Protein AF-0000000070782351 (afdb_homodimer)

InterPro domains:
  IPR004299 Membrane bound O-acyl transferase, MBOAT [PF03062] (179-436)
  IPR014371 Sterol O-acyltransferase, ACAT/DAG/ARE types [PIRSF000439] (13-447)
  IPR014371 Sterol O-acyltransferase, ACAT/DAG/ARE types [PTHR10408] (13-446)

Secondary structure (DSSP, 8-state):
-------STHHHHHHHHHHTT-----------GGG-------B--HHHHHTTSHHHHHHHHHHHHHHHHHHHHHHHHHHHHHSS-----HHHHHHTTTHHHHHHHHHHHHHHHHHHHHHHHHHHHHHHHH-S-HHHHHHHHHHHHHHHIIIIIIIHHHHHHHHS---HHHHHHHHHHHHHHHHHHHHHHHHHHHHHHHHHHTT-------HHHHHHHHHSS-SS--S---B-SS--HHHHHHHHHHHHHHHHHHHHHIIIIIHHHHTTTTSS---HHHHHHHHHHTHHHHHHHHHHHIIIIIIIIHHHHHHHTTB-B--S---GGG-SSHHHHHHHH-HHHHHHHIIIIIHHHHHHTTTT-HHHHHHHHHHHHHHHHHHHHHHHHSS----HHHHHHHHHHHHHHHHHH--S---TTHHHHHHHHHHHHHHHHHHHHHHHHHHHHHS--SS--HHHHHS--HHHHHHGGGT---/-------STHHHHHHHHHHTT-----------GGG-------B--HHHHHTTSHHHHHHHHHHHHHHHHHHHHHHHHHHHHHSS-----HHHHHHTTTHHHHHHHHHHHHHHHHHHHHHHHHHHHHHHHH-S-HHHHHHHHHHHHHHHIIIIIIIHHHHHHHHS---HHHHHHHHHHHHHHHHHHHHHHHHHHHHHHHHHHTT-------HHHHHHHHHSS-SS--S---B-SS--HHHHHHHHHHHHHHHHHHHHHIIIIIHHHHTTTTSS---HHHHHHHHHHTHHHHHHHHHHHIIIIIIIIHHHHHHHTTB-B--S---GGG-SSHHHHHHHH-HHHHHHIIIIIIHHHHHHTTTT-HHHHHHHHHHHHHHHHHHHHHHHHSS----HHHHHHHHHHHHHHHHHHSTT---TTHHHHHHHHHHHHHHHHHHHHHHHHHHHHHS--SS--HHHHHS--HHHHHHGGGT---

Solvent-accessible surface area (backbone atoms only — not comparable to full-atom values): 51309 Å² total; per-residue (Å²): 137,80,85,76,81,79,75,72,66,71,74,61,60,66,61,52,62,72,62,57,65,61,64,73,74,56,82,67,74,84,61,57,83,74,66,65,73,92,79,80,51,75,39,72,39,60,64,66,60,46,46,69,38,63,75,47,33,36,54,55,30,47,56,52,18,52,47,50,50,51,50,50,49,49,42,51,50,27,32,70,74,66,72,39,79,57,87,79,54,58,60,52,51,49,29,44,21,63,41,69,59,32,51,49,54,43,47,54,46,46,53,47,64,64,44,50,62,55,51,48,50,50,52,46,58,53,42,54,73,70,44,91,57,51,64,62,52,49,53,50,49,50,48,52,50,49,51,46,43,47,44,53,56,45,45,42,55,54,50,54,52,72,72,40,91,53,12,43,53,23,30,42,54,40,50,54,47,37,50,51,51,52,48,37,51,50,29,41,51,65,62,51,49,58,58,49,57,49,22,60,74,67,77,43,92,64,76,77,77,59,67,65,48,54,57,48,49,75,63,42,78,53,42,68,65,64,89,73,75,49,59,46,95,67,68,60,62,66,60,33,52,49,22,50,50,48,30,53,47,38,54,50,48,51,39,49,46,39,60,70,65,44,45,67,59,47,69,52,46,79,80,45,56,60,42,73,66,53,50,53,52,45,25,62,65,27,29,61,60,33,51,51,50,51,54,43,50,45,50,25,50,59,44,22,48,40,48,26,43,18,40,77,70,21,45,24,55,38,61,42,41,55,72,33,81,66,27,55,42,59,72,52,24,56,54,18,59,41,26,45,64,38,50,40,44,46,63,64,44,29,31,49,40,28,58,74,53,63,67,75,41,58,67,57,23,50,51,50,44,51,50,53,52,42,50,52,51,46,51,49,49,22,64,28,72,68,44,42,62,84,55,55,50,60,51,48,47,49,42,52,49,46,51,51,44,41,61,69,69,38,77,79,62,86,54,96,56,30,43,28,50,37,45,36,49,49,44,51,47,40,5,46,46,50,35,53,52,45,43,39,57,40,26,53,67,75,48,61,71,83,79,82,44,74,62,59,43,55,40,79,49,34,61,68,54,26,47,60,65,62,68,69,75,126,137,81,84,78,82,81,72,72,68,70,73,61,60,66,63,52,63,74,64,59,66,58,65,75,74,56,83,65,72,85,60,58,82,73,66,65,72,91,79,80,50,76,40,71,39,61,64,66,60,47,48,69,39,64,76,47,33,35,56,55,30,46,55,52,16,51,47,51,51,52,51,50,50,50,44,52,51,27,31,71,72,66,72,38,79,57,85,78,54,58,59,53,50,49,30,44,21,64,40,70,58,34,50,48,53,43,49,53,45,47,51,46,64,64,44,50,61,54,51,47,50,49,51,46,56,53,41,53,74,71,46,91,56,50,62,61,52,50,51,50,49,48,48,52,50,51,51,48,43,46,42,53,57,44,46,43,55,55,48,53,53,70,74,42,92,54,12,44,54,21,30,41,55,41,50,52,48,39,51,50,49,52,46,36,50,50,29,43,52,63,63,51,49,56,58,48,58,50,21,58,76,66,77,43,89,64,77,78,78,60,66,66,49,54,56,48,50,75,65,42,79,53,43,70,65,63,88,72,74,52,58,46,95,68,67,61,62,67,59,34,52,49,23,50,50,48,30,54,48,39,54,52,48,50,40,50,47,39,60,70,63,44,45,68,58,49,71,54,46,80,80,46,57,60,42,72,66,55,50,53,51,45,26,62,65,26,28,62,60,32,51,51,50,53,52,45,49,45,47,26,50,61,44,21,48,41,48,26,44,17,40,75,68,22,45,24,53,37,62,40,40,56,72,33,81,67,26,54,42,60,71,52,24,55,54,17,58,41,26,44,62,38,49,40,44,46,62,64,43,28,30,49,41,28,58,74,53,64,66,74,42,58,68,56,22,51,51,50,44,52,50,53,52,42,51,53,51,49,51,49,47,23,64,28,73,67,42,40,62,85,53,58,50,60,52,50,46,50,43,50,48,45,51,52,44,44,63,67,68,35,76,84,62,86,56,97,56,30,43,28,51,39,45,35,50,50,43,52,47,41,4,46,47,49,36,53,52,45,44,39,56,41,25,54,67,74,48,60,73,84,77,84,44,73,61,60,44,55,40,79,51,34,62,68,53,28,47,59,67,62,66,67,75,125

Radius of gyration: 34.38 Å; Cα contacts (8 Å, |Δi|>4): 996; chains: 2; bounding box: 95×112×76 Å

Organism: Anolis carolinensis (NCBI:txid28377)

Sequence (948 aa):
MEPREMGTNESTSQRTLQGQAKEKHEPREKRPLWMKQKVFIEQRSLLDELLEVEHFRTIYNIFVAVLCIFVLRAVVVDFIDNECIVLDFEVLIFAFGRLHMALLAWLVMFLYTLLVPYKVLQIWARSLETLQLPTAVTVIAAAVLLIGHATVLGFYPVYTVISQPFGPASCFVIILEQLRFLMKIHSFLREIAPPILRARSNDGKMGLPPFSTYLYFLFCPTLIYRENYPRTPHVRWRYVIENFAKFLGCLFYGSLLFKCLSIPIFSNMNKQPLTLRRLVLSVFNATLPALYLVLLMFFCFFHCWLNAFAEMLRFADRGFYKDWWNATSFPTFFRTWNVVVHDWLYYYIYQDLLWVFKAKAQSVALLSTFIISGVVHEYAFTLCFGFFYPFTLPFSIVVVLEGMFYSTFTHGNKRPNSNILFWTYLLLGLALQFCLQSLEWYSQIHCPVQKSTFWMKVTTHFWSCYSSAITTPSMEPREMGTNESTSQRTLQGQAKEKHEPREKRPLWMKQKVFIEQRSLLDELLEVEHFRTIYNIFVAVLCIFVLRAVVVDFIDNECIVLDFEVLIFAFGRLHMALLAWLVMFLYTLLVPYKVLQIWARSLETLQLPTAVTVIAAAVLLIGHATVLGFYPVYTVISQPFGPASCFVIILEQLRFLMKIHSFLREIAPPILRARSNDGKMGLPPFSTYLYFLFCPTLIYRENYPRTPHVRWRYVIENFAKFLGCLFYGSLLFKCLSIPIFSNMNKQPLTLRRLVLSVFNATLPALYLVLLMFFCFFHCWLNAFAEMLRFADRGFYKDWWNATSFPTFFRTWNVVVHDWLYYYIYQDLLWVFKAKAQSVALLSTFIISGVVHEYAFTLCFGFFYPFTLPFSIVVVLEGMFYSTFTHGNKRPNSNILFWTYLLLGLALQFCLQSLEWYSQIHCPVQKSTFWMKVTTHFWSCYSSAITTPS

Nearest PDB structures (foldseek):
  6l47-assembly1_B  TM=9.489E-01  e=5.254E-28  Homo sapiens
  7n6q-assembly1_A  TM=9.450E-01  e=2.404E-27  Homo sapiens
  6l48-assembly1_B  TM=9.449E-01  e=3.515E-27  Homo sapiens
  6p2p-assembly1_B  TM=9.101E-01  e=2.255E-26  Homo sapiens
  6p2p-assembly1_A  TM=9.062E-01  e=1.864E-25  Homo sapiens

Structure (mmCIF, N/CA/C/O backbone):
data_AF-0000000070782351-model_v1
#
loop_
_entity.id
_entity.type
_entity.pdbx_description
1 polymer O-acyltransferase
#
loop_
_atom_site.group_PDB
_atom_site.id
_atom_site.type_symbol
_atom_site.label_atom_id
_atom_site.label_alt_id
_atom_site.label_comp_id
_atom_site.label_asym_id
_atom_site.label_entity_id
_atom_site.label_seq_id
_atom_site.pdbx_PDB_ins_code
_atom_site.Cartn_x
_atom_site.Cartn_y
_atom_site.Cartn_z
_atom_site.occupancy
_atom_site.B_iso_or_equiv
_atom_site.auth_seq_id
_atom_site.auth_comp_id
_atom_site.auth_asym_id
_atom_site.auth_atom_id
_atom_site.pdbx_PDB_model_num
ATOM 1 N N . MET A 1 1 ? 51.781 0.517 25.219 1 22.81 1 MET A N 1
ATOM 2 C CA . MET A 1 1 ? 51.406 -0.179 23.984 1 22.81 1 MET A CA 1
ATOM 3 C C . MET A 1 1 ? 50.125 0.412 23.406 1 22.81 1 MET A C 1
ATOM 5 O O . MET A 1 1 ? 49.094 0.52 24.094 1 22.81 1 MET A O 1
ATOM 9 N N . GLU A 1 2 ? 50.219 1.187 22.281 1 25.16 2 GLU A N 1
ATOM 10 C CA . GLU A 1 2 ? 49.375 2.207 21.672 1 25.16 2 GLU A CA 1
ATOM 11 C C . GLU A 1 2 ? 48.219 1.578 20.922 1 25.16 2 GLU A C 1
ATOM 13 O O . GLU A 1 2 ? 48.375 0.578 20.219 1 25.16 2 GLU A O 1
ATOM 18 N N . PRO A 1 3 ? 46.938 1.71 21.375 1 28.56 3 PRO A N 1
ATOM 19 C CA . PRO A 1 3 ? 45.781 0.964 20.891 1 28.56 3 PRO A CA 1
ATOM 20 C C . PRO A 1 3 ? 45.531 1.182 19.391 1 28.56 3 PRO A C 1
ATOM 22 O O . PRO A 1 3 ? 45.625 2.312 18.906 1 28.56 3 PRO A O 1
ATOM 25 N N . ARG A 1 4 ? 45.812 0.156 18.516 1 27.14 4 ARG A N 1
ATOM 26 C CA . ARG A 1 4 ? 45.781 0.072 17.062 1 27.14 4 ARG A CA 1
ATOM 27 C C . ARG A 1 4 ? 44.406 0.435 16.516 1 27.14 4 ARG A C 1
ATOM 29 O O . ARG A 1 4 ? 43.375 -0.001 17.047 1 27.14 4 ARG A O 1
ATOM 36 N N . GLU A 1 5 ? 44.312 1.497 15.773 1 26.16 5 GLU A N 1
ATOM 37 C CA . GLU A 1 5 ? 43.188 2.234 15.18 1 26.16 5 GLU A CA 1
ATOM 38 C C . GLU A 1 5 ? 42.438 1.371 14.18 1 26.16 5 GLU A C 1
ATOM 40 O O . GLU A 1 5 ? 42.906 1.141 13.062 1 26.16 5 GLU A O 1
ATOM 45 N N . MET A 1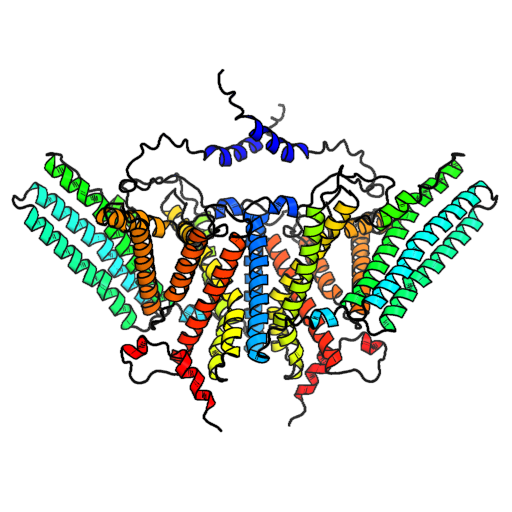 6 ? 41.781 0.253 14.562 1 26.88 6 MET A N 1
ATOM 46 C CA . MET A 1 6 ? 41.156 -0.714 13.656 1 26.88 6 MET A CA 1
ATOM 47 C C . MET A 1 6 ? 40.031 -0.076 12.883 1 26.88 6 MET A C 1
ATOM 49 O O . MET A 1 6 ? 38.844 -0.335 13.172 1 26.88 6 MET A O 1
ATOM 53 N N . GLY A 1 7 ? 39.938 1.26 12.789 1 26.92 7 GLY A N 1
ATOM 54 C CA . GLY A 1 7 ? 38.656 1.845 12.359 1 26.92 7 GLY A CA 1
ATOM 55 C C . GLY A 1 7 ? 38.344 1.583 10.898 1 26.92 7 GLY A C 1
ATOM 56 O O . GLY A 1 7 ? 37.281 1.911 10.414 1 26.92 7 GLY A O 1
ATOM 57 N N . THR A 1 8 ? 39.375 1.292 9.945 1 28.94 8 THR A N 1
ATOM 58 C CA . THR A 1 8 ? 39.25 1.656 8.539 1 28.94 8 THR A CA 1
ATOM 59 C C . THR A 1 8 ? 38.5 0.575 7.766 1 28.94 8 THR A C 1
ATOM 61 O O . THR A 1 8 ? 38.156 0.763 6.594 1 28.94 8 THR A O 1
ATOM 64 N N . ASN A 1 9 ? 38.344 -0.631 8.266 1 27.25 9 ASN A N 1
ATOM 65 C CA . ASN A 1 9 ? 38.188 -1.737 7.332 1 27.25 9 ASN A CA 1
ATOM 66 C C . ASN A 1 9 ? 36.75 -1.809 6.785 1 27.25 9 ASN A C 1
ATOM 68 O O . ASN A 1 9 ? 36.469 -2.568 5.852 1 27.25 9 ASN A O 1
ATOM 72 N N . GLU A 1 10 ? 35.844 -1.275 7.539 1 28.94 10 GLU A N 1
ATOM 73 C CA . GLU A 1 10 ? 34.531 -1.77 7.168 1 28.94 10 GLU A CA 1
ATOM 74 C C . GLU A 1 10 ? 34 -1.087 5.902 1 28.94 10 GLU A C 1
ATOM 76 O O . GLU A 1 10 ? 33.031 -1.538 5.297 1 28.94 10 GLU A O 1
ATOM 81 N N . SER A 1 11 ? 34.594 0.071 5.504 1 32.97 11 SER A N 1
ATOM 82 C CA . SER A 1 11 ? 34.094 0.819 4.359 1 32.97 11 SER A CA 1
ATOM 83 C C . SER A 1 11 ? 34.375 0.088 3.053 1 32.97 11 SER A C 1
ATOM 85 O O . SER A 1 11 ? 33.75 0.37 2.029 1 32.97 11 SER A O 1
ATOM 87 N N . THR A 1 12 ? 35.375 -0.891 3.004 1 30.59 12 THR A N 1
ATOM 88 C CA . THR A 1 12 ? 35.875 -1.566 1.81 1 30.59 12 THR A CA 1
ATOM 89 C C . THR A 1 12 ? 34.844 -2.578 1.297 1 30.59 12 THR A C 1
ATOM 91 O O . THR A 1 12 ? 34.688 -2.77 0.087 1 30.59 12 THR A O 1
ATOM 94 N N . SER A 1 13 ? 34.125 -3.096 2.236 1 30.22 13 SER A N 1
ATOM 95 C CA . SER A 1 13 ? 33.438 -4.297 1.765 1 30.22 13 SER A CA 1
ATOM 96 C C . SER A 1 13 ? 32.219 -3.949 0.916 1 30.22 13 SER A C 1
ATOM 98 O O . SER A 1 13 ? 31.875 -4.684 -0.011 1 30.22 13 SER A O 1
ATOM 100 N N . GLN A 1 14 ? 31.609 -2.816 1.21 1 29.91 14 GLN A N 1
ATOM 101 C CA . GLN A 1 14 ? 30.328 -2.637 0.557 1 29.91 14 GLN A CA 1
ATOM 102 C C . GLN A 1 14 ? 30.5 -2.188 -0.892 1 29.91 14 GLN A C 1
ATOM 104 O O . GLN A 1 14 ? 29.562 -2.273 -1.689 1 29.91 14 GLN A O 1
ATOM 109 N N . ARG A 1 15 ? 31.594 -1.483 -1.309 1 32.47 15 ARG A N 1
ATOM 110 C CA . ARG A 1 15 ? 31.875 -1.088 -2.684 1 32.47 15 ARG A CA 1
ATOM 111 C C . ARG A 1 15 ? 31.984 -2.307 -3.594 1 32.47 15 ARG A C 1
ATOM 113 O O . ARG A 1 15 ? 31.859 -2.189 -4.816 1 32.47 15 ARG A O 1
ATOM 120 N N . THR A 1 16 ? 32.438 -3.447 -3.008 1 30.05 16 THR A N 1
ATOM 121 C CA . THR A 1 16 ? 32.688 -4.637 -3.812 1 30.05 16 THR A CA 1
ATOM 122 C C . THR A 1 16 ? 31.391 -5.168 -4.422 1 30.05 16 THR A C 1
ATOM 124 O O . THR A 1 16 ? 31.391 -5.723 -5.523 1 30.05 16 THR A O 1
ATOM 127 N N . LEU A 1 17 ? 30.266 -4.969 -3.695 1 29.61 17 LEU A N 1
ATOM 128 C CA . LEU A 1 17 ? 29.203 -5.82 -4.207 1 29.61 17 LEU A CA 1
ATOM 129 C C . LEU A 1 17 ? 28.547 -5.191 -5.43 1 29.61 17 LEU A C 1
ATOM 131 O O . LEU A 1 17 ? 28.078 -5.898 -6.328 1 29.61 17 LEU A O 1
ATOM 135 N N . GLN A 1 18 ? 28.359 -3.865 -5.496 1 31.83 18 GLN A N 1
ATOM 136 C CA . GLN A 1 18 ? 27.594 -3.373 -6.629 1 31.83 18 GLN A CA 1
ATOM 137 C C . GLN A 1 18 ? 28.422 -3.352 -7.906 1 31.83 18 GLN A C 1
ATOM 139 O O . GLN A 1 18 ? 27.891 -3.379 -9.008 1 31.83 18 GLN A O 1
ATOM 144 N N . GLY A 1 19 ? 29.75 -3.02 -7.836 1 32.09 19 GLY A N 1
ATOM 145 C CA . GLY A 1 19 ? 30.625 -2.928 -9 1 32.09 19 GLY A CA 1
ATOM 146 C C . GLY A 1 19 ? 30.797 -4.254 -9.719 1 32.09 19 GLY A C 1
ATOM 147 O O . GLY A 1 19 ? 31.266 -4.293 -10.859 1 32.09 19 GLY A O 1
ATOM 148 N N . GLN A 1 20 ? 30.938 -5.258 -8.859 1 30.89 20 GLN A N 1
ATOM 149 C CA . GLN A 1 20 ? 31.406 -6.488 -9.5 1 30.89 20 GLN A CA 1
ATOM 150 C C . GLN A 1 20 ? 30.359 -7.023 -10.477 1 30.89 20 GLN A C 1
ATOM 152 O O . GLN A 1 20 ? 30.594 -8.023 -11.156 1 30.89 20 GLN A O 1
ATOM 157 N N . ALA A 1 21 ? 29.078 -6.648 -10.211 1 30.25 21 ALA A N 1
ATOM 158 C CA . ALA A 1 21 ? 28.406 -7.523 -11.18 1 30.25 21 ALA A CA 1
ATOM 159 C C . ALA A 1 21 ? 28.578 -6.988 -12.602 1 30.25 21 ALA A C 1
ATOM 161 O O . ALA A 1 21 ? 27.578 -6.691 -13.273 1 30.25 21 ALA A O 1
ATOM 162 N N . LYS A 1 22 ? 29.391 -5.965 -12.852 1 32.75 22 LYS A N 1
ATOM 163 C CA . LYS A 1 22 ? 29.578 -5.836 -14.289 1 32.75 22 LYS A CA 1
ATOM 164 C C . LYS A 1 22 ? 30.062 -7.148 -14.898 1 32.75 22 LYS A C 1
ATOM 166 O O . LYS A 1 22 ? 31.234 -7.512 -14.758 1 32.75 22 LYS A O 1
ATOM 171 N N . GLU A 1 23 ? 29.25 -8.102 -14.891 1 30.94 23 GLU A N 1
ATOM 172 C CA . GLU A 1 23 ? 29.656 -9.25 -15.695 1 30.94 23 GLU A CA 1
ATOM 173 C C . GLU A 1 23 ? 30.312 -8.812 -17 1 30.94 23 GLU A C 1
ATOM 175 O O . GLU A 1 23 ? 29.781 -7.945 -17.703 1 30.94 23 GLU A O 1
ATOM 180 N N . LYS A 1 24 ? 31.531 -8.719 -17.078 1 32 24 LYS A N 1
ATOM 181 C CA . LYS A 1 24 ? 32.25 -8.789 -18.328 1 32 24 LYS A CA 1
ATOM 182 C C . LYS A 1 24 ? 31.469 -9.539 -19.391 1 32 24 LYS A C 1
ATOM 184 O O . LYS A 1 24 ? 31.203 -10.734 -19.25 1 32 24 LYS A O 1
ATOM 189 N N . HIS A 1 25 ? 30.484 -8.758 -19.984 1 32.47 25 HIS A N 1
ATOM 190 C CA . HIS A 1 25 ? 29.891 -9.367 -21.172 1 32.47 25 HIS A CA 1
ATOM 191 C C . HIS A 1 25 ? 30.969 -10 -22.062 1 32.47 25 HIS A C 1
ATOM 193 O O . HIS A 1 25 ? 31.812 -9.297 -22.609 1 32.47 25 HIS A O 1
ATOM 199 N N . GLU A 1 26 ? 31.672 -10.922 -21.656 1 35.41 26 GLU A N 1
ATOM 200 C CA . GLU A 1 26 ? 32.406 -11.656 -22.672 1 35.41 26 GLU A CA 1
ATOM 201 C C . GLU A 1 26 ? 31.719 -11.562 -24.031 1 35.41 26 GLU A C 1
ATOM 203 O O . GLU A 1 26 ? 30.484 -11.445 -24.094 1 35.41 26 GLU A O 1
ATOM 208 N N . PRO A 1 27 ? 32.531 -11.141 -25.078 1 38.38 27 PRO A N 1
ATOM 209 C CA . PRO A 1 27 ? 31.922 -11.148 -26.406 1 38.38 27 PRO A CA 1
ATOM 210 C C . PRO A 1 27 ? 30.938 -12.312 -26.594 1 38.38 27 PRO A C 1
ATOM 212 O O . PRO A 1 27 ? 31.328 -13.469 -26.406 1 38.38 27 PRO A O 1
ATOM 215 N N . ARG A 1 28 ? 29.812 -12.156 -26.172 1 41.59 28 ARG A N 1
ATOM 216 C CA . ARG A 1 28 ? 28.812 -13.156 -26.516 1 41.59 28 ARG A CA 1
ATOM 217 C C . ARG A 1 28 ? 28.969 -13.609 -27.969 1 41.59 28 ARG A C 1
ATOM 219 O O . ARG A 1 28 ? 28.891 -12.797 -28.891 1 41.59 28 ARG A O 1
ATOM 226 N N . GLU A 1 29 ? 29.859 -14.398 -28.266 1 40.5 29 GLU A N 1
ATOM 227 C CA . GLU A 1 29 ? 29.719 -15.008 -29.578 1 40.5 29 GLU A CA 1
ATOM 228 C C . GLU A 1 29 ? 28.266 -15.016 -30.031 1 40.5 29 GLU A C 1
ATOM 230 O O . GLU A 1 29 ? 27.391 -15.492 -29.297 1 40.5 29 GLU A O 1
ATOM 235 N N . LYS A 1 30 ? 27.781 -14.219 -30.875 1 52.84 30 LYS A N 1
ATOM 236 C CA . LYS A 1 30 ? 26.484 -14.016 -31.516 1 52.84 30 LYS A CA 1
ATOM 237 C C . LYS A 1 30 ? 25.875 -15.344 -31.953 1 52.84 30 LYS A C 1
ATOM 239 O O . LYS A 1 30 ? 26.078 -15.781 -33.094 1 52.84 30 LYS A O 1
ATOM 244 N N . ARG A 1 31 ? 25.688 -16.328 -31.047 1 56.53 31 ARG A N 1
ATOM 245 C CA . ARG A 1 31 ? 24.922 -17.531 -31.406 1 56.53 31 ARG A CA 1
ATOM 246 C C . ARG A 1 31 ? 23.5 -17.172 -31.797 1 56.53 31 ARG A C 1
ATOM 248 O O . ARG A 1 31 ? 22.938 -16.203 -31.281 1 56.53 31 ARG A O 1
ATOM 255 N N . PRO A 1 32 ? 23.062 -17.812 -32.906 1 62.19 32 PRO A N 1
ATOM 256 C CA . PRO A 1 32 ? 21.672 -17.578 -33.312 1 62.19 32 PRO A CA 1
ATOM 257 C C . PRO A 1 32 ? 20.688 -17.75 -32.156 1 62.19 32 PRO A C 1
ATOM 259 O O . PRO A 1 32 ? 20.953 -18.516 -31.203 1 62.19 32 PRO A O 1
ATOM 262 N N . LEU A 1 33 ? 19.75 -16.844 -32.094 1 59.97 33 LEU A N 1
ATOM 263 C CA . LEU A 1 33 ? 18.75 -16.766 -31.031 1 59.97 33 LEU A CA 1
ATOM 264 C C . LEU A 1 33 ? 18.234 -18.141 -30.656 1 59.97 33 LEU A C 1
ATOM 266 O O . LEU A 1 33 ? 17.953 -18.422 -29.484 1 59.97 33 LEU A O 1
ATOM 270 N N . TRP A 1 34 ? 18.234 -19.078 -31.625 1 58.97 34 TRP A N 1
ATOM 271 C CA . TRP A 1 34 ? 17.641 -20.391 -31.391 1 58.97 34 TRP A CA 1
ATOM 272 C C . TRP A 1 34 ? 18.641 -21.312 -30.703 1 58.97 34 TRP A C 1
ATOM 274 O O . TRP A 1 34 ? 18.281 -22.406 -30.25 1 58.97 34 TRP A O 1
ATOM 284 N N . MET A 1 35 ? 19.875 -20.812 -30.453 1 63.75 35 MET A N 1
ATOM 285 C CA . MET A 1 35 ? 20.875 -21.688 -29.828 1 63.75 35 MET A CA 1
ATOM 286 C C . MET A 1 35 ? 21.281 -21.141 -28.469 1 63.75 35 MET A C 1
ATOM 288 O O . MET A 1 35 ? 22.172 -21.688 -27.812 1 63.75 35 MET A O 1
ATOM 292 N N . LYS A 1 36 ? 20.531 -20.188 -28.016 1 75.56 36 LYS A N 1
ATOM 293 C CA . LYS A 1 36 ? 20.875 -19.625 -26.703 1 75.56 36 LYS A CA 1
ATOM 294 C C . LYS A 1 36 ? 20.438 -20.562 -25.578 1 75.56 36 LYS A C 1
ATOM 296 O O . LYS A 1 36 ? 19.359 -21.156 -25.641 1 75.56 36 LYS A O 1
ATOM 301 N N . GLN A 1 37 ? 21.297 -20.891 -24.672 1 84.5 37 GLN A N 1
ATOM 302 C CA . GLN A 1 37 ? 21.016 -21.734 -23.5 1 84.5 37 GLN A CA 1
ATOM 303 C C . GLN A 1 37 ? 21.094 -20.922 -22.219 1 84.5 37 GLN A C 1
ATOM 305 O O . GLN A 1 37 ? 21.812 -19.938 -22.141 1 84.5 37 GLN A O 1
ATOM 310 N N . LYS A 1 38 ? 20.297 -21.297 -21.281 1 90 38 LYS A N 1
ATOM 311 C CA . LYS A 1 38 ? 20.266 -20.625 -20 1 90 38 LYS A CA 1
ATOM 312 C C . LYS A 1 38 ? 21.562 -20.875 -19.219 1 90 38 LYS A C 1
ATOM 314 O O . LYS A 1 38 ? 22.031 -22.016 -19.125 1 90 38 LYS A O 1
ATOM 319 N N . VAL A 1 39 ? 22.141 -19.812 -18.781 1 91.44 39 VAL A N 1
ATOM 320 C CA . VAL A 1 39 ? 23.328 -19.891 -17.922 1 91.44 39 VAL A CA 1
ATOM 321 C C . VAL A 1 39 ? 22.953 -19.5 -16.5 1 91.44 39 VAL A C 1
ATOM 323 O O . VAL A 1 39 ? 22.406 -18.422 -16.266 1 91.44 39 VAL A O 1
ATOM 326 N N . PHE A 1 40 ? 23.172 -20.438 -15.57 1 95.44 40 PHE A N 1
ATOM 327 C CA . PHE A 1 40 ? 22.859 -20.188 -14.172 1 95.44 40 PHE A CA 1
ATOM 328 C C . PHE A 1 40 ? 24.016 -19.484 -13.477 1 95.44 40 PHE A C 1
ATOM 330 O O . PHE A 1 40 ? 25.172 -19.875 -13.633 1 95.44 40 PHE A O 1
ATOM 337 N N . ILE A 1 41 ? 23.75 -18.438 -12.781 1 94.88 41 ILE A N 1
ATOM 338 C CA . ILE A 1 41 ? 24.75 -17.641 -12.07 1 94.88 41 ILE A CA 1
ATOM 339 C C . ILE A 1 41 ? 24.344 -17.484 -10.609 1 94.88 41 ILE A C 1
ATOM 341 O O . ILE A 1 41 ? 23.156 -17.578 -10.281 1 94.88 41 ILE A O 1
ATOM 345 N N . GLU A 1 42 ? 25.297 -17.312 -9.852 1 95.44 42 GLU A N 1
ATOM 346 C CA . GLU A 1 42 ? 25 -17.047 -8.445 1 95.44 42 GLU A CA 1
ATOM 347 C C . GLU A 1 42 ? 24.438 -15.648 -8.258 1 95.44 42 GLU A C 1
ATOM 349 O O . GLU A 1 42 ? 25.062 -14.656 -8.633 1 95.44 42 GLU A O 1
ATOM 354 N N . GLN A 1 43 ? 23.297 -15.57 -7.789 1 95.69 43 GLN A N 1
ATOM 355 C CA . GLN A 1 43 ? 22.656 -14.289 -7.539 1 95.69 43 GLN A CA 1
ATOM 356 C C . GLN A 1 43 ? 21.625 -14.391 -6.41 1 95.69 43 GLN A C 1
ATOM 358 O O . GLN A 1 43 ? 21.031 -15.445 -6.211 1 95.69 43 GLN A O 1
ATOM 363 N N . ARG A 1 44 ? 21.516 -13.25 -5.703 1 94.88 44 ARG A N 1
ATOM 364 C CA . ARG A 1 44 ? 20.547 -13.172 -4.617 1 94.88 44 ARG A CA 1
ATOM 365 C C . ARG A 1 44 ? 19.172 -12.734 -5.129 1 94.88 44 ARG A C 1
ATOM 367 O O . ARG A 1 44 ? 19.062 -12.18 -6.227 1 94.88 44 ARG A O 1
ATOM 374 N N . SER A 1 45 ? 18.156 -13.125 -4.328 1 95.94 45 SER A N 1
ATOM 375 C CA . SER A 1 45 ? 16.812 -12.68 -4.691 1 95.94 45 SER A CA 1
ATOM 376 C C . SER A 1 45 ? 16.672 -11.172 -4.559 1 95.94 45 SER A C 1
ATOM 378 O O . SER A 1 45 ? 17.203 -10.57 -3.625 1 95.94 45 SER A O 1
ATOM 380 N N . LEU A 1 46 ? 16.031 -10.547 -5.473 1 96.38 46 LEU A N 1
ATOM 381 C CA . LEU A 1 46 ? 15.891 -9.094 -5.547 1 96.38 46 LEU A CA 1
ATOM 382 C C . LEU A 1 46 ? 15.258 -8.539 -4.273 1 96.38 46 LEU A C 1
ATOM 384 O O . LEU A 1 46 ? 15.719 -7.535 -3.73 1 96.38 46 LEU A O 1
ATOM 388 N N . LEU A 1 47 ? 14.242 -9.133 -3.76 1 96.06 47 LEU A N 1
ATOM 389 C CA . LEU A 1 47 ? 13.555 -8.641 -2.574 1 96.06 47 LEU A CA 1
ATOM 390 C C . LEU A 1 47 ? 14.445 -8.734 -1.343 1 96.06 47 LEU A C 1
ATOM 392 O O . LEU A 1 47 ? 14.359 -7.902 -0.438 1 96.06 47 LEU A O 1
ATOM 396 N N . ASP A 1 48 ? 15.25 -9.781 -1.306 1 96.06 48 ASP A N 1
ATOM 397 C CA . ASP A 1 48 ? 16.203 -9.867 -0.196 1 96.06 48 ASP A CA 1
ATOM 398 C C . ASP A 1 48 ? 17.141 -8.672 -0.186 1 96.06 48 ASP A C 1
ATOM 400 O O . ASP A 1 48 ? 17.484 -8.148 0.878 1 96.06 48 ASP A O 1
ATOM 404 N N . GLU A 1 49 ? 17.547 -8.258 -1.357 1 95.56 49 GLU A N 1
ATOM 405 C CA . GLU A 1 49 ? 18.422 -7.09 -1.478 1 95.56 49 GLU A CA 1
ATOM 406 C C . GLU A 1 49 ? 17.672 -5.805 -1.135 1 95.56 49 GLU A C 1
ATOM 408 O O . GLU A 1 49 ? 18.188 -4.953 -0.41 1 95.56 49 GLU A O 1
ATOM 413 N N . LEU A 1 50 ? 16.484 -5.668 -1.573 1 94.19 50 LEU A N 1
ATOM 414 C CA . LEU A 1 50 ? 15.695 -4.465 -1.35 1 94.19 50 LEU A CA 1
ATOM 415 C C . LEU A 1 50 ? 15.297 -4.336 0.117 1 94.19 50 LEU A C 1
ATOM 417 O O . LEU A 1 50 ? 15.25 -3.23 0.658 1 94.19 50 LEU A O 1
ATOM 421 N N . LEU A 1 51 ? 15.055 -5.402 0.776 1 93.38 51 LEU A N 1
ATOM 422 C CA . LEU A 1 51 ? 14.57 -5.383 2.152 1 93.38 51 LEU A CA 1
ATOM 423 C C . LEU A 1 51 ? 15.695 -5.031 3.119 1 93.38 51 LEU A C 1
ATOM 425 O O . LEU A 1 51 ? 15.453 -4.766 4.297 1 93.38 51 LEU A O 1
ATOM 429 N N . GLU A 1 52 ? 16.891 -4.977 2.596 1 92.12 52 GLU A N 1
ATOM 430 C CA . GLU A 1 52 ? 17.984 -4.504 3.42 1 92.12 52 GLU A CA 1
ATOM 431 C C . GLU A 1 52 ? 17.953 -2.984 3.57 1 92.12 52 GLU A C 1
ATOM 433 O O . GLU A 1 52 ? 18.5 -2.439 4.535 1 92.12 52 GLU A O 1
ATOM 438 N N . VAL A 1 53 ? 17.312 -2.387 2.604 1 91.19 53 VAL A N 1
ATOM 439 C CA . VAL A 1 53 ? 17.125 -0.942 2.688 1 91.19 53 VAL A CA 1
ATOM 440 C C . VAL A 1 53 ? 15.969 -0.629 3.643 1 91.19 53 VAL A C 1
ATOM 442 O O . VAL A 1 53 ? 14.875 -1.186 3.51 1 91.19 53 VAL A O 1
ATOM 445 N N . GLU A 1 54 ? 16.141 0.303 4.508 1 90.44 54 GLU A N 1
ATOM 446 C CA . GLU A 1 54 ? 15.188 0.597 5.578 1 90.44 54 GLU A CA 1
ATOM 447 C C . GLU A 1 54 ? 13.844 1.031 5.012 1 90.44 54 GLU A C 1
ATOM 449 O O . GLU A 1 54 ? 12.789 0.611 5.5 1 90.44 54 GLU A O 1
ATOM 454 N N . HIS A 1 55 ? 13.891 1.83 4 1 91.19 55 HIS A N 1
ATOM 455 C CA . HIS A 1 55 ? 12.648 2.332 3.42 1 91.19 55 HIS A CA 1
ATOM 456 C C . HIS A 1 55 ? 11.805 1.194 2.865 1 91.19 55 HIS A C 1
ATOM 458 O O . HIS A 1 55 ? 10.578 1.192 3.023 1 91.19 55 HIS A O 1
ATOM 464 N N . PHE A 1 56 ? 12.438 0.199 2.34 1 91.75 56 PHE A N 1
ATOM 465 C CA . PHE A 1 56 ? 11.703 -0.938 1.791 1 91.75 56 PHE A CA 1
ATOM 466 C C . PHE A 1 56 ? 11.281 -1.895 2.898 1 91.75 56 PHE A C 1
ATOM 468 O O . PHE A 1 56 ? 10.219 -2.516 2.816 1 91.75 56 PHE A O 1
ATOM 475 N N . ARG A 1 57 ? 12.07 -1.983 3.846 1 93.38 57 ARG A N 1
ATOM 476 C CA . ARG A 1 57 ? 11.711 -2.812 4.992 1 93.38 57 ARG A CA 1
ATOM 477 C C . ARG A 1 57 ? 10.438 -2.305 5.656 1 93.38 57 ARG A C 1
ATOM 479 O O . ARG A 1 57 ? 9.633 -3.096 6.152 1 93.38 57 ARG A O 1
ATOM 486 N N . THR A 1 58 ? 10.297 -1.041 5.648 1 94.38 58 THR A N 1
ATOM 487 C CA . THR A 1 58 ? 9.102 -0.447 6.23 1 94.38 58 THR A CA 1
ATOM 488 C C . THR A 1 58 ? 7.852 -0.862 5.453 1 94.38 58 THR A C 1
ATOM 490 O O . THR A 1 58 ? 6.785 -1.061 6.035 1 94.38 58 THR A O 1
ATOM 493 N N . ILE A 1 59 ? 7.996 -1.031 4.152 1 92.88 59 ILE A N 1
ATOM 494 C CA . ILE A 1 59 ? 6.863 -1.494 3.357 1 92.88 59 ILE A CA 1
ATOM 495 C C . ILE A 1 59 ? 6.453 -2.893 3.812 1 92.88 59 ILE A C 1
ATOM 497 O O . ILE A 1 59 ? 5.266 -3.164 4.008 1 92.88 59 ILE A O 1
ATOM 501 N N . TYR A 1 60 ? 7.426 -3.738 3.99 1 94.06 60 TYR A N 1
ATOM 502 C CA . TYR A 1 60 ? 7.172 -5.074 4.523 1 94.06 60 TYR A CA 1
ATOM 503 C C . TYR A 1 60 ? 6.523 -4.996 5.898 1 94.06 60 TYR A C 1
ATOM 505 O O . TYR A 1 60 ? 5.555 -5.707 6.176 1 94.06 60 TYR A O 1
ATOM 513 N N . ASN A 1 61 ? 7.012 -4.125 6.715 1 94.31 61 ASN A N 1
ATOM 514 C CA . ASN A 1 61 ? 6.488 -3.975 8.07 1 94.31 61 ASN A CA 1
ATOM 515 C C . ASN A 1 61 ? 5.043 -3.486 8.062 1 94.31 61 ASN A C 1
ATOM 517 O O . ASN A 1 61 ? 4.246 -3.871 8.914 1 94.31 61 ASN A O 1
ATOM 521 N N . ILE A 1 62 ? 4.742 -2.645 7.156 1 94.5 62 ILE A N 1
ATOM 522 C CA . ILE A 1 62 ? 3.373 -2.148 7.039 1 94.5 62 ILE A CA 1
ATOM 523 C C . ILE A 1 62 ? 2.438 -3.297 6.676 1 94.5 62 ILE A C 1
ATOM 525 O O . ILE A 1 62 ? 1.34 -3.41 7.227 1 94.5 62 ILE A O 1
ATOM 529 N N . PHE A 1 63 ? 2.828 -4.188 5.766 1 93.81 63 PHE A N 1
ATOM 530 C CA . PHE A 1 63 ? 2.018 -5.344 5.402 1 93.81 63 PHE A CA 1
ATOM 531 C C . PHE A 1 63 ? 1.808 -6.262 6.602 1 93.81 63 PHE A C 1
ATOM 533 O O . PHE A 1 63 ? 0.718 -6.805 6.789 1 93.81 63 PHE A O 1
ATOM 540 N N . VAL A 1 64 ? 2.85 -6.414 7.379 1 94.88 64 VAL A N 1
ATOM 541 C CA . VAL A 1 64 ? 2.736 -7.242 8.578 1 94.88 64 VAL A CA 1
ATOM 542 C C . VAL A 1 64 ? 1.805 -6.57 9.586 1 94.88 64 VAL A C 1
ATOM 544 O O . VAL A 1 64 ? 1.011 -7.242 10.25 1 94.88 64 VAL A O 1
ATOM 547 N N . ALA A 1 65 ? 1.9 -5.273 9.688 1 94.06 65 ALA A N 1
ATOM 548 C CA . ALA A 1 65 ? 1.014 -4.535 10.586 1 94.06 65 ALA A CA 1
ATOM 549 C C . ALA A 1 65 ? -0.446 -4.699 10.172 1 94.06 65 ALA A C 1
ATOM 551 O O . ALA A 1 65 ? -1.327 -4.84 11.023 1 94.06 65 ALA A O 1
ATOM 552 N N . VAL A 1 66 ? -0.676 -4.668 8.891 1 93.88 66 VAL A N 1
ATOM 553 C CA . VAL A 1 66 ? -2.033 -4.859 8.391 1 93.88 66 VAL A CA 1
ATOM 554 C C . VAL A 1 66 ? -2.52 -6.266 8.734 1 93.88 66 VAL A C 1
ATOM 556 O O . VAL A 1 66 ? -3.689 -6.457 9.078 1 93.88 66 VAL A O 1
ATOM 559 N N . LEU A 1 67 ? -1.664 -7.223 8.664 1 93.19 67 LEU A N 1
ATOM 560 C CA . LEU A 1 67 ? -1.999 -8.578 9.094 1 93.19 67 LEU A CA 1
ATOM 561 C C . LEU A 1 67 ? -2.418 -8.594 10.555 1 93.19 67 LEU A C 1
ATOM 563 O O . LEU A 1 67 ? -3.416 -9.219 10.914 1 93.19 67 LEU A O 1
ATOM 567 N N . CYS A 1 68 ? -1.692 -7.879 11.328 1 92 68 CYS A N 1
ATOM 568 C CA . CYS A 1 68 ? -2.018 -7.805 12.75 1 92 68 CYS A CA 1
ATOM 569 C C . CYS A 1 68 ? -3.406 -7.215 12.961 1 92 68 CYS A C 1
ATOM 571 O O . CYS A 1 68 ? -4.16 -7.676 13.82 1 92 68 CYS A O 1
ATOM 573 N N . ILE A 1 69 ? -3.705 -6.262 12.195 1 92.38 69 ILE A N 1
ATOM 574 C CA . ILE A 1 69 ? -5.016 -5.625 12.305 1 92.38 69 ILE A CA 1
ATOM 575 C C . ILE A 1 69 ? -6.105 -6.621 11.914 1 92.38 69 ILE A C 1
ATOM 577 O O . ILE A 1 69 ? -7.148 -6.691 12.562 1 92.38 69 ILE A O 1
ATOM 581 N N . PHE A 1 70 ? -5.867 -7.418 10.914 1 90.69 70 PHE A N 1
ATOM 582 C CA . PHE A 1 70 ? -6.844 -8.406 10.484 1 90.69 70 PHE A CA 1
ATOM 583 C C . PHE A 1 70 ? -7.016 -9.492 11.539 1 90.69 70 PHE A C 1
ATOM 585 O O . PHE A 1 70 ? -8.117 -9.992 11.758 1 90.69 70 PHE A O 1
ATOM 592 N N . VAL A 1 71 ? -5.93 -9.859 12.148 1 91.19 71 VAL A N 1
ATOM 593 C CA . VAL A 1 71 ? -5.996 -10.852 13.219 1 91.19 71 VAL A CA 1
ATOM 594 C C . VAL A 1 71 ? -6.789 -10.289 14.391 1 91.19 71 VAL A C 1
ATOM 596 O O . VAL A 1 71 ? -7.656 -10.969 14.945 1 91.19 71 VAL A O 1
ATOM 599 N N . LEU A 1 72 ? -6.508 -9.102 14.719 1 89.44 72 LEU A N 1
ATOM 600 C CA . LEU A 1 72 ? -7.227 -8.453 15.812 1 89.44 72 LEU A CA 1
ATOM 601 C C . LEU A 1 72 ? -8.719 -8.344 15.492 1 89.44 72 LEU A C 1
ATOM 603 O O . LEU A 1 72 ? -9.555 -8.586 16.359 1 89.44 72 LEU A O 1
ATOM 607 N N . ARG A 1 73 ? -8.977 -7.965 14.281 1 89.19 73 ARG A N 1
ATOM 608 C CA . ARG A 1 73 ? -10.367 -7.891 13.836 1 89.19 73 ARG A CA 1
ATOM 609 C C . ARG A 1 73 ? -11.07 -9.234 14.008 1 89.19 73 ARG A C 1
ATOM 611 O O . ARG A 1 73 ? -12.188 -9.297 14.531 1 89.19 73 ARG A O 1
ATOM 618 N N . ALA A 1 74 ? -10.422 -10.273 13.602 1 87.31 74 ALA A N 1
ATOM 619 C CA . ALA A 1 74 ? -11 -11.609 13.68 1 87.31 74 ALA A CA 1
ATOM 620 C C . ALA A 1 74 ? -11.203 -12.039 15.125 1 87.31 74 ALA A C 1
ATOM 622 O O . ALA A 1 74 ? -12.25 -12.602 15.477 1 87.31 74 ALA A O 1
ATOM 623 N N . VAL A 1 75 ? -10.297 -11.719 15.961 1 88.62 75 VAL A N 1
ATOM 624 C CA . VAL A 1 75 ? -10.344 -12.117 17.359 1 88.62 75 VAL A CA 1
ATOM 625 C C . VAL A 1 75 ? -11.453 -11.352 18.078 1 88.62 75 VAL A C 1
ATOM 627 O O . VAL A 1 75 ? -12.25 -11.945 18.812 1 88.62 75 VAL A O 1
ATOM 630 N N . VAL A 1 76 ? -11.562 -10.109 17.812 1 87.94 76 VAL A N 1
ATOM 631 C CA . VAL A 1 76 ? -12.539 -9.266 18.5 1 87.94 76 VAL A CA 1
ATOM 632 C C . VAL A 1 76 ? -13.945 -9.617 18.031 1 87.94 76 VAL A C 1
ATOM 634 O O . VAL A 1 76 ? -14.867 -9.734 18.844 1 87.94 76 VAL A O 1
ATOM 637 N N . VAL A 1 77 ? -14.094 -9.812 16.812 1 85.69 77 VAL A N 1
ATOM 638 C CA . VAL A 1 77 ? -15.406 -10.148 16.266 1 85.69 77 VAL A CA 1
ATOM 639 C C . VAL A 1 77 ? -15.828 -11.523 16.766 1 85.69 77 VAL A C 1
ATOM 641 O O . VAL A 1 77 ? -17 -11.734 17.125 1 85.69 77 VAL A O 1
ATOM 644 N N . ASP A 1 78 ? -14.93 -12.43 16.828 1 84.31 78 ASP A N 1
ATOM 645 C CA . ASP A 1 78 ? -15.227 -13.758 17.359 1 84.31 78 ASP A CA 1
ATOM 646 C C . ASP A 1 78 ? -15.586 -13.695 18.844 1 84.31 78 ASP A C 1
ATOM 648 O O . ASP A 1 78 ? -16.469 -14.422 19.297 1 84.31 78 ASP A O 1
ATOM 652 N N . PHE A 1 79 ? -14.898 -12.891 19.516 1 85.62 79 PHE A N 1
ATOM 653 C CA . PHE A 1 79 ? -15.172 -12.742 20.938 1 85.62 79 PHE A CA 1
ATOM 654 C C . PHE A 1 79 ? -16.562 -12.156 21.172 1 85.62 79 PHE A C 1
ATOM 656 O O . PHE A 1 79 ? -17.266 -12.578 22.078 1 85.62 79 PHE A O 1
ATOM 663 N N . ILE A 1 80 ? -16.953 -11.234 20.359 1 86.06 80 ILE A N 1
ATOM 664 C CA . ILE A 1 80 ? -18.25 -10.594 20.484 1 86.06 80 ILE A CA 1
ATOM 665 C C . ILE A 1 80 ? -19.359 -11.57 20.078 1 86.06 80 ILE A C 1
ATOM 667 O O . ILE A 1 80 ? -20.391 -11.656 20.734 1 86.06 80 ILE A O 1
ATOM 671 N N . ASP A 1 81 ? -19.109 -12.312 19.047 1 84.06 81 ASP A N 1
ATOM 672 C CA . ASP A 1 81 ? -20.125 -13.195 18.516 1 84.06 81 ASP A CA 1
ATOM 673 C C . ASP A 1 81 ? -20.234 -14.477 19.344 1 84.06 81 ASP A C 1
ATOM 675 O O . ASP A 1 81 ? -21.344 -14.969 19.594 1 84.06 81 ASP A O 1
ATOM 679 N N . ASN A 1 82 ? -19.156 -15.148 19.781 1 80.81 82 ASN A N 1
ATOM 680 C CA . ASN A 1 82 ? -19.203 -16.484 20.375 1 80.81 82 ASN A CA 1
ATOM 681 C C . ASN A 1 82 ? -18.672 -16.469 21.812 1 80.81 82 ASN A C 1
ATOM 683 O O . ASN A 1 82 ? -18.688 -17.484 22.5 1 80.81 82 ASN A O 1
ATOM 687 N N . GLU A 1 83 ? -18.266 -15.312 22.297 1 78.44 83 GLU A N 1
ATOM 688 C CA . GLU A 1 83 ? -17.688 -15.188 23.625 1 78.44 83 GLU A CA 1
ATOM 689 C C . GLU A 1 83 ? -16.469 -16.094 23.781 1 78.44 83 GLU A C 1
ATOM 691 O O . GLU A 1 83 ? -16.219 -16.625 24.875 1 78.44 83 GLU A O 1
ATOM 696 N N . CYS A 1 84 ? -16.062 -16.672 22.719 1 70.88 84 CYS A N 1
ATOM 697 C CA . CYS A 1 84 ? -14.82 -17.438 22.719 1 70.88 84 CYS A CA 1
ATOM 698 C C . CYS A 1 84 ? -13.906 -17 21.594 1 70.88 84 CYS A C 1
ATOM 700 O O . CYS A 1 84 ? -14.375 -16.453 20.578 1 70.88 84 CYS A O 1
ATOM 702 N N . ILE A 1 85 ? -12.617 -17 21.953 1 70.12 85 ILE A N 1
ATOM 703 C CA . ILE A 1 85 ? -11.641 -16.656 20.922 1 70.12 85 ILE A CA 1
ATOM 704 C C . ILE A 1 85 ? -11.344 -17.891 20.078 1 70.12 85 ILE A C 1
ATOM 706 O O . ILE A 1 85 ? -10.688 -18.828 20.531 1 70.12 85 ILE A O 1
ATOM 710 N N . VAL A 1 86 ? -12.078 -18.156 19.031 1 66 86 VAL A N 1
ATOM 711 C CA . VAL A 1 86 ? -11.773 -19.234 18.109 1 66 86 VAL A CA 1
ATOM 712 C C . VAL A 1 86 ? -11.258 -18.656 16.781 1 66 86 VAL A C 1
ATOM 714 O O . VAL A 1 86 ? -11.984 -17.953 16.078 1 66 86 VAL A O 1
ATOM 717 N N . LEU A 1 87 ? -9.914 -18.656 16.703 1 67.06 87 LEU A N 1
ATOM 718 C CA . LEU A 1 87 ? -9.445 -18.266 15.375 1 67.06 87 LEU A CA 1
ATOM 719 C C . LEU A 1 87 ? -10.039 -19.188 14.305 1 67.06 87 LEU A C 1
ATOM 721 O O . LEU A 1 87 ? -9.914 -20.406 14.391 1 67.06 87 LEU A O 1
ATOM 725 N N . ASP A 1 88 ? -10.93 -18.688 13.531 1 73.69 88 ASP A N 1
ATOM 726 C CA . ASP A 1 88 ? -11.68 -19.453 12.539 1 73.69 88 ASP A CA 1
ATOM 727 C C . ASP A 1 88 ? -10.812 -19.797 11.328 1 73.69 88 ASP A C 1
ATOM 729 O O . ASP A 1 88 ? -10.461 -18.922 10.539 1 73.69 88 ASP A O 1
ATOM 733 N N . PHE A 1 89 ? -10.328 -21.031 11.32 1 83.5 89 PHE A N 1
ATOM 734 C CA . PHE A 1 89 ? -9.547 -21.547 10.211 1 83.5 89 PHE A CA 1
ATOM 735 C C . PHE A 1 89 ? -10.445 -22.25 9.195 1 83.5 89 PHE A C 1
ATOM 737 O O . PHE A 1 89 ? -9.984 -23.125 8.453 1 83.5 89 PHE A O 1
ATOM 744 N N . GLU A 1 90 ? -11.625 -21.812 9.211 1 86.25 90 GLU A N 1
ATOM 745 C CA . GLU A 1 90 ? -12.602 -22.516 8.375 1 86.25 90 GLU A CA 1
ATOM 746 C C . GLU A 1 90 ? -12.25 -22.375 6.898 1 86.25 90 GLU A C 1
ATOM 748 O O . GLU A 1 90 ? -12.367 -23.344 6.137 1 86.25 90 GLU A O 1
ATOM 753 N N . VAL A 1 91 ? -11.828 -21.266 6.539 1 90.56 91 VAL A N 1
ATOM 754 C CA . VAL A 1 91 ? -11.508 -21.047 5.133 1 90.56 91 VAL A CA 1
ATOM 755 C C . VAL A 1 91 ? -10.312 -21.906 4.73 1 90.56 91 VAL A C 1
ATOM 757 O O . VAL A 1 91 ? -10.297 -22.484 3.646 1 90.56 91 VAL A O 1
ATOM 760 N N . LEU A 1 92 ? -9.359 -22.031 5.582 1 92.56 92 LEU A N 1
ATOM 761 C CA . LEU A 1 92 ? -8.18 -22.844 5.301 1 92.56 92 LEU A CA 1
ATOM 762 C C . LEU A 1 92 ? -8.531 -24.312 5.242 1 92.56 92 LEU A C 1
ATOM 764 O O . LEU A 1 92 ? -8.039 -25.047 4.379 1 92.56 92 LEU A O 1
ATOM 768 N N . ILE A 1 93 ? -9.367 -24.719 6.145 1 92.75 93 ILE A N 1
ATOM 769 C CA . ILE A 1 93 ? -9.789 -26.125 6.188 1 92.75 93 ILE A CA 1
ATOM 770 C C . ILE A 1 93 ? -10.586 -26.453 4.93 1 92.75 93 ILE A C 1
ATOM 772 O O . ILE A 1 93 ? -10.414 -27.531 4.348 1 92.75 93 ILE A O 1
ATOM 776 N N . PHE A 1 94 ? -11.352 -25.547 4.578 1 92.94 94 PHE A N 1
ATOM 777 C CA . PHE A 1 94 ? -12.125 -25.719 3.355 1 92.94 94 PHE A CA 1
ATOM 778 C C . PHE A 1 94 ? -11.211 -25.766 2.137 1 92.94 94 PHE A C 1
ATOM 780 O O . PHE A 1 94 ? -11.328 -26.656 1.296 1 92.94 94 PHE A O 1
ATOM 787 N N . ALA A 1 95 ? -10.32 -24.844 2.029 1 94.44 95 ALA A N 1
ATOM 788 C CA . ALA A 1 95 ? -9.445 -24.734 0.863 1 94.44 95 ALA A CA 1
ATOM 789 C C . ALA A 1 95 ? -8.539 -25.953 0.731 1 94.44 95 ALA A C 1
ATOM 791 O O . ALA A 1 95 ? -8.305 -26.438 -0.376 1 94.44 95 ALA A O 1
ATOM 792 N N . PHE A 1 96 ? -8.07 -26.484 1.858 1 96.25 96 PHE A N 1
ATOM 793 C CA . PHE A 1 96 ? -7.172 -27.641 1.841 1 96.25 96 PHE A CA 1
ATOM 794 C C . PHE A 1 96 ? -7.914 -28.906 2.223 1 96.25 96 PHE A C 1
ATOM 796 O O . PHE A 1 96 ? -7.363 -29.766 2.91 1 96.25 96 PHE A O 1
ATOM 803 N N . GLY A 1 97 ? -9.109 -28.953 1.734 1 95.88 97 GLY A N 1
ATOM 804 C CA . GLY A 1 97 ? -9.898 -30.141 1.979 1 95.88 97 GLY A CA 1
ATOM 805 C C . GLY A 1 97 ? -9.281 -31.391 1.376 1 95.88 97 GLY A C 1
ATOM 806 O O . GLY A 1 97 ? -8.883 -31.391 0.21 1 95.88 97 GLY A O 1
ATOM 807 N N . ARG A 1 98 ? -9.156 -32.469 2.193 1 96.12 98 ARG A N 1
ATOM 808 C CA . ARG A 1 98 ? -8.625 -33.781 1.79 1 96.12 98 ARG A CA 1
ATOM 809 C C . ARG A 1 98 ? -7.191 -33.656 1.286 1 96.12 98 ARG A C 1
ATOM 811 O O . ARG A 1 98 ? -6.844 -34.219 0.247 1 96.12 98 ARG A O 1
ATOM 818 N N . LEU A 1 99 ? -6.445 -32.938 1.986 1 95.44 99 LEU A N 1
ATOM 819 C CA . LEU A 1 99 ? -5.055 -32.688 1.62 1 95.44 99 LEU A CA 1
ATOM 820 C C . LEU A 1 99 ? -4.246 -33.969 1.649 1 95.44 99 LEU A C 1
ATOM 822 O O . LEU A 1 99 ? -3.342 -34.156 0.833 1 95.44 99 LEU A O 1
ATOM 826 N N . HIS A 1 100 ? -4.605 -34.906 2.529 1 96.12 100 HIS A N 1
ATOM 827 C CA . HIS A 1 100 ? -3.869 -36.156 2.623 1 96.12 100 HIS A CA 1
ATOM 828 C C . HIS A 1 100 ? -4.008 -36.969 1.345 1 96.12 100 HIS A C 1
ATOM 830 O O . HIS A 1 100 ? -3.051 -37.594 0.9 1 96.12 100 HIS A O 1
ATOM 836 N N . MET A 1 101 ? -5.16 -36.938 0.745 1 96.88 101 MET A N 1
ATOM 837 C CA . MET A 1 101 ? -5.367 -37.625 -0.521 1 96.88 101 MET A CA 1
ATOM 838 C C . MET A 1 101 ? -4.617 -36.938 -1.652 1 96.88 101 MET A C 1
ATOM 840 O O . MET A 1 101 ? -4.121 -37.594 -2.57 1 96.88 101 MET A O 1
ATOM 844 N N . ALA A 1 102 ? -4.621 -35.625 -1.557 1 97.5 102 ALA A N 1
ATOM 845 C CA . ALA A 1 102 ? -3.875 -34.875 -2.564 1 97.5 102 ALA A CA 1
ATOM 846 C C . ALA A 1 102 ? -2.385 -35.219 -2.5 1 97.5 102 ALA A C 1
ATOM 848 O O . ALA A 1 102 ? -1.727 -35.344 -3.533 1 97.5 102 ALA A O 1
ATOM 849 N N . LEU A 1 103 ? -1.871 -35.375 -1.296 1 97.5 103 LEU A N 1
ATOM 850 C CA . LEU A 1 103 ? -0.46 -35.719 -1.113 1 97.5 103 LEU A CA 1
ATOM 851 C C . LEU A 1 103 ? -0.157 -37.125 -1.591 1 97.5 103 LEU A C 1
ATOM 853 O O . LEU A 1 103 ? 0.933 -37.375 -2.102 1 97.5 103 LEU A O 1
ATOM 857 N N . LEU A 1 104 ? -1.095 -37.938 -1.482 1 97.31 104 LEU A N 1
ATOM 858 C CA . LEU A 1 104 ? -0.928 -39.281 -2.006 1 97.31 104 LEU A CA 1
ATOM 859 C C . LEU A 1 104 ? -0.885 -39.281 -3.529 1 97.31 104 LEU A C 1
ATOM 861 O O . LEU A 1 104 ? -0.076 -40 -4.137 1 97.31 104 LEU A O 1
ATOM 865 N N . ALA A 1 105 ? -1.836 -38.531 -4.062 1 97.56 105 ALA A N 1
ATOM 866 C CA . ALA A 1 105 ? -1.81 -38.375 -5.516 1 97.56 105 ALA A CA 1
ATOM 867 C C . ALA A 1 105 ? -0.483 -37.781 -5.98 1 97.56 105 ALA A C 1
ATOM 869 O O . ALA A 1 105 ? 0.069 -38.219 -7 1 97.56 105 ALA A O 1
ATOM 870 N N . TRP A 1 106 ? -0.02 -36.844 -5.254 1 97.75 106 TRP A N 1
ATOM 871 C CA . TRP A 1 106 ? 1.271 -36.219 -5.559 1 97.75 106 TRP A CA 1
ATOM 872 C C . TRP A 1 106 ? 2.387 -37.25 -5.508 1 97.75 106 TRP A C 1
ATOM 874 O O . TRP A 1 106 ? 3.275 -37.281 -6.363 1 97.75 106 TRP A O 1
ATOM 884 N N . LEU A 1 107 ? 2.342 -38.188 -4.547 1 98.06 107 LEU A N 1
ATOM 885 C CA . LEU A 1 107 ? 3.369 -39.219 -4.379 1 98.06 107 LEU A CA 1
ATOM 886 C C . LEU A 1 107 ? 3.387 -40.156 -5.57 1 98.06 107 LEU A C 1
ATOM 888 O O . LEU A 1 107 ? 4.457 -40.562 -6.027 1 98.06 107 LEU A O 1
ATOM 892 N N . VAL A 1 108 ? 2.262 -40.469 -6.062 1 97.69 108 VAL A N 1
ATOM 893 C CA . VAL A 1 108 ? 2.164 -41.344 -7.223 1 97.69 108 VAL A CA 1
ATOM 894 C C . VAL A 1 108 ? 2.787 -40.656 -8.438 1 97.69 108 VAL A C 1
ATOM 896 O O . VAL A 1 108 ? 3.6 -41.25 -9.148 1 97.69 108 VAL A O 1
ATOM 899 N N . MET A 1 109 ? 2.4 -39.438 -8.625 1 98.31 109 MET A N 1
ATOM 900 C CA . MET A 1 109 ? 2.955 -38.719 -9.75 1 98.31 109 MET A CA 1
ATOM 901 C C . MET A 1 109 ? 4.465 -38.531 -9.602 1 98.31 109 MET A C 1
ATOM 903 O O . MET A 1 109 ? 5.203 -38.625 -10.586 1 98.31 109 MET A O 1
ATOM 907 N N . PHE A 1 110 ? 4.902 -38.312 -8.359 1 98.12 110 PHE A N 1
ATOM 908 C CA . PHE A 1 110 ? 6.32 -38.094 -8.086 1 98.12 110 PHE A CA 1
ATOM 909 C C . PHE A 1 110 ? 7.117 -39.375 -8.336 1 98.12 110 PHE A C 1
ATOM 911 O O . PHE A 1 110 ? 8.195 -39.344 -8.945 1 98.12 110 PHE A O 1
ATOM 918 N N . LEU A 1 111 ? 6.621 -40.5 -7.902 1 97.75 111 LEU A N 1
ATOM 919 C CA . LEU A 1 111 ? 7.316 -41.781 -8.078 1 97.75 111 LEU A CA 1
ATOM 920 C C . LEU A 1 111 ? 7.438 -42.125 -9.562 1 97.75 111 LEU A C 1
ATOM 922 O O . LEU A 1 111 ? 8.477 -42.625 -10 1 97.75 111 LEU A O 1
ATOM 926 N N . TYR A 1 112 ? 6.422 -41.906 -10.273 1 97.5 112 TYR A N 1
ATOM 927 C CA . TYR A 1 112 ? 6.488 -42.094 -11.719 1 97.5 112 TYR A CA 1
ATOM 928 C C . TYR A 1 112 ? 7.562 -41.219 -12.336 1 97.5 112 TYR A C 1
ATOM 930 O O . TYR A 1 112 ? 8.391 -41.688 -13.117 1 97.5 112 TYR A O 1
ATOM 938 N N . THR A 1 113 ? 7.523 -39.875 -11.992 1 97.62 113 THR A N 1
ATOM 939 C CA . THR A 1 113 ? 8.453 -38.906 -12.562 1 97.62 113 THR A CA 1
ATOM 940 C C . THR A 1 113 ? 9.891 -39.25 -12.164 1 97.62 113 THR A C 1
ATOM 942 O O . THR A 1 113 ? 10.82 -39.031 -12.945 1 97.62 113 THR A O 1
ATOM 945 N N . LEU A 1 114 ? 10.062 -39.844 -11.016 1 97.31 114 LEU A N 1
ATOM 946 C CA . LEU A 1 114 ? 11.383 -40.156 -10.477 1 97.31 114 LEU A CA 1
ATOM 947 C C . LEU A 1 114 ? 11.977 -41.375 -11.18 1 97.31 114 LEU A C 1
ATOM 949 O O . LEU A 1 114 ? 13.164 -41.375 -11.508 1 97.31 114 LEU A O 1
ATOM 953 N N . LEU A 1 115 ? 11.164 -42.344 -11.539 1 96.12 115 LEU A N 1
ATOM 954 C CA . LEU A 1 115 ? 11.727 -43.656 -11.891 1 96.12 115 LEU A CA 1
ATOM 955 C C . LEU A 1 115 ? 11.578 -43.906 -13.391 1 96.12 115 LEU A C 1
ATOM 957 O O . LEU A 1 115 ? 12.547 -44.25 -14.062 1 96.12 115 LEU A O 1
ATOM 961 N N . VAL A 1 116 ? 10.508 -43.656 -13.93 1 95.5 116 VAL A N 1
ATOM 962 C CA . VAL A 1 116 ? 10.148 -44.188 -15.234 1 95.5 116 VAL A CA 1
ATOM 963 C C . VAL A 1 116 ? 10.93 -43.469 -16.328 1 95.5 116 VAL A C 1
ATOM 965 O O . VAL A 1 116 ? 11.617 -44.125 -17.141 1 95.5 116 VAL A O 1
ATOM 968 N N . PRO A 1 117 ? 10.898 -42.125 -16.344 1 95.12 117 PRO A N 1
ATOM 969 C CA . PRO A 1 117 ? 11.633 -41.469 -17.422 1 95.12 117 PRO A CA 1
ATOM 970 C C . PRO A 1 117 ? 13.133 -41.781 -17.391 1 95.12 117 PRO A C 1
ATOM 972 O O . PRO A 1 117 ? 13.75 -42 -18.422 1 95.12 117 PRO A O 1
ATOM 975 N N . TYR A 1 118 ? 13.742 -41.781 -16.25 1 94.56 118 TYR A N 1
ATOM 976 C CA . TYR A 1 118 ? 15.164 -42.062 -16.125 1 94.56 118 TYR A CA 1
ATOM 977 C C . TYR A 1 118 ? 15.5 -43.469 -16.547 1 94.56 118 TYR A C 1
ATOM 979 O O . TYR A 1 118 ? 16.469 -43.719 -17.281 1 94.56 118 TYR A O 1
ATOM 987 N N . LYS A 1 119 ? 14.688 -44.469 -16.109 1 93.94 119 LYS A N 1
ATOM 988 C CA . LYS A 1 119 ? 14.945 -45.875 -16.438 1 93.94 119 LYS A CA 1
ATOM 989 C C . LYS A 1 119 ? 14.742 -46.156 -17.922 1 93.94 119 LYS A C 1
ATOM 991 O O . LYS A 1 119 ? 15.492 -46.906 -18.531 1 93.94 119 LYS A O 1
ATOM 996 N N . VAL A 1 120 ? 13.711 -45.562 -18.438 1 93.69 120 VAL A N 1
ATOM 997 C CA . VAL A 1 120 ? 13.461 -45.719 -19.875 1 93.69 120 VAL A CA 1
ATOM 998 C C . VAL A 1 120 ? 14.633 -45.156 -20.672 1 93.69 120 VAL A C 1
ATOM 1000 O O . VAL A 1 120 ? 15.078 -45.75 -21.656 1 93.69 120 VAL A O 1
ATOM 1003 N N . LEU A 1 121 ? 15.133 -43.969 -20.312 1 91.31 121 LEU A N 1
ATOM 1004 C CA . LEU A 1 121 ? 16.266 -43.375 -20.984 1 91.31 121 LEU A CA 1
ATOM 1005 C C . LEU A 1 121 ? 17.516 -44.25 -20.844 1 91.31 121 LEU A C 1
ATOM 1007 O O . LEU A 1 121 ? 18.312 -44.375 -21.781 1 91.31 121 LEU A O 1
ATOM 1011 N N . GLN A 1 122 ? 17.688 -44.844 -19.688 1 89.12 122 GLN A N 1
ATOM 1012 C CA . GLN A 1 122 ? 18.812 -45.75 -19.453 1 89.12 122 GLN A CA 1
ATOM 1013 C C . GLN A 1 122 ? 18.766 -46.969 -20.344 1 89.12 122 GLN A C 1
ATOM 1015 O O . GLN A 1 122 ? 19.766 -47.344 -20.953 1 89.12 122 GLN A O 1
ATOM 1020 N N . ILE A 1 123 ? 17.578 -47.531 -20.422 1 89.38 123 ILE A N 1
ATOM 1021 C CA . ILE A 1 123 ? 17.391 -48.688 -21.25 1 89.38 123 ILE A CA 1
ATOM 1022 C C . ILE A 1 123 ? 17.578 -48.312 -22.719 1 89.38 123 ILE A C 1
ATOM 1024 O O . ILE A 1 123 ? 18.203 -49.062 -23.484 1 89.38 123 ILE A O 1
ATOM 1028 N N . TRP A 1 124 ? 17.031 -47.219 -23.062 1 90.25 124 TRP A N 1
ATOM 1029 C CA . TRP A 1 124 ? 17.156 -46.719 -24.422 1 90.25 124 TRP A CA 1
ATOM 1030 C C . TRP A 1 124 ? 18.609 -46.5 -24.781 1 90.25 124 TRP A C 1
ATOM 1032 O O . TRP A 1 124 ? 19.078 -46.938 -25.844 1 90.25 124 TRP A O 1
ATOM 1042 N N . ALA A 1 125 ? 19.391 -45.844 -23.969 1 86.75 125 ALA A N 1
ATOM 1043 C CA . ALA A 1 125 ? 20.797 -45.562 -24.219 1 86.75 125 ALA A CA 1
ATOM 1044 C C . ALA A 1 125 ? 21.625 -46.844 -24.328 1 86.75 125 ALA A C 1
ATOM 1046 O O . ALA A 1 125 ? 22.5 -46.938 -25.203 1 86.75 125 ALA A O 1
ATOM 1047 N N . ARG A 1 126 ? 21.297 -47.844 -23.5 1 84.12 126 ARG A N 1
ATOM 1048 C CA . ARG A 1 126 ? 22 -49.125 -23.547 1 84.12 126 ARG A CA 1
ATOM 1049 C C . ARG A 1 126 ? 21.672 -49.875 -24.812 1 84.12 126 ARG A C 1
ATOM 1051 O O . ARG A 1 126 ? 22.531 -50.531 -25.406 1 84.12 126 ARG A O 1
ATOM 1058 N N . SER A 1 127 ? 20.422 -49.812 -25.172 1 85.12 127 SER A N 1
ATOM 1059 C CA . SER A 1 127 ? 19.984 -50.531 -26.359 1 85.12 127 SER A CA 1
ATOM 1060 C C . SER A 1 127 ? 20.578 -49.938 -27.625 1 85.12 127 SER A C 1
ATOM 1062 O O . SER A 1 127 ? 20.781 -50.625 -28.625 1 85.12 127 SER A O 1
ATOM 1064 N N . LEU A 1 128 ? 20.797 -48.688 -27.641 1 82.31 128 LEU A N 1
ATOM 1065 C CA . LEU A 1 128 ? 21.406 -48 -28.797 1 82.31 128 LEU A CA 1
ATOM 1066 C C . LEU A 1 128 ? 22.828 -48.5 -29 1 82.31 128 LEU A C 1
ATOM 1068 O O . LEU A 1 128 ? 23.328 -48.5 -30.141 1 82.31 128 LEU A O 1
ATOM 1072 N N . GLU A 1 129 ? 23.453 -48.875 -27.922 1 76.38 129 GLU A N 1
ATOM 1073 C CA . GLU A 1 129 ? 24.828 -49.375 -28.016 1 76.38 129 GLU A CA 1
ATOM 1074 C C . GLU A 1 129 ? 24.859 -50.812 -28.516 1 76.38 129 GLU A C 1
ATOM 1076 O O . GLU A 1 129 ? 25.797 -51.219 -29.203 1 76.38 129 GLU A O 1
ATOM 1081 N N . THR A 1 130 ? 23.844 -51.531 -28.188 1 77.81 130 THR A N 1
ATOM 1082 C CA . THR A 1 130 ? 23.922 -52.969 -28.406 1 77.81 130 THR A CA 1
ATOM 1083 C C . THR A 1 130 ? 23.156 -53.375 -29.672 1 77.81 130 THR A C 1
ATOM 1085 O O . THR A 1 130 ? 23.578 -54.281 -30.391 1 77.81 130 THR A O 1
ATOM 1088 N N . LEU A 1 131 ? 22 -52.719 -29.828 1 73.94 131 LEU A N 1
ATOM 1089 C CA . LEU A 1 131 ? 21.094 -53.25 -30.828 1 73.94 131 LEU A CA 1
ATOM 1090 C C . LEU A 1 131 ? 21.359 -52.594 -32.188 1 73.94 131 LEU A C 1
ATOM 1092 O O . LEU A 1 131 ? 21.797 -51.438 -32.25 1 73.94 131 LEU A O 1
ATOM 1096 N N . GLN A 1 132 ? 21.141 -53.406 -33.281 1 69.75 132 GLN A N 1
ATOM 1097 C CA . GLN A 1 132 ? 21.359 -53 -34.688 1 69.75 132 GLN A CA 1
ATOM 1098 C C . GLN A 1 132 ? 20.203 -52.156 -35.188 1 69.75 132 GLN A C 1
ATOM 1100 O O . GLN A 1 132 ? 20.344 -51.469 -36.219 1 69.75 132 GLN A O 1
ATOM 1105 N N . LEU A 1 133 ? 19.062 -52.156 -34.531 1 75.19 133 LEU A N 1
ATOM 1106 C CA . LEU A 1 133 ? 17.922 -51.375 -35.031 1 75.19 133 LEU A CA 1
ATOM 1107 C C . LEU A 1 133 ? 17.625 -50.219 -34.094 1 75.19 133 LEU A C 1
ATOM 1109 O O . LEU A 1 133 ? 16.625 -50.25 -33.375 1 75.19 133 LEU A O 1
ATOM 1113 N N . PRO A 1 134 ? 18.375 -49.219 -34.25 1 78.5 134 PRO A N 1
ATOM 1114 C CA . PRO A 1 134 ? 18.281 -48.094 -33.312 1 78.5 134 PRO A CA 1
ATOM 1115 C C . PRO A 1 134 ? 16.969 -47.344 -33.469 1 78.5 134 PRO A C 1
ATOM 1117 O O . PRO A 1 134 ? 16.422 -46.844 -32.469 1 78.5 134 PRO A O 1
ATOM 1120 N N . THR A 1 135 ? 16.312 -47.438 -34.531 1 83.25 135 THR A N 1
ATOM 1121 C CA . THR A 1 135 ? 15.094 -46.656 -34.781 1 83.25 135 THR A CA 1
ATOM 1122 C C . THR A 1 135 ? 13.906 -47.344 -34.062 1 83.25 135 THR A C 1
ATOM 1124 O O . THR A 1 135 ? 13.055 -46.656 -33.5 1 83.25 135 THR A O 1
ATOM 1127 N N . ALA A 1 136 ? 13.875 -48.625 -34.156 1 84.62 136 ALA A N 1
ATOM 1128 C CA . ALA A 1 136 ? 12.773 -49.344 -33.531 1 84.62 136 ALA A CA 1
ATOM 1129 C C . ALA A 1 136 ? 12.797 -49.188 -32.031 1 84.62 136 ALA A C 1
ATOM 1131 O O . ALA A 1 136 ? 11.75 -48.969 -31.406 1 84.62 136 ALA A O 1
ATOM 1132 N N . VAL A 1 137 ? 13.914 -49.25 -31.469 1 84.38 137 VAL A N 1
ATOM 1133 C CA . VAL A 1 137 ? 14.062 -49.094 -30.016 1 84.38 137 VAL A CA 1
ATOM 1134 C C . VAL A 1 137 ? 13.688 -47.688 -29.594 1 84.38 137 VAL A C 1
ATOM 1136 O O . VAL A 1 137 ? 13.062 -47.5 -28.547 1 84.38 137 VAL A O 1
ATOM 1139 N N . THR A 1 138 ? 14.047 -46.781 -30.391 1 86.25 138 THR A N 1
ATOM 1140 C CA . THR A 1 138 ? 13.727 -45.375 -30.094 1 86.25 138 THR A CA 1
ATOM 1141 C C . THR A 1 138 ? 12.227 -45.156 -30.156 1 86.25 138 THR A C 1
ATOM 1143 O O . THR A 1 138 ? 11.664 -44.469 -29.297 1 86.25 138 THR A O 1
ATOM 1146 N N . VAL A 1 139 ? 11.586 -45.719 -31.047 1 90.06 139 VAL A N 1
ATOM 1147 C CA . VAL A 1 139 ? 10.141 -45.562 -31.219 1 90.06 139 VAL A CA 1
ATOM 1148 C C . VAL A 1 139 ? 9.414 -46.219 -30.047 1 90.06 139 VAL A C 1
ATOM 1150 O O . VAL A 1 139 ? 8.445 -45.688 -29.516 1 90.06 139 VAL A O 1
ATOM 1153 N N . ILE A 1 140 ? 9.906 -47.344 -29.672 1 89.75 140 ILE A N 1
ATOM 1154 C CA . ILE A 1 140 ? 9.297 -48.062 -28.562 1 89.75 140 ILE A CA 1
ATOM 1155 C C . ILE A 1 140 ? 9.477 -47.281 -27.266 1 89.75 140 ILE A C 1
ATOM 1157 O O . ILE A 1 140 ? 8.539 -47.125 -26.484 1 89.75 140 ILE A O 1
ATOM 1161 N N . ALA A 1 141 ? 10.672 -46.812 -27.016 1 89.12 141 ALA A N 1
ATOM 1162 C CA . ALA A 1 141 ? 10.945 -46 -25.828 1 89.12 141 ALA A CA 1
ATOM 1163 C C . ALA A 1 141 ? 10.07 -44.75 -25.812 1 89.12 141 ALA A C 1
ATOM 1165 O O . ALA A 1 141 ? 9.5 -44.406 -24.766 1 89.12 141 ALA A O 1
ATOM 1166 N N . ALA A 1 142 ? 9.93 -44.188 -26.891 1 90.38 142 ALA A N 1
ATOM 1167 C CA . ALA A 1 142 ? 9.094 -42.969 -27 1 90.38 142 ALA A CA 1
ATOM 1168 C C . ALA A 1 142 ? 7.629 -43.312 -26.734 1 90.38 142 ALA A C 1
ATOM 1170 O O . ALA A 1 142 ? 6.926 -42.531 -26.078 1 90.38 142 ALA A O 1
ATOM 1171 N N . ALA A 1 143 ? 7.238 -44.375 -27.234 1 92.06 143 ALA A N 1
ATOM 1172 C CA . ALA A 1 143 ? 5.855 -44.812 -27.047 1 92.06 143 ALA A CA 1
ATOM 1173 C C . ALA A 1 143 ? 5.566 -45.094 -25.578 1 92.06 143 ALA A C 1
ATOM 1175 O O . ALA A 1 143 ? 4.512 -44.719 -25.062 1 92.06 143 ALA A O 1
ATOM 1176 N N . VAL A 1 144 ? 6.484 -45.75 -24.953 1 90.94 144 VAL A N 1
ATOM 1177 C CA . VAL A 1 144 ? 6.328 -46.062 -23.531 1 90.94 144 VAL A CA 1
ATOM 1178 C C . VAL A 1 144 ? 6.246 -44.75 -22.719 1 90.94 144 VAL A C 1
ATOM 1180 O O . VAL A 1 144 ? 5.398 -44.625 -21.828 1 90.94 144 VAL A O 1
ATOM 1183 N N . LEU A 1 145 ? 7.078 -43.875 -23.031 1 91.62 145 LEU A N 1
ATOM 1184 C CA . LEU A 1 145 ? 7.086 -42.594 -22.312 1 91.62 145 LEU A CA 1
ATOM 1185 C C . LEU A 1 145 ? 5.809 -41.812 -22.594 1 91.62 145 LEU A C 1
ATOM 1187 O O . LEU A 1 145 ? 5.23 -41.219 -21.672 1 91.62 145 LEU A O 1
ATOM 1191 N N . LEU A 1 146 ? 5.402 -41.844 -23.781 1 91.25 146 LEU A N 1
ATOM 1192 C CA . LEU A 1 146 ? 4.195 -41.125 -24.141 1 91.25 146 LEU A CA 1
ATOM 1193 C C . LEU A 1 146 ? 2.973 -41.688 -23.438 1 91.25 146 LEU A C 1
ATOM 1195 O O . LEU A 1 146 ? 2.133 -40.938 -22.922 1 91.25 146 LEU A O 1
ATOM 1199 N N . ILE A 1 147 ? 2.877 -42.969 -23.438 1 91.69 147 ILE A N 1
ATOM 1200 C CA . ILE A 1 147 ? 1.763 -43.656 -22.766 1 91.69 147 ILE A CA 1
ATOM 1201 C C . ILE A 1 147 ? 1.828 -43.406 -21.266 1 91.69 147 ILE A C 1
ATOM 1203 O O . ILE A 1 147 ? 0.811 -43.094 -20.641 1 91.69 147 ILE A O 1
ATOM 1207 N N . GLY A 1 148 ? 2.986 -43.531 -20.703 1 92.12 148 GLY A N 1
ATOM 1208 C CA . GLY A 1 148 ? 3.158 -43.25 -19.297 1 92.12 148 GLY A CA 1
ATOM 1209 C C . GLY A 1 148 ? 2.801 -41.812 -18.906 1 92.12 148 GLY A C 1
ATOM 1210 O O . GLY A 1 148 ? 2.111 -41.594 -17.922 1 92.12 148 GLY A O 1
ATOM 1211 N N . HIS A 1 149 ? 3.254 -40.938 -19.672 1 92.94 149 HIS A N 1
ATOM 1212 C CA . HIS A 1 149 ? 2.93 -39.531 -19.453 1 92.94 149 HIS A CA 1
ATOM 1213 C C . HIS A 1 149 ? 1.428 -39.281 -19.547 1 92.94 149 HIS A C 1
ATOM 1215 O O . HIS A 1 149 ? 0.851 -38.594 -18.719 1 92.94 149 HIS A O 1
ATOM 1221 N N . ALA A 1 150 ? 0.822 -39.844 -20.562 1 92.62 150 ALA A N 1
ATOM 1222 C CA . ALA A 1 150 ? -0.605 -39.625 -20.797 1 92.62 150 ALA A CA 1
ATOM 1223 C C . ALA A 1 150 ? -1.438 -40.219 -19.672 1 92.62 150 ALA A C 1
ATOM 1225 O O . ALA A 1 150 ? -2.443 -39.656 -19.25 1 92.62 150 ALA A O 1
ATOM 1226 N N . THR A 1 151 ? -0.998 -41.281 -19.141 1 94 151 THR A N 1
ATOM 1227 C CA . THR A 1 151 ? -1.791 -42 -18.141 1 94 151 THR A CA 1
ATOM 1228 C C . THR A 1 151 ? -1.526 -41.406 -16.75 1 94 151 THR A C 1
ATOM 1230 O O . THR A 1 151 ? -2.449 -40.969 -16.078 1 94 151 THR A O 1
ATOM 1233 N N . VAL A 1 152 ? -0.277 -41.344 -16.375 1 95.62 152 VAL A N 1
ATOM 1234 C CA . VAL A 1 152 ? 0.057 -41.031 -14.992 1 95.62 152 VAL A CA 1
ATOM 1235 C C . VAL A 1 152 ? 0.066 -39.5 -14.781 1 95.62 152 VAL A C 1
ATOM 1237 O O . VAL A 1 152 ? -0.336 -39.031 -13.719 1 95.62 152 VAL A O 1
ATOM 1240 N N . LEU A 1 153 ? 0.482 -38.781 -15.727 1 96.81 153 LEU A N 1
ATOM 1241 C CA . LEU A 1 153 ? 0.561 -37.312 -15.562 1 96.81 153 LEU A CA 1
ATOM 1242 C C . LEU A 1 153 ? -0.55 -36.625 -16.344 1 96.81 153 LEU A C 1
ATOM 1244 O O . LEU A 1 153 ? -0.789 -35.438 -16.156 1 96.81 153 LEU A O 1
ATOM 1248 N N . GLY A 1 154 ? -1.172 -37.312 -17.156 1 96 154 GLY A N 1
ATOM 1249 C CA . GLY A 1 154 ? -2.275 -36.719 -17.922 1 96 154 GLY A CA 1
ATOM 1250 C C . GLY A 1 154 ? -3.637 -37.094 -17.359 1 96 154 GLY A C 1
ATOM 1251 O O . GLY A 1 154 ? -4.285 -36.25 -16.703 1 96 154 GLY A O 1
ATOM 1252 N N . PHE A 1 155 ? -4.02 -38.344 -17.359 1 96 155 PHE A N 1
ATOM 1253 C CA . PHE A 1 155 ? -5.352 -38.812 -17 1 96 155 PHE A CA 1
ATOM 1254 C C . PHE A 1 155 ? -5.484 -38.938 -15.492 1 96 155 PHE A C 1
ATOM 1256 O O . PHE A 1 155 ? -6.508 -38.562 -14.914 1 96 155 PHE A O 1
ATOM 1263 N N . TYR A 1 156 ? -4.535 -39.469 -14.859 1 96.88 156 TYR A N 1
ATOM 1264 C CA . TYR A 1 156 ? -4.625 -39.781 -13.438 1 96.88 156 TYR A CA 1
ATOM 1265 C C . TYR A 1 156 ? -4.91 -38.531 -12.609 1 96.88 156 TYR A C 1
ATOM 1267 O O . TYR A 1 156 ? -5.852 -38.531 -11.812 1 96.88 156 TYR A O 1
ATOM 1275 N N . PRO A 1 157 ? -4.133 -37.5 -12.711 1 97.12 157 PRO A N 1
ATOM 1276 C CA . PRO A 1 157 ? -4.426 -36.312 -11.906 1 97.12 157 PRO A CA 1
ATOM 1277 C C . PRO A 1 157 ? -5.789 -35.719 -12.219 1 97.12 157 PRO A C 1
ATOM 1279 O O . PRO A 1 157 ? -6.488 -35.25 -11.312 1 97.12 157 PRO A O 1
ATOM 1282 N N . VAL A 1 158 ? -6.191 -35.656 -13.438 1 96.06 158 VAL A N 1
ATOM 1283 C CA . VAL A 1 158 ? -7.488 -35.125 -13.828 1 96.06 158 VAL A CA 1
ATOM 1284 C C . VAL A 1 158 ? -8.609 -35.969 -13.234 1 96.06 158 VAL A C 1
ATOM 1286 O O . VAL A 1 158 ? -9.562 -35.438 -12.672 1 96.06 158 VAL A O 1
ATOM 1289 N N . TYR A 1 159 ? -8.453 -37.219 -13.328 1 95.62 159 TYR A N 1
ATOM 1290 C CA . TYR A 1 159 ? -9.43 -38.156 -12.773 1 95.62 159 TYR A CA 1
ATOM 1291 C C . TYR A 1 159 ? -9.531 -38 -11.258 1 95.62 159 TYR A C 1
ATOM 1293 O O . TYR A 1 159 ? -10.633 -38 -10.703 1 95.62 159 TYR A O 1
ATOM 1301 N N . THR A 1 160 ? -8.414 -37.906 -10.641 1 96.19 160 THR A N 1
ATOM 1302 C CA . THR A 1 160 ? -8.375 -37.781 -9.188 1 96.19 160 THR A CA 1
ATOM 1303 C C . THR A 1 160 ? -9.094 -36.5 -8.742 1 96.19 160 THR A C 1
ATOM 1305 O O . THR A 1 160 ? -9.875 -36.531 -7.789 1 96.19 160 THR A O 1
ATOM 1308 N N . VAL A 1 161 ? -8.891 -35.406 -9.398 1 95.44 161 VAL A N 1
ATOM 1309 C CA . VAL A 1 161 ? -9.453 -34.094 -9.023 1 95.44 161 VAL A CA 1
ATOM 1310 C C . VAL A 1 161 ? -10.961 -34.094 -9.281 1 95.44 161 VAL A C 1
ATOM 1312 O O . VAL A 1 161 ? -11.727 -33.5 -8.523 1 95.44 161 VAL A O 1
ATOM 1315 N N . ILE A 1 162 ? -11.438 -34.812 -10.273 1 91 162 ILE A N 1
ATOM 1316 C CA . ILE A 1 162 ? -12.852 -34.812 -10.633 1 91 162 ILE A CA 1
ATOM 1317 C C . ILE A 1 162 ? -13.594 -35.844 -9.773 1 91 162 ILE A C 1
ATOM 1319 O O . ILE A 1 162 ? -14.766 -35.656 -9.445 1 91 162 ILE A O 1
ATOM 1323 N N . SER A 1 163 ? -12.93 -36.875 -9.328 1 91.56 163 SER A N 1
ATOM 1324 C CA . SER A 1 163 ? -13.578 -37.969 -8.648 1 91.56 163 SER A CA 1
ATOM 1325 C C . SER A 1 163 ? -13.812 -37.688 -7.176 1 91.56 163 SER A C 1
ATOM 1327 O O . SER A 1 163 ? -14.703 -38.25 -6.547 1 91.56 163 SER A O 1
ATOM 1329 N N . GLN A 1 164 ? -13.008 -36.906 -6.633 1 91.31 164 GLN A N 1
ATOM 1330 C CA . GLN A 1 164 ? -13.125 -36.594 -5.211 1 91.31 164 GLN A CA 1
ATOM 1331 C C . GLN A 1 164 ? -13.391 -35.094 -4.984 1 91.31 164 GLN A C 1
ATOM 1333 O O . GLN A 1 164 ? -12.953 -34.281 -5.773 1 91.31 164 GLN A O 1
ATOM 1338 N N . PRO A 1 165 ? -14.133 -34.844 -3.916 1 91 165 PRO A N 1
ATOM 1339 C CA . PRO A 1 165 ? -14.422 -33.438 -3.602 1 91 165 PRO A CA 1
ATOM 1340 C C . PRO A 1 165 ? -13.273 -32.75 -2.865 1 91 165 PRO A C 1
ATOM 1342 O O . PRO A 1 165 ? -13.391 -32.469 -1.673 1 91 165 PRO A O 1
ATOM 1345 N N . PHE A 1 166 ? -12.25 -32.375 -3.52 1 94.81 166 PHE A N 1
ATOM 1346 C CA . PHE A 1 166 ? -11.102 -31.672 -2.961 1 94.81 166 PHE A CA 1
ATOM 1347 C C . PHE A 1 166 ? -11.406 -30.188 -2.758 1 94.81 166 PHE A C 1
ATOM 1349 O O . PHE A 1 166 ? -12.258 -29.625 -3.453 1 94.81 166 PHE A O 1
ATOM 1356 N N . GLY A 1 167 ? -10.812 -29.625 -1.755 1 95.31 167 GLY A N 1
ATOM 1357 C CA . GLY A 1 167 ? -10.797 -28.172 -1.718 1 95.31 167 GLY A CA 1
ATOM 1358 C C . GLY A 1 167 ? -10.008 -27.547 -2.857 1 95.31 167 GLY A C 1
ATOM 1359 O O . GLY A 1 167 ? -9.164 -28.203 -3.463 1 95.31 167 GLY A O 1
ATOM 1360 N N . PRO A 1 168 ? -10.297 -26.375 -3.148 1 94.25 168 PRO A N 1
ATOM 1361 C CA . PRO A 1 168 ? -9.625 -25.719 -4.281 1 94.25 168 PRO A CA 1
ATOM 1362 C C . PRO A 1 168 ? -8.109 -25.734 -4.145 1 94.25 168 PRO A C 1
ATOM 1364 O O . PRO A 1 168 ? -7.398 -25.969 -5.121 1 94.25 168 PRO A O 1
ATOM 1367 N N . ALA A 1 169 ? -7.57 -25.453 -2.986 1 96 169 ALA A N 1
ATOM 1368 C CA . ALA A 1 169 ? -6.121 -25.406 -2.789 1 96 169 ALA A CA 1
ATOM 1369 C C . ALA A 1 169 ? -5.508 -26.797 -2.977 1 96 169 ALA A C 1
ATOM 1371 O O . ALA A 1 169 ? -4.406 -26.922 -3.518 1 96 169 ALA A O 1
ATOM 1372 N N . SER A 1 170 ? -6.164 -27.859 -2.553 1 97.69 170 SER A N 1
ATOM 1373 C CA . SER A 1 170 ? -5.691 -29.234 -2.758 1 97.69 170 SER A CA 1
ATOM 1374 C C . SER A 1 170 ? -5.68 -29.594 -4.238 1 97.69 170 SER A C 1
ATOM 1376 O O . SER A 1 170 ? -4.77 -30.281 -4.707 1 97.69 170 SER A O 1
ATOM 1378 N N . CYS A 1 171 ? -6.684 -29.109 -4.895 1 97.31 171 CYS A N 1
ATOM 1379 C CA . CYS A 1 171 ? -6.707 -29.312 -6.34 1 97.31 171 CYS A CA 1
ATOM 1380 C C . CYS A 1 171 ? -5.52 -28.641 -7.012 1 97.31 171 CYS A C 1
ATOM 1382 O O . CYS A 1 171 ? -4.895 -29.219 -7.906 1 97.31 171 CYS A O 1
ATOM 1384 N N . PHE A 1 172 ? -5.246 -27.469 -6.547 1 96.75 172 PHE A N 1
ATOM 1385 C CA . PHE A 1 172 ? -4.117 -26.75 -7.113 1 96.75 172 PHE A CA 1
ATOM 1386 C C . PHE A 1 172 ? -2.807 -27.469 -6.84 1 96.75 172 PHE A C 1
ATOM 1388 O O . PHE A 1 172 ? -1.897 -27.453 -7.672 1 96.75 172 PHE A O 1
ATOM 1395 N N . VAL A 1 173 ? -2.662 -28.078 -5.738 1 97 173 VAL A N 1
ATOM 1396 C CA . VAL A 1 173 ? -1.455 -28.828 -5.418 1 97 173 VAL A CA 1
ATOM 1397 C C . VAL A 1 173 ? -1.263 -29.953 -6.434 1 97 173 VAL A C 1
ATOM 1399 O O . VAL A 1 173 ? -0.168 -30.125 -6.973 1 97 173 VAL A O 1
ATOM 1402 N N . ILE A 1 174 ? -2.318 -30.609 -6.77 1 97.94 174 ILE A N 1
ATOM 1403 C CA . ILE A 1 174 ? -2.25 -31.766 -7.668 1 97.94 174 ILE A CA 1
ATOM 1404 C C . ILE A 1 174 ? -1.958 -31.281 -9.094 1 97.94 174 ILE A C 1
ATOM 1406 O O . ILE A 1 174 ? -1.012 -31.75 -9.727 1 97.94 174 ILE A O 1
ATOM 1410 N N . ILE A 1 175 ? -2.693 -30.328 -9.484 1 97.88 175 ILE A N 1
ATOM 1411 C CA . ILE A 1 175 ? -2.652 -29.922 -10.891 1 97.88 175 ILE A CA 1
ATOM 1412 C C . ILE A 1 175 ? -1.369 -29.141 -11.164 1 97.88 175 ILE A C 1
ATOM 1414 O O . ILE A 1 175 ? -0.734 -29.328 -12.203 1 97.88 175 ILE A O 1
ATOM 1418 N N . LEU A 1 176 ? -0.979 -28.25 -10.281 1 97.5 176 LEU A N 1
ATOM 1419 C CA . LEU A 1 176 ? 0.25 -27.484 -10.492 1 97.5 176 LEU A CA 1
ATOM 1420 C C . LEU A 1 176 ? 1.467 -28.406 -10.445 1 97.5 176 LEU A C 1
ATOM 1422 O O . LEU A 1 176 ? 2.436 -28.203 -11.18 1 97.5 176 LEU A O 1
ATOM 1426 N N . GLU A 1 177 ? 1.457 -29.406 -9.617 1 97.94 177 GLU A N 1
ATOM 1427 C CA . GLU A 1 177 ? 2.553 -30.359 -9.57 1 97.94 177 GLU A CA 1
ATOM 1428 C C . GLU A 1 177 ? 2.57 -31.234 -10.82 1 97.94 177 GLU A C 1
ATOM 1430 O O . GLU A 1 177 ? 3.639 -31.625 -11.305 1 97.94 177 GLU A O 1
ATOM 1435 N N . GLN A 1 178 ? 1.371 -31.594 -11.289 1 98.19 178 GLN A N 1
ATOM 1436 C CA . GLN A 1 178 ? 1.274 -32.281 -12.578 1 98.19 178 GLN A CA 1
ATOM 1437 C C . GLN A 1 178 ? 2.014 -31.516 -13.664 1 98.19 178 GLN A C 1
ATOM 1439 O O . GLN A 1 178 ? 2.824 -32.094 -14.398 1 98.19 178 GLN A O 1
ATOM 1444 N N . LEU A 1 179 ? 1.703 -30.25 -13.703 1 97.5 179 LEU A N 1
ATOM 1445 C CA . LEU A 1 179 ? 2.291 -29.391 -14.727 1 97.5 179 LEU A CA 1
ATOM 1446 C C . LEU A 1 179 ? 3.793 -29.234 -14.508 1 97.5 179 LEU A C 1
ATOM 1448 O O . LEU A 1 179 ? 4.566 -29.281 -15.469 1 97.5 179 LEU A O 1
ATOM 1452 N N . ARG A 1 180 ? 4.223 -29.047 -13.32 1 97.88 180 ARG A N 1
ATOM 1453 C CA . ARG A 1 180 ? 5.641 -28.938 -13 1 97.88 180 ARG A CA 1
ATOM 1454 C C . ARG A 1 180 ? 6.398 -30.188 -13.43 1 97.88 180 ARG A C 1
ATOM 1456 O O . ARG A 1 180 ? 7.453 -30.078 -14.062 1 97.88 180 ARG A O 1
ATOM 1463 N N . PHE A 1 181 ? 5.875 -31.391 -13.148 1 98.19 181 PHE A N 1
ATOM 1464 C CA . PHE A 1 181 ? 6.527 -32.656 -13.492 1 98.19 181 PHE A CA 1
ATOM 1465 C C . PHE A 1 181 ? 6.621 -32.812 -15.008 1 98.19 181 PHE A C 1
ATOM 1467 O O . PHE A 1 181 ? 7.652 -33.25 -15.523 1 98.19 181 PHE A O 1
ATOM 1474 N N . LEU A 1 182 ? 5.555 -32.469 -15.656 1 97.25 182 LEU A N 1
ATOM 1475 C CA . LEU A 1 182 ? 5.566 -32.531 -17.109 1 97.25 182 LEU A CA 1
ATOM 1476 C C . LEU A 1 182 ? 6.652 -31.625 -17.703 1 97.25 182 LEU A C 1
ATOM 1478 O O . LEU A 1 182 ? 7.383 -32.031 -18.594 1 97.25 182 LEU A O 1
ATOM 1482 N N . MET A 1 183 ? 6.77 -30.438 -17.188 1 97.75 183 MET A N 1
ATOM 1483 C CA . MET A 1 183 ? 7.766 -29.484 -17.672 1 97.75 183 MET A CA 1
ATOM 1484 C C . MET A 1 183 ? 9.18 -29.969 -17.359 1 97.75 183 MET A C 1
ATOM 1486 O O . MET A 1 183 ? 10.07 -29.875 -18.203 1 97.75 183 MET A O 1
ATOM 1490 N N . LYS A 1 184 ? 9.398 -30.5 -16.219 1 97.88 184 LYS A N 1
ATOM 1491 C CA . LYS A 1 184 ? 10.734 -30.953 -15.828 1 97.88 184 LYS A CA 1
ATOM 1492 C C . LYS A 1 184 ? 11.164 -32.188 -16.641 1 97.88 184 LYS A C 1
ATOM 1494 O O . LYS A 1 184 ? 12.312 -32.281 -17.062 1 97.88 184 LYS A O 1
ATOM 1499 N N . ILE A 1 185 ? 10.219 -33.125 -16.844 1 96.94 185 ILE A N 1
ATOM 1500 C CA . ILE A 1 185 ? 10.547 -34.312 -17.641 1 96.94 185 ILE A CA 1
ATOM 1501 C C . ILE A 1 185 ? 10.898 -33.906 -19.062 1 96.94 185 ILE A C 1
ATOM 1503 O O . ILE A 1 185 ? 11.867 -34.406 -19.641 1 96.94 185 ILE A O 1
ATOM 1507 N N . HIS A 1 186 ? 10.078 -33.031 -19.562 1 95.81 186 HIS A N 1
ATOM 1508 C CA . HIS A 1 186 ? 10.352 -32.531 -20.906 1 95.81 186 HIS A CA 1
ATOM 1509 C C . HIS A 1 186 ? 11.742 -31.922 -20.984 1 95.81 186 HIS A C 1
ATOM 1511 O O . HIS A 1 186 ? 12.477 -32.156 -21.938 1 95.81 186 HIS A O 1
ATOM 1517 N N . SER A 1 187 ? 12.07 -31.078 -20.062 1 96.88 187 SER A N 1
ATOM 1518 C CA . SER A 1 187 ? 13.383 -30.438 -20.031 1 96.88 187 SER A CA 1
ATOM 1519 C C . SER A 1 187 ? 14.5 -31.469 -19.938 1 96.88 187 SER A C 1
ATOM 1521 O O . SER A 1 187 ? 15.484 -31.391 -20.672 1 96.88 187 SER A O 1
ATOM 1523 N N . PHE A 1 188 ? 14.328 -32.469 -19.109 1 95.81 188 PHE A N 1
ATOM 1524 C CA . PHE A 1 188 ? 15.328 -33.5 -18.906 1 95.81 188 PHE A CA 1
ATOM 1525 C C . PHE A 1 188 ? 15.562 -34.281 -20.188 1 95.81 188 PHE A C 1
ATOM 1527 O O . PHE A 1 188 ? 16.703 -34.469 -20.625 1 95.81 188 PHE A O 1
ATOM 1534 N N . LEU A 1 189 ? 14.539 -34.75 -20.828 1 93.38 189 LEU A N 1
ATOM 1535 C CA . LEU A 1 189 ? 14.633 -35.531 -22.047 1 93.38 189 LEU A CA 1
ATOM 1536 C C . LEU A 1 189 ? 15.203 -34.719 -23.188 1 93.38 189 LEU A C 1
ATOM 1538 O O . LEU A 1 189 ? 16.016 -35.219 -23.969 1 93.38 189 LEU A O 1
ATOM 1542 N N . ARG A 1 190 ? 14.758 -33.438 -23.219 1 92.12 190 ARG A N 1
ATOM 1543 C CA . ARG A 1 190 ? 15.195 -32.562 -24.281 1 92.12 190 ARG A CA 1
ATOM 1544 C C . ARG A 1 190 ? 16.688 -32.25 -24.172 1 92.12 190 ARG A C 1
ATOM 1546 O O . ARG A 1 190 ? 17.375 -32.094 -25.188 1 92.12 190 ARG A O 1
ATOM 1553 N N . GLU A 1 191 ? 17.219 -32.188 -23 1 92.69 191 GLU A N 1
ATOM 1554 C CA . GLU A 1 191 ? 18.609 -31.797 -22.797 1 92.69 191 GLU A CA 1
ATOM 1555 C C . GLU A 1 191 ? 19.531 -33 -22.891 1 92.69 191 GLU A C 1
ATOM 1557 O O . GLU A 1 191 ? 20.703 -32.875 -23.281 1 92.69 191 GLU A O 1
ATOM 1562 N N . ILE A 1 192 ? 19.078 -34.219 -22.625 1 91.81 192 ILE A N 1
ATOM 1563 C CA . ILE A 1 192 ? 19.969 -35.375 -22.469 1 91.81 192 ILE A CA 1
ATOM 1564 C C . ILE A 1 192 ? 19.891 -36.25 -23.719 1 91.81 192 ILE A C 1
ATOM 1566 O O . ILE A 1 192 ? 20.859 -36.906 -24.094 1 91.81 192 ILE A O 1
ATOM 1570 N N . ALA A 1 193 ? 18.828 -36.312 -24.453 1 88.12 193 ALA A N 1
ATOM 1571 C CA . ALA A 1 193 ? 18.609 -37.25 -25.562 1 88.12 193 ALA A CA 1
ATOM 1572 C C . ALA A 1 193 ? 19.484 -36.906 -26.75 1 88.12 193 ALA A C 1
ATOM 1574 O O . ALA A 1 193 ? 20.156 -37.75 -27.328 1 88.12 193 ALA A O 1
ATOM 1575 N N . PRO A 1 194 ? 19.578 -35.625 -27.109 1 86.44 194 PRO A N 1
ATOM 1576 C CA . PRO A 1 194 ? 20.359 -35.312 -28.297 1 86.44 194 PRO A CA 1
ATOM 1577 C C . PRO A 1 194 ? 21.844 -35.625 -28.125 1 86.44 194 PRO A C 1
ATOM 1579 O O . PRO A 1 194 ? 22.453 -36.219 -29.016 1 86.44 194 PRO A O 1
ATOM 1582 N N . PRO A 1 195 ? 22.453 -35.219 -27.094 1 84.81 195 PRO A N 1
ATOM 1583 C CA . PRO A 1 195 ? 23.859 -35.594 -26.922 1 84.81 195 PRO A CA 1
ATOM 1584 C C . PRO A 1 195 ? 24.094 -37.094 -26.984 1 84.81 195 PRO A C 1
ATOM 1586 O O . PRO A 1 195 ? 25.141 -37.562 -27.453 1 84.81 195 PRO A O 1
ATOM 1589 N N . ILE A 1 196 ? 23.203 -37.906 -26.438 1 83.69 196 ILE A N 1
ATOM 1590 C CA . ILE A 1 196 ? 23.328 -39.344 -26.469 1 83.69 196 ILE A CA 1
ATOM 1591 C C . ILE A 1 196 ? 23.266 -39.844 -27.906 1 83.69 196 ILE A C 1
ATOM 1593 O O . ILE A 1 196 ? 24.047 -40.719 -28.312 1 83.69 196 ILE A O 1
ATOM 1597 N N . LEU A 1 197 ? 22.406 -39.281 -28.719 1 81.81 197 LEU A N 1
ATOM 1598 C CA . LEU A 1 197 ? 22.281 -39.656 -30.125 1 81.81 197 LEU A CA 1
ATOM 1599 C C . LEU A 1 197 ? 23.5 -39.219 -30.922 1 81.81 197 LEU A C 1
ATOM 1601 O O . LEU A 1 197 ? 23.953 -39.969 -31.812 1 81.81 197 LEU A O 1
ATOM 1605 N N . ARG A 1 198 ? 24.078 -38.125 -30.578 1 81.75 198 ARG A N 1
ATOM 1606 C CA . ARG A 1 198 ? 25.266 -37.625 -31.266 1 81.75 198 ARG A CA 1
ATOM 1607 C C . ARG A 1 198 ? 26.484 -38.469 -30.891 1 81.75 198 ARG A C 1
ATOM 1609 O O . ARG A 1 198 ? 27.359 -38.719 -31.734 1 81.75 198 ARG A O 1
ATOM 1616 N N . ALA A 1 199 ? 26.594 -38.781 -29.688 1 78.38 199 ALA A N 1
ATOM 1617 C CA . ALA A 1 199 ? 27.719 -39.594 -29.219 1 78.38 199 ALA A CA 1
ATOM 1618 C C . ALA A 1 199 ? 27.734 -40.969 -29.906 1 78.38 199 ALA A C 1
ATOM 1620 O O . ALA A 1 199 ? 28.812 -41.5 -30.203 1 78.38 199 ALA A O 1
ATOM 1621 N N . ARG A 1 200 ? 26.688 -41.5 -30.141 1 72.62 200 ARG A N 1
ATOM 1622 C CA . ARG A 1 200 ? 26.594 -42.75 -30.859 1 72.62 200 ARG A CA 1
ATOM 1623 C C . ARG A 1 200 ? 27.156 -42.625 -32.281 1 72.62 200 ARG A C 1
ATOM 1625 O O . ARG A 1 200 ? 27.859 -43.5 -32.75 1 72.62 200 ARG A O 1
ATOM 1632 N N . SER A 1 201 ? 26.844 -41.531 -32.812 1 69.88 201 SER A N 1
ATOM 1633 C CA . SER A 1 201 ? 27.297 -41.312 -34.188 1 69.88 201 SER A CA 1
ATOM 1634 C C . SER A 1 201 ? 28.812 -41.156 -34.25 1 69.88 201 SER A C 1
ATOM 1636 O O . SER A 1 201 ? 29.438 -41.5 -35.25 1 69.88 201 SER A O 1
ATOM 1638 N N . ASN A 1 202 ? 29.375 -40.562 -33.156 1 67.5 202 ASN A N 1
ATOM 1639 C CA . ASN A 1 202 ? 30.812 -40.312 -33.188 1 67.5 202 ASN A CA 1
ATOM 1640 C C . ASN A 1 202 ? 31.594 -41.375 -32.438 1 67.5 202 ASN A C 1
ATOM 1642 O O . ASN A 1 202 ? 32.75 -41.156 -32.031 1 67.5 202 ASN A O 1
ATOM 1646 N N . ASP A 1 203 ? 31.062 -42.656 -32.281 1 60.47 203 ASP A N 1
ATOM 1647 C CA . ASP A 1 203 ? 31.672 -43.812 -31.625 1 60.47 203 ASP A CA 1
ATOM 1648 C C . ASP A 1 203 ? 32.156 -43.469 -30.219 1 60.47 203 ASP A C 1
ATOM 1650 O O . ASP A 1 203 ? 33.156 -44 -29.75 1 60.47 203 ASP A O 1
ATOM 1654 N N . GLY A 1 204 ? 31.594 -42.344 -29.609 1 58.16 204 GLY A N 1
ATOM 1655 C CA . GLY A 1 204 ? 32.031 -41.969 -28.281 1 58.16 204 GLY A CA 1
ATOM 1656 C C . GLY A 1 204 ? 31.141 -42.5 -27.172 1 58.16 204 GLY A C 1
ATOM 1657 O O . GLY A 1 204 ? 30.016 -42.938 -27.438 1 58.16 204 GLY A O 1
ATOM 1658 N N . LYS A 1 205 ? 31.641 -43.062 -26.031 1 55.84 205 LYS A N 1
ATOM 1659 C CA . LYS A 1 205 ? 30.922 -43.625 -24.891 1 55.84 205 LYS A CA 1
ATOM 1660 C C . LYS A 1 205 ? 30.156 -42.562 -24.125 1 55.84 205 LYS A C 1
ATOM 1662 O O . LYS A 1 205 ? 30.766 -41.625 -23.578 1 55.84 205 LYS A O 1
ATOM 1667 N N . MET A 1 206 ? 29.016 -41.906 -24.594 1 59.38 206 MET A N 1
ATOM 1668 C CA . MET A 1 206 ? 28.438 -40.812 -23.812 1 59.38 206 MET A CA 1
ATOM 1669 C C . MET A 1 206 ? 27.625 -41.375 -22.641 1 59.38 206 MET A C 1
ATOM 1671 O O . MET A 1 206 ? 26.812 -42.281 -22.828 1 59.38 206 MET A O 1
ATOM 1675 N N . GLY A 1 207 ? 28 -41.281 -21.359 1 67.88 207 GLY A N 1
ATOM 1676 C CA . GLY A 1 207 ? 27.438 -41.781 -20.109 1 67.88 207 GLY A CA 1
ATOM 1677 C C . GLY A 1 207 ? 26.25 -40.969 -19.625 1 67.88 207 GLY A C 1
ATOM 1678 O O . GLY A 1 207 ? 26.156 -39.781 -19.906 1 67.88 207 GLY A O 1
ATOM 1679 N N . LEU A 1 208 ? 25.031 -41.625 -19.484 1 81.62 208 LEU A N 1
ATOM 1680 C CA . LEU A 1 208 ? 23.859 -41.094 -18.781 1 81.62 208 LEU A CA 1
ATOM 1681 C C . LEU A 1 208 ? 24.281 -40.375 -17.5 1 81.62 208 LEU A C 1
ATOM 1683 O O . LEU A 1 208 ? 25.172 -40.844 -16.797 1 81.62 208 LEU A O 1
ATOM 1687 N N . PRO A 1 209 ? 23.703 -39.125 -17.375 1 88.81 209 PRO A N 1
ATOM 1688 C CA . PRO A 1 209 ? 23.969 -38.469 -16.109 1 88.81 209 PRO A CA 1
ATOM 1689 C C . PRO A 1 209 ? 23.578 -39.312 -14.898 1 88.81 209 PRO A C 1
ATOM 1691 O O . PRO A 1 209 ? 22.672 -40.156 -14.992 1 88.81 209 PRO A O 1
ATOM 1694 N N . PRO A 1 210 ? 24.344 -39.188 -13.844 1 92.19 210 PRO A N 1
ATOM 1695 C CA . PRO A 1 210 ? 24 -39.938 -12.633 1 92.19 210 PRO A CA 1
ATOM 1696 C C . PRO A 1 210 ? 22.578 -39.656 -12.133 1 92.19 210 PRO A C 1
ATOM 1698 O O . PRO A 1 210 ? 22.078 -38.531 -12.336 1 92.19 210 PRO A O 1
ATOM 1701 N N . PHE A 1 211 ? 22 -40.625 -11.508 1 94.62 211 PHE A N 1
ATOM 1702 C CA . PHE A 1 211 ? 20.641 -40.5 -10.992 1 94.62 211 PHE A CA 1
ATOM 1703 C C . PHE A 1 211 ? 20.531 -39.406 -9.953 1 94.62 211 PHE A C 1
ATOM 1705 O O . PHE A 1 211 ? 19.5 -38.75 -9.844 1 94.62 211 PHE A O 1
ATOM 1712 N N . SER A 1 212 ? 21.578 -39.094 -9.258 1 94.62 212 SER A N 1
ATOM 1713 C CA . SER A 1 212 ? 21.578 -38.094 -8.219 1 94.62 212 SER A CA 1
ATOM 1714 C C . SER A 1 212 ? 21.344 -36.688 -8.797 1 94.62 212 SER A C 1
ATOM 1716 O O . SER A 1 212 ? 20.703 -35.844 -8.172 1 94.62 212 SER A O 1
ATOM 1718 N N . THR A 1 213 ? 21.859 -36.531 -9.938 1 95 213 THR A N 1
ATOM 1719 C CA . THR A 1 213 ? 21.672 -35.219 -10.578 1 95 213 THR A CA 1
ATOM 1720 C C . THR A 1 213 ? 20.219 -35.031 -11 1 95 213 THR A C 1
ATOM 1722 O O . THR A 1 213 ? 19.672 -33.938 -10.906 1 95 213 THR A O 1
ATOM 1725 N N . TYR A 1 214 ? 19.625 -36.125 -11.484 1 96.44 214 TYR A N 1
ATOM 1726 C CA . TYR A 1 214 ? 18.219 -36.094 -11.867 1 96.44 214 TYR A CA 1
ATOM 1727 C C . TYR A 1 214 ? 17.328 -35.875 -10.648 1 96.44 214 TYR A C 1
ATOM 1729 O O . TYR A 1 214 ? 16.391 -35.062 -10.695 1 96.44 214 TYR A O 1
ATOM 1737 N N . LEU A 1 215 ? 17.641 -36.594 -9.594 1 96.69 215 LEU A N 1
ATOM 1738 C CA . LEU A 1 215 ? 16.891 -36.438 -8.352 1 96.69 215 LEU A CA 1
ATOM 1739 C C . LEU A 1 215 ? 17 -35 -7.836 1 96.69 215 LEU A C 1
ATOM 1741 O O . LEU A 1 215 ? 15.992 -34.406 -7.414 1 96.69 215 LEU A O 1
ATOM 1745 N N . TYR A 1 216 ? 18.188 -34.406 -7.828 1 97.12 216 TYR A N 1
ATOM 1746 C CA . TYR A 1 216 ? 18.391 -33.031 -7.426 1 97.12 216 TYR A CA 1
ATOM 1747 C C . TYR A 1 216 ? 17.547 -32.062 -8.273 1 97.12 216 TYR A C 1
ATOM 1749 O O . TYR A 1 216 ? 16.906 -31.156 -7.746 1 97.12 216 TYR A O 1
ATOM 1757 N N . PHE A 1 217 ? 17.516 -32.312 -9.562 1 97.44 217 PHE A N 1
ATOM 1758 C CA . PHE A 1 217 ? 16.797 -31.469 -10.516 1 97.44 217 PHE A CA 1
ATOM 1759 C C . PHE A 1 217 ? 15.297 -31.469 -10.203 1 97.44 217 PHE A C 1
ATOM 1761 O O . PHE A 1 217 ? 14.625 -30.453 -10.375 1 97.44 217 PHE A O 1
ATOM 1768 N N . LEU A 1 218 ? 14.781 -32.594 -9.773 1 97.69 218 LEU A N 1
ATOM 1769 C CA . LEU A 1 218 ? 13.352 -32.719 -9.523 1 97.69 218 LEU A CA 1
ATOM 1770 C C . LEU A 1 218 ? 12.922 -31.797 -8.375 1 97.69 218 LEU A C 1
ATOM 1772 O O . LEU A 1 218 ? 11.773 -31.359 -8.32 1 97.69 218 LEU A O 1
ATOM 1776 N N . PHE A 1 219 ? 13.82 -31.359 -7.445 1 97 219 PHE A N 1
ATOM 1777 C CA . PHE A 1 219 ? 13.453 -30.547 -6.289 1 97 219 PHE A CA 1
ATOM 1778 C C . PHE A 1 219 ? 13.992 -29.141 -6.43 1 97 219 PHE A C 1
ATOM 1780 O O . PHE A 1 219 ? 13.523 -28.219 -5.75 1 97 219 PHE A O 1
ATOM 1787 N N . CYS A 1 220 ? 15.023 -29 -7.219 1 96.38 220 CYS A N 1
ATOM 1788 C CA . CYS A 1 220 ? 15.633 -27.688 -7.406 1 96.38 220 CYS A CA 1
ATOM 1789 C C . CYS A 1 220 ? 14.648 -26.703 -8.047 1 96.38 220 CYS A C 1
ATOM 1791 O O . CYS A 1 220 ? 13.867 -27.094 -8.922 1 96.38 220 CYS A O 1
ATOM 1793 N N . PRO A 1 221 ? 14.609 -25.453 -7.605 1 96.88 221 PRO A N 1
ATOM 1794 C CA . PRO A 1 221 ? 13.609 -24.5 -8.109 1 96.88 221 PRO A CA 1
ATOM 1795 C C . PRO A 1 221 ? 13.945 -23.969 -9.5 1 96.88 221 PRO A C 1
ATOM 1797 O O . PRO A 1 221 ? 14.117 -22.766 -9.68 1 96.88 221 PRO A O 1
ATOM 1800 N N . THR A 1 222 ? 14.133 -24.703 -10.422 1 97.62 222 THR A N 1
ATOM 1801 C CA . THR A 1 222 ? 14.289 -24.391 -11.836 1 97.62 222 THR A CA 1
ATOM 1802 C C . THR A 1 222 ? 13.578 -25.422 -12.703 1 97.62 222 THR A C 1
ATOM 1804 O O . THR A 1 222 ? 13.289 -26.531 -12.242 1 97.62 222 THR A O 1
ATOM 1807 N N . LEU A 1 223 ? 13.203 -25.094 -13.859 1 98.25 223 LEU A N 1
ATOM 1808 C CA . LEU A 1 223 ? 12.516 -26 -14.773 1 98.25 223 LEU A CA 1
ATOM 1809 C C . LEU A 1 223 ? 13.422 -26.375 -15.938 1 98.25 223 LEU A C 1
ATOM 1811 O O . LEU A 1 223 ? 13.008 -27.094 -16.844 1 98.25 223 LEU A O 1
ATOM 1815 N N . ILE A 1 224 ? 14.664 -25.922 -15.883 1 97.62 224 ILE A N 1
ATOM 1816 C CA . ILE A 1 224 ? 15.633 -26.219 -16.922 1 97.62 224 ILE A CA 1
ATOM 1817 C C . ILE A 1 224 ? 16.703 -27.172 -16.375 1 97.62 224 ILE A C 1
ATOM 1819 O O . ILE A 1 224 ? 17.359 -26.859 -15.391 1 97.62 224 ILE A O 1
ATOM 1823 N N . TYR A 1 225 ? 16.875 -28.25 -17.062 1 96.62 225 TYR A N 1
ATOM 1824 C CA . TYR A 1 225 ? 17.828 -29.266 -16.578 1 96.62 225 TYR A CA 1
ATOM 1825 C C . TYR A 1 225 ? 19.234 -28.922 -17.031 1 96.62 225 TYR A C 1
ATOM 1827 O O . TYR A 1 225 ? 19.453 -28.531 -18.188 1 96.62 225 TYR A O 1
ATOM 1835 N N . ARG A 1 226 ? 20.125 -29 -16.109 1 94.25 226 ARG A N 1
ATOM 1836 C CA . ARG A 1 226 ? 21.562 -28.969 -16.328 1 94.25 226 ARG A CA 1
ATOM 1837 C C . ARG A 1 226 ? 22.266 -30 -15.453 1 94.25 226 ARG A C 1
ATOM 1839 O O . ARG A 1 226 ? 21.734 -30.438 -14.438 1 94.25 226 ARG A O 1
ATOM 1846 N N . GLU A 1 227 ? 23.344 -30.422 -15.875 1 90.5 227 GLU A N 1
ATOM 1847 C CA . GLU A 1 227 ? 24.078 -31.422 -15.102 1 90.5 227 GLU A CA 1
ATOM 1848 C C . GLU A 1 227 ? 24.719 -30.797 -13.867 1 90.5 227 GLU A C 1
ATOM 1850 O O . GLU A 1 227 ? 24.859 -31.453 -12.836 1 90.5 227 GLU A O 1
ATOM 1855 N N . ASN A 1 228 ? 25 -29.578 -14.023 1 91.81 228 ASN A N 1
ATOM 1856 C CA . ASN A 1 228 ? 25.594 -28.875 -12.898 1 91.81 228 ASN A CA 1
ATOM 1857 C C . ASN A 1 228 ? 25 -27.484 -12.727 1 91.81 228 ASN A C 1
ATOM 1859 O O . ASN A 1 228 ? 24.719 -26.797 -13.711 1 91.81 228 ASN A O 1
ATOM 1863 N N . TYR A 1 229 ? 24.719 -27.188 -11.414 1 95.44 229 TYR A N 1
ATOM 1864 C CA . TYR A 1 229 ? 24.219 -25.875 -11.047 1 95.44 229 TYR A CA 1
ATOM 1865 C C . TYR A 1 229 ? 25.141 -25.188 -10.047 1 95.44 229 TYR A C 1
ATOM 1867 O O . TYR A 1 229 ? 25.859 -25.859 -9.289 1 95.44 229 TYR A O 1
ATOM 1875 N N . PRO A 1 230 ? 25.172 -23.859 -10.086 1 96.31 230 PRO A N 1
ATOM 1876 C CA . PRO A 1 230 ? 25.891 -23.188 -9 1 96.31 230 PRO A CA 1
ATOM 1877 C C . PRO A 1 230 ? 25.266 -23.453 -7.633 1 96.31 230 PRO A C 1
ATOM 1879 O O . PRO A 1 230 ? 24.047 -23.359 -7.48 1 96.31 230 PRO A O 1
ATOM 1882 N N . ARG A 1 231 ? 26.094 -23.828 -6.676 1 96.44 231 ARG A N 1
ATOM 1883 C CA . ARG A 1 231 ? 25.609 -24.156 -5.34 1 96.44 231 ARG A CA 1
ATOM 1884 C C . ARG A 1 231 ? 26.266 -23.281 -4.281 1 96.44 231 ARG A C 1
ATOM 1886 O O . ARG A 1 231 ? 27.438 -22.938 -4.387 1 96.44 231 ARG A O 1
ATOM 1893 N N . THR A 1 232 ? 25.5 -22.891 -3.271 1 95.75 232 THR A N 1
ATOM 1894 C CA . THR A 1 232 ? 26.047 -22.156 -2.133 1 95.75 232 THR A CA 1
ATOM 1895 C C . THR A 1 232 ? 26.828 -23.078 -1.211 1 95.75 232 THR A C 1
ATOM 1897 O O . THR A 1 232 ? 26.562 -24.281 -1.153 1 95.75 232 THR A O 1
ATOM 1900 N N . PRO A 1 233 ? 27.828 -22.562 -0.544 1 94.19 233 PRO A N 1
ATOM 1901 C CA . PRO A 1 233 ? 28.734 -23.391 0.257 1 94.19 233 PRO A CA 1
ATOM 1902 C C . PRO A 1 233 ? 28.031 -24.016 1.46 1 94.19 233 PRO A C 1
ATOM 1904 O O . PRO A 1 233 ? 28.359 -25.141 1.854 1 94.19 233 PRO A O 1
ATOM 1907 N N . HIS A 1 234 ? 27.094 -23.297 2.033 1 95.31 234 HIS A N 1
ATOM 1908 C CA . HIS A 1 234 ? 26.422 -23.828 3.205 1 95.31 234 HIS A CA 1
ATOM 1909 C C . HIS A 1 234 ? 24.953 -23.438 3.215 1 95.31 234 HIS A C 1
ATOM 1911 O O . HIS A 1 234 ? 24.547 -22.484 2.537 1 95.31 234 HIS A O 1
ATOM 1917 N N . VAL A 1 235 ? 24.188 -24.25 4.027 1 97.38 235 VAL A N 1
ATOM 1918 C CA . VAL A 1 235 ? 22.75 -23.984 4.176 1 97.38 235 VAL A CA 1
ATOM 1919 C C . VAL A 1 235 ? 22.5 -23.125 5.41 1 97.38 235 VAL A C 1
ATOM 1921 O O . VAL A 1 235 ? 22.938 -23.469 6.512 1 97.38 235 VAL A O 1
ATOM 1924 N N . ARG A 1 236 ? 21.906 -22 5.324 1 96.31 236 ARG A N 1
ATOM 1925 C CA . ARG A 1 236 ? 21.453 -21.172 6.441 1 96.31 236 ARG A CA 1
ATOM 1926 C C . ARG A 1 236 ? 20.062 -21.609 6.91 1 96.31 236 ARG A C 1
ATOM 1928 O O . ARG A 1 236 ? 19.047 -21.125 6.395 1 96.31 236 ARG A O 1
ATOM 1935 N N . TRP A 1 237 ? 19.938 -22.328 7.914 1 97.06 237 TRP A N 1
ATOM 1936 C CA . TRP A 1 237 ? 18.688 -22.953 8.336 1 97.06 237 TRP A CA 1
ATOM 1937 C C . TRP A 1 237 ? 17.734 -21.906 8.922 1 97.06 237 TRP A C 1
ATOM 1939 O O . TRP A 1 237 ? 16.516 -22.047 8.82 1 97.06 237 TRP A O 1
ATOM 1949 N N . ARG A 1 238 ? 18.234 -20.891 9.508 1 96.81 238 ARG A N 1
ATOM 1950 C CA . ARG A 1 238 ? 17.375 -19.812 9.977 1 96.81 238 ARG A CA 1
ATOM 1951 C C . ARG A 1 238 ? 16.609 -19.172 8.82 1 96.81 238 ARG A C 1
ATOM 1953 O O . ARG A 1 238 ? 15.422 -18.859 8.938 1 96.81 238 ARG A O 1
ATOM 1960 N N . TYR A 1 239 ? 17.312 -19 7.766 1 97 239 TYR A N 1
ATOM 1961 C CA . TYR A 1 239 ? 16.703 -18.438 6.566 1 97 239 TYR A CA 1
ATOM 1962 C C . TYR A 1 239 ? 15.609 -19.359 6.027 1 97 239 TYR A C 1
ATOM 1964 O O . TYR A 1 239 ? 14.555 -18.891 5.59 1 97 239 TYR A O 1
ATOM 1972 N N . VAL A 1 240 ? 15.828 -20.656 6.129 1 98.06 240 VAL A N 1
ATOM 1973 C CA . VAL A 1 240 ? 14.867 -21.656 5.656 1 98.06 240 VAL A CA 1
ATOM 1974 C C . VAL A 1 240 ? 13.617 -21.609 6.531 1 98.06 240 VAL A C 1
ATOM 1976 O O . VAL A 1 240 ? 12.492 -21.516 6.023 1 98.06 240 VAL A O 1
ATOM 1979 N N . ILE A 1 241 ? 13.805 -21.594 7.785 1 97.94 241 ILE A N 1
ATOM 1980 C CA . ILE A 1 241 ? 12.695 -21.594 8.727 1 97.94 241 ILE A CA 1
ATOM 1981 C C . ILE A 1 241 ? 11.906 -20.297 8.602 1 97.94 241 ILE A C 1
ATOM 1983 O O . ILE A 1 241 ? 10.68 -20.297 8.641 1 97.94 241 ILE A O 1
ATOM 1987 N N . GLU A 1 242 ? 12.609 -19.219 8.43 1 96.88 242 GLU A N 1
ATOM 1988 C CA . GLU A 1 242 ? 11.953 -17.922 8.281 1 96.88 242 GLU A CA 1
ATOM 1989 C C . GLU A 1 242 ? 11.094 -17.875 7.02 1 96.88 242 GLU A C 1
ATOM 1991 O O . GLU A 1 242 ? 9.969 -17.375 7.047 1 96.88 242 GLU A O 1
ATOM 1996 N N . ASN A 1 243 ? 11.633 -18.375 5.977 1 98 243 ASN A N 1
ATOM 1997 C CA . ASN A 1 243 ? 10.883 -18.375 4.727 1 98 243 ASN A CA 1
ATOM 1998 C C . ASN A 1 243 ? 9.664 -19.297 4.801 1 98 243 ASN A C 1
ATOM 2000 O O . ASN A 1 243 ? 8.602 -18.969 4.273 1 98 243 ASN A O 1
ATOM 2004 N N . PHE A 1 244 ? 9.789 -20.391 5.48 1 97.5 244 PHE A N 1
ATOM 2005 C CA . PHE A 1 244 ? 8.641 -21.281 5.641 1 97.5 244 PHE A CA 1
ATOM 2006 C C . PHE A 1 244 ? 7.613 -20.672 6.582 1 97.5 244 PHE A C 1
ATOM 2008 O O . PHE A 1 244 ? 6.406 -20.828 6.379 1 97.5 244 PHE A O 1
ATOM 2015 N N . ALA A 1 245 ? 8.055 -19.984 7.57 1 96.94 245 ALA A N 1
ATOM 2016 C CA . ALA A 1 245 ? 7.137 -19.297 8.469 1 96.94 245 ALA A CA 1
ATOM 2017 C C . ALA A 1 245 ? 6.371 -18.203 7.73 1 96.94 245 ALA A C 1
ATOM 2019 O O . ALA A 1 245 ? 5.16 -18.047 7.914 1 96.94 245 ALA A O 1
ATOM 2020 N N . LYS A 1 246 ? 7.117 -17.484 6.926 1 97.31 246 LYS A N 1
ATOM 2021 C CA . LYS A 1 246 ? 6.477 -16.453 6.121 1 97.31 246 LYS A CA 1
ATOM 2022 C C . LYS A 1 246 ? 5.473 -17.062 5.145 1 97.31 246 LYS A C 1
ATOM 2024 O O . LYS A 1 246 ? 4.41 -16.484 4.898 1 97.31 246 LYS A O 1
ATOM 2029 N N . PHE A 1 247 ? 5.844 -18.203 4.641 1 97.19 247 PHE A N 1
ATOM 2030 C CA . PHE A 1 247 ? 4.949 -18.922 3.736 1 97.19 247 PHE A CA 1
ATOM 2031 C C . PHE A 1 247 ? 3.648 -19.281 4.438 1 97.19 247 PHE A C 1
ATOM 2033 O O . PHE A 1 247 ? 2.562 -19 3.932 1 97.19 247 PHE A O 1
ATOM 2040 N N . LEU A 1 248 ? 3.701 -19.828 5.543 1 95.38 248 LEU A N 1
ATOM 2041 C CA . LEU A 1 248 ? 2.523 -20.203 6.32 1 95.38 248 LEU A CA 1
ATOM 2042 C C . LEU A 1 248 ? 1.744 -18.969 6.754 1 95.38 248 LEU A C 1
ATOM 2044 O O . LEU A 1 248 ? 0.511 -18.969 6.746 1 95.38 248 LEU A O 1
ATOM 2048 N N . GLY A 1 249 ? 2.473 -17.953 7.113 1 94.56 249 GLY A N 1
ATOM 2049 C CA . GLY A 1 249 ? 1.832 -16.703 7.465 1 94.56 249 GLY A CA 1
ATOM 2050 C C . GLY A 1 249 ? 1.037 -16.094 6.324 1 94.56 249 GLY A C 1
ATOM 2051 O O . GLY A 1 249 ? -0.051 -15.555 6.535 1 94.56 249 GLY A O 1
ATOM 2052 N N . CYS A 1 250 ? 1.569 -16.219 5.148 1 96.31 250 CYS A N 1
ATOM 2053 C CA . CYS A 1 250 ? 0.891 -15.695 3.969 1 96.31 250 CYS A CA 1
ATOM 2054 C C . CYS A 1 250 ? -0.387 -16.469 3.684 1 96.31 250 CYS A C 1
ATOM 2056 O O . CYS A 1 250 ? -1.395 -15.898 3.273 1 96.31 250 CYS A O 1
ATOM 2058 N N . LEU A 1 251 ? -0.335 -17.766 3.912 1 95.06 251 LEU A N 1
ATOM 2059 C CA . LEU A 1 251 ? -1.534 -18.578 3.721 1 95.06 251 LEU A CA 1
ATOM 2060 C C . LEU A 1 251 ? -2.625 -18.172 4.707 1 95.06 251 LEU A C 1
ATOM 2062 O O . LEU A 1 251 ? -3.791 -18.031 4.328 1 95.06 251 LEU A O 1
ATOM 2066 N N . PHE A 1 252 ? -2.205 -17.969 5.844 1 94.19 252 PHE A N 1
ATOM 2067 C CA . PHE A 1 252 ? -3.141 -17.516 6.863 1 94.19 252 PHE A CA 1
ATOM 2068 C C . PHE A 1 252 ? -3.684 -16.125 6.523 1 94.19 252 PHE A C 1
ATOM 2070 O O . PHE A 1 252 ? -4.883 -15.883 6.656 1 94.19 252 PHE A O 1
ATOM 2077 N N . TYR A 1 253 ? -2.752 -15.281 6.141 1 94.56 253 TYR A N 1
ATOM 2078 C CA . TYR A 1 253 ? -3.102 -13.93 5.723 1 94.56 253 TYR A CA 1
ATOM 2079 C C . TYR A 1 253 ? -4.133 -13.953 4.602 1 94.56 253 TYR A C 1
ATOM 2081 O O . TYR A 1 253 ? -5.129 -13.227 4.648 1 94.56 253 TYR A O 1
ATOM 2089 N N . GLY A 1 254 ? -3.896 -14.836 3.635 1 94.38 254 GLY A N 1
ATOM 2090 C CA . GLY A 1 254 ? -4.832 -14.969 2.531 1 94.38 254 GLY A CA 1
ATOM 2091 C C . GLY A 1 254 ? -6.211 -15.422 2.973 1 94.38 254 GLY A C 1
ATOM 2092 O O . GLY A 1 254 ? -7.223 -14.922 2.48 1 94.38 254 GLY A O 1
ATOM 2093 N N . SER A 1 255 ? -6.293 -16.297 3.91 1 93.75 255 SER A N 1
ATOM 2094 C CA . SER A 1 255 ? -7.566 -16.797 4.418 1 93.75 255 SER A CA 1
ATOM 2095 C C . SER A 1 255 ? -8.344 -15.695 5.129 1 93.75 255 SER A C 1
ATOM 2097 O O . SER A 1 255 ? -9.57 -15.609 4.996 1 93.75 255 SER A O 1
ATOM 2099 N N . LEU A 1 256 ? -7.648 -14.875 5.844 1 91.69 256 LEU A N 1
ATOM 2100 C CA . LEU A 1 256 ? -8.289 -13.758 6.539 1 91.69 256 LEU A CA 1
ATOM 2101 C C . LEU A 1 256 ? -8.828 -12.734 5.547 1 91.69 256 LEU A C 1
ATOM 2103 O O . LEU A 1 256 ? -9.906 -12.18 5.742 1 91.69 256 LEU A O 1
ATOM 2107 N N . LEU A 1 257 ? -8.055 -12.516 4.539 1 91.12 257 LEU A N 1
ATOM 2108 C CA . LEU A 1 257 ? -8.469 -11.555 3.521 1 91.12 257 LEU A CA 1
ATOM 2109 C C . LEU A 1 257 ? -9.742 -12.023 2.824 1 91.12 257 LEU A C 1
ATOM 2111 O O . LEU A 1 257 ? -10.664 -11.234 2.607 1 91.12 257 LEU A O 1
ATOM 2115 N N . PHE A 1 258 ? -9.812 -13.289 2.553 1 91.25 258 PHE A N 1
ATOM 2116 C CA . PHE A 1 258 ? -11.008 -13.836 1.927 1 91.25 258 PHE A CA 1
ATOM 2117 C C . PHE A 1 258 ? -12.211 -13.711 2.857 1 91.25 258 PHE A C 1
ATOM 2119 O O . PHE A 1 258 ? -13.297 -13.312 2.428 1 91.25 258 PHE A O 1
ATOM 2126 N N . LYS A 1 259 ? -12 -13.977 4.031 1 88.38 259 LYS A N 1
ATOM 2127 C CA . LYS A 1 259 ? -13.078 -13.984 5.016 1 88.38 259 LYS A CA 1
ATOM 2128 C C . LYS A 1 259 ? -13.609 -12.57 5.258 1 88.38 259 LYS A C 1
ATOM 2130 O O . LYS A 1 259 ? -14.82 -12.367 5.375 1 88.38 259 LYS A O 1
ATOM 2135 N N . CYS A 1 260 ? -12.688 -11.617 5.242 1 85.38 260 CYS A N 1
ATOM 2136 C CA . CYS A 1 260 ? -13.062 -10.273 5.66 1 85.38 260 CYS A CA 1
ATOM 2137 C C . CYS A 1 260 ? -13.484 -9.43 4.461 1 85.38 260 CYS A C 1
ATOM 2139 O O . CYS A 1 260 ? -14.352 -8.555 4.586 1 85.38 260 CYS A O 1
ATOM 2141 N N . LEU A 1 261 ? -12.875 -9.711 3.307 1 83.88 261 LEU A N 1
ATOM 2142 C CA . LEU A 1 261 ? -13.078 -8.758 2.223 1 83.88 261 LEU A CA 1
ATOM 2143 C C . LEU A 1 261 ? -13.852 -9.398 1.071 1 83.88 261 LEU A C 1
ATOM 2145 O O . LEU A 1 261 ? -14.547 -8.703 0.326 1 83.88 261 LEU A O 1
ATOM 2149 N N . SER A 1 262 ? -13.82 -10.648 0.87 1 85.88 262 SER A N 1
ATOM 2150 C CA . SER A 1 262 ? -14.391 -11.273 -0.318 1 85.88 262 SER A CA 1
ATOM 2151 C C . SER A 1 262 ? -15.719 -11.961 0.003 1 85.88 262 SER A C 1
ATOM 2153 O O . SER A 1 262 ? -16.734 -11.672 -0.624 1 85.88 262 SER A O 1
ATOM 2155 N N . ILE A 1 263 ? -15.797 -12.75 1.028 1 86.25 263 ILE A N 1
ATOM 2156 C CA . ILE A 1 263 ? -16.938 -13.609 1.321 1 86.25 263 ILE A CA 1
ATOM 2157 C C . ILE A 1 263 ? -18.156 -12.75 1.646 1 86.25 263 ILE A C 1
ATOM 2159 O O . ILE A 1 263 ? -19.25 -12.977 1.109 1 86.25 263 ILE A O 1
ATOM 2163 N N . PRO A 1 264 ? -17.969 -11.703 2.395 1 82.56 264 PRO A N 1
ATOM 2164 C CA . PRO A 1 264 ? -19.156 -10.922 2.725 1 82.56 264 PRO A CA 1
ATOM 2165 C C . PRO A 1 264 ? -19.766 -10.234 1.507 1 82.56 264 PRO A C 1
ATOM 2167 O O . PRO A 1 264 ? -20.984 -10.031 1.452 1 82.56 264 PRO A O 1
ATOM 2170 N N . ILE A 1 265 ? -19.016 -9.969 0.549 1 81.75 265 ILE A N 1
ATOM 2171 C CA . ILE A 1 265 ? -19.484 -9.242 -0.625 1 81.75 265 ILE A CA 1
ATOM 2172 C C . ILE A 1 265 ? -20.125 -10.219 -1.612 1 81.75 265 ILE A C 1
ATOM 2174 O O . ILE A 1 265 ? -21.25 -10.008 -2.061 1 81.75 265 ILE A O 1
ATOM 2178 N N . PHE A 1 266 ? -19.547 -11.297 -1.873 1 87.38 266 PHE A N 1
ATOM 2179 C CA . PHE A 1 266 ? -19.969 -12.133 -2.994 1 87.38 266 PHE A CA 1
ATOM 2180 C C . PHE A 1 266 ? -20.922 -13.234 -2.531 1 87.38 266 PHE A C 1
ATOM 2182 O O . PHE A 1 266 ? -21.672 -13.781 -3.334 1 87.38 266 PHE A O 1
ATOM 2189 N N . SER A 1 267 ? -20.891 -13.547 -1.215 1 86.19 267 SER A N 1
ATOM 2190 C CA . SER A 1 267 ? -21.812 -14.555 -0.717 1 86.19 267 SER A CA 1
ATOM 2191 C C . SER A 1 267 ? -23.25 -14.031 -0.677 1 86.19 267 SER A C 1
ATOM 2193 O O . SER A 1 267 ? -24.203 -14.805 -0.707 1 86.19 267 SER A O 1
ATOM 2195 N N . ASN A 1 268 ? -23.391 -12.734 -0.67 1 82.56 268 ASN A N 1
ATOM 2196 C CA . ASN A 1 268 ? -24.719 -12.148 -0.546 1 82.56 268 ASN A CA 1
ATOM 2197 C C . ASN A 1 268 ? -25.203 -11.578 -1.876 1 82.56 268 ASN A C 1
ATOM 2199 O O . ASN A 1 268 ? -26.141 -10.773 -1.906 1 82.56 268 ASN A O 1
ATOM 2203 N N . MET A 1 269 ? -24.688 -12 -2.947 1 81.06 269 MET A N 1
ATOM 2204 C CA . MET A 1 269 ? -25.031 -11.453 -4.258 1 81.06 269 MET A CA 1
ATOM 2205 C C . MET A 1 269 ? -26.375 -11.984 -4.734 1 81.06 269 MET A C 1
ATOM 2207 O O . MET A 1 269 ? -27 -11.391 -5.617 1 81.06 269 MET A O 1
ATOM 2211 N N . ASN A 1 270 ? -26.828 -13.047 -4.148 1 79.56 270 ASN A N 1
ATOM 2212 C CA . ASN A 1 270 ? -28.109 -13.633 -4.539 1 79.56 270 ASN A CA 1
ATOM 2213 C C . ASN A 1 270 ? -29.281 -12.914 -3.869 1 79.56 270 ASN A C 1
ATOM 2215 O O . ASN A 1 270 ? -30.438 -13.109 -4.258 1 79.56 270 ASN A O 1
ATOM 2219 N N . LYS A 1 271 ? -29 -12.07 -2.924 1 81 271 LYS A N 1
ATOM 2220 C CA . LYS A 1 271 ? -30.078 -11.43 -2.16 1 81 271 LYS A CA 1
ATOM 2221 C C . LYS A 1 271 ? -30.766 -10.336 -2.98 1 81 271 LYS A C 1
ATOM 2223 O O . LYS A 1 271 ? -31.938 -10.047 -2.771 1 81 271 LYS A O 1
ATOM 2228 N N . GLN A 1 272 ? -30.016 -9.734 -3.92 1 80.75 272 GLN A N 1
ATOM 2229 C CA . GLN A 1 272 ? -30.562 -8.727 -4.82 1 80.75 272 GLN A CA 1
ATOM 2230 C C . GLN A 1 272 ? -30.188 -9.023 -6.27 1 80.75 272 GLN A C 1
ATOM 2232 O O . GLN A 1 272 ? -29.156 -9.641 -6.535 1 80.75 272 GLN A O 1
ATOM 2237 N N . PRO A 1 273 ? -31.109 -8.633 -7.105 1 83 273 PRO A N 1
ATOM 2238 C CA . PRO A 1 273 ? -30.797 -8.875 -8.516 1 83 273 PRO A CA 1
ATOM 2239 C C . PRO A 1 273 ? -29.516 -8.164 -8.953 1 83 273 PRO A C 1
ATOM 2241 O O . PRO A 1 273 ? -29.234 -7.059 -8.5 1 83 273 PRO A O 1
ATOM 2244 N N . LEU A 1 274 ? -28.844 -8.875 -9.781 1 84.38 274 LEU A N 1
ATOM 2245 C CA . LEU A 1 274 ? -27.594 -8.328 -10.297 1 84.38 274 LEU A CA 1
ATOM 2246 C C . LEU A 1 274 ? -27.859 -7.34 -11.43 1 84.38 274 LEU A C 1
ATOM 2248 O O . LEU A 1 274 ? -28.344 -7.723 -12.492 1 84.38 274 LEU A O 1
ATOM 2252 N N . THR A 1 275 ? -27.656 -6.082 -11.141 1 86 275 THR A N 1
ATOM 2253 C CA . THR A 1 275 ? -27.734 -5.016 -12.133 1 86 275 THR A CA 1
ATOM 2254 C C . THR A 1 275 ? -26.344 -4.633 -12.633 1 86 275 THR A C 1
ATOM 2256 O O . THR A 1 275 ? -25.344 -5.031 -12.039 1 86 275 THR A O 1
ATOM 2259 N N . LEU A 1 276 ? -26.328 -4.023 -13.781 1 84.06 276 LEU A N 1
ATOM 2260 C CA . LEU A 1 276 ? -25.047 -3.553 -14.312 1 84.06 276 LEU A CA 1
ATOM 2261 C C . LEU A 1 276 ? -24.344 -2.641 -13.312 1 84.06 276 LEU A C 1
ATOM 2263 O O . LEU A 1 276 ? -23.125 -2.691 -13.172 1 84.06 276 LEU A O 1
ATOM 2267 N N . ARG A 1 277 ? -25.109 -1.884 -12.641 1 86.88 277 ARG A N 1
ATOM 2268 C CA . ARG A 1 277 ? -24.562 -0.978 -11.633 1 86.88 277 ARG A CA 1
ATOM 2269 C C . ARG A 1 277 ? -23.891 -1.754 -10.508 1 86.88 277 ARG A C 1
ATOM 2271 O O . ARG A 1 277 ? -22.766 -1.444 -10.125 1 86.88 277 ARG A O 1
ATOM 2278 N N . ARG A 1 278 ? -24.547 -2.748 -10.117 1 86.69 278 ARG A N 1
ATOM 2279 C CA . ARG A 1 278 ? -24.016 -3.551 -9.023 1 86.69 278 ARG A CA 1
ATOM 2280 C C . ARG A 1 278 ? -22.766 -4.324 -9.453 1 86.69 278 ARG A C 1
ATOM 2282 O O . ARG A 1 278 ? -21.844 -4.504 -8.664 1 86.69 278 ARG A O 1
ATOM 2289 N N . LEU A 1 279 ? -22.828 -4.766 -10.664 1 86.69 279 LEU A N 1
ATOM 2290 C CA . LEU A 1 279 ? -21.672 -5.484 -11.195 1 86.69 279 LEU A CA 1
ATOM 2291 C C . LEU A 1 279 ? -20.453 -4.578 -11.258 1 86.69 279 LEU A C 1
ATOM 2293 O O . LEU A 1 279 ? -19.375 -4.961 -10.805 1 86.69 279 LEU A O 1
ATOM 2297 N N . VAL A 1 280 ? -20.688 -3.398 -11.758 1 86.75 280 VAL A N 1
ATOM 2298 C CA . VAL A 1 280 ? -19.594 -2.443 -11.906 1 86.75 280 VAL A CA 1
ATOM 2299 C C . VAL A 1 280 ? -19.047 -2.053 -10.531 1 86.75 280 VAL A C 1
ATOM 2301 O O . VAL A 1 280 ? -17.844 -1.992 -10.328 1 86.75 280 VAL A O 1
ATOM 2304 N N . LEU A 1 281 ? -19.891 -1.844 -9.602 1 87.12 281 LEU A N 1
ATOM 2305 C CA . LEU A 1 281 ? -19.484 -1.492 -8.25 1 87.12 281 LEU A CA 1
ATOM 2306 C C . LEU A 1 281 ? -18.719 -2.641 -7.598 1 87.12 281 LEU A C 1
ATOM 2308 O O . LEU A 1 281 ? -17.734 -2.416 -6.883 1 87.12 281 LEU A O 1
ATOM 2312 N N . SER A 1 282 ? -19.109 -3.779 -7.918 1 88.25 282 SER A N 1
ATOM 2313 C CA . SER A 1 282 ? -18.438 -4.949 -7.363 1 88.25 282 SER A CA 1
ATOM 2314 C C . SER A 1 282 ? -17.031 -5.102 -7.93 1 88.25 282 SER A C 1
ATOM 2316 O O . SER A 1 282 ? -16.109 -5.48 -7.215 1 88.25 282 SER A O 1
ATOM 2318 N N . VAL A 1 283 ? -16.922 -4.832 -9.156 1 87.94 283 VAL A N 1
ATOM 2319 C CA . VAL A 1 283 ? -15.617 -4.918 -9.797 1 87.94 283 VAL A CA 1
ATOM 2320 C C . VAL A 1 283 ? -14.664 -3.904 -9.172 1 87.94 283 VAL A C 1
ATOM 2322 O O . VAL A 1 283 ? -13.531 -4.242 -8.812 1 87.94 283 VAL A O 1
ATOM 2325 N N . PHE A 1 284 ? -15.109 -2.74 -8.984 1 88.25 284 PHE A N 1
ATOM 2326 C CA . PHE A 1 284 ? -14.242 -1.698 -8.445 1 88.25 284 PHE A CA 1
ATOM 2327 C C . PHE A 1 284 ? -13.938 -1.962 -6.973 1 88.25 284 PHE A C 1
ATOM 2329 O O . PHE A 1 284 ? -12.828 -1.695 -6.508 1 88.25 284 PHE A O 1
ATOM 2336 N N . ASN A 1 285 ? -14.875 -2.529 -6.281 1 85.69 285 ASN A N 1
ATOM 2337 C CA . ASN A 1 285 ? -14.648 -2.861 -4.879 1 85.69 285 ASN A CA 1
ATOM 2338 C C . ASN A 1 285 ? -13.672 -4.023 -4.727 1 85.69 285 ASN A C 1
ATOM 2340 O O . ASN A 1 285 ? -13.062 -4.199 -3.668 1 85.69 285 ASN A O 1
ATOM 2344 N N . ALA A 1 286 ? -13.539 -4.738 -5.785 1 88.75 286 ALA A N 1
ATOM 2345 C CA . ALA A 1 286 ? -12.672 -5.91 -5.75 1 88.75 286 ALA A CA 1
ATOM 2346 C C . ALA A 1 286 ? -11.227 -5.539 -6.086 1 88.75 286 ALA A C 1
ATOM 2348 O O . ALA A 1 286 ? -10.328 -6.375 -5.992 1 88.75 286 ALA A O 1
ATOM 2349 N N . THR A 1 287 ? -10.961 -4.312 -6.402 1 88.56 287 THR A N 1
ATOM 2350 C CA . THR A 1 287 ? -9.648 -3.887 -6.871 1 88.56 287 THR A CA 1
ATOM 2351 C C . THR A 1 287 ? -8.602 -4.082 -5.777 1 88.56 287 THR A C 1
ATOM 2353 O O . THR A 1 287 ? -7.566 -4.719 -6.008 1 88.56 287 THR A O 1
ATOM 2356 N N . LEU A 1 288 ? -8.859 -3.641 -4.555 1 86 288 LEU A N 1
ATOM 2357 C CA . LEU A 1 288 ? -7.863 -3.684 -3.488 1 86 288 LEU A CA 1
ATOM 2358 C C . LEU A 1 288 ? -7.672 -5.109 -2.979 1 86 288 LEU A C 1
ATOM 2360 O O . LEU A 1 288 ? -6.543 -5.578 -2.84 1 86 288 LEU A O 1
ATOM 2364 N N . PRO A 1 289 ? -8.719 -5.801 -2.779 1 89.06 289 PRO A N 1
ATOM 2365 C CA . PRO A 1 289 ? -8.531 -7.195 -2.371 1 89.06 289 PRO A CA 1
ATOM 2366 C C . PRO A 1 289 ? -7.781 -8.016 -3.412 1 89.06 289 PRO A C 1
ATOM 2368 O O . PRO A 1 289 ? -6.941 -8.852 -3.059 1 89.06 289 PRO A O 1
ATOM 2371 N N . ALA A 1 290 ? -8.133 -7.762 -4.652 1 91.5 290 ALA A N 1
ATOM 2372 C CA . ALA A 1 290 ? -7.469 -8.5 -5.719 1 91.5 290 ALA A CA 1
ATOM 2373 C C . ALA A 1 290 ? -5.973 -8.195 -5.75 1 91.5 290 ALA A C 1
ATOM 2375 O O . ALA A 1 290 ? -5.148 -9.109 -5.867 1 91.5 290 ALA A O 1
ATOM 2376 N N . LEU A 1 291 ? -5.652 -6.926 -5.652 1 91.81 291 LEU A N 1
ATOM 2377 C CA . LEU A 1 291 ? -4.246 -6.535 -5.621 1 91.81 291 LEU A CA 1
ATOM 2378 C C . LEU A 1 291 ? -3.535 -7.16 -4.426 1 91.81 291 LEU A C 1
ATOM 2380 O O . LEU A 1 291 ? -2.422 -7.676 -4.559 1 91.81 291 LEU A O 1
ATOM 2384 N N . TYR A 1 292 ? -4.137 -7.117 -3.305 1 92.19 292 TYR A N 1
ATOM 2385 C CA . TYR A 1 292 ? -3.557 -7.66 -2.08 1 92.19 292 TYR A CA 1
ATOM 2386 C C . TYR A 1 292 ? -3.295 -9.156 -2.217 1 92.19 292 TYR A C 1
ATOM 2388 O O . TYR A 1 292 ? -2.219 -9.641 -1.856 1 92.19 292 TYR A O 1
ATOM 2396 N N . LEU A 1 293 ? -4.199 -9.82 -2.77 1 93 293 LEU A N 1
ATOM 2397 C CA . LEU A 1 293 ? -4.082 -11.273 -2.896 1 93 293 LEU A CA 1
ATOM 2398 C C . LEU A 1 293 ? -2.98 -11.648 -3.879 1 93 293 LEU A C 1
ATOM 2400 O O . LEU A 1 293 ? -2.217 -12.586 -3.637 1 93 293 LEU A O 1
ATOM 2404 N N . VAL A 1 294 ? -2.91 -10.922 -4.938 1 93.75 294 VAL A N 1
ATOM 2405 C CA . VAL A 1 294 ? -1.894 -11.227 -5.938 1 93.75 294 VAL A CA 1
ATOM 2406 C C . VAL A 1 294 ? -0.506 -10.93 -5.371 1 93.75 294 VAL A C 1
ATOM 2408 O O . VAL A 1 294 ? 0.442 -11.68 -5.613 1 93.75 294 VAL A O 1
ATOM 2411 N N . LEU A 1 295 ? -0.36 -9.836 -4.633 1 95.19 295 LEU A N 1
ATOM 2412 C CA . LEU A 1 295 ? 0.918 -9.516 -4.008 1 95.19 295 LEU A CA 1
ATOM 2413 C C . LEU A 1 295 ? 1.299 -10.578 -2.979 1 95.19 295 LEU A C 1
ATOM 2415 O O . LEU A 1 295 ? 2.465 -10.961 -2.885 1 95.19 295 LEU A O 1
ATOM 2419 N N . LEU A 1 296 ? 0.352 -11.023 -2.305 1 95.88 296 LEU A N 1
ATOM 2420 C CA . LEU A 1 296 ? 0.592 -12.055 -1.304 1 95.88 296 LEU A CA 1
ATOM 2421 C C . LEU A 1 296 ? 0.999 -13.367 -1.965 1 95.88 296 LEU A C 1
ATOM 2423 O O . LEU A 1 296 ? 1.925 -14.039 -1.503 1 95.88 296 LEU A O 1
ATOM 2427 N N . MET A 1 297 ? 0.308 -13.703 -3.014 1 95.31 297 MET A N 1
ATOM 2428 C CA . MET A 1 297 ? 0.63 -14.93 -3.746 1 95.31 297 MET A CA 1
ATOM 2429 C C . MET A 1 297 ? 2.041 -14.859 -4.324 1 95.31 297 MET A C 1
ATOM 2431 O O . MET A 1 297 ? 2.783 -15.844 -4.273 1 95.31 297 MET A O 1
ATOM 2435 N N . PHE A 1 298 ? 2.385 -13.703 -4.855 1 96.88 298 PHE A N 1
ATOM 2436 C CA . PHE A 1 298 ? 3.725 -13.492 -5.387 1 96.88 298 PHE A CA 1
ATOM 2437 C C . PHE A 1 298 ? 4.777 -13.688 -4.301 1 96.88 298 PHE A C 1
ATOM 2439 O O . PHE A 1 298 ? 5.742 -14.422 -4.492 1 96.88 298 PHE A O 1
ATOM 2446 N N . PHE A 1 299 ? 4.59 -12.961 -3.191 1 97.69 299 PHE A N 1
ATOM 2447 C CA . PHE A 1 299 ? 5.551 -13.008 -2.098 1 97.69 299 PHE A CA 1
ATOM 2448 C C . PHE A 1 299 ? 5.637 -14.414 -1.516 1 97.69 299 PHE A C 1
ATOM 2450 O O . PHE A 1 299 ? 6.73 -14.898 -1.219 1 97.69 299 PHE A O 1
ATOM 2457 N N . CYS A 1 300 ? 4.582 -15.055 -1.438 1 97.12 300 CYS A N 1
ATOM 2458 C CA . CYS A 1 300 ? 4.465 -16.375 -0.826 1 97.12 300 CYS A CA 1
ATOM 2459 C C . CYS A 1 300 ? 5.133 -17.438 -1.691 1 97.12 300 CYS A C 1
ATOM 2461 O O . CYS A 1 300 ? 6.012 -18.156 -1.226 1 97.12 300 CYS A O 1
ATOM 2463 N N . PHE A 1 301 ? 4.855 -17.469 -2.943 1 96.69 301 PHE A N 1
ATOM 2464 C CA . PHE A 1 301 ? 5.281 -18.578 -3.789 1 96.69 301 PHE A CA 1
ATOM 2465 C C . PHE A 1 301 ? 6.605 -18.266 -4.469 1 96.69 301 PHE A C 1
ATOM 2467 O O . PHE A 1 301 ? 7.535 -19.078 -4.441 1 96.69 301 PHE A O 1
ATOM 2474 N N . PHE A 1 302 ? 6.734 -17.062 -5.016 1 97.31 302 PHE A N 1
ATOM 2475 C CA . PHE A 1 302 ? 7.906 -16.781 -5.84 1 97.31 302 PHE A CA 1
ATOM 2476 C C . PHE A 1 302 ? 9.062 -16.281 -4.98 1 97.31 302 PHE A C 1
ATOM 2478 O O . PHE A 1 302 ? 10.227 -16.422 -5.367 1 97.31 302 PHE A O 1
ATOM 2485 N N . HIS A 1 303 ? 8.719 -15.742 -3.857 1 97.62 303 HIS A N 1
ATOM 2486 C CA . HIS A 1 303 ? 9.812 -15.289 -3.008 1 97.62 303 HIS A CA 1
ATOM 2487 C C . HIS A 1 303 ? 10.102 -16.297 -1.897 1 97.62 303 HIS A C 1
ATOM 2489 O O . HIS A 1 303 ? 11.18 -16.891 -1.855 1 97.62 303 HIS A O 1
ATOM 2495 N N . CYS A 1 304 ? 9.156 -16.594 -1.056 1 98.19 304 CYS A N 1
ATOM 2496 C CA . CYS A 1 304 ? 9.406 -17.391 0.144 1 98.19 304 CYS A CA 1
ATOM 2497 C C . CYS A 1 304 ? 9.594 -18.859 -0.202 1 98.19 304 CYS A C 1
ATOM 2499 O O . CYS A 1 304 ? 10.586 -19.484 0.186 1 98.19 304 CYS A O 1
ATOM 2501 N N . TRP A 1 305 ? 8.688 -19.453 -0.928 1 97.75 305 TRP A N 1
ATOM 2502 C CA . TRP A 1 305 ? 8.703 -20.875 -1.239 1 97.75 305 TRP A CA 1
ATOM 2503 C C . TRP A 1 305 ? 9.938 -21.25 -2.053 1 97.75 305 TRP A C 1
ATOM 2505 O O . TRP A 1 305 ? 10.68 -22.172 -1.686 1 97.75 305 TRP A O 1
ATOM 2515 N N . LEU A 1 306 ? 10.219 -20.547 -3.121 1 98.19 306 LEU A N 1
ATOM 2516 C CA . LEU A 1 306 ? 11.344 -20.859 -3.994 1 98.19 306 LEU A CA 1
ATOM 2517 C C . LEU A 1 306 ? 12.672 -20.625 -3.283 1 98.19 306 LEU A C 1
ATOM 2519 O O . LEU A 1 306 ? 13.617 -21.391 -3.443 1 98.19 306 LEU A O 1
ATOM 2523 N N . ASN A 1 307 ? 12.711 -19.562 -2.475 1 98.25 307 ASN A N 1
ATOM 2524 C CA . ASN A 1 307 ? 13.945 -19.281 -1.756 1 98.25 307 ASN A CA 1
ATOM 2525 C C . ASN A 1 307 ? 14.203 -20.328 -0.671 1 98.25 307 ASN A C 1
ATOM 2527 O O . ASN A 1 307 ? 15.359 -20.688 -0.406 1 98.25 307 ASN A O 1
ATOM 2531 N N . ALA A 1 308 ? 13.203 -20.797 -0.031 1 98.12 308 ALA A N 1
ATOM 2532 C CA . ALA A 1 308 ? 13.367 -21.844 0.984 1 98.12 308 ALA A CA 1
ATOM 2533 C C . ALA A 1 308 ? 13.93 -23.109 0.374 1 98.12 308 ALA A C 1
ATOM 2535 O O . ALA A 1 308 ? 14.883 -23.703 0.905 1 98.12 308 ALA A O 1
ATOM 2536 N N . PHE A 1 309 ? 13.398 -23.547 -0.731 1 98 309 PHE A N 1
ATOM 2537 C CA . PHE A 1 309 ? 13.875 -24.75 -1.396 1 98 309 PHE A CA 1
ATOM 2538 C C . PHE A 1 309 ? 15.273 -24.547 -1.968 1 98 309 PHE A C 1
ATOM 2540 O O . PHE A 1 309 ? 16.109 -25.438 -1.914 1 98 309 PHE A O 1
ATOM 2547 N N . ALA A 1 310 ? 15.477 -23.359 -2.537 1 98.31 310 ALA A N 1
ATOM 2548 C CA . ALA A 1 310 ? 16.812 -23.062 -3.062 1 98.31 310 ALA A CA 1
ATOM 2549 C C . ALA A 1 310 ? 17.859 -23.141 -1.965 1 98.31 310 ALA A C 1
ATOM 2551 O O . ALA A 1 310 ? 18.953 -23.672 -2.184 1 98.31 310 ALA A O 1
ATOM 2552 N N . GLU A 1 311 ? 17.5 -22.656 -0.812 1 98 311 GLU A N 1
ATOM 2553 C CA . GLU A 1 311 ? 18.453 -22.672 0.301 1 98 311 GLU A CA 1
ATOM 2554 C C . GLU A 1 311 ? 18.688 -24.094 0.788 1 98 311 GLU A C 1
ATOM 2556 O O . GLU A 1 311 ? 19.844 -24.5 1.009 1 98 311 GLU A O 1
ATOM 2561 N N . MET A 1 312 ? 17.672 -24.875 0.907 1 97.75 312 MET A N 1
ATOM 2562 C CA . MET A 1 312 ? 17.781 -26.266 1.372 1 97.75 312 MET A CA 1
ATOM 2563 C C . MET A 1 312 ? 18.625 -27.094 0.406 1 97.75 312 MET A C 1
ATOM 2565 O O . MET A 1 312 ? 19.375 -27.969 0.827 1 97.75 312 MET A O 1
ATOM 2569 N N . LEU A 1 313 ? 18.547 -26.797 -0.9 1 97.62 313 LEU A N 1
ATOM 2570 C CA . LEU A 1 313 ? 19.25 -27.562 -1.932 1 97.62 313 LEU A CA 1
ATOM 2571 C C . LEU A 1 313 ? 20.562 -26.891 -2.322 1 97.62 313 LEU A C 1
ATOM 2573 O O . LEU A 1 313 ? 21.266 -27.359 -3.219 1 97.62 313 LEU A O 1
ATOM 2577 N N . ARG A 1 314 ? 20.844 -25.797 -1.71 1 97.81 314 ARG A N 1
ATOM 2578 C CA . ARG A 1 314 ? 22.062 -25.016 -1.951 1 97.81 314 ARG A CA 1
ATOM 2579 C C . ARG A 1 314 ? 22.125 -24.531 -3.395 1 97.81 314 ARG A C 1
ATOM 2581 O O . ARG A 1 314 ? 23.188 -24.484 -3.996 1 97.81 314 ARG A O 1
ATOM 2588 N N . PHE A 1 315 ? 20.969 -24.297 -3.955 1 97.88 315 PHE A N 1
ATOM 2589 C CA . PHE A 1 315 ? 20.875 -23.719 -5.289 1 97.88 315 PHE A CA 1
ATOM 2590 C C . PHE A 1 315 ? 21.188 -22.234 -5.25 1 97.88 315 PHE A C 1
ATOM 2592 O O . PHE A 1 315 ? 20.469 -21.453 -4.609 1 97.88 315 PHE A O 1
ATOM 2599 N N . ALA A 1 316 ? 22.125 -21.719 -5.953 1 97.44 316 ALA A N 1
ATOM 2600 C CA . ALA A 1 316 ? 22.672 -20.375 -5.754 1 97.44 316 ALA A CA 1
ATOM 2601 C C . ALA A 1 316 ? 21.984 -19.359 -6.664 1 97.44 316 ALA A C 1
ATOM 2603 O O . ALA A 1 316 ? 22.047 -18.156 -6.414 1 97.44 316 ALA A O 1
ATOM 2604 N N . ASP A 1 317 ? 21.391 -19.766 -7.738 1 97.12 317 ASP A N 1
ATOM 2605 C CA . ASP A 1 317 ? 20.703 -18.828 -8.641 1 97.12 317 ASP A CA 1
ATOM 2606 C C . ASP A 1 317 ? 19.297 -18.531 -8.148 1 97.12 317 ASP A C 1
ATOM 2608 O O . ASP A 1 317 ? 18.344 -19.234 -8.5 1 97.12 317 ASP A O 1
ATOM 2612 N N . ARG A 1 318 ? 19.109 -17.422 -7.469 1 97.12 318 ARG A N 1
ATOM 2613 C CA . ARG A 1 318 ? 17.828 -17.094 -6.867 1 97.12 318 ARG A CA 1
ATOM 2614 C C . ARG A 1 318 ? 17.109 -16 -7.668 1 97.12 318 ARG A C 1
ATOM 2616 O O . ARG A 1 318 ? 16.344 -15.211 -7.105 1 97.12 318 ARG A O 1
ATOM 2623 N N . GLY A 1 319 ? 17.422 -15.914 -8.898 1 96.69 319 GLY A N 1
ATOM 2624 C CA . GLY A 1 319 ? 16.734 -14.992 -9.781 1 96.69 319 GLY A CA 1
ATOM 2625 C C . GLY A 1 319 ? 15.391 -15.5 -10.258 1 96.69 319 GLY A C 1
ATOM 2626 O O . GLY A 1 319 ? 15.148 -15.625 -11.461 1 96.69 319 GLY A O 1
ATOM 2627 N N . PHE A 1 320 ? 14.453 -15.734 -9.344 1 97.81 320 PHE A N 1
ATOM 2628 C CA . PHE A 1 320 ? 13.164 -16.344 -9.641 1 97.81 320 PHE A CA 1
ATOM 2629 C C . PHE A 1 320 ? 12.211 -15.312 -10.234 1 97.81 320 PHE A C 1
ATOM 2631 O O . PHE A 1 320 ? 11.227 -15.672 -10.883 1 97.81 320 PHE A O 1
ATOM 2638 N N . TYR A 1 321 ? 12.398 -14.078 -9.891 1 97.75 321 TYR A N 1
ATOM 2639 C CA . TYR A 1 321 ? 11.656 -12.93 -10.398 1 97.75 321 TYR A CA 1
ATOM 2640 C C . TYR A 1 321 ? 12.555 -11.711 -10.523 1 97.75 321 TYR A C 1
ATOM 2642 O O . TYR A 1 321 ? 13.695 -11.719 -10.055 1 97.75 321 TYR A O 1
ATOM 2650 N N . LYS A 1 322 ? 12.141 -10.805 -11.242 1 97 322 LYS A N 1
ATOM 2651 C CA . LYS A 1 322 ? 12.828 -9.531 -11.367 1 97 322 LYS A CA 1
ATOM 2652 C C . LYS A 1 322 ? 11.922 -8.367 -10.961 1 97 322 LYS A C 1
ATOM 2654 O O . LYS A 1 322 ? 11 -8.555 -10.164 1 97 322 LYS A O 1
ATOM 2659 N N . ASP A 1 323 ? 12.242 -7.145 -11.289 1 95.81 323 ASP A N 1
ATOM 2660 C CA . ASP A 1 323 ? 11.5 -5.973 -10.836 1 95.81 323 ASP A CA 1
ATOM 2661 C C . ASP A 1 323 ? 10.234 -5.77 -11.656 1 95.81 323 ASP A C 1
ATOM 2663 O O . ASP A 1 323 ? 10.062 -4.73 -12.297 1 95.81 323 ASP A O 1
ATOM 2667 N N . TRP A 1 324 ? 9.289 -6.691 -11.547 1 95.81 324 TRP A N 1
ATOM 2668 C CA . TRP A 1 324 ? 8.07 -6.672 -12.352 1 95.81 324 TRP A CA 1
ATOM 2669 C C . TRP A 1 324 ? 7.215 -5.457 -12.008 1 95.81 324 TRP A C 1
ATOM 2671 O O . TRP A 1 324 ? 6.434 -4.988 -12.836 1 95.81 324 TRP A O 1
ATOM 2681 N N . TRP A 1 325 ? 7.336 -4.891 -10.812 1 95.19 325 TRP A N 1
ATOM 2682 C CA . TRP A 1 325 ? 6.539 -3.734 -10.414 1 95.19 325 TRP A CA 1
ATOM 2683 C C . TRP A 1 325 ? 6.977 -2.482 -11.164 1 95.19 325 TRP A C 1
ATOM 2685 O O . TRP A 1 325 ? 6.254 -1.484 -11.195 1 95.19 325 TRP A O 1
ATOM 2695 N N . ASN A 1 326 ? 8.18 -2.494 -11.805 1 94.44 326 ASN A N 1
ATOM 2696 C CA . ASN A 1 326 ? 8.664 -1.372 -12.609 1 94.44 326 ASN A CA 1
ATOM 2697 C C . ASN A 1 326 ? 8.359 -1.568 -14.086 1 94.44 326 ASN A C 1
ATOM 2699 O O . ASN A 1 326 ? 8.82 -0.797 -14.93 1 94.44 326 ASN A O 1
ATOM 2703 N N . ALA A 1 327 ? 7.578 -2.59 -14.398 1 91.94 327 ALA A N 1
ATOM 2704 C CA . ALA A 1 327 ? 7.293 -2.896 -15.797 1 91.94 327 ALA A CA 1
ATOM 2705 C C . ALA A 1 327 ? 6.512 -1.766 -16.469 1 91.94 327 ALA A C 1
ATOM 2707 O O . ALA A 1 327 ? 5.699 -1.103 -15.812 1 91.94 327 ALA A O 1
ATOM 2708 N N . THR A 1 328 ? 6.773 -1.5 -17.75 1 87.69 328 THR A N 1
ATOM 2709 C CA . THR A 1 328 ? 6.086 -0.455 -18.516 1 87.69 328 THR A CA 1
ATOM 2710 C C . THR A 1 328 ? 5.16 -1.063 -19.562 1 87.69 328 THR A C 1
ATOM 2712 O O . THR A 1 328 ? 4.438 -0.342 -20.25 1 87.69 328 THR A O 1
ATOM 2715 N N . SER A 1 329 ? 5.234 -2.391 -19.688 1 83.5 329 SER A N 1
ATOM 2716 C CA . SER A 1 329 ? 4.387 -3.133 -20.625 1 83.5 329 SER A CA 1
ATOM 2717 C C . SER A 1 329 ? 4.086 -4.531 -20.094 1 83.5 329 SER A C 1
ATOM 2719 O O . SER A 1 329 ? 4.781 -5.031 -19.203 1 83.5 329 SER A O 1
ATOM 2721 N N . PHE A 1 330 ? 3.098 -5.152 -20.656 1 82.81 330 PHE A N 1
ATOM 2722 C CA . PHE A 1 330 ? 2.67 -6.453 -20.172 1 82.81 330 PHE A CA 1
ATOM 2723 C C . PHE A 1 330 ? 3.66 -7.539 -20.578 1 82.81 330 PHE A C 1
ATOM 2725 O O . PHE A 1 330 ? 3.947 -8.445 -19.797 1 82.81 330 PHE A O 1
ATOM 2732 N N . PRO A 1 331 ? 4.234 -7.492 -21.766 1 80 331 PRO A N 1
ATOM 2733 C CA . PRO A 1 331 ? 5.258 -8.5 -22.062 1 80 331 PRO A CA 1
ATOM 2734 C C . PRO A 1 331 ? 6.426 -8.453 -21.078 1 80 331 PRO A C 1
ATOM 2736 O O . PRO A 1 331 ? 6.941 -9.508 -20.688 1 80 331 PRO A O 1
ATOM 2739 N N . THR A 1 332 ? 6.77 -7.219 -20.703 1 85.69 332 THR A N 1
ATOM 2740 C CA . THR A 1 332 ? 7.832 -7.09 -19.719 1 85.69 332 THR A CA 1
ATOM 2741 C C . THR A 1 332 ? 7.391 -7.664 -18.375 1 85.69 332 THR A C 1
ATOM 2743 O O . THR A 1 332 ? 8.188 -8.289 -17.672 1 85.69 332 THR A O 1
ATOM 2746 N N . PHE A 1 333 ? 6.219 -7.465 -18.125 1 89.88 333 PHE A N 1
ATOM 2747 C CA . PHE A 1 333 ? 5.672 -7.996 -16.891 1 89.88 333 PHE A CA 1
ATOM 2748 C C . PHE A 1 333 ? 5.738 -9.523 -16.875 1 89.88 333 PHE A C 1
ATOM 2750 O O . PHE A 1 333 ? 6.203 -10.117 -15.906 1 89.88 333 PHE A O 1
ATOM 2757 N N . PHE A 1 334 ? 5.367 -10.148 -17.891 1 84.56 334 PHE A N 1
ATOM 2758 C CA . PHE A 1 334 ? 5.32 -11.602 -17.969 1 84.56 334 PHE A CA 1
ATOM 2759 C C . PHE A 1 334 ? 6.727 -12.195 -17.953 1 84.56 334 PHE A C 1
ATOM 2761 O O . PHE A 1 334 ? 6.938 -13.297 -17.453 1 84.56 334 PHE A O 1
ATOM 2768 N N . ARG A 1 335 ? 7.648 -11.406 -18.406 1 88.62 335 ARG A N 1
ATOM 2769 C CA . ARG A 1 335 ? 9.039 -11.859 -18.438 1 88.62 335 ARG A CA 1
ATOM 2770 C C . ARG A 1 335 ? 9.68 -11.734 -17.062 1 88.62 335 ARG A C 1
ATOM 2772 O O . ARG A 1 335 ? 10.641 -12.445 -16.75 1 88.62 335 ARG A O 1
ATOM 2779 N N . THR A 1 336 ? 9.109 -10.875 -16.281 1 94.75 336 THR A N 1
ATOM 2780 C CA . THR A 1 336 ? 9.836 -10.562 -15.047 1 94.75 336 THR A CA 1
ATOM 2781 C C . THR A 1 336 ? 9.078 -11.078 -13.828 1 94.75 336 THR A C 1
ATOM 2783 O O . THR A 1 336 ? 9.664 -11.242 -12.75 1 94.75 336 THR A O 1
ATOM 2786 N N . TRP A 1 337 ? 7.809 -11.375 -13.938 1 94.12 337 TRP A N 1
ATOM 2787 C CA . TRP A 1 337 ? 6.973 -11.781 -12.812 1 94.12 337 TRP A CA 1
ATOM 2788 C C . TRP A 1 337 ? 7.324 -13.195 -12.359 1 94.12 337 TRP A C 1
ATOM 2790 O O . TRP A 1 337 ? 7.473 -13.453 -11.164 1 94.12 337 TRP A O 1
ATOM 2800 N N . ASN A 1 338 ? 7.465 -14.086 -13.25 1 94.69 338 ASN A N 1
ATOM 2801 C CA . ASN A 1 338 ? 7.82 -15.484 -13.055 1 94.69 338 ASN A CA 1
ATOM 2802 C C . ASN A 1 338 ? 8.891 -15.938 -14.047 1 94.69 338 ASN A C 1
ATOM 2804 O O . ASN A 1 338 ? 8.578 -16.5 -15.094 1 94.69 338 ASN A O 1
ATOM 2808 N N . VAL A 1 339 ? 10.156 -15.766 -13.602 1 96.94 339 VAL A N 1
ATOM 2809 C CA . VAL A 1 339 ? 11.281 -16.016 -14.5 1 96.94 339 VAL A CA 1
ATOM 2810 C C . VAL A 1 339 ? 11.461 -17.516 -14.703 1 96.94 339 VAL A C 1
ATOM 2812 O O . VAL A 1 339 ? 11.867 -17.953 -15.781 1 96.94 339 VAL A O 1
ATOM 2815 N N . VAL A 1 340 ? 11.086 -18.312 -13.773 1 97.19 340 VAL A N 1
ATOM 2816 C CA . VAL A 1 340 ? 11.273 -19.766 -13.82 1 97.19 340 VAL A CA 1
ATOM 2817 C C . VAL A 1 340 ? 10.453 -20.359 -14.969 1 97.19 340 VAL A C 1
ATOM 2819 O O . VAL A 1 340 ? 10.992 -21.047 -15.828 1 97.19 340 VAL A O 1
ATOM 2822 N N . VAL A 1 341 ? 9.164 -20.062 -15.008 1 96.38 341 VAL A N 1
ATOM 2823 C CA . VAL A 1 341 ? 8.281 -20.578 -16.047 1 96.38 341 VAL A CA 1
ATOM 2824 C C . VAL A 1 341 ? 8.586 -19.891 -17.375 1 96.38 341 VAL A C 1
ATOM 2826 O O . VAL A 1 341 ? 8.539 -20.516 -18.438 1 96.38 341 VAL A O 1
ATOM 2829 N N . HIS A 1 342 ? 8.906 -18.609 -17.266 1 94.12 342 HIS A N 1
ATOM 2830 C CA . HIS A 1 342 ? 9.242 -17.875 -18.469 1 94.12 342 HIS A CA 1
ATOM 2831 C C . HIS A 1 342 ? 10.438 -18.5 -19.188 1 94.12 342 HIS A C 1
ATOM 2833 O O . HIS A 1 342 ? 10.438 -18.641 -20.406 1 94.12 342 HIS A O 1
ATOM 2839 N N . ASP A 1 343 ? 11.477 -18.859 -18.469 1 95.94 343 ASP A N 1
ATOM 2840 C CA . ASP A 1 343 ? 12.664 -19.484 -19.047 1 95.94 343 ASP A CA 1
ATOM 2841 C C . ASP A 1 343 ? 12.312 -20.781 -19.75 1 95.94 343 ASP A C 1
ATOM 2843 O O . ASP A 1 343 ? 12.789 -21.047 -20.859 1 95.94 343 ASP A O 1
ATOM 2847 N N . TRP A 1 344 ? 11.539 -21.562 -19.141 1 97.19 344 TRP A N 1
ATOM 2848 C CA . TRP A 1 344 ? 11.148 -22.828 -19.75 1 97.19 344 TRP A CA 1
ATOM 2849 C C . TRP A 1 344 ? 10.398 -22.594 -21.062 1 97.19 344 TRP A C 1
ATOM 2851 O O . TRP A 1 344 ? 10.688 -23.25 -22.062 1 97.19 344 TRP A O 1
ATOM 2861 N N . LEU A 1 345 ? 9.422 -21.656 -21.031 1 94.94 345 LEU A N 1
ATOM 2862 C CA . LEU A 1 345 ? 8.648 -21.344 -22.234 1 94.94 345 LEU A CA 1
ATOM 2863 C C . LEU A 1 345 ? 9.547 -20.75 -23.312 1 94.94 345 LEU A C 1
ATOM 2865 O O . LEU A 1 345 ? 9.359 -21.031 -24.5 1 94.94 345 LEU A O 1
ATOM 2869 N N . TYR A 1 346 ? 10.492 -19.953 -22.875 1 93.19 346 TYR A N 1
ATOM 2870 C CA . TYR A 1 346 ? 11.391 -19.297 -23.812 1 93.19 346 TYR A CA 1
ATOM 2871 C C . TYR A 1 346 ? 12.281 -20.312 -24.516 1 93.19 346 TYR A C 1
ATOM 2873 O O . TYR A 1 346 ? 12.375 -20.328 -25.75 1 93.19 346 TYR A O 1
ATOM 2881 N N . TYR A 1 347 ? 12.875 -21.266 -23.859 1 93.88 347 TYR A N 1
ATOM 2882 C CA . TYR A 1 347 ? 13.906 -22.141 -24.391 1 93.88 347 TYR A CA 1
ATOM 2883 C C . TYR A 1 347 ? 13.281 -23.359 -25.062 1 93.88 347 TYR A C 1
ATOM 2885 O O . TYR A 1 347 ? 13.836 -23.906 -26 1 93.88 347 TYR A O 1
ATOM 2893 N N . TYR A 1 348 ? 12.07 -23.75 -24.609 1 94.81 348 TYR A N 1
ATOM 2894 C CA . TYR A 1 348 ? 11.57 -25.031 -25.109 1 94.81 348 TYR A CA 1
ATOM 2895 C C . TYR A 1 348 ? 10.328 -24.844 -25.969 1 94.81 348 TYR A C 1
ATOM 2897 O O . TYR A 1 348 ? 9.93 -25.75 -26.703 1 94.81 348 TYR A O 1
ATOM 2905 N N . ILE A 1 349 ? 9.656 -23.75 -25.828 1 94 349 ILE A N 1
ATOM 2906 C CA . ILE A 1 349 ? 8.477 -23.516 -26.656 1 94 349 ILE A CA 1
ATOM 2907 C C . ILE A 1 349 ? 8.758 -22.438 -27.688 1 94 349 ILE A C 1
ATOM 2909 O O . ILE A 1 349 ? 8.719 -22.688 -28.891 1 94 349 ILE A O 1
ATOM 2913 N N . TYR A 1 350 ? 9.188 -21.266 -27.234 1 90.88 350 TYR A N 1
ATOM 2914 C CA . TYR A 1 350 ? 9.414 -20.125 -28.125 1 90.88 350 TYR A CA 1
ATOM 2915 C C . TYR A 1 350 ? 10.516 -20.453 -29.141 1 90.88 350 TYR A C 1
ATOM 2917 O O . TYR A 1 350 ? 10.336 -20.25 -30.344 1 90.88 350 TYR A O 1
ATOM 2925 N N . GLN A 1 351 ? 11.656 -20.984 -28.719 1 90.56 351 GLN A N 1
ATOM 2926 C CA . GLN A 1 351 ? 12.773 -21.297 -29.609 1 90.56 351 GLN A CA 1
ATOM 2927 C C . GLN A 1 351 ? 12.414 -22.391 -30.594 1 90.56 351 GLN A C 1
ATOM 2929 O O . GLN A 1 351 ? 12.805 -22.328 -31.766 1 90.56 351 GLN A O 1
ATOM 2934 N N . ASP A 1 352 ? 11.672 -23.344 -30.156 1 90.94 352 ASP A N 1
ATOM 2935 C CA . ASP A 1 352 ? 11.242 -24.406 -31.047 1 90.94 352 ASP A CA 1
ATOM 2936 C C . ASP A 1 352 ? 10.281 -23.875 -32.125 1 90.94 352 ASP A C 1
ATOM 2938 O O . ASP A 1 352 ? 10.367 -24.266 -33.281 1 90.94 352 ASP A O 1
ATOM 2942 N N . LEU A 1 353 ? 9.414 -23.031 -31.609 1 89.81 353 LEU A N 1
ATOM 2943 C CA . LEU A 1 353 ? 8.477 -22.438 -32.562 1 89.81 353 LEU A CA 1
ATOM 2944 C C . LEU A 1 353 ? 9.195 -21.516 -33.531 1 89.81 353 LEU A C 1
ATOM 2946 O O . LEU A 1 353 ? 8.82 -21.422 -34.719 1 89.81 353 LEU A O 1
ATOM 2950 N N . LEU A 1 354 ? 10.219 -20.828 -33.062 1 87.31 354 LEU A N 1
ATOM 2951 C CA . LEU A 1 354 ? 11.023 -19.984 -33.938 1 87.31 354 LEU A CA 1
ATOM 2952 C C . LEU A 1 354 ? 11.75 -20.828 -34.969 1 87.31 354 LEU A C 1
ATOM 2954 O O . LEU A 1 354 ? 11.898 -20.406 -36.125 1 87.31 354 LEU A O 1
ATOM 2958 N N . TRP A 1 355 ? 12.148 -21.922 -34.531 1 85.44 355 TRP A N 1
ATOM 2959 C CA . TRP A 1 355 ? 12.828 -22.828 -35.438 1 85.44 355 TRP A CA 1
ATOM 2960 C C . TRP A 1 355 ? 11.867 -23.359 -36.5 1 85.44 355 TRP A C 1
ATOM 2962 O O . TRP A 1 355 ? 12.219 -23.438 -37.688 1 85.44 355 TRP A O 1
ATOM 2972 N N . VAL A 1 356 ? 10.703 -23.703 -36.125 1 85.31 356 VAL A N 1
ATOM 2973 C CA . VAL A 1 356 ? 9.711 -24.281 -37.031 1 85.31 356 VAL A CA 1
ATOM 2974 C C . VAL A 1 356 ? 9.266 -23.234 -38.031 1 85.31 356 VAL A C 1
ATOM 2976 O O . VAL A 1 356 ? 9.086 -23.531 -39.219 1 85.31 356 VAL A O 1
ATOM 2979 N N . PHE A 1 357 ? 9.172 -21.984 -37.562 1 83.44 357 PHE A N 1
ATOM 2980 C CA . PHE A 1 357 ? 8.656 -20.938 -38.438 1 83.44 357 PHE A CA 1
ATOM 2981 C C . PHE A 1 357 ? 9.805 -20.219 -39.125 1 83.44 357 PHE A C 1
ATOM 2983 O O . PHE A 1 357 ? 9.594 -19.188 -39.781 1 83.44 357 PHE A O 1
ATOM 2990 N N . LYS A 1 358 ? 10.945 -20.75 -39.25 1 73.88 358 LYS A N 1
ATOM 2991 C CA . LYS A 1 358 ? 12.141 -20.281 -39.938 1 73.88 358 LYS A CA 1
ATOM 2992 C C . LYS A 1 358 ? 12.461 -18.844 -39.594 1 73.88 358 LYS A C 1
ATOM 2994 O O . LYS A 1 358 ? 12.727 -18.016 -40.469 1 73.88 358 LYS A O 1
ATOM 2999 N N . ALA A 1 359 ? 12.492 -18.438 -38.312 1 65.06 359 ALA A N 1
ATOM 3000 C CA . ALA A 1 359 ? 12.992 -17.219 -37.688 1 65.06 359 ALA A CA 1
ATOM 3001 C C . ALA A 1 359 ? 12.258 -15.992 -38.219 1 65.06 359 ALA A C 1
ATOM 3003 O O . ALA A 1 359 ? 12.477 -14.875 -37.75 1 65.06 359 ALA A O 1
ATOM 3004 N N . LYS A 1 360 ? 11.414 -16.094 -39.344 1 64.81 360 LYS A N 1
ATOM 3005 C CA . LYS A 1 360 ? 10.812 -14.906 -39.938 1 64.81 360 LYS A CA 1
ATOM 3006 C C . LYS A 1 360 ? 9.57 -14.461 -39.156 1 64.81 360 LYS A C 1
ATOM 3008 O O . LYS A 1 360 ? 9.188 -13.289 -39.219 1 64.81 360 LYS A O 1
ATOM 3013 N N . ALA A 1 361 ? 9.141 -15.406 -38.375 1 79.56 361 ALA A N 1
ATOM 3014 C CA . ALA A 1 361 ? 7.867 -15.039 -37.75 1 79.56 361 ALA A CA 1
ATOM 3015 C C . ALA A 1 361 ? 7.988 -14.945 -36.25 1 79.56 361 ALA A C 1
ATOM 3017 O O . ALA A 1 361 ? 7.332 -15.695 -35.5 1 79.56 361 ALA A O 1
ATOM 3018 N N . GLN A 1 362 ? 8.75 -13.961 -35.75 1 80.56 362 GLN A N 1
ATOM 3019 C CA . GLN A 1 362 ? 8.977 -13.773 -34.312 1 80.56 362 GLN A CA 1
ATOM 3020 C C . GLN A 1 362 ? 7.676 -13.453 -33.594 1 80.56 362 GLN A C 1
ATOM 3022 O O . GLN A 1 362 ? 7.43 -13.961 -32.469 1 80.56 362 GLN A O 1
ATOM 3027 N N . SER A 1 363 ? 6.875 -12.656 -34.219 1 76.69 363 SER A N 1
ATOM 3028 C CA . SER A 1 363 ? 5.613 -12.258 -33.594 1 76.69 363 SER A CA 1
ATOM 3029 C C . SER A 1 363 ? 4.676 -13.453 -33.438 1 76.69 363 SER A C 1
ATOM 3031 O O . SER A 1 363 ? 3.963 -13.562 -32.438 1 76.69 363 SER A O 1
ATOM 3033 N N . VAL A 1 364 ? 4.723 -14.242 -34.438 1 81.94 364 VAL A N 1
ATOM 3034 C CA . VAL A 1 364 ? 3.85 -15.406 -34.406 1 81.94 364 VAL A CA 1
ATOM 3035 C C . VAL A 1 364 ? 4.324 -16.375 -33.312 1 81.94 364 VAL A C 1
ATOM 3037 O O . VAL A 1 364 ? 3.51 -16.953 -32.594 1 81.94 364 VAL A O 1
ATOM 3040 N N . ALA A 1 365 ? 5.602 -16.547 -33.156 1 85.19 365 ALA A N 1
ATOM 3041 C CA . ALA A 1 365 ? 6.152 -17.422 -32.125 1 85.19 365 ALA A CA 1
ATOM 3042 C C . ALA A 1 365 ? 5.824 -16.891 -30.734 1 85.19 365 ALA A C 1
ATOM 3044 O O . ALA A 1 365 ? 5.469 -17.672 -29.844 1 85.19 365 ALA A O 1
ATOM 3045 N N . LEU A 1 366 ? 5.969 -15.617 -30.672 1 80.94 366 LEU A N 1
ATOM 3046 C CA . LEU A 1 366 ? 5.676 -14.992 -29.391 1 80.94 366 LEU A CA 1
ATOM 3047 C C . LEU A 1 366 ? 4.203 -15.156 -29.031 1 80.94 366 LEU A C 1
ATOM 3049 O O . LEU A 1 366 ? 3.877 -15.555 -27.906 1 80.94 366 LEU A O 1
ATOM 3053 N N . LEU A 1 367 ? 3.361 -14.859 -29.938 1 79 367 LEU A N 1
ATOM 3054 C CA . LEU A 1 367 ? 1.924 -14.953 -29.719 1 79 367 LEU A CA 1
ATOM 3055 C C . LEU A 1 367 ? 1.516 -16.391 -29.406 1 79 367 LEU A C 1
ATOM 3057 O O . LEU A 1 367 ? 0.698 -16.641 -28.516 1 79 367 LEU A O 1
ATOM 3061 N N . SER A 1 368 ? 2.105 -17.297 -30.125 1 84.25 368 SER A N 1
ATOM 3062 C CA . SER A 1 368 ? 1.792 -18.703 -29.906 1 84.25 368 SER A CA 1
ATOM 3063 C C . SER A 1 368 ? 2.223 -19.156 -28.516 1 84.25 368 SER A C 1
ATOM 3065 O O . SER A 1 368 ? 1.509 -19.906 -27.844 1 84.25 368 SER A O 1
ATOM 3067 N N . THR A 1 369 ? 3.352 -18.688 -28.094 1 87.12 369 THR A N 1
ATOM 3068 C CA . THR A 1 369 ? 3.83 -19.016 -26.75 1 87.12 369 THR A CA 1
ATOM 3069 C C . THR A 1 369 ? 2.885 -18.469 -25.688 1 87.12 369 THR A C 1
ATOM 3071 O O . THR A 1 369 ? 2.57 -19.172 -24.719 1 87.12 369 THR A O 1
ATOM 3074 N N . PHE A 1 370 ? 2.361 -17.328 -25.922 1 81.88 370 PHE A N 1
ATOM 3075 C CA . PHE A 1 370 ? 1.429 -16.719 -25 1 81.88 370 PHE A CA 1
ATOM 3076 C C . PHE A 1 370 ? 0.108 -17.469 -24.969 1 81.88 370 PHE A C 1
ATOM 3078 O O . PHE A 1 370 ? -0.493 -17.641 -23.906 1 81.88 370 PHE A O 1
ATOM 3085 N N . ILE A 1 371 ? -0.297 -17.891 -26.062 1 83 371 ILE A N 1
ATOM 3086 C CA . ILE A 1 371 ? -1.552 -18.625 -26.156 1 83 371 ILE A CA 1
ATOM 3087 C C . ILE A 1 371 ? -1.412 -19.969 -25.438 1 83 371 ILE A C 1
ATOM 3089 O O . ILE A 1 371 ? -2.305 -20.375 -24.703 1 83 371 ILE A O 1
ATOM 3093 N N . ILE A 1 372 ? -0.309 -20.625 -25.656 1 87.44 372 ILE A N 1
ATOM 3094 C CA . ILE A 1 372 ? -0.069 -21.906 -25 1 87.44 372 ILE A CA 1
ATOM 3095 C C . ILE A 1 372 ? -0.049 -21.719 -23.484 1 87.44 372 ILE A C 1
ATOM 3097 O O . ILE A 1 372 ? -0.676 -22.484 -22.75 1 87.44 372 ILE A O 1
ATOM 3101 N N . SER A 1 373 ? 0.641 -20.734 -23.031 1 87.62 373 SER A N 1
ATOM 3102 C CA . SER A 1 373 ? 0.681 -20.422 -21.609 1 87.62 373 SER A CA 1
ATOM 3103 C C . SER A 1 373 ? -0.712 -20.109 -21.078 1 87.62 373 SER A C 1
ATOM 3105 O O . SER A 1 373 ? -1.074 -20.562 -19.984 1 87.62 373 SER A O 1
ATOM 3107 N N . GLY A 1 374 ? -1.536 -19.344 -21.781 1 84.25 374 GLY A N 1
ATOM 3108 C CA . GLY A 1 374 ? -2.896 -19.016 -21.391 1 84.25 374 GLY A CA 1
ATOM 3109 C C . GLY A 1 374 ? -3.791 -20.234 -21.266 1 84.25 374 GLY A C 1
ATOM 3110 O O . GLY A 1 374 ? -4.598 -20.328 -20.344 1 84.25 374 GLY A O 1
ATOM 3111 N N . VAL A 1 375 ? -3.619 -21.109 -22.188 1 86.88 375 VAL A N 1
ATOM 3112 C CA . VAL A 1 375 ? -4.422 -22.328 -22.203 1 86.88 375 VAL A CA 1
ATOM 3113 C C . VAL A 1 375 ? -4.09 -23.188 -20.969 1 86.88 375 VAL A C 1
ATOM 3115 O O . VAL A 1 375 ? -4.984 -23.766 -20.359 1 86.88 375 VAL A O 1
ATOM 3118 N N . VAL A 1 376 ? -2.861 -23.25 -20.641 1 90.56 376 VAL A N 1
ATOM 3119 C CA . VAL A 1 376 ? -2.447 -24.047 -19.484 1 90.56 376 VAL A CA 1
ATOM 3120 C C . VAL A 1 376 ? -3 -23.422 -18.219 1 90.56 376 VAL A C 1
ATOM 3122 O O . VAL A 1 376 ? -3.418 -24.125 -17.297 1 90.56 376 VAL A O 1
ATOM 3125 N N . HIS A 1 377 ? -2.994 -22.125 -18.172 1 88.62 377 HIS A N 1
ATOM 3126 C CA . HIS A 1 377 ? -3.574 -21.453 -17.016 1 88.62 377 HIS A CA 1
ATOM 3127 C C . HIS A 1 377 ? -5.07 -21.734 -16.906 1 88.62 377 HIS A C 1
ATOM 3129 O O . HIS A 1 377 ? -5.582 -22 -15.812 1 88.62 377 HIS A O 1
ATOM 3135 N N . GLU A 1 378 ? -5.738 -21.688 -18.031 1 86.25 378 GLU A N 1
ATOM 3136 C CA . GLU A 1 378 ? -7.168 -21.984 -18.031 1 86.25 378 GLU A CA 1
ATOM 3137 C C . GLU A 1 378 ? -7.43 -23.438 -17.625 1 86.25 378 GLU A C 1
ATOM 3139 O O . GLU A 1 378 ? -8.422 -23.719 -16.953 1 86.25 378 GLU A O 1
ATOM 3144 N N . TYR A 1 379 ? -6.598 -24.25 -18.078 1 90 379 TYR A N 1
ATOM 3145 C CA . TYR A 1 379 ? -6.676 -25.656 -17.703 1 90 379 TYR A CA 1
ATOM 3146 C C . TYR A 1 379 ? -6.578 -25.812 -16.188 1 90 379 TYR A C 1
ATOM 3148 O O . TYR A 1 379 ? -7.402 -26.5 -15.57 1 90 379 TYR A O 1
ATOM 3156 N N . ALA A 1 380 ? -5.656 -25.156 -15.625 1 92.19 380 ALA A N 1
ATOM 3157 C CA . ALA A 1 380 ? -5.449 -25.266 -14.188 1 92.19 380 ALA A CA 1
ATOM 3158 C C . ALA A 1 380 ? -6.625 -24.656 -13.422 1 92.19 380 ALA A C 1
ATOM 3160 O O . ALA A 1 380 ? -7.148 -25.266 -12.492 1 92.19 380 ALA A O 1
ATOM 3161 N N . PHE A 1 381 ? -7.102 -23.516 -13.82 1 89.38 381 PHE A N 1
ATOM 3162 C CA . PHE A 1 381 ? -8.188 -22.828 -13.125 1 89.38 381 PHE A CA 1
ATOM 3163 C C . PHE A 1 381 ? -9.484 -23.625 -13.25 1 89.38 381 PHE A C 1
ATOM 3165 O O . PHE A 1 381 ? -10.227 -23.766 -12.273 1 89.38 381 PHE A O 1
ATOM 3172 N N . THR A 1 382 ? -9.719 -24.125 -14.406 1 87.81 382 THR A N 1
ATOM 3173 C CA . THR A 1 382 ? -10.953 -24.859 -14.648 1 87.81 382 THR A CA 1
ATOM 3174 C C . THR A 1 382 ? -11.016 -26.125 -13.789 1 87.81 382 THR A C 1
ATOM 3176 O O . THR A 1 382 ? -12.047 -26.406 -13.18 1 87.81 382 THR A O 1
ATOM 3179 N N . LEU A 1 383 ? -9.977 -26.797 -13.703 1 90.81 383 LEU A N 1
ATOM 3180 C CA . LEU A 1 383 ? -9.961 -28.047 -12.945 1 90.81 383 LEU A CA 1
ATOM 3181 C C . LEU A 1 383 ? -9.984 -27.781 -11.445 1 90.81 383 LEU A C 1
ATOM 3183 O O . LEU A 1 383 ? -10.602 -28.531 -10.688 1 90.81 383 LEU A O 1
ATOM 3187 N N . CYS A 1 384 ? -9.367 -26.719 -11 1 92.19 384 CYS A N 1
ATOM 3188 C CA . CYS A 1 384 ? -9.227 -26.469 -9.57 1 92.19 384 CYS A CA 1
ATOM 3189 C C . CYS A 1 384 ? -10.477 -25.797 -9.008 1 92.19 384 CYS A C 1
ATOM 3191 O O . CYS A 1 384 ? -10.836 -26.031 -7.852 1 92.19 384 CYS A O 1
ATOM 3193 N N . PHE A 1 385 ? -11.125 -25 -9.789 1 88.06 385 PHE A N 1
ATOM 3194 C CA . PHE A 1 385 ? -12.344 -24.344 -9.312 1 88.06 385 PHE A CA 1
ATOM 3195 C C . PHE A 1 385 ? -13.578 -25.125 -9.734 1 88.06 385 PHE A C 1
ATOM 3197 O O . PHE A 1 385 ? -14.648 -24.984 -9.133 1 88.06 385 PHE A O 1
ATOM 3204 N N . GLY A 1 386 ? -13.453 -25.938 -10.781 1 82.88 386 GLY A N 1
ATOM 3205 C CA . GLY A 1 386 ? -14.539 -26.812 -11.18 1 82.88 386 GLY A CA 1
ATOM 3206 C C . GLY A 1 386 ? -15.438 -26.203 -12.234 1 82.88 386 GLY A C 1
ATOM 3207 O O . GLY A 1 386 ? -16.5 -26.75 -12.555 1 82.88 386 GLY A O 1
ATOM 3208 N N . PHE A 1 387 ? -15.102 -25 -12.703 1 81.5 387 PHE A N 1
ATOM 3209 C CA . PHE A 1 387 ? -15.883 -24.359 -13.758 1 81.5 387 PHE A CA 1
ATOM 3210 C C . PHE A 1 387 ? -14.969 -23.641 -14.742 1 81.5 387 PHE A C 1
ATOM 3212 O O . PHE A 1 387 ? -13.875 -23.203 -14.375 1 81.5 387 PHE A O 1
ATOM 3219 N N . PHE A 1 388 ? -15.461 -23.641 -16 1 78.12 388 PHE A N 1
ATOM 3220 C CA . PHE A 1 388 ? -14.688 -22.984 -17.047 1 78.12 388 PHE A CA 1
ATOM 3221 C C . PHE A 1 388 ? -15.078 -21.5 -17.141 1 78.12 388 PHE A C 1
ATOM 3223 O O . PHE A 1 388 ? -16.266 -21.172 -17.219 1 78.12 388 PHE A O 1
ATOM 3230 N N . TYR A 1 389 ? -14.234 -20.672 -16.797 1 71.06 389 TYR A N 1
ATOM 3231 C CA . TYR A 1 389 ? -14.414 -19.25 -17.047 1 71.06 389 TYR A CA 1
ATOM 3232 C C . TYR A 1 389 ? -13.242 -18.672 -17.828 1 71.06 389 TYR A C 1
ATOM 3234 O O . TYR A 1 389 ? -12.117 -18.609 -17.312 1 71.06 389 TYR A O 1
ATOM 3242 N N . PRO A 1 390 ? -13.594 -18.5 -19.109 1 65.44 390 PRO A N 1
ATOM 3243 C CA . PRO A 1 390 ? -12.438 -18.047 -19.891 1 65.44 390 PRO A CA 1
ATOM 3244 C C . PRO A 1 390 ? -11.828 -16.766 -19.359 1 65.44 390 PRO A C 1
ATOM 3246 O O . PRO A 1 390 ? -12.242 -15.664 -19.734 1 65.44 390 PRO A O 1
ATOM 3249 N N . PHE A 1 391 ? -11.133 -16.828 -18.203 1 58.75 391 PHE A N 1
ATOM 3250 C CA . PHE A 1 391 ? -10.523 -15.766 -17.406 1 58.75 391 PHE A CA 1
ATOM 3251 C C . PHE A 1 391 ? -9.43 -15.055 -18.188 1 58.75 391 PHE A C 1
ATOM 3253 O O . PHE A 1 391 ? -9.273 -13.836 -18.094 1 58.75 391 PHE A O 1
ATOM 3260 N N . THR A 1 392 ? -8.555 -15.906 -18.672 1 57.38 392 THR A N 1
ATOM 3261 C CA . THR A 1 392 ? -7.309 -15.492 -19.312 1 57.38 392 THR A CA 1
ATOM 3262 C C . THR A 1 392 ? -7.582 -14.703 -20.594 1 57.38 392 THR A C 1
ATOM 3264 O O . THR A 1 392 ? -6.707 -13.984 -21.078 1 57.38 392 THR A O 1
ATOM 3267 N N . LEU A 1 393 ? -8.867 -14.797 -20.938 1 55.09 393 LEU A N 1
ATOM 3268 C CA . LEU A 1 393 ? -9.172 -14.133 -22.203 1 55.09 393 LEU A CA 1
ATOM 3269 C C . LEU A 1 393 ? -9.172 -12.617 -22.031 1 55.09 393 LEU A C 1
ATOM 3271 O O . LEU A 1 393 ? -8.523 -11.906 -22.812 1 55.09 393 LEU A O 1
ATOM 3275 N N . PRO A 1 394 ? -9.844 -12.164 -20.984 1 55.16 394 PRO A N 1
ATOM 3276 C CA . PRO A 1 394 ? -9.773 -10.703 -20.891 1 55.16 394 PRO A CA 1
ATOM 3277 C C . PRO A 1 394 ? -8.352 -10.195 -20.672 1 55.16 394 PRO A C 1
ATOM 3279 O O . PRO A 1 394 ? -7.98 -9.148 -21.219 1 55.16 394 PRO A O 1
ATOM 3282 N N . PHE A 1 395 ? -7.586 -10.961 -19.906 1 57.19 395 PHE A N 1
ATOM 3283 C CA . PHE A 1 395 ? -6.203 -10.547 -19.688 1 57.19 395 PHE A CA 1
ATOM 3284 C C . PHE A 1 395 ? -5.402 -10.625 -20.984 1 57.19 395 PHE A C 1
ATOM 3286 O O . PHE A 1 395 ? -4.605 -9.727 -21.281 1 57.19 395 PHE A O 1
ATOM 3293 N N . SER A 1 396 ? -5.637 -11.711 -21.75 1 55.44 396 SER A N 1
ATOM 3294 C CA . SER A 1 396 ? -4.93 -11.859 -23.016 1 55.44 396 SER A CA 1
ATOM 3295 C C . SER A 1 396 ? -5.324 -10.766 -24 1 55.44 396 SER A C 1
ATOM 3297 O O . SER A 1 396 ? -4.484 -10.273 -24.766 1 55.44 396 SER A O 1
ATOM 3299 N N . ILE A 1 397 ? -6.566 -10.359 -23.844 1 54.66 397 ILE A N 1
ATOM 3300 C CA . ILE A 1 397 ? -7.043 -9.297 -24.719 1 54.66 397 ILE A CA 1
ATOM 3301 C C . ILE A 1 397 ? -6.383 -7.973 -24.344 1 54.66 397 ILE A C 1
ATOM 3303 O O . ILE A 1 397 ? -5.93 -7.227 -25.219 1 54.66 397 ILE A O 1
ATOM 3307 N N . VAL A 1 398 ? -6.293 -7.793 -23.078 1 57.91 398 VAL A N 1
ATOM 3308 C CA . VAL A 1 398 ? -5.703 -6.527 -22.656 1 57.91 398 VAL A CA 1
ATOM 3309 C C . VAL A 1 398 ? -4.227 -6.492 -23.031 1 57.91 398 VAL A C 1
ATOM 3311 O O . VAL A 1 398 ? -3.713 -5.457 -23.469 1 57.91 398 VAL A O 1
ATOM 3314 N N . VAL A 1 399 ? -3.539 -7.621 -22.891 1 58.47 399 VAL A N 1
ATOM 3315 C CA . VAL A 1 399 ? -2.125 -7.719 -23.234 1 58.47 399 VAL A CA 1
ATOM 3316 C C . VAL A 1 399 ? -1.944 -7.477 -24.734 1 58.47 399 VAL A C 1
ATOM 3318 O O . VAL A 1 399 ? -1.048 -6.734 -25.141 1 58.47 399 VAL A O 1
ATOM 3321 N N . VAL A 1 400 ? -2.854 -8.172 -25.453 1 55.22 400 VAL A N 1
ATOM 3322 C CA . VAL A 1 400 ? -2.762 -8.023 -26.906 1 55.22 400 VAL A CA 1
ATOM 3323 C C . VAL A 1 400 ? -3.051 -6.582 -27.297 1 55.22 400 VAL A C 1
ATOM 3325 O O . VAL A 1 400 ? -2.35 -6.008 -28.141 1 55.22 400 VAL A O 1
ATOM 3328 N N . LEU A 1 401 ? -4.004 -6.035 -26.641 1 56.03 401 LEU A N 1
ATOM 3329 C CA . LEU A 1 401 ? -4.379 -4.664 -26.969 1 56.03 401 LEU A CA 1
ATOM 3330 C C . LEU A 1 401 ? -3.268 -3.693 -26.578 1 56.03 401 LEU A C 1
ATOM 3332 O O . LEU A 1 401 ? -2.949 -2.771 -27.344 1 56.03 401 LEU A O 1
ATOM 3336 N N . GLU A 1 402 ? -2.73 -3.865 -25.469 1 58.34 402 GLU A N 1
ATOM 3337 C CA . GLU A 1 402 ? -1.64 -2.998 -25.031 1 58.34 402 GLU A CA 1
ATOM 3338 C C . GLU A 1 402 ? -0.416 -3.156 -25.922 1 58.34 402 GLU A C 1
ATOM 3340 O O . GLU A 1 402 ? 0.253 -2.174 -26.25 1 58.34 402 GLU A O 1
ATOM 3345 N N . GLY A 1 403 ? -0.073 -4.434 -26.125 1 55.62 403 GLY A N 1
ATOM 3346 C CA . GLY A 1 403 ? 1.031 -4.672 -27.031 1 55.62 403 GLY A CA 1
ATOM 3347 C C . GLY A 1 403 ? 0.849 -3.994 -28.375 1 55.62 403 GLY A C 1
ATOM 3348 O O . GLY A 1 403 ? 1.786 -3.395 -28.906 1 55.62 403 GLY A O 1
ATOM 3349 N N . MET A 1 404 ? -0.344 -4.16 -28.844 1 51.66 404 MET A N 1
ATOM 3350 C CA . MET A 1 404 ? -0.646 -3.518 -30.125 1 51.66 404 MET A CA 1
ATOM 3351 C C . MET A 1 404 ? -0.56 -2 -30 1 51.66 404 MET A C 1
ATOM 3353 O O . MET A 1 404 ? -0.05 -1.33 -30.906 1 51.66 404 MET A O 1
ATOM 3357 N N . PHE A 1 405 ? -1.064 -1.527 -28.953 1 53.16 405 PHE A N 1
ATOM 3358 C CA . PHE A 1 405 ? -1.053 -0.083 -28.75 1 53.16 405 PHE A CA 1
ATOM 3359 C C . PHE A 1 405 ? 0.368 0.422 -28.547 1 53.16 405 PHE A C 1
ATOM 3361 O O . PHE A 1 405 ? 0.754 1.459 -29.078 1 53.16 405 PHE A O 1
ATOM 3368 N N . TYR A 1 406 ? 1.049 -0.173 -27.656 1 52.84 406 TYR A N 1
ATOM 3369 C CA . TYR A 1 406 ? 2.424 0.245 -27.406 1 52.84 406 TYR A CA 1
ATOM 3370 C C . TYR A 1 406 ? 3.262 0.162 -28.672 1 52.84 406 TYR A C 1
ATOM 3372 O O . TYR A 1 406 ? 4.102 1.027 -28.922 1 52.84 406 TYR A O 1
ATOM 3380 N N . SER A 1 407 ? 3.219 -0.977 -29.344 1 51.47 407 SER A N 1
ATOM 3381 C CA . SER A 1 407 ? 3.98 -1.108 -30.578 1 51.47 407 SER A CA 1
ATOM 3382 C C . SER A 1 407 ? 3.596 -0.027 -31.578 1 51.47 407 SER A C 1
ATOM 3384 O O . SER A 1 407 ? 4.453 0.498 -32.312 1 51.47 407 SER A O 1
ATOM 3386 N N . THR A 1 408 ? 2.326 0.157 -31.703 1 46.88 408 THR A N 1
ATOM 3387 C CA . THR A 1 408 ? 1.884 1.107 -32.719 1 46.88 408 THR A CA 1
ATOM 3388 C C . THR A 1 408 ? 2.15 2.541 -32.25 1 46.88 408 THR A C 1
ATOM 3390 O O . THR A 1 408 ? 2.51 3.396 -33.062 1 46.88 408 THR A O 1
ATOM 3393 N N . PHE A 1 409 ? 1.808 2.82 -31.062 1 46.59 409 PHE A N 1
ATOM 3394 C CA . PHE A 1 409 ? 1.857 4.234 -30.719 1 46.59 409 PHE A CA 1
ATOM 3395 C C . PHE A 1 409 ? 3.172 4.574 -30.016 1 46.59 409 PHE A C 1
ATOM 3397 O O . PHE A 1 409 ? 3.533 5.75 -29.906 1 46.59 409 PHE A O 1
ATOM 3404 N N . THR A 1 410 ? 3.781 3.676 -29.375 1 50.66 410 THR A N 1
ATOM 3405 C CA . THR A 1 410 ? 4.965 4.148 -28.672 1 50.66 410 THR A CA 1
ATOM 3406 C C . THR A 1 410 ? 6.238 3.73 -29.406 1 50.66 410 THR A C 1
ATOM 3408 O O . THR A 1 410 ? 6.57 2.545 -29.453 1 50.66 410 THR A O 1
ATOM 3411 N N . HIS A 1 411 ? 6.465 4.105 -30.547 1 43.72 411 HIS A N 1
ATOM 3412 C CA . HIS A 1 411 ? 7.723 4.051 -31.281 1 43.72 411 HIS A CA 1
ATOM 3413 C C . HIS A 1 411 ? 8.914 4.062 -30.328 1 43.72 411 HIS A C 1
ATOM 3415 O O . HIS A 1 411 ? 9.758 4.965 -30.391 1 43.72 411 HIS A O 1
ATOM 3421 N N . GLY A 1 412 ? 9.07 3.092 -29.438 1 48.41 412 GLY A N 1
ATOM 3422 C CA . GLY A 1 412 ? 10.344 2.883 -28.766 1 48.41 412 GLY A CA 1
ATOM 3423 C C . GLY A 1 412 ? 10.516 3.746 -27.531 1 48.41 412 GLY A C 1
ATOM 3424 O O . GLY A 1 412 ? 11.469 3.566 -26.781 1 48.41 412 GLY A O 1
ATOM 3425 N N . ASN A 1 413 ? 10.094 5.023 -27.453 1 49.19 413 ASN A N 1
ATOM 3426 C CA . ASN A 1 413 ? 10.508 5.941 -26.406 1 49.19 413 ASN A CA 1
ATOM 3427 C C . ASN A 1 413 ? 9.719 5.711 -25.109 1 49.19 413 ASN A C 1
ATOM 3429 O O . ASN A 1 413 ? 8.492 5.645 -25.141 1 49.19 413 ASN A O 1
ATOM 3433 N N . LYS A 1 414 ? 10.414 5.082 -24.125 1 55.56 414 LYS A N 1
ATOM 3434 C CA . LYS A 1 414 ? 9.906 4.961 -22.75 1 55.56 414 LYS A CA 1
ATOM 3435 C C . LYS A 1 414 ? 9.18 6.234 -22.312 1 55.56 414 LYS A C 1
ATOM 3437 O O . LYS A 1 414 ? 9.805 7.293 -22.203 1 55.56 414 LYS A O 1
ATOM 3442 N N . ARG A 1 415 ? 7.855 6.355 -22.484 1 59.62 415 ARG A N 1
ATOM 3443 C CA . ARG A 1 415 ? 7.105 7.516 -22 1 59.62 415 ARG A CA 1
ATOM 3444 C C . ARG A 1 415 ? 7.027 7.523 -20.484 1 59.62 415 ARG A C 1
ATOM 3446 O O . ARG A 1 415 ? 6.98 6.469 -19.844 1 59.62 415 ARG A O 1
ATOM 3453 N N . PRO A 1 416 ? 7.203 8.68 -19.797 1 62.69 416 PRO A N 1
ATOM 3454 C CA . PRO A 1 416 ? 7.262 8.812 -18.344 1 62.69 416 PRO A CA 1
ATOM 3455 C C . PRO A 1 416 ? 6.02 8.25 -17.656 1 62.69 416 PRO A C 1
ATOM 3457 O O . PRO A 1 416 ? 6.09 7.828 -16.5 1 62.69 416 PRO A O 1
ATOM 3460 N N . ASN A 1 417 ? 4.922 7.887 -18.5 1 83.44 417 ASN A N 1
ATOM 3461 C CA . ASN A 1 417 ? 3.699 7.484 -17.812 1 83.44 417 ASN A CA 1
ATOM 3462 C C . ASN A 1 417 ? 3.285 6.066 -18.188 1 83.44 417 ASN A C 1
ATOM 3464 O O . ASN A 1 417 ? 2.148 5.656 -17.938 1 83.44 417 ASN A O 1
ATOM 3468 N N . SER A 1 418 ? 4.246 5.379 -18.609 1 86.81 418 SER A N 1
ATOM 3469 C CA . SER A 1 418 ? 3.914 4.031 -19.062 1 86.81 418 SER A CA 1
ATOM 3470 C C . SER A 1 418 ? 3.73 3.084 -17.875 1 86.81 418 SER A C 1
ATOM 3472 O O . SER A 1 418 ? 2.916 2.16 -17.938 1 86.81 418 SER A O 1
ATOM 3474 N N . ASN A 1 419 ? 4.48 3.332 -16.906 1 92.38 419 ASN A N 1
ATOM 3475 C CA . ASN A 1 419 ? 4.324 2.5 -15.719 1 92.38 419 ASN A CA 1
ATOM 3476 C C . ASN A 1 419 ? 2.975 2.736 -15.039 1 92.38 419 ASN A C 1
ATOM 3478 O O . ASN A 1 419 ? 2.379 1.808 -14.492 1 92.38 419 ASN A O 1
ATOM 3482 N N . ILE A 1 420 ? 2.459 3.955 -15.117 1 93.25 420 ILE A N 1
ATOM 3483 C CA . ILE A 1 420 ? 1.148 4.273 -14.562 1 93.25 420 ILE A CA 1
ATOM 3484 C C . ILE A 1 420 ? 0.062 3.541 -15.344 1 93.25 420 ILE A C 1
ATOM 3486 O O . ILE A 1 420 ? -0.853 2.961 -14.758 1 93.25 420 ILE A O 1
ATOM 3490 N N . LEU A 1 421 ? 0.194 3.594 -16.578 1 88.44 421 LEU A N 1
ATOM 3491 C CA . LEU A 1 421 ? -0.781 2.922 -17.438 1 88.44 421 LEU A CA 1
ATOM 3492 C C . LEU A 1 421 ? -0.753 1.414 -17.2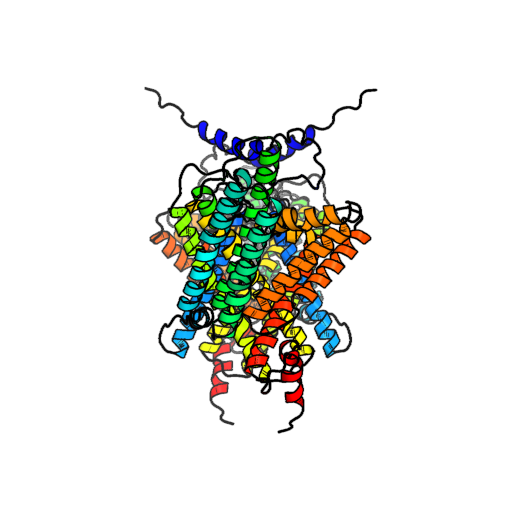03 1 88.44 421 LEU A C 1
ATOM 3494 O O . LEU A 1 421 ? -1.805 0.772 -17.156 1 88.44 421 LEU A O 1
ATOM 3498 N N . PHE A 1 422 ? 0.408 0.854 -17.172 1 89.5 422 PHE A N 1
ATOM 3499 C CA . PHE A 1 422 ? 0.555 -0.568 -16.891 1 89.5 422 PHE A CA 1
ATOM 3500 C C . PHE A 1 422 ? -0.18 -0.943 -15.609 1 89.5 422 PHE A C 1
ATOM 3502 O O . PHE A 1 422 ? -0.963 -1.896 -15.594 1 89.5 422 PHE A O 1
ATOM 3509 N N . TRP A 1 423 ? 0.056 -0.18 -14.523 1 92 423 TRP A N 1
ATOM 3510 C CA . TRP A 1 423 ? -0.555 -0.494 -13.234 1 92 423 TRP A CA 1
ATOM 3511 C C . TRP A 1 423 ? -2.064 -0.281 -13.281 1 92 423 TRP A C 1
ATOM 3513 O O . TRP A 1 423 ? -2.822 -1.016 -12.641 1 92 423 TRP A O 1
ATOM 3523 N N . THR A 1 424 ? -2.551 0.712 -14.023 1 91.25 424 THR A N 1
ATOM 3524 C CA . THR A 1 424 ? -3.986 0.932 -14.156 1 91.25 424 THR A CA 1
ATOM 3525 C C . THR A 1 424 ? -4.656 -0.262 -14.828 1 91.25 424 THR A C 1
ATOM 3527 O O . THR A 1 424 ? -5.676 -0.762 -14.352 1 91.25 424 THR A O 1
ATOM 3530 N N . TYR A 1 425 ? -3.984 -0.751 -15.812 1 86.38 425 TYR A N 1
ATOM 3531 C CA . TYR A 1 425 ? -4.535 -1.897 -16.531 1 86.38 425 TYR A CA 1
ATOM 3532 C C . TYR A 1 425 ? -4.434 -3.164 -15.688 1 86.38 425 TYR A C 1
ATOM 3534 O O . TYR A 1 425 ? -5.336 -4.004 -15.703 1 86.38 425 TYR A O 1
ATOM 3542 N N . LEU A 1 426 ? -3.355 -3.324 -15.062 1 89 426 LEU A N 1
ATOM 3543 C CA . LEU A 1 426 ? -3.174 -4.5 -14.211 1 89 426 LEU A CA 1
ATOM 3544 C C . LEU A 1 426 ? -4.223 -4.539 -13.109 1 89 426 LEU A C 1
ATOM 3546 O O . LEU A 1 426 ? -4.828 -5.586 -12.859 1 89 426 LEU A O 1
ATOM 3550 N N . LEU A 1 427 ? -4.461 -3.367 -12.484 1 90.94 427 LEU A N 1
ATOM 3551 C CA . LEU A 1 427 ? -5.438 -3.295 -11.398 1 90.94 427 LEU A CA 1
ATOM 3552 C C . LEU A 1 427 ? -6.844 -3.59 -11.914 1 90.94 427 LEU A C 1
ATOM 3554 O O . LEU A 1 427 ? -7.59 -4.344 -11.289 1 90.94 427 LEU A O 1
ATOM 3558 N N . LEU A 1 428 ? -7.145 -3.066 -13.039 1 87.5 428 LEU A N 1
ATOM 3559 C CA . LEU A 1 428 ? -8.461 -3.299 -13.625 1 87.5 428 LEU A CA 1
ATOM 3560 C C . LEU A 1 428 ? -8.625 -4.762 -14.023 1 87.5 428 LEU A C 1
ATOM 3562 O O . LEU A 1 428 ? -9.68 -5.359 -13.781 1 87.5 428 LEU A O 1
ATOM 3566 N N . GLY A 1 429 ? -7.602 -5.328 -14.594 1 85.12 429 GLY A N 1
ATOM 3567 C CA . GLY A 1 429 ? -7.648 -6.723 -14.992 1 85.12 429 GLY A CA 1
ATOM 3568 C C . GLY A 1 429 ? -7.781 -7.676 -13.82 1 85.12 429 GLY A C 1
ATOM 3569 O O . GLY A 1 429 ? -8.555 -8.633 -13.875 1 85.12 429 GLY A O 1
ATOM 3570 N N . LEU A 1 430 ? -7.039 -7.398 -12.789 1 88.06 430 LEU A N 1
ATOM 3571 C CA . LEU A 1 430 ? -7.09 -8.242 -11.602 1 88.06 430 LEU A CA 1
ATOM 3572 C C . LEU A 1 430 ? -8.453 -8.141 -10.922 1 88.06 430 LEU A C 1
ATOM 3574 O O . LEU A 1 430 ? -8.992 -9.148 -10.453 1 88.06 430 LEU A O 1
ATOM 3578 N N . ALA A 1 431 ? -8.969 -6.953 -10.906 1 88.94 431 ALA A N 1
ATOM 3579 C CA . ALA A 1 431 ? -10.273 -6.742 -10.289 1 88.94 431 ALA A CA 1
ATOM 3580 C C . ALA A 1 431 ? -11.367 -7.477 -11.062 1 88.94 431 ALA A C 1
ATOM 3582 O O . ALA A 1 431 ? -12.234 -8.109 -10.461 1 88.94 431 ALA A O 1
ATOM 3583 N N . LEU A 1 432 ? -11.305 -7.371 -12.344 1 86.31 432 LEU A N 1
ATOM 3584 C CA . LEU A 1 432 ? -12.297 -8.031 -13.188 1 86.31 432 LEU A CA 1
ATOM 3585 C C . LEU A 1 432 ? -12.219 -9.547 -13.031 1 86.31 432 LEU A C 1
ATOM 3587 O O . LEU A 1 432 ? -13.242 -10.211 -12.875 1 86.31 432 LEU A O 1
ATOM 3591 N N . GLN A 1 433 ? -11.016 -10.023 -13.023 1 85.38 433 GLN A N 1
ATOM 3592 C CA . GLN A 1 433 ? -10.836 -11.461 -12.883 1 85.38 433 GLN A CA 1
ATOM 3593 C C . GLN A 1 433 ? -11.328 -11.945 -11.516 1 85.38 433 GLN A C 1
ATOM 3595 O O . GLN A 1 433 ? -12.047 -12.945 -11.43 1 85.38 433 GLN A O 1
ATOM 3600 N N . PHE A 1 434 ? -10.961 -11.266 -10.531 1 88.12 434 PHE A N 1
ATOM 3601 C CA . PHE A 1 434 ? -11.328 -11.656 -9.18 1 88.12 434 PHE A CA 1
ATOM 3602 C C . PHE A 1 434 ? -12.836 -11.586 -8.984 1 88.12 434 PHE A C 1
ATOM 3604 O O . PHE A 1 434 ? -13.438 -12.484 -8.391 1 88.12 434 PHE A O 1
ATOM 3611 N N . CYS A 1 435 ? -13.461 -10.57 -9.461 1 88.5 435 CYS A N 1
ATOM 3612 C CA . CYS A 1 435 ? -14.898 -10.367 -9.305 1 88.5 435 CYS A CA 1
ATOM 3613 C C . CYS A 1 435 ? -15.68 -11.422 -10.086 1 88.5 435 CYS A C 1
ATOM 3615 O O . CYS A 1 435 ? -16.562 -12.078 -9.531 1 88.5 435 CYS A O 1
ATOM 3617 N N . LEU A 1 436 ? -15.305 -11.625 -11.305 1 85 436 LEU A N 1
ATOM 3618 C CA . LEU A 1 436 ? -16.047 -12.555 -12.148 1 85 436 LEU A CA 1
ATOM 3619 C C . LEU A 1 436 ? -15.859 -13.992 -11.672 1 85 436 LEU A C 1
ATOM 3621 O O . LEU A 1 436 ? -16.797 -14.789 -11.688 1 85 436 LEU A O 1
ATOM 3625 N N . GLN A 1 437 ? -14.688 -14.312 -11.266 1 86.38 437 GLN A N 1
ATOM 3626 C CA . GLN A 1 437 ? -14.453 -15.656 -10.734 1 86.38 437 GLN A CA 1
ATOM 3627 C C . GLN A 1 437 ? -15.234 -15.883 -9.445 1 86.38 437 GLN A C 1
ATOM 3629 O O . GLN A 1 437 ? -15.781 -16.969 -9.227 1 86.38 437 GLN A O 1
ATOM 3634 N N . SER A 1 438 ? -15.305 -14.898 -8.617 1 89.19 438 SER A N 1
ATOM 3635 C CA . SER A 1 438 ? -16.047 -15.016 -7.367 1 89.19 438 SER A CA 1
ATOM 3636 C C . SER A 1 438 ? -17.547 -15.094 -7.621 1 89.19 438 SER A C 1
ATOM 3638 O O . SER A 1 438 ? -18.25 -15.859 -6.957 1 89.19 438 SER A O 1
ATOM 3640 N N . LEU A 1 439 ? -17.984 -14.32 -8.578 1 88.25 439 LEU A N 1
ATOM 3641 C CA . LEU A 1 439 ? -19.391 -14.359 -8.93 1 88.25 439 LEU A CA 1
ATOM 3642 C C . LEU A 1 439 ? -19.781 -15.727 -9.469 1 88.25 439 LEU A C 1
ATOM 3644 O O . LEU A 1 439 ? -20.828 -16.266 -9.117 1 88.25 439 LEU A O 1
ATOM 3648 N N . GLU A 1 440 ? -18.938 -16.266 -10.273 1 86.81 440 GLU A N 1
ATOM 3649 C CA . GLU A 1 440 ? -19.203 -17.578 -10.844 1 86.81 440 GLU A CA 1
ATOM 3650 C C . GLU A 1 440 ? -19.141 -18.672 -9.773 1 86.81 440 GLU A C 1
ATOM 3652 O O . GLU A 1 440 ? -19.953 -19.594 -9.773 1 86.81 440 GLU A O 1
ATOM 3657 N N . TRP A 1 441 ? -18.219 -18.578 -8.891 1 88 441 TRP A N 1
ATOM 3658 C CA . TRP A 1 441 ? -18.078 -19.547 -7.797 1 88 441 TRP A CA 1
ATOM 3659 C C . TRP A 1 441 ? -19.359 -19.594 -6.965 1 88 441 TRP A C 1
ATOM 3661 O O . TRP A 1 441 ? -19.891 -20.672 -6.695 1 88 441 TRP A O 1
ATOM 3671 N N . TYR A 1 442 ? -19.938 -18.5 -6.664 1 89.25 442 TYR A N 1
ATOM 3672 C CA . TYR A 1 442 ? -21.109 -18.484 -5.797 1 89.25 442 TYR A CA 1
ATOM 3673 C C . TYR A 1 442 ? -22.375 -18.766 -6.586 1 89.25 442 TYR A C 1
ATOM 3675 O O . TYR A 1 442 ? -23.375 -19.219 -6.02 1 89.25 442 TYR A O 1
ATOM 3683 N N . SER A 1 443 ? -22.297 -18.484 -7.875 1 87.19 443 SER A N 1
ATOM 3684 C CA . SER A 1 443 ? -23.453 -18.844 -8.695 1 87.19 443 SER A CA 1
ATOM 3685 C C . SER A 1 443 ? -23.641 -20.359 -8.75 1 87.19 443 SER A C 1
ATOM 3687 O O . SER A 1 443 ? -24.766 -20.859 -8.828 1 87.19 443 SER A O 1
ATOM 3689 N N . GLN A 1 444 ? -22.484 -21.062 -8.664 1 83.81 444 GLN A N 1
ATOM 3690 C CA . GLN A 1 444 ? -22.547 -22.516 -8.656 1 83.81 444 GLN A CA 1
ATOM 3691 C C . GLN A 1 444 ? -23.156 -23.031 -7.348 1 83.81 444 GLN A C 1
ATOM 3693 O O . GLN A 1 444 ? -23.75 -24.109 -7.316 1 83.81 444 GLN A O 1
ATOM 3698 N N . ILE A 1 445 ? -23.094 -22.266 -6.328 1 84.38 445 ILE A N 1
ATOM 3699 C CA . ILE A 1 445 ? -23.594 -22.641 -5.02 1 84.38 445 ILE A CA 1
ATOM 3700 C C . ILE A 1 445 ? -25.062 -22.219 -4.895 1 84.38 445 ILE A C 1
ATOM 3702 O O . ILE A 1 445 ? -25.906 -23 -4.422 1 84.38 445 ILE A O 1
ATOM 3706 N N . HIS A 1 446 ? -25.344 -21.094 -5.387 1 85.88 446 HIS A N 1
ATOM 3707 C CA . HIS A 1 446 ? -26.672 -20.531 -5.227 1 85.88 446 HIS A CA 1
ATOM 3708 C C . HIS A 1 446 ? -27.656 -21.125 -6.234 1 85.88 446 HIS A C 1
ATOM 3710 O O . HIS A 1 446 ? -28.828 -21.328 -5.926 1 85.88 446 HIS A O 1
ATOM 3716 N N . CYS A 1 447 ? -27.156 -21.297 -7.469 1 83.81 447 CYS A N 1
ATOM 3717 C CA . CYS A 1 447 ? -27.984 -21.844 -8.531 1 83.81 447 CYS A CA 1
ATOM 3718 C C . CYS A 1 447 ? -27.359 -23.109 -9.117 1 83.81 447 CYS A C 1
ATOM 3720 O O . CYS A 1 447 ? -26.844 -23.094 -10.234 1 83.81 447 CYS A O 1
ATOM 3722 N N . PRO A 1 448 ? -27.516 -24.203 -8.312 1 78.81 448 PRO A N 1
ATOM 3723 C CA . PRO A 1 448 ? -26.891 -25.438 -8.812 1 78.81 448 PRO A CA 1
ATOM 3724 C C . PRO A 1 448 ? -27.531 -25.953 -10.094 1 78.81 448 PRO A C 1
ATOM 3726 O O . PRO A 1 448 ? -28.766 -25.875 -10.25 1 78.81 448 PRO A O 1
ATOM 3729 N N . VAL A 1 449 ? -26.75 -26.047 -11.133 1 69.31 449 VAL A N 1
ATOM 3730 C CA . VAL A 1 449 ? -27.25 -26.516 -12.422 1 69.31 449 VAL A CA 1
ATOM 3731 C C . VAL A 1 449 ? -27.562 -28.016 -12.336 1 69.31 449 VAL A C 1
ATOM 3733 O O . VAL A 1 449 ? -26.766 -28.797 -11.828 1 69.31 449 VAL A O 1
ATOM 3736 N N . GLN A 1 450 ? -28.875 -28.359 -12.25 1 61.97 450 GLN A N 1
ATOM 3737 C CA . GLN A 1 450 ? -29.375 -29.734 -12.117 1 61.97 450 GLN A CA 1
ATOM 3738 C C . GLN A 1 450 ? -28.688 -30.656 -13.109 1 61.97 450 GLN A C 1
ATOM 3740 O O . GLN A 1 450 ? -28.297 -31.781 -12.75 1 61.97 450 GLN A O 1
ATOM 3745 N N . LYS A 1 451 ? -28.875 -30.453 -14.547 1 59.22 451 LYS A N 1
ATOM 3746 C CA . LYS A 1 451 ? -28.359 -31.422 -15.508 1 59.22 451 LYS A CA 1
ATOM 3747 C C . LYS A 1 451 ? -27.016 -30.953 -16.078 1 59.22 451 LYS A C 1
ATOM 3749 O O . LYS A 1 451 ? -26.906 -29.875 -16.641 1 59.22 451 LYS A O 1
ATOM 3754 N N . SER A 1 452 ? -25.906 -31.422 -15.523 1 58.88 452 SER A N 1
ATOM 3755 C CA . SER A 1 452 ? -24.516 -31.047 -15.797 1 58.88 452 SER A CA 1
ATOM 3756 C C . SER A 1 452 ? -24.141 -31.344 -17.25 1 58.88 452 SER A C 1
ATOM 3758 O O . SER A 1 452 ? -23.875 -32.5 -17.609 1 58.88 452 SER A O 1
ATOM 3760 N N . THR A 1 453 ? -24.828 -30.703 -18.266 1 59.97 453 THR A N 1
ATOM 3761 C CA . THR A 1 453 ? -24.297 -30.859 -19.609 1 59.97 453 THR A CA 1
ATOM 3762 C C . THR A 1 453 ? -22.969 -30.109 -19.75 1 59.97 453 THR A C 1
ATOM 3764 O O . THR A 1 453 ? -22.688 -29.188 -18.984 1 59.97 453 THR A O 1
ATOM 3767 N N . PHE A 1 454 ? -22.094 -30.625 -20.578 1 62.62 454 PHE A N 1
ATOM 3768 C CA . PHE A 1 454 ? -20.766 -30.078 -20.875 1 62.62 454 PHE A CA 1
ATOM 3769 C C . PHE A 1 454 ? -20.844 -28.562 -21.109 1 62.62 454 PHE A C 1
ATOM 3771 O O . PHE A 1 454 ? -20.031 -27.812 -20.562 1 62.62 454 PHE A O 1
ATOM 3778 N N . TRP A 1 455 ? -21.891 -28.156 -21.766 1 63.69 455 TRP A N 1
ATOM 3779 C CA . TRP A 1 455 ? -22 -26.766 -22.172 1 63.69 455 TRP A CA 1
ATOM 3780 C C . TRP A 1 455 ? -22.312 -25.875 -20.953 1 63.69 455 TRP A C 1
ATOM 3782 O O . TRP A 1 455 ? -21.891 -24.719 -20.906 1 63.69 455 TRP A O 1
ATOM 3792 N N . MET A 1 456 ? -22.922 -26.516 -20.141 1 63.06 456 MET A N 1
ATOM 3793 C CA . MET A 1 456 ? -23.281 -25.719 -18.969 1 63.06 456 MET A CA 1
ATOM 3794 C C . MET A 1 456 ? -22.062 -25.484 -18.078 1 63.06 456 MET A C 1
ATOM 3796 O O . MET A 1 456 ? -22 -24.484 -17.359 1 63.06 456 MET A O 1
ATOM 3800 N N . LYS A 1 457 ? -21.172 -26.375 -18.234 1 62.62 457 LYS A N 1
ATOM 3801 C CA . LYS A 1 457 ? -19.953 -26.234 -17.438 1 62.62 457 LYS A CA 1
ATOM 3802 C C . LYS A 1 457 ? -19.016 -25.203 -18.062 1 62.62 457 LYS A C 1
ATOM 3804 O O . LYS A 1 457 ? -18.203 -24.578 -17.375 1 62.62 457 LYS A O 1
ATOM 3809 N N . VAL A 1 458 ? -19.328 -25.031 -19.359 1 67.25 458 VAL A N 1
ATOM 3810 C CA . VAL A 1 458 ? -18.406 -24.141 -20.078 1 67.25 458 VAL A CA 1
ATOM 3811 C C . VAL A 1 458 ? -19.016 -22.75 -20.188 1 67.25 458 VAL A C 1
ATOM 3813 O O . VAL A 1 458 ? -18.297 -21.766 -20.391 1 67.25 458 VAL A O 1
ATOM 3816 N N . THR A 1 459 ? -20.328 -22.688 -19.922 1 68.94 459 THR A N 1
ATOM 3817 C CA . THR A 1 459 ? -20.969 -21.391 -20.047 1 68.94 459 THR A CA 1
ATOM 3818 C C . THR A 1 459 ? -21.062 -20.688 -18.688 1 68.94 459 THR A C 1
ATOM 3820 O O . THR A 1 459 ? -21.25 -21.344 -17.656 1 68.94 459 THR A O 1
ATOM 3823 N N . THR A 1 460 ? -20.75 -19.453 -18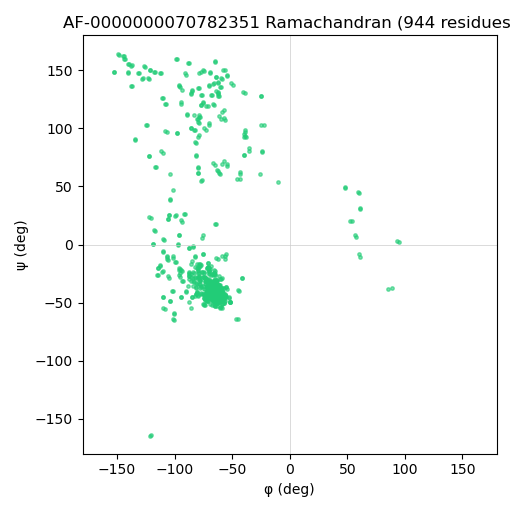.734 1 73.94 460 THR A N 1
ATOM 3824 C CA . THR A 1 460 ? -20.828 -18.641 -17.516 1 73.94 460 THR A CA 1
ATOM 3825 C C . THR A 1 460 ? -22.266 -18.594 -17 1 73.94 460 THR A C 1
ATOM 3827 O O . THR A 1 460 ? -23.219 -18.438 -17.781 1 73.94 460 THR A O 1
ATOM 3830 N N . HIS A 1 461 ? -22.484 -18.922 -15.719 1 77.88 461 HIS A N 1
ATOM 3831 C CA . HIS A 1 461 ? -23.797 -19.109 -15.094 1 77.88 461 HIS A CA 1
ATOM 3832 C C . HIS A 1 461 ? -24.188 -17.875 -14.273 1 77.88 461 HIS A C 1
ATOM 3834 O O . HIS A 1 461 ? -25.359 -17.703 -13.945 1 77.88 461 HIS A O 1
ATOM 3840 N N . PHE A 1 462 ? -23.312 -17 -14.078 1 80.06 462 PHE A N 1
ATOM 3841 C CA . PHE A 1 462 ? -23.609 -16.031 -13.031 1 80.06 462 PHE A CA 1
ATOM 3842 C C . PHE A 1 462 ? -24.672 -15.047 -13.5 1 80.06 462 PHE A C 1
ATOM 3844 O O . PHE A 1 462 ? -25.5 -14.602 -12.703 1 80.06 462 PHE A O 1
ATOM 3851 N N . TRP A 1 463 ? -24.625 -14.805 -14.852 1 75.75 463 TRP A N 1
ATOM 3852 C CA . TRP A 1 463 ? -25.609 -13.836 -15.344 1 75.75 463 TRP A CA 1
ATOM 3853 C C . TRP A 1 463 ? -27.016 -14.414 -15.305 1 75.75 463 TRP A C 1
ATOM 3855 O O . TRP A 1 463 ? -27.953 -13.742 -14.867 1 75.75 463 TRP A O 1
ATOM 3865 N N . SER A 1 464 ? -27.156 -15.633 -15.703 1 76.25 464 SER A N 1
ATOM 3866 C CA . SER A 1 464 ? -28.469 -16.281 -15.688 1 76.25 464 SER A CA 1
ATOM 3867 C C . SER A 1 464 ? -28.938 -16.516 -14.258 1 76.25 464 SER A C 1
ATOM 3869 O O . SER A 1 464 ? -30.125 -16.422 -13.969 1 76.25 464 SER A O 1
ATOM 3871 N N . CYS A 1 465 ? -28.031 -16.781 -13.438 1 81.12 465 CYS A N 1
ATOM 3872 C CA . CYS A 1 465 ? -28.359 -17.062 -12.047 1 81.12 465 CYS A CA 1
ATOM 3873 C C . CYS A 1 465 ? -28.859 -15.805 -11.336 1 81.12 465 CYS A C 1
ATOM 3875 O O . CYS A 1 465 ? -29.859 -15.852 -10.617 1 81.12 465 CYS A O 1
ATOM 3877 N N . TYR A 1 466 ? -28.328 -14.711 -11.594 1 79.12 466 TYR A N 1
ATOM 3878 C CA . TYR A 1 466 ? -28.625 -13.539 -10.773 1 79.12 466 TYR A CA 1
ATOM 3879 C C . TYR A 1 466 ? -29.516 -12.562 -11.516 1 79.12 466 TYR A C 1
ATOM 3881 O O . TYR A 1 466 ? -30.031 -11.609 -10.914 1 79.12 466 TYR A O 1
ATOM 3889 N N . SER A 1 467 ? -29.781 -12.703 -12.789 1 72.62 467 SER A N 1
ATOM 3890 C CA . SER A 1 467 ? -30.719 -11.852 -13.508 1 72.62 467 SER A CA 1
ATOM 3891 C C . SER A 1 467 ? -32.156 -12.234 -13.211 1 72.62 467 SER A C 1
ATOM 3893 O O . SER A 1 467 ? -33.031 -11.383 -13.219 1 72.62 467 SER A O 1
ATOM 3895 N N . SER A 1 468 ? -32.625 -13.609 -13.133 1 61.03 468 SER A N 1
ATOM 3896 C CA . SER A 1 468 ? -34 -14.055 -12.93 1 61.03 468 SER A CA 1
ATOM 3897 C C . SER A 1 468 ? -34.531 -13.648 -11.555 1 61.03 468 SER A C 1
ATOM 3899 O O . SER A 1 468 ? -35.719 -13.742 -11.273 1 61.03 468 SER A O 1
ATOM 3901 N N . ALA A 1 469 ? -33.875 -13.453 -10.562 1 50.12 469 ALA A N 1
ATOM 3902 C CA . ALA A 1 469 ? -34.438 -12.953 -9.312 1 50.12 469 ALA A CA 1
ATOM 3903 C C . ALA A 1 469 ? -35.156 -11.617 -9.531 1 50.12 469 ALA A C 1
ATOM 3905 O O . ALA A 1 469 ? -35.719 -11.055 -8.602 1 50.12 469 ALA A O 1
ATOM 3906 N N . ILE A 1 470 ? -35.062 -10.906 -10.594 1 42.03 470 ILE A N 1
ATOM 3907 C CA . ILE A 1 470 ? -35.781 -9.711 -10.969 1 42.03 470 ILE A CA 1
ATOM 3908 C C . ILE A 1 470 ? -37.281 -10.047 -11.07 1 42.03 470 ILE A C 1
ATOM 3910 O O . ILE A 1 470 ? -38.125 -9.203 -10.781 1 42.03 470 ILE A O 1
ATOM 3914 N N . THR A 1 471 ? -37.781 -11.094 -11.68 1 38.28 471 THR A N 1
ATOM 3915 C CA . THR A 1 471 ? -39.188 -11.133 -12.094 1 38.28 471 THR A CA 1
ATOM 3916 C C . THR A 1 471 ? -40.062 -11.617 -10.953 1 38.28 471 THR A C 1
ATOM 3918 O O . THR A 1 471 ? -41.281 -11.719 -11.109 1 38.28 471 THR A O 1
ATOM 3921 N N . THR A 1 472 ? -39.75 -12.469 -10 1 33.5 472 THR A N 1
ATOM 3922 C CA . THR A 1 472 ? -40.938 -12.883 -9.289 1 33.5 472 THR A CA 1
ATOM 3923 C C . THR A 1 472 ? -41.375 -11.82 -8.273 1 33.5 472 THR A C 1
ATOM 3925 O O . THR A 1 472 ? -40.594 -11.469 -7.379 1 33.5 472 THR A O 1
ATOM 3928 N N . PRO A 1 473 ? -42.25 -10.93 -8.664 1 34.62 473 PRO A N 1
ATOM 3929 C CA . PRO A 1 473 ? -43.031 -10.156 -7.684 1 34.62 473 PRO A CA 1
ATOM 3930 C C . PRO A 1 473 ? -43.469 -10.992 -6.48 1 34.62 473 PRO A C 1
ATOM 3932 O O . PRO A 1 473 ? -43.938 -12.117 -6.641 1 34.62 473 PRO A O 1
ATOM 3935 N N . SER A 1 474 ? -42.75 -10.922 -5.344 1 25.86 474 SER A N 1
ATOM 3936 C CA . SER A 1 474 ? -43.719 -11.305 -4.324 1 25.86 474 SER A CA 1
ATOM 3937 C C . SER A 1 474 ? -44.938 -10.391 -4.359 1 25.86 474 SER A C 1
ATOM 3939 O O . SER A 1 474 ? -44.812 -9.172 -4.527 1 25.86 474 SER A O 1
ATOM 3941 N N . MET B 1 1 ? 39.719 14.844 -37.688 1 22.39 1 MET B N 1
ATOM 3942 C CA . MET B 1 1 ? 39.406 15.414 -36.375 1 22.39 1 MET B CA 1
ATOM 3943 C C . MET B 1 1 ? 38.688 14.406 -35.5 1 22.39 1 MET B C 1
ATOM 3945 O O . MET B 1 1 ? 37.656 13.867 -35.906 1 22.39 1 MET B O 1
ATOM 3949 N N . GLU B 1 2 ? 39.312 13.797 -34.438 1 24.59 2 GLU B N 1
ATOM 3950 C CA . GLU B 1 2 ? 39.125 12.547 -33.719 1 24.59 2 GLU B CA 1
ATOM 3951 C C . GLU B 1 2 ? 38.031 12.688 -32.656 1 24.59 2 GLU B C 1
ATOM 3953 O O . GLU B 1 2 ? 37.969 13.695 -31.953 1 24.59 2 GLU B O 1
ATOM 3958 N N . PRO B 1 3 ? 36.875 12.062 -32.781 1 27.64 3 PRO B N 1
ATOM 3959 C CA . PRO B 1 3 ? 35.688 12.344 -31.953 1 27.64 3 PRO B CA 1
ATOM 3960 C C . PRO B 1 3 ? 35.938 12.07 -30.469 1 27.64 3 PRO B C 1
ATOM 3962 O O . PRO B 1 3 ? 36.562 11.062 -30.125 1 27.64 3 PRO B O 1
ATOM 3965 N N . ARG B 1 4 ? 36 13.133 -29.578 1 27.12 4 ARG B N 1
ATOM 3966 C CA . ARG B 1 4 ? 36.312 13.219 -28.156 1 27.12 4 ARG B CA 1
ATOM 3967 C C . ARG B 1 4 ? 35.375 12.375 -27.328 1 27.12 4 ARG B C 1
ATOM 3969 O O . ARG B 1 4 ? 34.156 12.398 -27.562 1 27.12 4 ARG B O 1
ATOM 3976 N N . GLU B 1 5 ? 35.844 11.359 -26.688 1 25.91 5 GLU B N 1
ATOM 3977 C CA . GLU B 1 5 ? 35.25 10.281 -25.891 1 25.91 5 GLU B CA 1
ATOM 3978 C C . GLU B 1 5 ? 34.531 10.812 -24.656 1 25.91 5 GLU B C 1
ATOM 3980 O O . GLU B 1 5 ? 35.188 11.219 -23.688 1 25.91 5 GLU B O 1
ATOM 3985 N N . MET B 1 6 ? 33.438 11.625 -24.75 1 26.86 6 MET B N 1
ATOM 3986 C CA . MET B 1 6 ? 32.812 12.32 -23.641 1 26.86 6 MET B CA 1
ATOM 3987 C C . MET B 1 6 ? 32.219 11.336 -22.641 1 26.86 6 MET B C 1
ATOM 3989 O O . MET B 1 6 ? 31 11.164 -22.594 1 26.86 6 MET B O 1
ATOM 3993 N N . GLY B 1 7 ? 32.594 10.086 -22.656 1 26.83 7 GLY B N 1
ATOM 3994 C CA . GLY B 1 7 ? 31.781 9.102 -21.969 1 26.83 7 GLY B CA 1
ATOM 3995 C C . GLY B 1 7 ? 31.828 9.234 -20.453 1 26.83 7 GLY B C 1
ATOM 3996 O O . GLY B 1 7 ? 31.094 8.539 -19.734 1 26.83 7 GLY B O 1
ATOM 3997 N N . THR B 1 8 ? 32.906 9.836 -19.797 1 29.19 8 THR B N 1
ATOM 3998 C CA . THR B 1 8 ? 33.281 9.484 -18.438 1 29.19 8 THR B CA 1
ATOM 3999 C C . THR B 1 8 ? 32.469 10.266 -17.422 1 29.19 8 THR B C 1
ATOM 4001 O O . THR B 1 8 ? 32.594 10.031 -16.219 1 29.19 8 THR B O 1
ATOM 4004 N N . ASN B 1 9 ? 31.766 11.312 -17.781 1 27.72 9 ASN B N 1
ATOM 4005 C CA . ASN B 1 9 ? 31.484 12.328 -16.766 1 27.72 9 ASN B CA 1
ATOM 4006 C C . ASN B 1 9 ? 30.344 11.898 -15.852 1 27.72 9 ASN B C 1
ATOM 4008 O O . ASN B 1 9 ? 30.109 12.508 -14.805 1 27.72 9 ASN B O 1
ATOM 4012 N N . GLU B 1 10 ? 29.516 11.039 -16.359 1 29.27 10 GLU B N 1
ATOM 4013 C CA . GLU B 1 10 ? 28.266 11.055 -15.617 1 29.27 10 GLU B CA 1
ATOM 4014 C C . GLU B 1 10 ? 28.391 10.273 -14.305 1 29.27 10 GLU B C 1
ATOM 4016 O O . GLU B 1 10 ? 27.578 10.445 -13.398 1 29.27 10 GLU B O 1
ATOM 4021 N N . SER B 1 11 ? 29.391 9.383 -14.164 1 33.44 11 SER B N 1
ATOM 4022 C CA . SER B 1 11 ? 29.5 8.539 -12.977 1 33.44 11 SER B CA 1
ATOM 4023 C C . SER B 1 11 ? 29.906 9.367 -11.758 1 33.44 11 SER B C 1
ATOM 4025 O O . SER B 1 11 ? 29.719 8.93 -10.617 1 33.44 11 SER B O 1
ATOM 4027 N N . THR B 1 12 ? 30.5 10.594 -11.922 1 31.06 12 THR B N 1
ATOM 4028 C CA . THR B 1 12 ? 31.078 11.445 -10.883 1 31.06 12 THR B CA 1
ATOM 4029 C C . THR B 1 12 ? 29.969 12.086 -10.039 1 31.06 12 THR B C 1
ATOM 4031 O O . THR B 1 12 ? 30.141 12.289 -8.836 1 31.06 12 THR B O 1
ATOM 4034 N N . SER B 1 13 ? 28.875 12.289 -10.695 1 30.73 13 SER B N 1
ATOM 4035 C CA . SER B 1 13 ? 28 13.211 -9.984 1 30.73 13 SER B CA 1
ATOM 4036 C C . SER B 1 13 ? 27.25 12.508 -8.852 1 30.73 13 SER B C 1
ATOM 4038 O O . SER B 1 13 ? 26.953 13.117 -7.828 1 30.73 13 SER B O 1
ATOM 4040 N N . GLN B 1 14 ? 27.031 11.227 -9.016 1 30.42 14 GLN B N 1
ATOM 4041 C CA . GLN B 1 14 ? 26.109 10.648 -8.031 1 30.42 14 GLN B CA 1
ATOM 4042 C C . GLN B 1 14 ? 26.828 10.367 -6.711 1 30.42 14 GLN B C 1
ATOM 4044 O O . GLN B 1 14 ? 26.203 10.25 -5.664 1 30.42 14 GLN B O 1
ATOM 4049 N N . ARG B 1 15 ? 28.141 10.062 -6.652 1 32.78 15 ARG B N 1
ATOM 4050 C CA . ARG B 1 15 ? 28.938 9.859 -5.438 1 32.78 15 ARG B CA 1
ATOM 4051 C C . ARG B 1 15 ? 28.906 11.109 -4.562 1 32.78 15 ARG B C 1
ATOM 4053 O O . ARG B 1 15 ? 29.188 11.031 -3.361 1 32.78 15 ARG B O 1
ATOM 4060 N N . THR B 1 16 ? 28.75 12.273 -5.215 1 30.38 16 THR B N 1
ATOM 4061 C CA . THR B 1 16 ? 28.828 13.531 -4.473 1 30.38 16 THR B CA 1
ATOM 4062 C C . THR B 1 16 ? 27.656 13.641 -3.49 1 30.38 16 THR B C 1
ATOM 4064 O O . THR B 1 16 ? 27.812 14.227 -2.414 1 30.38 16 THR B O 1
ATOM 4067 N N . LEU B 1 17 ? 26.516 13.047 -3.859 1 29.97 17 LEU B N 1
ATOM 4068 C CA . LEU B 1 17 ? 25.438 13.531 -3.021 1 29.97 17 LEU B CA 1
ATOM 4069 C C . LEU B 1 17 ? 25.406 12.805 -1.681 1 29.97 17 LEU B C 1
ATOM 4071 O O . LEU B 1 17 ? 25.031 13.391 -0.661 1 29.97 17 LEU B O 1
ATOM 4075 N N . GLN B 1 18 ? 25.703 11.492 -1.611 1 32.28 18 GLN B N 1
ATOM 4076 C CA . GLN B 1 18 ? 25.5 10.852 -0.316 1 32.28 18 GLN B CA 1
ATOM 4077 C C . GLN B 1 18 ? 26.641 11.18 0.646 1 32.28 18 GLN B C 1
ATOM 4079 O O . GLN B 1 18 ? 26.453 11.148 1.864 1 32.28 18 GLN B O 1
ATOM 4084 N N . GLY B 1 19 ? 27.922 11.266 0.181 1 32.19 19 GLY B N 1
ATOM 4085 C CA . GLY B 1 19 ? 29.062 11.5 1.039 1 32.19 19 GLY B CA 1
ATOM 4086 C C . GLY B 1 19 ? 29.031 12.859 1.71 1 32.19 19 GLY B C 1
ATOM 4087 O O . GLY B 1 19 ? 29.781 13.102 2.668 1 32.19 19 GLY B O 1
ATOM 4088 N N . GLN B 1 20 ? 28.625 13.852 0.882 1 31.33 20 GLN B N 1
ATOM 4089 C CA . GLN B 1 20 ? 28.859 15.203 1.391 1 31.33 20 GLN B CA 1
ATOM 4090 C C . GLN B 1 20 ? 28.016 15.484 2.627 1 31.33 20 GLN B C 1
ATOM 4092 O O . GLN B 1 20 ? 28.141 16.547 3.242 1 31.33 20 GLN B O 1
ATOM 4097 N N . ALA B 1 21 ? 26.875 14.734 2.734 1 29.78 21 ALA B N 1
ATOM 4098 C CA . ALA B 1 21 ? 26.281 15.414 3.881 1 29.78 21 ALA B CA 1
ATOM 4099 C C . ALA B 1 21 ? 26.969 15.016 5.18 1 29.78 21 ALA B C 1
ATOM 4101 O O . ALA B 1 21 ? 26.344 14.438 6.074 1 29.78 21 ALA B O 1
ATOM 4102 N N . LYS B 1 22 ? 28.047 14.242 5.137 1 32.56 22 LYS B N 1
ATOM 4103 C CA . LYS B 1 22 ? 28.641 14.227 6.473 1 32.56 22 LYS B CA 1
ATOM 4104 C C . LYS B 1 22 ? 28.922 15.641 6.961 1 32.56 22 LYS B C 1
ATOM 4106 O O . LYS B 1 22 ? 29.875 16.281 6.504 1 32.56 22 LYS B O 1
ATOM 4111 N N . GLU B 1 23 ? 27.938 16.359 7.227 1 31.2 23 GLU B N 1
ATOM 4112 C CA . GLU B 1 23 ? 28.234 17.609 7.918 1 31.2 23 GLU B CA 1
ATOM 4113 C C . GLU B 1 23 ? 29.328 17.422 8.961 1 31.2 23 GLU B C 1
ATOM 4115 O O . GLU B 1 23 ? 29.281 16.484 9.766 1 31.2 23 GLU B O 1
ATOM 4120 N N . LYS B 1 24 ? 30.516 17.641 8.672 1 31.55 24 LYS B N 1
ATOM 4121 C CA . LYS B 1 24 ? 31.516 17.953 9.688 1 31.55 24 LYS B CA 1
ATOM 4122 C C . LYS B 1 24 ? 30.875 18.547 10.938 1 31.55 24 LYS B C 1
ATOM 4124 O O . LYS B 1 24 ? 30.297 19.625 10.891 1 31.55 24 LYS B O 1
ATOM 4129 N N . HIS B 1 25 ? 30.328 17.562 11.758 1 32.62 25 HIS B N 1
ATOM 4130 C CA . HIS B 1 25 ? 29.953 18.078 13.07 1 32.62 25 HIS B CA 1
ATOM 4131 C C . HIS B 1 25 ? 31.016 19.016 13.641 1 32.62 25 HIS B C 1
ATOM 4133 O O . HIS B 1 25 ? 32.125 18.578 13.922 1 32.62 25 HIS B O 1
ATOM 4139 N N . GLU B 1 26 ? 31.328 20.062 13.055 1 35 26 GLU B N 1
ATOM 4140 C CA . GLU B 1 26 ? 32.094 21.016 13.852 1 35 26 GLU B CA 1
ATOM 4141 C C . GLU B 1 26 ? 31.828 20.812 15.344 1 35 26 GLU B C 1
ATOM 4143 O O . GLU B 1 26 ? 30.734 20.391 15.734 1 35 26 GLU B O 1
ATOM 4148 N N . PRO B 1 27 ? 32.969 20.672 16.125 1 38.44 27 PRO B N 1
ATOM 4149 C CA . PRO B 1 27 ? 32.75 20.594 17.578 1 38.44 27 PRO B CA 1
ATOM 4150 C C . PRO B 1 27 ? 31.594 21.469 18.031 1 38.44 27 PRO B C 1
ATOM 4152 O O . PRO B 1 27 ? 31.594 22.688 17.781 1 38.44 27 PRO B O 1
ATOM 4155 N N . ARG B 1 28 ? 30.469 21.031 17.891 1 41.69 28 ARG B N 1
ATOM 4156 C CA . ARG B 1 28 ? 29.359 21.75 18.5 1 41.69 28 ARG B CA 1
ATOM 4157 C C . ARG B 1 28 ? 29.734 22.281 19.875 1 41.69 28 ARG B C 1
ATOM 4159 O O . ARG B 1 28 ? 30.125 21.516 20.75 1 41.69 28 ARG B O 1
ATOM 4166 N N . GLU B 1 29 ? 30.438 23.297 19.953 1 40.72 29 GLU B N 1
ATOM 4167 C CA . GLU B 1 29 ? 30.453 23.906 21.281 1 40.72 29 GLU B CA 1
ATOM 4168 C C . GLU B 1 29 ? 29.219 23.516 22.094 1 40.72 29 GLU B C 1
ATOM 4170 O O . GLU B 1 29 ? 28.094 23.688 21.625 1 40.72 29 GLU B O 1
ATOM 4175 N N . LYS B 1 30 ? 29.234 22.656 23.016 1 52.88 30 LYS B N 1
ATOM 4176 C CA . LYS B 1 30 ? 28.234 22.125 23.938 1 52.88 30 LYS B CA 1
ATOM 4177 C C . LYS B 1 30 ? 27.406 23.234 24.562 1 52.88 30 LYS B C 1
ATOM 4179 O O . LYS B 1 30 ? 27.75 23.75 25.625 1 52.88 30 LYS B O 1
ATOM 4184 N N . ARG B 1 31 ? 26.75 24.094 23.781 1 56.66 31 ARG B N 1
ATOM 4185 C CA . ARG B 1 31 ? 25.781 25.031 24.359 1 56.66 31 ARG B CA 1
ATOM 4186 C C . ARG B 1 31 ? 24.656 24.297 25.078 1 56.66 31 ARG B C 1
ATOM 4188 O O . ARG B 1 31 ? 24.281 23.188 24.672 1 56.66 31 ARG B O 1
ATOM 4195 N N . PRO B 1 32 ? 24.344 24.844 26.281 1 62.56 32 PRO B N 1
ATOM 4196 C CA . PRO B 1 32 ? 23.234 24.219 27 1 62.56 32 PRO B CA 1
ATOM 4197 C C . PRO B 1 32 ? 21.984 24.078 26.125 1 62.56 32 PRO B C 1
ATOM 4199 O O . PRO B 1 32 ? 21.766 24.859 25.203 1 62.56 32 PRO B O 1
ATOM 4202 N N . LEU B 1 33 ? 21.359 22.953 26.266 1 60.34 33 LEU B N 1
ATOM 4203 C CA . LEU B 1 33 ? 20.188 22.547 25.484 1 60.34 33 LEU B CA 1
ATOM 4204 C C . LEU B 1 33 ? 19.219 23.719 25.312 1 60.34 33 LEU B C 1
ATOM 4206 O O . LEU B 1 33 ? 18.609 23.859 24.25 1 60.34 33 LEU B O 1
ATOM 4210 N N . TRP B 1 34 ? 19.219 24.641 26.281 1 59.56 34 TRP B N 1
ATOM 4211 C CA . TRP B 1 34 ? 18.25 25.734 26.266 1 59.56 34 TRP B CA 1
ATOM 4212 C C . TRP B 1 34 ? 18.734 26.875 25.391 1 59.56 34 TRP B C 1
ATOM 4214 O O . TRP B 1 34 ? 17.984 27.812 25.078 1 59.56 34 TRP B O 1
ATOM 4224 N N . MET B 1 35 ? 19.953 26.734 24.812 1 64.25 35 MET B N 1
ATOM 4225 C CA . MET B 1 35 ? 20.469 27.828 24 1 64.25 35 MET B CA 1
ATOM 4226 C C . MET B 1 35 ? 20.672 27.375 22.562 1 64.25 35 MET B C 1
ATOM 4228 O O . MET B 1 35 ? 21.156 28.141 21.734 1 64.25 35 MET B O 1
ATOM 4232 N N . LYS B 1 36 ? 20.125 26.234 22.266 1 75.75 36 LYS B N 1
ATOM 4233 C CA . LYS B 1 36 ? 20.281 25.75 20.891 1 75.75 36 LYS B CA 1
ATOM 4234 C C . LYS B 1 36 ? 19.344 26.484 19.938 1 75.75 36 LYS B C 1
ATOM 4236 O O . LYS B 1 36 ? 18.188 26.734 20.297 1 75.75 36 LYS B O 1
ATOM 4241 N N . GLN B 1 37 ? 19.812 27.016 18.859 1 84.56 37 GLN B N 1
ATOM 4242 C CA . GLN B 1 37 ? 19.031 27.703 17.844 1 84.56 37 GLN B CA 1
ATOM 4243 C C . GLN B 1 37 ? 19.016 26.906 16.531 1 84.56 37 GLN B C 1
ATOM 4245 O O . GLN B 1 37 ? 19.953 26.156 16.25 1 84.56 37 GLN B O 1
ATOM 4250 N N . LYS B 1 38 ? 17.953 27.016 15.852 1 90 38 LYS B N 1
ATOM 4251 C CA . LYS B 1 38 ? 17.797 26.328 14.57 1 90 38 LYS B CA 1
ATOM 4252 C C . LYS B 1 38 ? 18.734 26.906 13.523 1 90 38 LYS B C 1
ATOM 4254 O O . LYS B 1 38 ? 18.828 28.125 13.367 1 90 38 LYS B O 1
ATOM 4259 N N . VAL B 1 39 ? 19.453 26.031 12.898 1 91.38 39 VAL B N 1
ATOM 4260 C CA . VAL B 1 39 ? 20.328 26.406 11.781 1 91.38 39 VAL B CA 1
ATOM 4261 C C . VAL B 1 39 ? 19.734 25.875 10.477 1 91.38 39 VAL B C 1
ATOM 4263 O O . VAL B 1 39 ? 19.469 24.688 10.352 1 91.38 39 VAL B O 1
ATOM 4266 N N . PHE B 1 40 ? 19.453 26.812 9.562 1 95.44 40 PHE B N 1
ATOM 4267 C CA . PHE B 1 40 ? 18.891 26.438 8.273 1 95.44 40 PHE B CA 1
ATOM 4268 C C . PHE B 1 40 ? 19.984 26.062 7.285 1 95.44 40 PHE B C 1
ATOM 4270 O O . PHE B 1 40 ? 20.984 26.766 7.168 1 95.44 40 PHE B O 1
ATOM 4277 N N . ILE B 1 41 ? 19.875 24.953 6.645 1 94.88 41 ILE B N 1
ATOM 4278 C CA . ILE B 1 41 ? 20.844 24.453 5.68 1 94.88 41 ILE B CA 1
ATOM 4279 C C . ILE B 1 41 ? 20.156 24.141 4.355 1 94.88 41 ILE B C 1
ATOM 4281 O O . ILE B 1 41 ? 18.953 23.875 4.332 1 94.88 41 ILE B O 1
ATOM 4285 N N . GLU B 1 42 ? 20.906 24.234 3.377 1 95.38 42 GLU B N 1
ATOM 4286 C CA . GLU B 1 42 ? 20.359 23.844 2.08 1 95.38 42 GLU B CA 1
ATOM 4287 C C . GLU B 1 42 ? 20.172 22.328 1.987 1 95.38 42 GLU B C 1
ATOM 4289 O O . GLU B 1 42 ? 21.141 21.578 2.162 1 95.38 42 GLU B O 1
ATOM 4294 N N . GLN B 1 43 ? 19.031 21.922 1.812 1 95.62 43 GLN B N 1
ATOM 4295 C CA . GLN B 1 43 ? 18.734 20.5 1.685 1 95.62 43 GLN B CA 1
ATOM 4296 C C . GLN B 1 43 ? 17.484 20.266 0.846 1 95.62 43 GLN B C 1
ATOM 4298 O O . GLN B 1 43 ? 16.562 21.094 0.841 1 95.62 43 GLN B O 1
ATOM 4303 N N . ARG B 1 44 ? 17.516 19.125 0.151 1 94.88 44 ARG B N 1
ATOM 4304 C CA . ARG B 1 44 ? 16.359 18.734 -0.668 1 94.88 44 ARG B CA 1
ATOM 4305 C C . ARG B 1 44 ? 15.352 17.938 0.15 1 94.88 44 ARG B C 1
ATOM 4307 O O . ARG B 1 44 ? 15.672 17.422 1.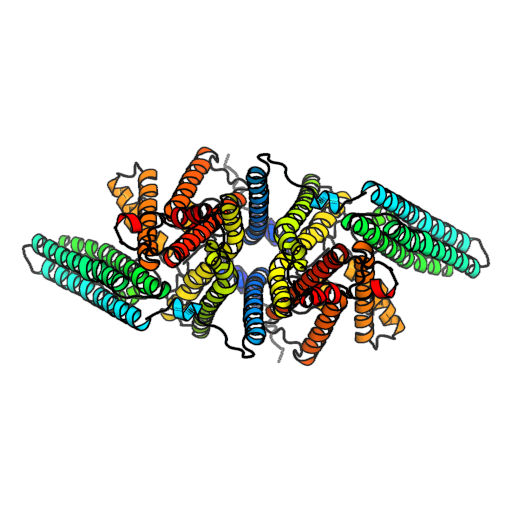221 1 94.88 44 ARG B O 1
ATOM 4314 N N . SER B 1 45 ? 14.086 18 -0.353 1 95.94 45 SER B N 1
ATOM 4315 C CA . SER B 1 45 ? 13.055 17.203 0.315 1 95.94 45 SER B CA 1
ATOM 4316 C C . SER B 1 45 ? 13.32 15.711 0.167 1 95.94 45 SER B C 1
ATOM 4318 O O . SER B 1 45 ? 13.758 15.25 -0.892 1 95.94 45 SER B O 1
ATOM 4320 N N . LEU B 1 46 ? 13.125 14.961 1.184 1 96.38 46 LEU B N 1
ATOM 4321 C CA . LEU B 1 46 ? 13.43 13.539 1.233 1 96.38 46 LEU B CA 1
ATOM 4322 C C . LEU B 1 46 ? 12.688 12.781 0.135 1 96.38 46 LEU B C 1
ATOM 4324 O O . LEU B 1 46 ? 13.266 11.93 -0.538 1 96.38 46 LEU B O 1
ATOM 4328 N N . LEU B 1 47 ? 11.453 13.039 -0.099 1 96.06 47 LEU B N 1
ATOM 4329 C CA . LEU B 1 47 ? 10.664 12.328 -1.098 1 96.06 47 LEU B CA 1
ATOM 4330 C C . LEU B 1 47 ? 11.164 12.633 -2.506 1 96.06 47 LEU B C 1
ATOM 4332 O O . LEU B 1 47 ? 11.094 11.781 -3.393 1 96.06 47 LEU B O 1
ATOM 4336 N N . ASP B 1 48 ? 11.609 13.875 -2.697 1 96.12 48 ASP B N 1
ATOM 4337 C CA . ASP B 1 48 ? 12.188 14.188 -4 1 96.12 48 ASP B CA 1
ATOM 4338 C C . ASP B 1 48 ? 13.398 13.305 -4.289 1 96.12 48 ASP B C 1
ATOM 4340 O O . ASP B 1 48 ? 13.594 12.859 -5.422 1 96.12 48 ASP B O 1
ATOM 4344 N N . GLU B 1 49 ? 14.172 13.055 -3.27 1 95.56 49 GLU B N 1
ATOM 4345 C CA . GLU B 1 49 ? 15.336 12.188 -3.412 1 95.56 49 GLU B CA 1
ATOM 4346 C C . GLU B 1 49 ? 14.914 10.734 -3.605 1 95.56 49 GLU B C 1
ATOM 4348 O O . GLU B 1 49 ? 15.461 10.039 -4.465 1 95.56 49 GLU B O 1
ATOM 4353 N N . LEU B 1 50 ? 13.969 10.273 -2.9 1 94.25 50 LEU B N 1
ATOM 4354 C CA . LEU B 1 50 ? 13.523 8.891 -2.969 1 94.25 50 LEU B CA 1
ATOM 4355 C C . LEU B 1 50 ? 12.828 8.602 -4.301 1 94.25 50 LEU B C 1
ATOM 4357 O O . LEU B 1 50 ? 12.961 7.512 -4.852 1 94.25 50 LEU B O 1
ATOM 4361 N N . LEU B 1 51 ? 12.141 9.539 -4.832 1 93.31 51 LEU B N 1
ATOM 4362 C CA . LEU B 1 51 ? 11.367 9.336 -6.051 1 93.31 51 LEU B CA 1
ATOM 4363 C C . LEU B 1 51 ? 12.273 9.281 -7.273 1 93.31 51 LEU B C 1
ATOM 4365 O O . LEU B 1 51 ? 11.836 8.922 -8.367 1 93.31 51 LEU B O 1
ATOM 4369 N N . GLU B 1 52 ? 13.516 9.586 -7.059 1 92.19 52 GLU B N 1
ATOM 4370 C CA . GLU B 1 52 ? 14.477 9.414 -8.141 1 92.19 52 GLU B CA 1
ATOM 4371 C C . GLU B 1 52 ? 14.836 7.945 -8.336 1 92.19 52 GLU B C 1
ATOM 4373 O O . GLU B 1 52 ? 15.258 7.543 -9.422 1 92.19 52 GLU B O 1
ATOM 4378 N N . VAL B 1 53 ? 14.648 7.223 -7.27 1 91.19 53 VAL B N 1
ATOM 4379 C CA . VAL B 1 53 ? 14.859 5.781 -7.355 1 91.19 53 VAL B CA 1
ATOM 4380 C C . VAL B 1 53 ? 13.648 5.121 -8 1 91.19 53 VAL B C 1
ATOM 4382 O O . VAL B 1 53 ? 12.508 5.348 -7.582 1 91.19 53 VAL B O 1
ATOM 4385 N N . GLU B 1 54 ? 13.852 4.23 -8.922 1 90.56 54 GLU B N 1
ATOM 4386 C CA . GLU B 1 54 ? 12.789 3.643 -9.727 1 90.56 54 GLU B CA 1
ATOM 4387 C C . GLU B 1 54 ? 11.805 2.863 -8.859 1 90.56 54 GLU B C 1
ATOM 4389 O O . GLU B 1 54 ? 10.594 2.947 -9.055 1 90.56 54 GLU B O 1
ATOM 4394 N N . HIS B 1 55 ? 12.328 2.146 -7.93 1 91.38 55 HIS B N 1
ATOM 4395 C CA . HIS B 1 55 ? 11.469 1.332 -7.078 1 91.38 55 HIS B CA 1
ATOM 4396 C C . HIS B 1 55 ? 10.492 2.199 -6.289 1 91.38 55 HIS B C 1
ATOM 4398 O O . HIS B 1 55 ? 9.32 1.848 -6.137 1 91.38 55 HIS B O 1
ATOM 4404 N N . PHE B 1 56 ? 10.922 3.355 -5.898 1 91.88 56 PHE B N 1
ATOM 4405 C CA . PHE B 1 56 ? 10.062 4.254 -5.141 1 91.88 56 PHE B CA 1
ATOM 4406 C C . PHE B 1 56 ? 9.125 5.02 -6.07 1 91.88 56 PHE B C 1
ATOM 4408 O O . PHE B 1 56 ? 7.988 5.32 -5.707 1 91.88 56 PHE B O 1
ATOM 4415 N N . ARG B 1 57 ? 9.602 5.289 -7.184 1 93.44 57 ARG B N 1
ATOM 4416 C CA . ARG B 1 57 ? 8.758 5.945 -8.172 1 93.44 57 ARG B CA 1
ATOM 4417 C C . ARG B 1 57 ? 7.551 5.074 -8.523 1 93.44 57 ARG B C 1
ATOM 4419 O O . ARG B 1 57 ? 6.461 5.59 -8.773 1 93.44 57 ARG B O 1
ATOM 4426 N N . THR B 1 58 ? 7.777 3.82 -8.523 1 94.5 58 THR B N 1
ATOM 4427 C CA . THR B 1 58 ? 6.691 2.893 -8.82 1 94.5 58 THR B CA 1
ATOM 4428 C C . THR B 1 58 ? 5.609 2.965 -7.746 1 94.5 58 THR B C 1
ATOM 4430 O O . THR B 1 58 ? 4.418 2.832 -8.047 1 94.5 58 THR B O 1
ATOM 4433 N N . ILE B 1 59 ? 6.008 3.223 -6.512 1 93 59 ILE B N 1
ATOM 4434 C CA . ILE B 1 59 ? 5.02 3.373 -5.449 1 93 59 ILE B CA 1
ATOM 4435 C C . ILE B 1 59 ? 4.133 4.582 -5.738 1 93 59 ILE B C 1
ATOM 4437 O O . ILE B 1 59 ? 2.906 4.5 -5.625 1 93 59 ILE B O 1
ATOM 4441 N N . TYR B 1 60 ? 4.758 5.664 -6.113 1 94.12 60 TYR B N 1
ATOM 4442 C CA . TYR B 1 60 ? 4.016 6.852 -6.52 1 94.12 60 TYR B CA 1
ATOM 4443 C C . TYR B 1 60 ? 3.1 6.547 -7.695 1 94.12 60 TYR B C 1
ATOM 4445 O O . TYR B 1 60 ? 1.934 6.949 -7.703 1 94.12 60 TYR B O 1
ATOM 4453 N N . ASN B 1 61 ? 3.602 5.809 -8.648 1 94.44 61 ASN B N 1
ATOM 4454 C CA . ASN B 1 61 ? 2.824 5.473 -9.836 1 94.44 61 ASN B CA 1
ATOM 4455 C C . ASN B 1 61 ? 1.625 4.594 -9.492 1 94.44 61 ASN B C 1
ATOM 4457 O O . ASN B 1 61 ? 0.568 4.707 -10.109 1 94.44 61 ASN B O 1
ATOM 4461 N N . ILE B 1 62 ? 1.8 3.738 -8.57 1 94.62 62 ILE B N 1
ATOM 4462 C CA . ILE B 1 62 ? 0.7 2.881 -8.141 1 94.62 62 ILE B CA 1
ATOM 4463 C C . ILE B 1 62 ? -0.405 3.732 -7.516 1 94.62 62 ILE B C 1
ATOM 4465 O O . ILE B 1 62 ? -1.589 3.51 -7.777 1 94.62 62 ILE B O 1
ATOM 4469 N N . PHE B 1 63 ? -0.071 4.73 -6.699 1 93.94 63 PHE B N 1
ATOM 4470 C CA . PHE B 1 63 ? -1.06 5.621 -6.105 1 93.94 63 PHE B CA 1
ATOM 4471 C C . PHE B 1 63 ? -1.805 6.398 -7.184 1 93.94 63 PHE B C 1
ATOM 4473 O O . PHE B 1 63 ? -3.016 6.605 -7.082 1 93.94 63 PHE B O 1
ATOM 4480 N N . VAL B 1 64 ? -1.069 6.812 -8.188 1 94.88 64 VAL B N 1
ATOM 4481 C CA . VAL B 1 64 ? -1.699 7.531 -9.289 1 94.88 64 VAL B CA 1
ATOM 4482 C C . VAL B 1 64 ? -2.619 6.586 -10.062 1 94.88 64 VAL B C 1
ATOM 4484 O O . VAL B 1 64 ? -3.707 6.984 -10.484 1 94.88 64 VAL B O 1
ATOM 4487 N N . ALA B 1 65 ? -2.195 5.367 -10.234 1 94.12 65 ALA B N 1
ATOM 4488 C CA . ALA B 1 65 ? -3.027 4.379 -10.914 1 94.12 65 ALA B CA 1
ATOM 4489 C C . ALA B 1 65 ? -4.328 4.137 -10.148 1 94.12 65 ALA B C 1
ATOM 4491 O O . ALA B 1 65 ? -5.395 3.998 -10.75 1 94.12 65 ALA B O 1
ATOM 4492 N N . VAL B 1 66 ? -4.219 4.082 -8.852 1 93.94 66 VAL B N 1
ATOM 4493 C CA . VAL B 1 66 ? -5.406 3.9 -8.023 1 93.94 66 VAL B CA 1
ATOM 4494 C C . VAL B 1 66 ? -6.34 5.098 -8.188 1 93.94 66 VAL B C 1
ATOM 4496 O O . VAL B 1 66 ? -7.562 4.941 -8.227 1 93.94 66 VAL B O 1
ATOM 4499 N N . LEU B 1 67 ? -5.797 6.266 -8.289 1 93.19 67 LEU B N 1
ATOM 4500 C CA . LEU B 1 67 ? -6.594 7.453 -8.578 1 93.19 67 LEU B CA 1
ATOM 4501 C C . LEU B 1 67 ? -7.344 7.301 -9.891 1 93.19 67 LEU B C 1
ATOM 4503 O O . LEU B 1 67 ? -8.539 7.613 -9.969 1 93.19 67 LEU B O 1
ATOM 4507 N N . CYS B 1 68 ? -6.664 6.793 -10.844 1 92.06 68 CYS B N 1
ATOM 4508 C CA . CYS B 1 68 ? -7.293 6.574 -12.141 1 92.06 68 CYS B CA 1
ATOM 4509 C C . CYS B 1 68 ? -8.469 5.609 -12.031 1 92.06 68 CYS B C 1
ATOM 4511 O O . CYS B 1 68 ? -9.5 5.812 -12.656 1 92.06 68 CYS B O 1
ATOM 4513 N N . ILE B 1 69 ? -8.289 4.645 -11.25 1 92.5 69 ILE B N 1
ATOM 4514 C CA . ILE B 1 69 ? -9.344 3.662 -11.055 1 92.5 69 ILE B CA 1
ATOM 4515 C C . ILE B 1 69 ? -10.547 4.324 -10.375 1 92.5 69 ILE B C 1
ATOM 4517 O O . ILE B 1 69 ? -11.695 4.074 -10.75 1 92.5 69 ILE B O 1
ATOM 4521 N N . PHE B 1 70 ? -10.305 5.188 -9.438 1 90.75 70 PHE B N 1
ATOM 4522 C CA . PHE B 1 70 ? -11.383 5.875 -8.75 1 90.75 70 PHE B CA 1
ATOM 4523 C C . PHE B 1 70 ? -12.109 6.832 -9.688 1 90.75 70 PHE B C 1
ATOM 4525 O O . PHE B 1 70 ? -13.328 6.992 -9.609 1 90.75 70 PHE B O 1
ATOM 4532 N N . VAL B 1 71 ? -11.359 7.477 -10.531 1 91.31 71 VAL B N 1
ATOM 4533 C CA . VAL B 1 71 ? -11.961 8.367 -11.516 1 91.31 71 VAL B CA 1
ATOM 4534 C C . VAL B 1 71 ? -12.828 7.566 -12.484 1 91.31 71 VAL B C 1
ATOM 4536 O O . VAL B 1 71 ? -13.961 7.953 -12.773 1 91.31 71 VAL B O 1
ATOM 4539 N N . LEU B 1 72 ? -12.312 6.488 -12.906 1 89.56 72 LEU B N 1
ATOM 4540 C CA . LEU B 1 72 ? -13.062 5.625 -13.805 1 89.56 72 LEU B CA 1
ATOM 4541 C C . LEU B 1 72 ? -14.336 5.113 -13.133 1 89.56 72 LEU B C 1
ATOM 4543 O O . LEU B 1 72 ? -15.398 5.07 -13.758 1 89.56 72 LEU B O 1
ATOM 4547 N N . ARG B 1 73 ? -14.172 4.719 -11.914 1 89.25 73 ARG B N 1
ATOM 4548 C CA . ARG B 1 73 ? -15.336 4.27 -11.148 1 89.25 73 ARG B CA 1
ATOM 4549 C C . ARG B 1 73 ? -16.406 5.352 -11.094 1 89.25 73 ARG B C 1
ATOM 4551 O O . ARG B 1 73 ? -17.578 5.078 -11.32 1 89.25 73 ARG B O 1
ATOM 4558 N N . ALA B 1 74 ? -15.992 6.547 -10.82 1 87.38 74 ALA B N 1
ATOM 4559 C CA . ALA B 1 74 ? -16.938 7.66 -10.703 1 87.38 74 ALA B CA 1
ATOM 4560 C C . ALA B 1 74 ? -17.609 7.961 -12.039 1 87.38 74 ALA B C 1
ATOM 4562 O O . ALA B 1 74 ? -18.812 8.195 -12.094 1 87.38 74 ALA B O 1
ATOM 4563 N N . VAL B 1 75 ? -16.875 7.879 -13.078 1 88.69 75 VAL B N 1
ATOM 4564 C CA . VAL B 1 75 ? -17.375 8.203 -14.406 1 88.69 75 VAL B CA 1
ATOM 4565 C C . VAL B 1 75 ? -18.375 7.133 -14.852 1 88.69 75 VAL B C 1
ATOM 4567 O O . VAL B 1 75 ? -19.453 7.445 -15.352 1 88.69 75 VAL B O 1
ATOM 4570 N N . VAL B 1 76 ? -18.047 5.918 -14.625 1 88 76 VAL B N 1
ATOM 4571 C CA . VAL B 1 76 ? -18.891 4.812 -15.078 1 88 76 VAL B CA 1
ATOM 4572 C C . VAL B 1 76 ? -20.172 4.766 -14.266 1 88 76 VAL B C 1
ATOM 4574 O O . VAL B 1 76 ? -21.266 4.586 -14.82 1 88 76 VAL B O 1
ATOM 4577 N N . VAL B 1 77 ? -20.062 4.945 -13.039 1 85.75 77 VAL B N 1
ATOM 4578 C CA . VAL B 1 77 ? -21.234 4.918 -12.188 1 85.75 77 VAL B CA 1
ATOM 4579 C C . VAL B 1 77 ? -22.141 6.102 -12.516 1 85.75 77 VAL B C 1
ATOM 4581 O O . VAL B 1 77 ? -23.375 5.961 -12.562 1 85.75 77 VAL B O 1
ATOM 4584 N N . ASP B 1 78 ? -21.594 7.219 -12.766 1 84.38 78 ASP B N 1
ATOM 4585 C CA . ASP B 1 78 ? -22.375 8.391 -13.148 1 84.38 78 ASP B CA 1
ATOM 4586 C C . ASP B 1 78 ? -23.047 8.18 -14.5 1 84.38 78 ASP B C 1
ATOM 4588 O O . ASP B 1 78 ? -24.188 8.617 -14.711 1 84.38 78 ASP B O 1
ATOM 4592 N N . PHE B 1 79 ? -22.344 7.57 -15.344 1 85.75 79 PHE B N 1
ATOM 4593 C CA . PHE B 1 79 ? -22.906 7.301 -16.672 1 85.75 79 PHE B CA 1
ATOM 4594 C C . PHE B 1 79 ? -24.094 6.336 -16.562 1 85.75 79 PHE B C 1
ATOM 4596 O O . PHE B 1 79 ? -25.094 6.504 -17.266 1 85.75 79 PHE B O 1
ATOM 4603 N N . ILE B 1 80 ? -23.984 5.379 -15.719 1 86.06 80 ILE B N 1
ATOM 4604 C CA . ILE B 1 80 ? -25.047 4.391 -15.547 1 86.06 80 ILE B CA 1
ATOM 4605 C C . ILE B 1 80 ? -26.234 5.031 -14.844 1 86.06 80 ILE B C 1
ATOM 4607 O O . ILE B 1 80 ? -27.391 4.801 -15.227 1 86.06 80 ILE B O 1
ATOM 4611 N N . ASP B 1 81 ? -25.969 5.848 -13.883 1 83.94 81 ASP B N 1
ATOM 4612 C CA . ASP B 1 81 ? -27.031 6.43 -13.078 1 83.94 81 ASP B CA 1
ATOM 4613 C C . ASP B 1 81 ? -27.703 7.598 -13.805 1 83.94 81 ASP B C 1
ATOM 4615 O O . ASP B 1 81 ? -28.922 7.75 -13.75 1 83.94 81 ASP B O 1
ATOM 4619 N N . ASN B 1 82 ? -27 8.523 -14.453 1 80.62 82 ASN B N 1
ATOM 4620 C CA . ASN B 1 82 ? -27.562 9.766 -14.977 1 80.62 82 ASN B CA 1
ATOM 4621 C C . ASN B 1 82 ? -27.422 9.859 -16.484 1 80.62 82 ASN B C 1
ATOM 4623 O O . ASN B 1 82 ? -27.891 10.82 -17.109 1 80.62 82 ASN B O 1
ATOM 4627 N N . GLU B 1 83 ? -26.844 8.852 -17.094 1 77.69 83 GLU B N 1
ATOM 4628 C CA . GLU B 1 83 ? -26.609 8.852 -18.531 1 77.69 83 GLU B CA 1
ATOM 4629 C C . GLU B 1 83 ? -25.766 10.055 -18.953 1 77.69 83 GLU B C 1
ATOM 4631 O O . GLU B 1 83 ? -25.969 10.602 -20.047 1 77.69 83 GLU B O 1
ATOM 4636 N N . CYS B 1 84 ? -25.297 10.773 -18 1 70.44 84 CYS B N 1
ATOM 4637 C CA . CYS B 1 84 ? -24.359 11.852 -18.281 1 70.44 84 CYS B CA 1
ATOM 4638 C C . CYS B 1 84 ? -23.109 11.727 -17.422 1 70.44 84 CYS B C 1
ATOM 4640 O O . CYS B 1 84 ? -23.141 11.109 -16.359 1 70.44 84 CYS B O 1
ATOM 4642 N N . ILE B 1 85 ? -22.016 12.086 -18.094 1 69.19 85 ILE B N 1
ATOM 4643 C CA . ILE B 1 85 ? -20.75 12.078 -17.359 1 69.19 85 ILE B CA 1
ATOM 4644 C C . ILE B 1 85 ? -20.625 13.359 -16.547 1 69.19 85 ILE B C 1
ATOM 4646 O O . ILE B 1 85 ? -20.406 14.438 -17.109 1 69.19 85 ILE B O 1
ATOM 4650 N N . VAL B 1 86 ? -21.125 13.438 -15.344 1 65.75 86 VAL B N 1
ATOM 4651 C CA . VAL B 1 86 ? -20.922 14.586 -14.477 1 65.75 86 VAL B CA 1
ATOM 4652 C C . VAL B 1 86 ? -19.938 14.227 -13.359 1 65.75 86 VAL B C 1
ATOM 4654 O O . VAL B 1 86 ? -20.234 13.359 -12.531 1 65.75 86 VAL B O 1
ATOM 4657 N N . LEU B 1 87 ? -18.672 14.602 -13.625 1 66.75 87 LEU B N 1
ATOM 4658 C CA . LEU B 1 87 ? -17.797 14.414 -12.469 1 66.75 87 LEU B CA 1
ATOM 4659 C C . LEU B 1 87 ? -18.328 15.164 -11.25 1 66.75 87 LEU B C 1
ATOM 4661 O O . LEU B 1 87 ? -18.562 16.375 -11.312 1 66.75 87 LEU B O 1
ATOM 4665 N N . ASP B 1 88 ? -18.844 14.484 -10.32 1 72.94 88 ASP B N 1
ATOM 4666 C CA . ASP B 1 88 ? -19.516 15.031 -9.148 1 72.94 88 ASP B CA 1
ATOM 4667 C C . ASP B 1 88 ? -18.516 15.641 -8.172 1 72.94 88 ASP B C 1
ATOM 4669 O O . ASP B 1 88 ? -17.75 14.922 -7.52 1 72.94 88 ASP B O 1
ATOM 4673 N N . PHE B 1 89 ? -18.391 16.969 -8.25 1 83.38 89 PHE B N 1
ATOM 4674 C CA . PHE B 1 89 ? -17.547 17.719 -7.34 1 83.38 89 PHE B CA 1
ATOM 4675 C C . PHE B 1 89 ? -18.328 18.172 -6.113 1 83.38 89 PHE B C 1
ATOM 4677 O O . PHE B 1 89 ? -17.953 19.172 -5.477 1 83.38 89 PHE B O 1
ATOM 4684 N N . GLU B 1 90 ? -19.297 17.438 -5.855 1 86.19 90 GLU B N 1
ATOM 4685 C CA . GLU B 1 90 ? -20.188 17.859 -4.785 1 86.19 90 GLU B CA 1
ATOM 4686 C C . GLU B 1 90 ? -19.469 17.875 -3.439 1 86.19 90 GLU B C 1
ATOM 4688 O O . GLU B 1 90 ? -19.656 18.797 -2.639 1 86.19 90 GLU B O 1
ATOM 4693 N N . VAL B 1 91 ? -18.672 16.953 -3.232 1 90.5 91 VAL B N 1
ATOM 4694 C CA . VAL B 1 91 ? -17.969 16.875 -1.957 1 90.5 91 VAL B CA 1
ATOM 4695 C C . VAL B 1 91 ? -17 18.031 -1.828 1 90.5 91 VAL B C 1
ATOM 4697 O O . VAL B 1 91 ? -16.875 18.641 -0.759 1 90.5 91 VAL B O 1
ATOM 4700 N N . LEU B 1 92 ? -16.359 18.406 -2.885 1 92.5 92 LEU B N 1
ATOM 4701 C CA . LEU B 1 92 ? -15.43 19.516 -2.871 1 92.5 92 LEU B CA 1
ATOM 4702 C C . LEU B 1 92 ? -16.156 20.844 -2.676 1 92.5 92 LEU B C 1
ATOM 4704 O O . LEU B 1 92 ? -15.695 21.719 -1.936 1 92.5 92 LEU B O 1
ATOM 4708 N N . ILE B 1 93 ? -17.266 20.969 -3.314 1 92.62 93 ILE B N 1
ATOM 4709 C CA . ILE B 1 93 ? -18.062 22.172 -3.201 1 92.62 93 ILE B CA 1
ATOM 4710 C C . ILE B 1 93 ? -18.594 22.328 -1.775 1 92.62 93 ILE B C 1
ATOM 4712 O O . ILE B 1 93 ? -18.594 23.422 -1.214 1 92.62 93 ILE B O 1
ATOM 4716 N N . PHE B 1 94 ? -18.969 21.234 -1.282 1 92.81 94 PHE B N 1
ATOM 4717 C CA . PHE B 1 94 ? -19.438 21.234 0.099 1 92.81 94 PHE B CA 1
ATOM 4718 C C . PHE B 1 94 ? -18.297 21.578 1.056 1 92.81 94 PHE B C 1
ATOM 4720 O O . PHE B 1 94 ? -18.453 22.438 1.93 1 92.81 94 PHE B O 1
ATOM 4727 N N . ALA B 1 95 ? -17.172 20.953 0.895 1 94.31 95 ALA B N 1
ATOM 4728 C CA . ALA B 1 95 ? -16.047 21.141 1.804 1 94.31 95 ALA B CA 1
ATOM 4729 C C . ALA B 1 95 ? -15.523 22.562 1.755 1 94.31 95 ALA B C 1
ATOM 4731 O O . ALA B 1 95 ? -15.172 23.141 2.787 1 94.31 95 ALA B O 1
ATOM 4732 N N . PHE B 1 96 ? -15.516 23.172 0.567 1 96.25 96 PHE B N 1
ATOM 4733 C CA . PHE B 1 96 ? -15 24.531 0.407 1 96.25 96 PHE B CA 1
ATOM 4734 C C . PHE B 1 96 ? -16.141 25.531 0.265 1 96.25 96 PHE B C 1
ATOM 4736 O O . PHE B 1 96 ? -16.047 26.484 -0.508 1 96.25 96 PHE B O 1
ATOM 4743 N N . GLY B 1 97 ? -17.141 25.25 1.043 1 95.81 97 GLY B N 1
ATOM 4744 C CA . GLY B 1 97 ? -18.266 26.172 1.044 1 95.81 97 GLY B CA 1
ATOM 4745 C C . GLY B 1 97 ? -17.906 27.562 1.525 1 95.81 97 GLY B C 1
ATOM 4746 O O . GLY B 1 97 ? -17.25 27.719 2.557 1 95.81 97 GLY B O 1
ATOM 4747 N N . ARG B 1 98 ? -18.297 28.594 0.734 1 96.06 98 ARG B N 1
ATOM 4748 C CA . ARG B 1 98 ? -18.062 30.016 1.047 1 96.06 98 ARG B CA 1
ATOM 4749 C C . ARG B 1 98 ? -16.578 30.312 1.182 1 96.06 98 ARG B C 1
ATOM 4751 O O . ARG B 1 98 ? -16.156 30.984 2.125 1 96.06 98 ARG B O 1
ATOM 4758 N N . LEU B 1 99 ? -15.859 29.812 0.297 1 95.38 99 LEU B N 1
ATOM 4759 C CA . LEU B 1 99 ? -14.406 29.984 0.306 1 95.38 99 LEU B CA 1
ATOM 4760 C C . LEU B 1 99 ? -14.031 31.453 0.126 1 95.38 99 LEU B C 1
ATOM 4762 O O . LEU B 1 99 ? -13.047 31.922 0.704 1 95.38 99 LEU B O 1
ATOM 4766 N N . HIS B 1 100 ? -14.836 32.188 -0.605 1 96.12 100 HIS B N 1
ATOM 4767 C CA . HIS B 1 100 ? -14.531 33.594 -0.829 1 96.12 100 HIS B CA 1
ATOM 4768 C C . HIS B 1 100 ? -14.578 34.406 0.476 1 96.12 100 HIS B C 1
ATOM 4770 O O . HIS B 1 100 ? -13.758 35.281 0.696 1 96.12 100 HIS B O 1
ATOM 4776 N N . MET B 1 101 ? -15.484 34.031 1.335 1 96.88 101 MET B N 1
ATOM 4777 C CA . MET B 1 101 ? -15.57 34.688 2.639 1 96.88 101 MET B CA 1
ATOM 4778 C C . MET B 1 101 ? -14.398 34.281 3.525 1 96.88 101 MET B C 1
ATOM 4780 O O . MET B 1 101 ? -13.898 35.094 4.32 1 96.88 101 MET B O 1
ATOM 4784 N N . ALA B 1 102 ? -14.055 33.031 3.393 1 97.44 102 ALA B N 1
ATOM 4785 C CA . ALA B 1 102 ? -12.906 32.562 4.16 1 97.44 102 ALA B CA 1
ATOM 4786 C C . ALA B 1 102 ? -11.625 33.312 3.742 1 97.44 102 ALA B C 1
ATOM 4788 O O . ALA B 1 102 ? -10.797 33.656 4.586 1 97.44 102 ALA B O 1
ATOM 4789 N N . LEU B 1 103 ? -11.5 33.594 2.457 1 97.44 103 LEU B N 1
ATOM 4790 C CA . LEU B 1 103 ? -10.328 34.281 1.943 1 97.44 103 LEU B CA 1
ATOM 4791 C C . LEU B 1 103 ? -10.328 35.75 2.387 1 97.44 103 LEU B C 1
ATOM 4793 O O . LEU B 1 103 ? -9.266 36.312 2.623 1 97.44 103 LEU B O 1
ATOM 4797 N N . LEU B 1 104 ? -11.461 36.25 2.541 1 97.31 104 LEU B N 1
ATOM 4798 C CA . LEU B 1 104 ? -11.562 37.625 3.059 1 97.31 104 LEU B CA 1
ATOM 4799 C C . LEU B 1 104 ? -11.141 37.656 4.523 1 97.31 104 LEU B C 1
ATOM 4801 O O . LEU B 1 104 ? -10.438 38.594 4.941 1 97.31 104 LEU B O 1
ATOM 4805 N N . ALA B 1 105 ? -11.68 36.688 5.25 1 97.56 105 ALA B N 1
ATOM 4806 C CA . ALA B 1 105 ? -11.258 36.625 6.645 1 97.56 105 ALA B CA 1
ATOM 4807 C C . ALA B 1 105 ? -9.742 36.438 6.75 1 97.56 105 ALA B C 1
ATOM 4809 O O . ALA B 1 105 ? -9.102 37.031 7.617 1 97.56 105 ALA B O 1
ATOM 4810 N N . TRP B 1 106 ? -9.219 35.625 5.891 1 97.69 106 TRP B N 1
ATOM 4811 C CA . TRP B 1 106 ? -7.773 35.406 5.84 1 97.69 106 TRP B CA 1
ATOM 4812 C C . TRP B 1 106 ? -7.043 36.719 5.562 1 97.69 106 TRP B C 1
ATOM 4814 O O . TRP B 1 106 ? -6.012 37 6.176 1 97.69 106 TRP B O 1
ATOM 4824 N N . LEU B 1 107 ? -7.578 37.562 4.68 1 98.06 107 LEU B N 1
ATOM 4825 C CA . LEU B 1 107 ? -6.957 38.812 4.305 1 98.06 107 LEU B CA 1
ATOM 4826 C C . LEU B 1 107 ? -6.918 39.781 5.488 1 98.06 107 LEU B C 1
ATOM 4828 O O . LEU B 1 107 ? -5.93 40.5 5.684 1 98.06 107 LEU B O 1
ATOM 4832 N N . VAL B 1 108 ? -7.93 39.75 6.254 1 97.69 108 VAL B N 1
ATOM 4833 C CA . VAL B 1 108 ? -7.984 40.625 7.438 1 97.69 108 VAL B CA 1
ATOM 4834 C C . VAL B 1 108 ? -6.918 40.188 8.438 1 97.69 108 VAL B C 1
ATOM 4836 O O . VAL B 1 108 ? -6.16 41 8.953 1 97.69 108 VAL B O 1
ATOM 4839 N N . MET B 1 109 ? -6.879 38.938 8.664 1 98.31 109 MET B N 1
ATOM 4840 C CA . MET B 1 109 ? -5.879 38.406 9.594 1 98.31 109 MET B CA 1
ATOM 4841 C C . MET B 1 109 ? -4.469 38.656 9.07 1 98.31 109 MET B C 1
ATOM 4843 O O . MET B 1 109 ? -3.57 39 9.844 1 98.31 109 MET B O 1
ATOM 4847 N N . PHE B 1 110 ? -4.301 38.531 7.758 1 98.12 110 PHE B N 1
ATOM 4848 C CA . PHE B 1 110 ? -2.99 38.719 7.145 1 98.12 110 PHE B CA 1
ATOM 4849 C C . PHE B 1 110 ? -2.549 40.156 7.242 1 98.12 110 PHE B C 1
ATOM 4851 O O . PHE B 1 110 ? -1.394 40.469 7.562 1 98.12 110 PHE B O 1
ATOM 4858 N N . LEU B 1 111 ? -3.441 41.125 6.973 1 97.75 111 LEU B N 1
ATOM 4859 C CA . LEU B 1 111 ? -3.107 42.531 7.023 1 97.75 111 LEU B CA 1
ATOM 4860 C C . LEU B 1 111 ? -2.73 42.969 8.438 1 97.75 111 LEU B C 1
ATOM 4862 O O . LEU B 1 111 ? -1.793 43.719 8.633 1 97.75 111 LEU B O 1
ATOM 4866 N N . TYR B 1 112 ? -3.447 42.469 9.375 1 97.5 112 TYR B N 1
ATOM 4867 C CA . TYR B 1 112 ? -3.084 42.719 10.766 1 97.5 112 TYR B CA 1
ATOM 4868 C C . TYR B 1 112 ? -1.686 42.219 11.062 1 97.5 112 TYR B C 1
ATOM 4870 O O . TYR B 1 112 ? -0.862 42.906 11.641 1 97.5 112 TYR B O 1
ATOM 4878 N N . THR B 1 113 ? -1.421 40.906 10.688 1 97.62 113 THR B N 1
ATOM 4879 C CA . THR B 1 113 ? -0.145 40.25 10.977 1 97.62 113 THR B CA 1
ATOM 4880 C C . THR B 1 113 ? 0.997 40.969 10.258 1 97.62 113 THR B C 1
ATOM 4882 O O . THR B 1 113 ? 2.109 41.062 10.781 1 97.62 113 THR B O 1
ATOM 4885 N N . LEU B 1 114 ? 0.706 41.531 9.117 1 97.25 114 LEU B N 1
ATOM 4886 C CA . LEU B 1 114 ? 1.71 42.188 8.289 1 97.25 114 LEU B CA 1
ATOM 4887 C C . LEU B 1 114 ? 2.092 43.562 8.875 1 97.25 114 LEU B C 1
ATOM 4889 O O . LEU B 1 114 ? 3.271 43.906 8.898 1 97.25 114 LEU B O 1
ATOM 4893 N N . LEU B 1 115 ? 1.145 44.281 9.461 1 96.06 115 LEU B N 1
ATOM 4894 C CA . LEU B 1 115 ? 1.382 45.688 9.719 1 96.06 115 LEU B CA 1
ATOM 4895 C C . LEU B 1 115 ? 1.537 45.938 11.211 1 96.06 115 LEU B C 1
ATOM 4897 O O . LEU B 1 115 ? 2.504 46.594 11.633 1 96.06 115 LEU B O 1
ATOM 4901 N N . VAL B 1 116 ? 0.745 45.406 11.992 1 95.44 116 VAL B N 1
ATOM 4902 C CA . VAL B 1 116 ? 0.577 45.875 13.367 1 95.44 116 VAL B CA 1
ATOM 4903 C C . VAL B 1 116 ? 1.777 45.438 14.203 1 95.44 116 VAL B C 1
ATOM 4905 O O . VAL B 1 116 ? 2.426 46.281 14.844 1 95.44 116 VAL B O 1
ATOM 4908 N N . PRO B 1 117 ? 2.133 44.156 14.172 1 95.06 117 PRO B N 1
ATOM 4909 C CA . PRO B 1 117 ? 3.268 43.781 15.016 1 95.06 117 PRO B CA 1
ATOM 4910 C C . PRO B 1 117 ? 4.562 44.469 14.625 1 95.06 117 PRO B C 1
ATOM 4912 O O . PRO B 1 117 ? 5.324 44.906 15.492 1 95.06 117 PRO B O 1
ATOM 4915 N N . TYR B 1 118 ? 4.84 44.625 13.375 1 94.5 118 TYR B N 1
ATOM 4916 C CA . TYR B 1 118 ? 6.055 45.281 12.906 1 94.5 118 TYR B CA 1
ATOM 4917 C C . TYR B 1 118 ? 6.07 46.75 13.289 1 94.5 118 TYR B C 1
ATOM 4919 O O . TYR B 1 118 ? 7.082 47.281 13.773 1 94.5 118 TYR B O 1
ATOM 4927 N N . LYS B 1 119 ? 4.93 47.469 13.109 1 93.88 119 LYS B N 1
ATOM 4928 C CA . LYS B 1 119 ? 4.848 48.906 13.414 1 93.88 119 LYS B CA 1
ATOM 4929 C C . LYS B 1 119 ? 4.953 49.156 14.914 1 93.88 119 LYS B C 1
ATOM 4931 O O . LYS B 1 119 ? 5.586 50.125 15.344 1 93.88 119 LYS B O 1
ATOM 4936 N N . VAL B 1 120 ? 4.297 48.312 15.648 1 93.62 120 VAL B N 1
ATOM 4937 C CA . VAL B 1 120 ? 4.367 48.438 17.094 1 93.62 120 VAL B CA 1
ATOM 4938 C C . VAL B 1 120 ? 5.812 48.25 17.562 1 93.62 120 VAL B C 1
ATOM 4940 O O . VAL B 1 120 ? 6.293 49 18.438 1 93.62 120 VAL B O 1
ATOM 4943 N N . LEU B 1 121 ? 6.516 47.25 17.047 1 91.19 121 LEU B N 1
ATOM 4944 C CA . LEU B 1 121 ? 7.91 47.031 17.406 1 91.19 121 LEU B CA 1
ATOM 4945 C C . LEU B 1 121 ? 8.789 48.219 16.984 1 91.19 121 LEU B C 1
ATOM 4947 O O . LEU B 1 121 ? 9.719 48.562 17.703 1 91.19 121 LEU B O 1
ATOM 4951 N N . GLN B 1 122 ? 8.477 48.781 15.859 1 89 122 GLN B N 1
ATOM 4952 C CA . GLN B 1 122 ? 9.227 49.969 15.383 1 89 122 GLN B CA 1
ATOM 4953 C C . GLN B 1 122 ? 9.047 51.156 16.312 1 89 122 GLN B C 1
ATOM 4955 O O . GLN B 1 122 ? 10.023 51.812 16.656 1 89 122 GLN B O 1
ATOM 4960 N N . ILE B 1 123 ? 7.816 51.344 16.703 1 89.25 123 ILE B N 1
ATOM 4961 C CA . ILE B 1 123 ? 7.52 52.469 17.594 1 89.25 123 ILE B CA 1
ATOM 4962 C C . ILE B 1 123 ? 8.156 52.188 18.969 1 89.25 123 ILE B C 1
ATOM 4964 O O . ILE B 1 123 ? 8.719 53.094 19.578 1 89.25 123 ILE B O 1
ATOM 4968 N N . TRP B 1 124 ? 8.047 51 19.375 1 90.12 124 TRP B N 1
ATOM 4969 C CA . TRP B 1 124 ? 8.633 50.594 20.656 1 90.12 124 TRP B CA 1
ATOM 4970 C C . TRP B 1 124 ? 10.148 50.812 20.641 1 90.12 124 TRP B C 1
ATOM 4972 O O . TRP B 1 124 ? 10.711 51.375 21.562 1 90.12 124 TRP B O 1
ATOM 4982 N N . ALA B 1 125 ? 10.836 50.375 19.625 1 86.56 125 ALA B N 1
ATOM 4983 C CA . ALA B 1 125 ? 12.289 50.5 19.5 1 86.56 125 ALA B CA 1
ATOM 4984 C C . ALA B 1 125 ? 12.719 51.969 19.469 1 86.56 125 ALA B C 1
ATOM 4986 O O . ALA B 1 125 ? 13.711 52.344 20.094 1 86.56 125 ALA B O 1
ATOM 4987 N N . ARG B 1 126 ? 11.938 52.812 18.781 1 84.06 126 ARG B N 1
ATOM 4988 C CA . ARG B 1 126 ? 12.234 54.219 18.688 1 84.06 126 ARG B CA 1
ATOM 4989 C C . ARG B 1 126 ? 12.023 54.906 20.031 1 84.06 126 ARG B C 1
ATOM 4991 O O . ARG B 1 126 ? 12.789 55.812 20.406 1 84.06 126 ARG B O 1
ATOM 4998 N N . SER B 1 127 ? 10.992 54.5 20.688 1 85 127 SER B N 1
ATOM 4999 C CA . SER B 1 127 ? 10.672 55.125 21.984 1 85 127 SER B CA 1
ATOM 5000 C C . SER B 1 127 ? 11.711 54.75 23.031 1 85 127 SER B C 1
ATOM 5002 O O . SER B 1 127 ? 11.945 55.5 23.969 1 85 127 SER B O 1
ATOM 5004 N N . LEU B 1 128 ? 12.266 53.625 22.953 1 82.19 128 LEU B N 1
ATOM 5005 C CA . LEU B 1 128 ? 13.297 53.188 23.891 1 82.19 128 LEU B CA 1
ATOM 5006 C C . LEU B 1 128 ? 14.539 54.062 23.75 1 82.19 128 LEU B C 1
ATOM 5008 O O . LEU B 1 128 ? 15.273 54.25 24.734 1 82.19 128 LEU B O 1
ATOM 5012 N N . GLU B 1 129 ? 14.75 54.562 22.562 1 76.19 129 GLU B N 1
ATOM 5013 C CA . GLU B 1 129 ? 15.906 55.438 22.328 1 76.19 129 GLU B CA 1
ATOM 5014 C C . GLU B 1 129 ? 15.656 56.844 22.859 1 76.19 129 GLU B C 1
ATOM 5016 O O . GLU B 1 129 ? 16.578 57.531 23.297 1 76.19 129 GLU B O 1
ATOM 5021 N N . THR B 1 130 ? 14.414 57.219 22.828 1 77.44 130 THR B N 1
ATOM 5022 C CA . THR B 1 130 ? 14.141 58.625 23.078 1 77.44 130 THR B CA 1
ATOM 5023 C C . THR B 1 130 ? 13.625 58.844 24.484 1 77.44 130 THR B C 1
ATOM 5025 O O . THR B 1 130 ? 13.93 59.875 25.125 1 77.44 130 THR B O 1
ATOM 5028 N N . LEU B 1 131 ? 12.773 57.906 24.891 1 73.38 131 LEU B N 1
ATOM 5029 C CA . LEU B 1 131 ? 12.031 58.188 26.109 1 73.38 131 LEU B CA 1
ATOM 5030 C C . LEU B 1 131 ? 12.781 57.688 27.344 1 73.38 131 LEU B C 1
ATOM 5032 O O . LEU B 1 131 ? 13.531 56.719 27.266 1 73.38 131 LEU B O 1
ATOM 5036 N N . GLN B 1 132 ? 12.617 58.469 28.484 1 69.19 132 GLN B N 1
ATOM 5037 C CA . GLN B 1 132 ? 13.273 58.188 29.766 1 69.19 132 GLN B CA 1
ATOM 5038 C C . GLN B 1 132 ? 12.555 57.062 30.516 1 69.19 132 GLN B C 1
ATOM 5040 O O . GLN B 1 132 ? 13.125 56.469 31.438 1 69.19 132 GLN B O 1
ATOM 5045 N N . LEU B 1 133 ? 11.328 56.75 30.156 1 74.06 133 LEU B N 1
ATOM 5046 C CA . LEU B 1 133 ? 10.609 55.719 30.891 1 74.06 133 LEU B CA 1
ATOM 5047 C C . LEU B 1 133 ? 10.43 54.469 30.031 1 74.06 133 LEU B C 1
ATOM 5049 O O . LEU B 1 133 ? 9.32 54.188 29.562 1 74.06 133 LEU B O 1
ATOM 5053 N N . PRO B 1 134 ? 11.461 53.719 29.938 1 78.5 134 PRO B N 1
ATOM 5054 C CA . PRO B 1 134 ? 11.461 52.594 29.031 1 78.5 134 PRO B CA 1
ATOM 5055 C C . PRO B 1 134 ? 10.5 51.469 29.469 1 78.5 134 PRO B C 1
ATOM 5057 O O . PRO B 1 134 ? 9.883 50.844 28.625 1 78.5 134 PRO B O 1
ATOM 5060 N N . THR B 1 135 ? 10.109 51.438 30.672 1 83.25 135 THR B N 1
ATOM 5061 C CA . THR B 1 135 ? 9.25 50.375 31.172 1 83.25 135 THR B CA 1
ATOM 5062 C C . THR B 1 135 ? 7.793 50.656 30.797 1 83.25 135 THR B C 1
ATOM 5064 O O . THR B 1 135 ? 7.066 49.719 30.422 1 83.25 135 THR B O 1
ATOM 5067 N N . ALA B 1 136 ? 7.41 51.875 30.953 1 84.44 136 ALA B N 1
ATOM 5068 C CA . ALA B 1 136 ? 6.027 52.25 30.641 1 84.44 136 ALA B CA 1
ATOM 5069 C C . ALA B 1 136 ? 5.734 52.031 29.156 1 84.44 136 ALA B C 1
ATOM 5071 O O . ALA B 1 136 ? 4.668 51.531 28.797 1 84.44 136 ALA B O 1
ATOM 5072 N N . VAL B 1 137 ? 6.617 52.375 28.328 1 84.25 137 VAL B N 1
ATOM 5073 C CA . VAL B 1 137 ? 6.441 52.219 26.891 1 84.25 137 VAL B CA 1
ATOM 5074 C C . VAL B 1 137 ? 6.391 50.75 26.516 1 84.25 137 VAL B C 1
ATOM 5076 O O . VAL B 1 137 ? 5.613 50.344 25.656 1 84.25 137 VAL B O 1
ATOM 5079 N N . THR B 1 138 ? 7.191 50 27.188 1 86.19 138 THR B N 1
ATOM 5080 C CA . THR B 1 138 ? 7.219 48.562 26.938 1 86.19 138 THR B CA 1
ATOM 5081 C C . THR B 1 138 ? 5.902 47.906 27.344 1 86.19 138 THR B C 1
ATOM 5083 O O . THR B 1 138 ? 5.371 47.062 26.625 1 86.19 138 THR B O 1
ATOM 5086 N N . VAL B 1 139 ? 5.359 48.312 28.391 1 89.94 139 VAL B N 1
ATOM 5087 C CA . VAL B 1 139 ? 4.105 47.75 28.891 1 89.94 139 VAL B CA 1
ATOM 5088 C C . VAL B 1 139 ? 2.959 48.156 27.953 1 89.94 139 VAL B C 1
ATOM 5090 O O . VAL B 1 139 ? 2.08 47.344 27.672 1 89.94 139 VAL B O 1
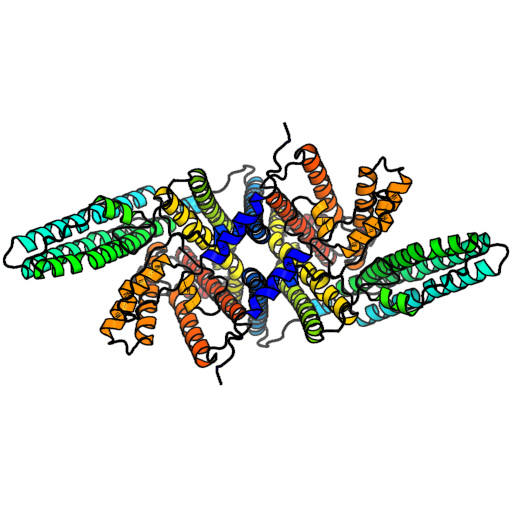ATOM 5093 N N . ILE B 1 140 ? 3 49.344 27.516 1 89.62 140 ILE B N 1
ATOM 5094 C CA . ILE B 1 140 ? 1.955 49.844 26.625 1 89.62 140 ILE B CA 1
ATOM 5095 C C . ILE B 1 140 ? 2.037 49.062 25.297 1 89.62 140 ILE B C 1
ATOM 5097 O O . ILE B 1 140 ? 1.016 48.625 24.766 1 89.62 140 ILE B O 1
ATOM 5101 N N . ALA B 1 141 ? 3.217 48.969 24.734 1 89 141 ALA B N 1
ATOM 5102 C CA . ALA B 1 141 ? 3.41 48.219 23.484 1 89 141 ALA B CA 1
ATOM 5103 C C . ALA B 1 141 ? 2.939 46.781 23.641 1 89 141 ALA B C 1
ATOM 5105 O O . ALA B 1 141 ? 2.264 46.25 22.75 1 89 141 ALA B O 1
ATOM 5106 N N . ALA B 1 142 ? 3.244 46.219 24.703 1 90.38 142 ALA B N 1
ATOM 5107 C CA . ALA B 1 142 ? 2.836 44.844 24.984 1 90.38 142 ALA B CA 1
ATOM 5108 C C . ALA B 1 142 ? 1.317 44.719 25.094 1 90.38 142 ALA B C 1
ATOM 5110 O O . ALA B 1 142 ? 0.72 43.781 24.594 1 90.38 142 ALA B O 1
ATOM 5111 N N . ALA B 1 143 ? 0.771 45.656 25.719 1 92.12 143 ALA B N 1
ATOM 5112 C CA . ALA B 1 143 ? -0.68 45.688 25.891 1 92.12 143 ALA B CA 1
ATOM 5113 C C . ALA B 1 143 ? -1.39 45.812 24.547 1 92.12 143 ALA B C 1
ATOM 5115 O O . ALA B 1 143 ? -2.391 45.156 24.281 1 92.12 143 ALA B O 1
ATOM 5116 N N . VAL B 1 144 ? -0.865 46.656 23.719 1 90.88 144 VAL B N 1
ATOM 5117 C CA . VAL B 1 144 ? -1.445 46.875 22.391 1 90.88 144 VAL B CA 1
ATOM 5118 C C . VAL B 1 144 ? -1.353 45.594 21.578 1 90.88 144 VAL B C 1
ATOM 5120 O O . VAL B 1 144 ? -2.316 45.188 20.922 1 90.88 144 VAL B O 1
ATOM 5123 N N . LEU B 1 145 ? -0.266 44.969 21.641 1 91.5 145 LEU B N 1
ATOM 5124 C CA . LEU B 1 145 ? -0.072 43.719 20.906 1 91.5 145 LEU B CA 1
ATOM 5125 C C . LEU B 1 145 ? -0.967 42.625 21.469 1 91.5 145 LEU B C 1
ATOM 5127 O O . LEU B 1 145 ? -1.559 41.844 20.703 1 91.5 145 LEU B O 1
ATOM 5131 N N . LEU B 1 146 ? -1.062 42.594 22.719 1 91.19 146 LEU B N 1
ATOM 5132 C CA . LEU B 1 146 ? -1.888 41.562 23.344 1 91.19 146 LEU B CA 1
ATOM 5133 C C . LEU B 1 146 ? -3.357 41.75 22.984 1 91.19 146 LEU B C 1
ATOM 5135 O O . LEU B 1 146 ? -4.051 40.781 22.672 1 91.19 146 LEU B O 1
ATOM 5139 N N . ILE B 1 147 ? -3.801 42.938 23.031 1 91.75 147 ILE B N 1
ATOM 5140 C CA . ILE B 1 147 ? -5.184 43.25 22.688 1 91.75 147 ILE B CA 1
ATOM 5141 C C . ILE B 1 147 ? -5.422 42.969 21.203 1 91.75 147 ILE B C 1
ATOM 5143 O O . ILE B 1 147 ? -6.438 42.406 20.828 1 91.75 147 ILE B O 1
ATOM 5147 N N . GLY B 1 148 ? -4.512 43.406 20.391 1 92.12 148 GLY B N 1
ATOM 5148 C CA . GLY B 1 148 ? -4.621 43.125 18.969 1 92.12 148 GLY B CA 1
ATOM 5149 C C . GLY B 1 148 ? -4.648 41.656 18.641 1 92.12 148 GLY B C 1
ATOM 5150 O O . GLY B 1 148 ? -5.469 41.219 17.828 1 92.12 148 GLY B O 1
ATOM 5151 N N . HIS B 1 149 ? -3.795 40.938 19.25 1 92.88 149 HIS B N 1
ATOM 5152 C CA . HIS B 1 149 ? -3.758 39.5 19.062 1 92.88 149 HIS B CA 1
ATOM 5153 C C . HIS B 1 149 ? -5.062 38.844 19.516 1 92.88 149 HIS B C 1
ATOM 5155 O O . HIS B 1 149 ? -5.609 38 18.812 1 92.88 149 HIS B O 1
ATOM 5161 N N . ALA B 1 150 ? -5.527 39.25 20.641 1 92.56 150 ALA B N 1
ATOM 5162 C CA . ALA B 1 150 ? -6.738 38.656 21.203 1 92.56 150 ALA B CA 1
ATOM 5163 C C . ALA B 1 150 ? -7.957 38.969 20.344 1 92.56 150 ALA B C 1
ATOM 5165 O O . ALA B 1 150 ? -8.828 38.125 20.156 1 92.56 150 ALA B O 1
ATOM 5166 N N . THR B 1 151 ? -7.977 40.094 19.766 1 93.88 151 THR B N 1
ATOM 5167 C CA . THR B 1 151 ? -9.156 40.5 19.016 1 93.88 151 THR B CA 1
ATOM 5168 C C . THR B 1 151 ? -9.094 40 17.578 1 93.88 151 THR B C 1
ATOM 5170 O O . THR B 1 151 ? -9.984 39.25 17.141 1 93.88 151 THR B O 1
ATOM 5173 N N . VAL B 1 152 ? -7.988 40.219 16.906 1 95.62 152 VAL B N 1
ATOM 5174 C CA . VAL B 1 152 ? -7.938 40 15.469 1 95.62 152 VAL B CA 1
ATOM 5175 C C . VAL B 1 152 ? -7.551 38.531 15.211 1 95.62 152 VAL B C 1
ATOM 5177 O O . VAL B 1 152 ? -8.039 37.906 14.258 1 95.62 152 VAL B O 1
ATOM 5180 N N . LEU B 1 153 ? -6.723 37.969 15.992 1 96.81 153 LEU B N 1
ATOM 5181 C CA . LEU B 1 153 ? -6.285 36.594 15.766 1 96.81 153 LEU B CA 1
ATOM 5182 C C . LEU B 1 153 ? -6.93 35.656 16.766 1 96.81 153 LEU B C 1
ATOM 5184 O O . LEU B 1 153 ? -6.855 34.438 16.609 1 96.81 153 LEU B O 1
ATOM 5188 N N . GLY B 1 154 ? -7.492 36.156 17.734 1 95.94 154 GLY B N 1
ATOM 5189 C CA . GLY B 1 154 ? -8.172 35.312 18.719 1 95.94 154 GLY B CA 1
ATOM 5190 C C . GLY B 1 154 ? -9.672 35.281 18.516 1 95.94 154 GLY B C 1
ATOM 5191 O O . GLY B 1 154 ? -10.203 34.281 18.016 1 95.94 154 GLY B O 1
ATOM 5192 N N . PHE B 1 155 ? -10.391 36.375 18.672 1 96 155 PHE B N 1
ATOM 5193 C CA . PHE B 1 155 ? -11.852 36.438 18.656 1 96 155 PHE B CA 1
ATOM 5194 C C . PHE B 1 155 ? -12.375 36.469 17.234 1 96 155 PHE B C 1
ATOM 5196 O O . PHE B 1 155 ? -13.367 35.781 16.906 1 96 155 PHE B O 1
ATOM 5203 N N . TYR B 1 156 ? -11.789 37.188 16.406 1 96.88 156 TYR B N 1
ATOM 5204 C CA . TYR B 1 156 ? -12.305 37.438 15.062 1 96.88 156 TYR B CA 1
ATOM 5205 C C . TYR B 1 156 ? -12.422 36.125 14.281 1 96.88 156 TYR B C 1
ATOM 5207 O O . TYR B 1 156 ? -13.484 35.812 13.742 1 96.88 156 TYR B O 1
ATOM 5215 N N . PRO B 1 157 ? -11.383 35.344 14.156 1 97.12 157 PRO B N 1
ATOM 5216 C CA . PRO B 1 157 ? -11.516 34.094 13.398 1 97.12 157 PRO B CA 1
ATOM 5217 C C . PRO B 1 157 ? -12.531 33.156 14.016 1 97.12 157 PRO B C 1
ATOM 5219 O O . PRO B 1 157 ? -13.273 32.469 13.289 1 97.12 157 PRO B O 1
ATOM 5222 N N . VAL B 1 158 ? -12.594 33.031 15.289 1 96 158 VAL B N 1
ATOM 5223 C CA . VAL B 1 158 ? -13.547 32.156 15.969 1 96 158 VAL B CA 1
ATOM 5224 C C . VAL B 1 158 ? -14.969 32.656 15.695 1 96 158 VAL B C 1
ATOM 5226 O O . VAL B 1 158 ? -15.844 31.844 15.359 1 96 158 VAL B O 1
ATOM 5229 N N . TYR B 1 159 ? -15.156 33.906 15.797 1 95.62 159 TYR B N 1
ATOM 5230 C CA . TYR B 1 159 ? -16.469 34.469 15.531 1 95.62 159 TYR B CA 1
ATOM 5231 C C . TYR B 1 159 ? -16.891 34.25 14.086 1 95.62 159 TYR B C 1
ATOM 5233 O O . TYR B 1 159 ? -18.047 33.938 13.812 1 95.62 159 TYR B O 1
ATOM 5241 N N . THR B 1 160 ? -15.977 34.469 13.203 1 96.12 160 THR B N 1
ATOM 5242 C CA . THR B 1 160 ? -16.266 34.281 11.781 1 96.12 160 THR B CA 1
ATOM 5243 C C . THR B 1 160 ? -16.672 32.844 11.477 1 96.12 160 THR B C 1
ATOM 5245 O O . THR B 1 160 ? -17.641 32.625 10.742 1 96.12 160 THR B O 1
ATOM 5248 N N . VAL B 1 161 ? -16.016 31.891 12.031 1 95.38 161 VAL B N 1
ATOM 5249 C CA . VAL B 1 161 ? -16.266 30.469 11.75 1 95.38 161 VAL B CA 1
ATOM 5250 C C . VAL B 1 161 ? -17.609 30.047 12.367 1 95.38 161 VAL B C 1
ATOM 5252 O O . VAL B 1 161 ? -18.328 29.234 11.797 1 95.38 161 VAL B O 1
ATOM 5255 N N . ILE B 1 162 ? -18 30.625 13.477 1 90.88 162 ILE B N 1
ATOM 5256 C CA . ILE B 1 162 ? -19.219 30.25 14.172 1 90.88 162 ILE B CA 1
ATOM 5257 C C . ILE B 1 162 ? -20.406 30.984 13.562 1 90.88 162 ILE B C 1
ATOM 5259 O O . ILE B 1 162 ? -21.516 30.453 13.516 1 90.88 162 ILE B O 1
ATOM 5263 N N . SER B 1 163 ? -20.203 32.156 13.008 1 91.44 163 SER B N 1
ATOM 5264 C CA . SER B 1 163 ? -21.281 33 12.547 1 91.44 163 SER B CA 1
ATOM 5265 C C . SER B 1 163 ? -21.766 32.594 11.164 1 91.44 163 SER B C 1
ATOM 5267 O O . SER B 1 163 ? -22.922 32.875 10.797 1 91.44 163 SER B O 1
ATOM 5269 N N . GLN B 1 164 ? -20.938 32.062 10.398 1 91.25 164 GLN B N 1
ATOM 5270 C CA . GLN B 1 164 ? -21.312 31.688 9.039 1 91.25 164 GLN B CA 1
ATOM 5271 C C . GLN B 1 164 ? -21.203 30.172 8.828 1 91.25 164 GLN B C 1
ATOM 5273 O O . GLN B 1 164 ? -20.359 29.516 9.461 1 91.25 164 GLN B O 1
ATOM 5278 N N . PRO B 1 165 ? -22.062 29.672 7.969 1 90.94 165 PRO B N 1
ATOM 5279 C CA . PRO B 1 165 ? -22.016 28.234 7.684 1 90.94 165 PRO B CA 1
ATOM 5280 C C . PRO B 1 165 ? -20.938 27.859 6.664 1 90.94 165 PRO B C 1
ATOM 5282 O O . PRO B 1 165 ? -21.25 27.516 5.523 1 90.94 165 PRO B O 1
ATOM 5285 N N . PHE B 1 166 ? -19.719 27.828 7.039 1 94.75 166 PHE B N 1
ATOM 5286 C CA . PHE B 1 166 ? -18.594 27.453 6.191 1 94.75 166 PHE B CA 1
ATOM 5287 C C . PHE B 1 166 ? -18.516 25.953 6.016 1 94.75 166 PHE B C 1
ATOM 5289 O O . PHE B 1 166 ? -18.984 25.188 6.879 1 94.75 166 PHE B O 1
ATOM 5296 N N . GLY B 1 167 ? -18.047 25.547 4.875 1 95.19 167 GLY B N 1
ATOM 5297 C CA . GLY B 1 167 ? -17.641 24.156 4.781 1 95.19 167 GLY B CA 1
ATOM 5298 C C . GLY B 1 167 ? -16.453 23.812 5.668 1 95.19 167 GLY B C 1
ATOM 5299 O O . GLY B 1 167 ? -15.703 24.719 6.078 1 95.19 167 GLY B O 1
ATOM 5300 N N . PRO B 1 168 ? -16.312 22.609 5.977 1 94.19 168 PRO B N 1
ATOM 5301 C CA . PRO B 1 168 ? -15.234 22.219 6.883 1 94.19 168 PRO B CA 1
ATOM 5302 C C . PRO B 1 168 ? -13.859 22.656 6.375 1 94.19 168 PRO B C 1
ATOM 5304 O O . PRO B 1 168 ? -13.023 23.109 7.16 1 94.19 168 PRO B O 1
ATOM 5307 N N . ALA B 1 169 ? -13.562 22.5 5.117 1 95.94 169 ALA B N 1
ATOM 5308 C CA . ALA B 1 169 ? -12.258 22.859 4.57 1 95.94 169 ALA B CA 1
ATOM 5309 C C . ALA B 1 169 ? -12.031 24.375 4.652 1 95.94 169 ALA B C 1
ATOM 5311 O O . ALA B 1 169 ? -10.914 24.828 4.906 1 95.94 169 ALA B O 1
ATOM 5312 N N . SER B 1 170 ? -13.055 25.188 4.438 1 97.62 170 SER B N 1
ATOM 5313 C CA . SER B 1 170 ? -12.953 26.641 4.574 1 97.62 170 SER B CA 1
ATOM 5314 C C . SER B 1 170 ? -12.68 27.047 6.02 1 97.62 170 SER B C 1
ATOM 5316 O O . SER B 1 170 ? -11.914 27.969 6.273 1 97.62 170 SER B O 1
ATOM 5318 N N . CYS B 1 171 ? -13.305 26.312 6.883 1 97.25 171 CYS B N 1
ATOM 5319 C CA . CYS B 1 171 ? -13.031 26.562 8.297 1 97.25 171 CYS B CA 1
ATOM 5320 C C . CYS B 1 171 ? -11.578 26.266 8.625 1 97.25 171 CYS B C 1
ATOM 5322 O O . CYS B 1 171 ? -10.945 27.031 9.367 1 97.25 171 CYS B O 1
ATOM 5324 N N . PHE B 1 172 ? -11.109 25.219 8.07 1 96.75 172 PHE B N 1
ATOM 5325 C CA . PHE B 1 172 ? -9.719 24.859 8.312 1 96.75 172 PHE B CA 1
ATOM 5326 C C . PHE B 1 172 ? -8.773 25.906 7.754 1 96.75 172 PHE B C 1
ATOM 5328 O O . PHE B 1 172 ? -7.723 26.188 8.336 1 96.75 172 PHE B O 1
ATOM 5335 N N . VAL B 1 173 ? -9.078 26.5 6.672 1 97 173 VAL B N 1
ATOM 5336 C CA . VAL B 1 173 ? -8.25 27.547 6.094 1 97 173 VAL B CA 1
ATOM 5337 C C . VAL B 1 173 ? -8.141 28.719 7.074 1 97 173 VAL B C 1
ATOM 5339 O O . VAL B 1 173 ? -7.043 29.219 7.336 1 97 173 VAL B O 1
ATOM 5342 N N . ILE B 1 174 ? -9.227 29.062 7.688 1 97.88 174 ILE B N 1
ATOM 5343 C CA . ILE B 1 174 ? -9.258 30.219 8.586 1 97.88 174 ILE B CA 1
ATOM 5344 C C . ILE B 1 174 ? -8.508 29.875 9.875 1 97.88 174 ILE B C 1
ATOM 5346 O O . ILE B 1 174 ? -7.602 30.625 10.273 1 97.88 174 ILE B O 1
ATOM 5350 N N . ILE B 1 175 ? -8.82 28.766 10.398 1 97.81 175 ILE B N 1
ATOM 5351 C CA . ILE B 1 175 ? -8.32 28.438 11.734 1 97.81 175 ILE B CA 1
ATOM 5352 C C . ILE B 1 175 ? -6.84 28.062 11.648 1 97.81 175 ILE B C 1
ATOM 5354 O O . ILE B 1 175 ? -6.047 28.453 12.508 1 97.81 175 ILE B O 1
ATOM 5358 N N . LEU B 1 176 ? -6.441 27.297 10.664 1 97.5 176 LEU B N 1
ATOM 5359 C CA . LEU B 1 176 ? -5.039 26.922 10.539 1 97.5 176 LEU B CA 1
ATOM 5360 C C . LEU B 1 176 ? -4.18 28.141 10.227 1 97.5 176 LEU B C 1
ATOM 5362 O O . LEU B 1 176 ? -3.043 28.25 10.695 1 97.5 176 LEU B O 1
ATOM 5366 N N . GLU B 1 177 ? -4.68 29.078 9.469 1 97.94 177 GLU B N 1
ATOM 5367 C CA . GLU B 1 177 ? -3.943 30.312 9.195 1 97.94 177 GLU B CA 1
ATOM 5368 C C . GLU B 1 177 ? -3.867 31.188 10.438 1 97.94 177 GLU B C 1
ATOM 5370 O O . GLU B 1 177 ? -2.867 31.875 10.648 1 97.94 177 GLU B O 1
ATOM 5375 N N . GLN B 1 178 ? -4.969 31.203 11.195 1 98.19 178 GLN B N 1
ATOM 5376 C CA . GLN B 1 178 ? -4.934 31.875 12.492 1 98.19 178 GLN B CA 1
ATOM 5377 C C . GLN B 1 178 ? -3.76 31.375 13.336 1 98.19 178 GLN B C 1
ATOM 5379 O O . GLN B 1 178 ? -2.992 32.188 13.867 1 98.19 178 GLN B O 1
ATOM 5384 N N . LEU B 1 179 ? -3.678 30.078 13.391 1 97.44 179 LEU B N 1
ATOM 5385 C CA . LEU B 1 179 ? -2.639 29.469 14.203 1 97.44 179 LEU B CA 1
ATOM 5386 C C . LEU B 1 179 ? -1.257 29.734 13.617 1 97.44 179 LEU B C 1
ATOM 5388 O O . LEU B 1 179 ? -0.31 30.016 14.359 1 97.44 179 LEU B O 1
ATOM 5392 N N . ARG B 1 180 ? -1.099 29.625 12.352 1 97.88 180 ARG B N 1
ATOM 5393 C CA . ARG B 1 180 ? 0.168 29.906 11.688 1 97.88 180 ARG B CA 1
ATOM 5394 C C . ARG B 1 180 ? 0.626 31.344 11.969 1 97.88 180 ARG B C 1
ATOM 5396 O O . ARG B 1 180 ? 1.787 31.562 12.32 1 97.88 180 ARG B O 1
ATOM 5403 N N . PHE B 1 181 ? -0.274 32.344 11.875 1 98.19 181 PHE B N 1
ATOM 5404 C CA . PHE B 1 181 ? 0.058 33.75 12.102 1 98.19 181 PHE B CA 1
ATOM 5405 C C . PHE B 1 181 ? 0.473 33.969 13.555 1 98.19 181 PHE B C 1
ATOM 5407 O O . PHE B 1 181 ? 1.434 34.688 13.82 1 98.19 181 PHE B O 1
ATOM 5414 N N . LEU B 1 182 ? -0.25 33.344 14.43 1 97.19 182 LEU B N 1
ATOM 5415 C CA . LEU B 1 182 ? 0.096 33.469 15.844 1 97.19 182 LEU B CA 1
ATOM 5416 C C . LEU B 1 182 ? 1.499 32.938 16.109 1 97.19 182 LEU B C 1
ATOM 5418 O O . LEU B 1 182 ? 2.285 33.562 16.812 1 97.19 182 LEU B O 1
ATOM 5422 N N . MET B 1 183 ? 1.824 31.828 15.531 1 97.75 183 MET B N 1
ATOM 5423 C CA . MET B 1 183 ? 3.135 31.203 15.727 1 97.75 183 MET B CA 1
ATOM 5424 C C . MET B 1 183 ? 4.23 32.062 15.094 1 97.75 183 MET B C 1
ATOM 5426 O O . MET B 1 183 ? 5.297 32.25 15.688 1 97.75 183 MET B O 1
ATOM 5430 N N . LYS B 1 184 ? 4.004 32.594 13.961 1 97.88 184 LYS B N 1
ATOM 5431 C CA . LYS B 1 184 ? 5.016 33.406 13.273 1 97.88 184 LYS B CA 1
ATOM 5432 C C . LYS B 1 184 ? 5.266 34.719 14 1 97.88 184 LYS B C 1
ATOM 5434 O O . LYS B 1 184 ? 6.414 35.156 14.125 1 97.88 184 LYS B O 1
ATOM 5439 N N . ILE B 1 185 ? 4.172 35.375 14.477 1 96.94 185 ILE B N 1
ATOM 5440 C CA . ILE B 1 185 ? 4.34 36.625 15.211 1 96.94 185 ILE B CA 1
ATOM 5441 C C . ILE B 1 185 ? 5.137 36.375 16.484 1 96.94 185 ILE B C 1
ATOM 5443 O O . ILE B 1 185 ? 6.035 37.125 16.828 1 96.94 185 ILE B O 1
ATOM 5447 N N . HIS B 1 186 ? 4.738 35.312 17.125 1 95.81 186 HIS B N 1
ATOM 5448 C CA . HIS B 1 186 ? 5.461 34.938 18.344 1 95.81 186 HIS B CA 1
ATOM 5449 C C . HIS B 1 186 ? 6.949 34.75 18.062 1 95.81 186 HIS B C 1
ATOM 5451 O O . HIS B 1 186 ? 7.793 35.25 18.828 1 95.81 186 HIS B O 1
ATOM 5457 N N . SER B 1 187 ? 7.266 34.031 17.062 1 96.88 187 SER B N 1
ATOM 5458 C CA . SER B 1 187 ? 8.648 33.781 16.672 1 96.88 187 SER B CA 1
ATOM 5459 C C . SER B 1 187 ? 9.375 35.094 16.344 1 96.88 187 SER B C 1
ATOM 5461 O O . SER B 1 187 ? 10.492 35.312 16.812 1 96.88 187 SER B O 1
ATOM 5463 N N . PHE B 1 188 ? 8.727 35.969 15.641 1 95.81 188 PHE B N 1
ATOM 5464 C CA . PHE B 1 188 ? 9.312 37.25 15.234 1 95.81 188 PHE B CA 1
ATOM 5465 C C . PHE B 1 188 ? 9.617 38.094 16.453 1 95.81 188 PHE B C 1
ATOM 5467 O O . PHE B 1 188 ? 10.727 38.594 16.594 1 95.81 188 PHE B O 1
ATOM 5474 N N . LEU B 1 189 ? 8.703 38.25 17.328 1 93.38 189 LEU B N 1
ATOM 5475 C CA . LEU B 1 189 ? 8.859 39.094 18.516 1 93.38 189 LEU B CA 1
ATOM 5476 C C . LEU B 1 189 ? 9.906 38.5 19.453 1 93.38 189 LEU B C 1
ATOM 5478 O O . LEU B 1 189 ? 10.711 39.219 20.031 1 93.38 189 LEU B O 1
ATOM 5482 N N . ARG B 1 190 ? 9.859 37.156 19.531 1 92.12 190 ARG B N 1
ATOM 5483 C CA . ARG B 1 190 ? 10.781 36.469 20.438 1 92.12 190 ARG B CA 1
ATOM 5484 C C . ARG B 1 190 ? 12.219 36.594 19.938 1 92.12 190 ARG B C 1
ATOM 5486 O O . ARG B 1 190 ? 13.156 36.688 20.75 1 92.12 190 ARG B O 1
ATOM 5493 N N . GLU B 1 191 ? 12.453 36.625 18.688 1 92.69 191 GLU B N 1
ATOM 5494 C CA . GLU B 1 191 ? 13.797 36.656 18.125 1 92.69 191 GLU B CA 1
ATOM 5495 C C . GLU B 1 191 ? 14.336 38.062 18.031 1 92.69 191 GLU B C 1
ATOM 5497 O O . GLU B 1 191 ? 15.547 38.312 18.125 1 92.69 191 GLU B O 1
ATOM 5502 N N . ILE B 1 192 ? 13.492 39.094 17.938 1 91.75 192 ILE B N 1
ATOM 5503 C CA . ILE B 1 192 ? 13.969 40.438 17.609 1 91.75 192 ILE B CA 1
ATOM 5504 C C . ILE B 1 192 ? 13.945 41.312 18.875 1 91.75 192 ILE B C 1
ATOM 5506 O O . ILE B 1 192 ? 14.766 42.219 19.016 1 91.75 192 ILE B O 1
ATOM 5510 N N . ALA B 1 193 ? 13.117 41.094 19.859 1 88.12 193 ALA B N 1
ATOM 5511 C CA . ALA B 1 193 ? 12.93 41.969 21.016 1 88.12 193 ALA B CA 1
ATOM 5512 C C . ALA B 1 193 ? 14.141 41.906 21.938 1 88.12 193 ALA B C 1
ATOM 5514 O O . ALA B 1 193 ? 14.656 42.969 22.375 1 88.12 193 ALA B O 1
ATOM 5515 N N . PRO B 1 194 ? 14.68 40.75 22.203 1 86.44 194 PRO B N 1
ATOM 5516 C CA . PRO B 1 194 ? 15.789 40.719 23.156 1 86.44 194 PRO B CA 1
ATOM 5517 C C . PRO B 1 194 ? 17.031 41.406 22.641 1 86.44 194 PRO B C 1
ATOM 5519 O O . PRO B 1 194 ? 17.656 42.188 23.375 1 86.44 194 PRO B O 1
ATOM 5522 N N . PRO B 1 195 ? 17.438 41.188 21.484 1 84.81 195 PRO B N 1
ATOM 5523 C CA . PRO B 1 195 ? 18.609 41.906 20.984 1 84.81 195 PRO B CA 1
ATOM 5524 C C . PRO B 1 195 ? 18.406 43.438 21.047 1 84.81 195 PRO B C 1
ATOM 5526 O O . PRO B 1 195 ? 19.375 44.188 21.266 1 84.81 195 PRO B O 1
ATOM 5529 N N . ILE B 1 196 ? 17.219 43.938 20.781 1 83.75 196 ILE B N 1
ATOM 5530 C CA . ILE B 1 196 ? 16.938 45.375 20.828 1 83.75 196 ILE B CA 1
ATOM 5531 C C . ILE B 1 196 ? 17.094 45.875 22.266 1 83.75 196 ILE B C 1
ATOM 5533 O O . ILE B 1 196 ? 17.656 46.938 22.5 1 83.75 196 ILE B O 1
ATOM 5537 N N . LEU B 1 197 ? 16.656 45.125 23.234 1 81.81 197 LEU B N 1
ATOM 5538 C CA . LEU B 1 197 ? 16.766 45.469 24.641 1 81.81 197 LEU B CA 1
ATOM 5539 C C . LEU B 1 197 ? 18.219 45.438 25.094 1 81.81 197 LEU B C 1
ATOM 5541 O O . LEU B 1 197 ? 18.656 46.281 25.875 1 81.81 197 LEU B O 1
ATOM 5545 N N . ARG B 1 198 ? 18.984 44.531 24.578 1 81.75 198 ARG B N 1
ATOM 5546 C CA . ARG B 1 198 ? 20.391 44.406 24.938 1 81.75 198 ARG B CA 1
ATOM 5547 C C . ARG B 1 198 ? 21.203 45.562 24.312 1 81.75 198 ARG B C 1
ATOM 5549 O O . ARG B 1 198 ? 22.141 46.062 24.922 1 81.75 198 ARG B O 1
ATOM 5556 N N . ALA B 1 199 ? 20.922 45.844 23.141 1 78.44 199 ALA B N 1
ATOM 5557 C CA . ALA B 1 199 ? 21.609 46.938 22.438 1 78.44 199 ALA B CA 1
ATOM 5558 C C . ALA B 1 199 ? 21.406 48.25 23.156 1 78.44 199 ALA B C 1
ATOM 5560 O O . ALA B 1 199 ? 22.328 49.094 23.203 1 78.44 199 ALA B O 1
ATOM 5561 N N . ARG B 1 200 ? 20.344 48.5 23.656 1 72.5 200 ARG B N 1
ATOM 5562 C CA . ARG B 1 200 ? 20.078 49.688 24.438 1 72.5 200 ARG B CA 1
ATOM 5563 C C . ARG B 1 200 ? 20.969 49.781 25.656 1 72.5 200 ARG B C 1
ATOM 5565 O O . ARG B 1 200 ? 21.484 50.844 26 1 72.5 200 ARG B O 1
ATOM 5572 N N . SER B 1 201 ? 21.109 48.656 26.219 1 69.88 201 SER B N 1
ATOM 5573 C CA . SER B 1 201 ? 21.922 48.656 27.438 1 69.88 201 SER B CA 1
ATOM 5574 C C . SER B 1 201 ? 23.391 48.906 27.125 1 69.88 201 SER B C 1
ATOM 5576 O O . SER B 1 201 ? 24.125 49.438 27.969 1 69.88 201 SER B O 1
ATOM 5578 N N . ASN B 1 202 ? 23.828 48.469 25.906 1 67.56 202 ASN B N 1
ATOM 5579 C CA . ASN B 1 202 ? 25.234 48.625 25.578 1 67.56 202 ASN B CA 1
ATOM 5580 C C . ASN B 1 202 ? 25.453 49.844 24.703 1 67.56 202 ASN B C 1
ATOM 5582 O O . ASN B 1 202 ? 26.484 49.969 24.031 1 67.56 202 ASN B O 1
ATOM 5586 N N . ASP B 1 203 ? 24.562 50.906 24.703 1 60.16 203 ASP B N 1
ATOM 5587 C CA . ASP B 1 203 ? 24.641 52.156 23.984 1 60.16 203 ASP B CA 1
ATOM 5588 C C . ASP B 1 203 ? 24.844 51.906 22.484 1 60.16 203 ASP B C 1
ATOM 5590 O O . ASP B 1 203 ? 25.516 52.688 21.812 1 60.16 203 ASP B O 1
ATOM 5594 N N . GLY B 1 204 ? 24.516 50.688 21.984 1 57.97 204 GLY B N 1
ATOM 5595 C CA . GLY B 1 204 ? 24.703 50.375 20.578 1 57.97 204 GLY B CA 1
ATOM 5596 C C . GLY B 1 204 ? 23.469 50.625 19.734 1 57.97 204 GLY B C 1
ATOM 5597 O O . GLY B 1 204 ? 22.359 50.688 20.281 1 57.97 204 GLY B O 1
ATOM 5598 N N . LYS B 1 205 ? 23.484 51.281 18.547 1 55.75 205 LYS B N 1
ATOM 5599 C CA . LYS B 1 205 ? 22.391 51.594 17.625 1 55.75 205 LYS B CA 1
ATOM 5600 C C . LYS B 1 205 ? 21.797 50.312 17.031 1 55.75 205 LYS B C 1
ATOM 5602 O O . LYS B 1 205 ? 22.484 49.594 16.297 1 55.75 205 LYS B O 1
ATOM 5607 N N . MET B 1 206 ? 21.062 49.344 17.719 1 59.34 206 MET B N 1
ATOM 5608 C CA . MET B 1 206 ? 20.641 48.125 17.031 1 59.34 206 MET B CA 1
ATOM 5609 C C . MET B 1 206 ? 19.438 48.375 16.156 1 59.34 206 MET B C 1
ATOM 5611 O O . MET B 1 206 ? 18.469 49 16.578 1 59.34 206 MET B O 1
ATOM 5615 N N . GLY B 1 207 ? 19.453 48.375 14.805 1 67.5 207 GLY B N 1
ATOM 5616 C CA . GLY B 1 207 ? 18.469 48.656 13.773 1 67.5 207 GLY B CA 1
ATOM 5617 C C . GLY B 1 207 ? 17.484 47.531 13.555 1 67.5 207 GLY B C 1
ATOM 5618 O O . GLY B 1 207 ? 17.812 46.344 13.773 1 67.5 207 GLY B O 1
ATOM 5619 N N . LEU B 1 208 ? 16.141 47.781 13.75 1 81.31 208 LEU B N 1
ATOM 5620 C CA . LEU B 1 208 ? 15.039 46.938 13.336 1 81.31 208 LEU B CA 1
ATOM 5621 C C . LEU B 1 208 ? 15.312 46.312 11.969 1 81.31 208 LEU B C 1
ATOM 5623 O O . LEU B 1 208 ? 15.844 47 11.078 1 81.31 208 LEU B O 1
ATOM 5627 N N . PRO B 1 209 ? 15.109 44.938 11.93 1 88.75 209 PRO B N 1
ATOM 5628 C CA . PRO B 1 209 ? 15.234 44.344 10.594 1 88.75 209 PRO B CA 1
ATOM 5629 C C . PRO B 1 209 ? 14.344 45 9.555 1 88.75 209 PRO B C 1
ATOM 5631 O O . PRO B 1 209 ? 13.281 45.562 9.898 1 88.75 209 PRO B O 1
ATOM 5634 N N . PRO B 1 210 ? 14.812 45.062 8.336 1 92.06 210 PRO B N 1
ATOM 5635 C CA . PRO B 1 210 ? 13.984 45.656 7.277 1 92.06 210 PRO B CA 1
ATOM 5636 C C . PRO B 1 210 ? 12.641 44.938 7.121 1 92.06 210 PRO B C 1
ATOM 5638 O O . PRO B 1 210 ? 12.531 43.75 7.402 1 92.06 210 PRO B O 1
ATOM 5641 N N . PHE B 1 211 ? 11.664 45.688 6.711 1 94.5 211 PHE B N 1
ATOM 5642 C CA . PHE B 1 211 ? 10.305 45.188 6.539 1 94.5 211 PHE B CA 1
ATOM 5643 C C . PHE B 1 211 ? 10.273 44.062 5.52 1 94.5 211 PHE B C 1
ATOM 5645 O O . PHE B 1 211 ? 9.461 43.125 5.633 1 94.5 211 PHE B O 1
ATOM 5652 N N . SER B 1 212 ? 11.156 44.062 4.574 1 94.56 212 SER B N 1
ATOM 5653 C CA . SER B 1 212 ? 11.195 43.062 3.521 1 94.56 212 SER B CA 1
ATOM 5654 C C . SER B 1 212 ? 11.508 41.656 4.086 1 94.56 212 SER B C 1
ATOM 5656 O O . SER B 1 212 ? 10.992 40.656 3.604 1 94.56 212 SER B O 1
ATOM 5658 N N . THR B 1 213 ? 12.328 41.688 5.062 1 95 213 THR B N 1
ATOM 5659 C CA . THR B 1 213 ? 12.672 40.406 5.676 1 95 213 THR B CA 1
ATOM 5660 C C . THR B 1 213 ? 11.484 39.812 6.438 1 95 213 THR B C 1
ATOM 5662 O O . THR B 1 213 ? 11.266 38.625 6.434 1 95 213 THR B O 1
ATOM 5665 N N . TYR B 1 214 ? 10.734 40.719 7.086 1 96.38 214 TYR B N 1
ATOM 5666 C CA . TYR B 1 214 ? 9.539 40.281 7.801 1 96.38 214 TYR B CA 1
ATOM 5667 C C . TYR B 1 214 ? 8.469 39.781 6.832 1 96.38 214 TYR B C 1
ATOM 5669 O O . TYR B 1 214 ? 7.84 38.75 7.07 1 96.38 214 TYR B O 1
ATOM 5677 N N . LEU B 1 215 ? 8.305 40.531 5.754 1 96.62 215 LEU B N 1
ATOM 5678 C CA . LEU B 1 215 ? 7.352 40.125 4.727 1 96.62 215 LEU B CA 1
ATOM 5679 C C . LEU B 1 215 ? 7.719 38.75 4.148 1 96.62 215 LEU B C 1
ATOM 5681 O O . LEU B 1 215 ? 6.848 37.906 3.959 1 96.62 215 LEU B O 1
ATOM 5685 N N . TYR B 1 216 ? 8.984 38.531 3.826 1 97.12 216 TYR B N 1
ATOM 5686 C CA . TYR B 1 216 ? 9.469 37.25 3.332 1 97.12 216 TYR B CA 1
ATOM 5687 C C . TYR B 1 216 ? 9.156 36.125 4.32 1 97.12 216 TYR B C 1
ATOM 5689 O O . TYR B 1 216 ? 8.695 35.062 3.932 1 97.12 216 TYR B O 1
ATOM 5697 N N . PHE B 1 217 ? 9.375 36.375 5.59 1 97.44 217 PHE B N 1
ATOM 5698 C CA . PHE B 1 217 ? 9.18 35.406 6.656 1 97.44 217 PHE B CA 1
ATOM 5699 C C . PHE B 1 217 ? 7.719 34.969 6.723 1 97.44 217 PHE B C 1
ATOM 5701 O O . PHE B 1 217 ? 7.426 33.812 7.008 1 97.44 217 PHE B O 1
ATOM 5708 N N . LEU B 1 218 ? 6.824 35.906 6.473 1 97.69 218 LEU B N 1
ATOM 5709 C CA . LEU B 1 218 ? 5.402 35.594 6.594 1 97.69 218 LEU B CA 1
ATOM 5710 C C . LEU B 1 218 ? 4.977 34.562 5.551 1 97.69 218 LEU B C 1
ATOM 5712 O O . LEU B 1 218 ? 4.016 33.812 5.762 1 97.69 218 LEU B O 1
ATOM 5716 N N . PHE B 1 219 ? 5.703 34.375 4.41 1 96.94 219 PHE B N 1
ATOM 5717 C CA . PHE B 1 219 ? 5.305 33.438 3.354 1 96.94 219 PHE B CA 1
ATOM 5718 C C . PHE B 1 219 ? 6.238 32.25 3.301 1 96.94 219 PHE B C 1
ATOM 5720 O O . PHE B 1 219 ? 5.898 31.203 2.727 1 96.94 219 PHE B O 1
ATOM 5727 N N . CYS B 1 220 ? 7.43 32.438 3.803 1 96.31 220 CYS B N 1
ATOM 5728 C CA . CYS B 1 220 ? 8.406 31.344 3.783 1 96.31 220 CYS B CA 1
ATOM 5729 C C . CYS B 1 220 ? 7.93 30.156 4.609 1 96.31 220 CYS B C 1
ATOM 5731 O O . CYS B 1 220 ? 7.309 30.344 5.66 1 96.31 220 CYS B O 1
ATOM 5733 N N . PRO B 1 221 ? 8.141 28.922 4.145 1 96.88 221 PRO B N 1
ATOM 5734 C CA . PRO B 1 221 ? 7.605 27.75 4.836 1 96.88 221 PRO B CA 1
ATOM 5735 C C . PRO B 1 221 ? 8.406 27.375 6.086 1 96.88 221 PRO B C 1
ATOM 5737 O O . PRO B 1 221 ? 8.953 26.281 6.172 1 96.88 221 PRO B O 1
ATOM 5740 N N . THR B 1 222 ? 8.602 28.172 6.957 1 97.62 222 THR B N 1
ATOM 5741 C CA . THR B 1 222 ? 9.18 27.969 8.281 1 97.62 222 THR B CA 1
ATOM 5742 C C . THR B 1 222 ? 8.445 28.781 9.328 1 97.62 222 THR B C 1
ATOM 5744 O O . THR B 1 222 ? 7.738 29.734 8.992 1 97.62 222 THR B O 1
ATOM 5747 N N . LEU B 1 223 ? 8.477 28.391 10.523 1 98.25 223 LEU B N 1
ATOM 5748 C CA . LEU B 1 223 ? 7.816 29.094 11.617 1 98.25 223 LEU B CA 1
ATOM 5749 C C . LEU B 1 223 ? 8.836 29.766 12.539 1 98.25 223 LEU B C 1
ATOM 5751 O O . LEU B 1 223 ? 8.469 30.359 13.547 1 98.25 223 LEU B O 1
ATOM 5755 N N . ILE B 1 224 ? 10.094 29.672 12.156 1 97.62 224 ILE B N 1
ATOM 5756 C CA . ILE B 1 224 ? 11.164 30.266 12.945 1 97.62 224 ILE B CA 1
ATOM 5757 C C . ILE B 1 224 ? 11.75 31.453 12.188 1 97.62 224 ILE B C 1
ATOM 5759 O O . ILE B 1 224 ? 12.211 31.312 11.055 1 97.62 224 ILE B O 1
ATOM 5763 N N . TYR B 1 225 ? 11.781 32.562 12.844 1 96.62 225 TYR B N 1
ATOM 5764 C CA . TYR B 1 225 ? 12.258 33.781 12.188 1 96.62 225 TYR B CA 1
ATOM 5765 C C . TYR B 1 225 ? 13.773 33.875 12.273 1 96.62 225 TYR B C 1
ATOM 5767 O O . TYR B 1 225 ? 14.367 33.625 13.32 1 96.62 225 TYR B O 1
ATOM 5775 N N . ARG B 1 226 ? 14.344 34.156 11.164 1 94.25 226 ARG B N 1
ATOM 5776 C CA . ARG B 1 226 ? 15.742 34.562 11.023 1 94.25 226 ARG B CA 1
ATOM 5777 C C . ARG B 1 226 ? 15.891 35.719 10.047 1 94.25 226 ARG B C 1
ATOM 5779 O O . ARG B 1 226 ? 15.016 35.938 9.203 1 94.25 226 ARG B O 1
ATOM 5786 N N . GLU B 1 227 ? 16.875 36.438 10.203 1 90.44 227 GLU B N 1
ATOM 5787 C CA . GLU B 1 227 ? 17.094 37.562 9.305 1 90.44 227 GLU B CA 1
ATOM 5788 C C . GLU B 1 227 ? 17.547 37.094 7.93 1 90.44 227 GLU B C 1
ATOM 5790 O O . GLU B 1 227 ? 17.25 37.75 6.918 1 90.44 227 GLU B O 1
ATOM 5795 N N . ASN B 1 228 ? 18.188 36.031 7.965 1 91.81 228 ASN B N 1
ATOM 5796 C CA . ASN B 1 228 ? 18.672 35.5 6.699 1 91.81 228 ASN B CA 1
ATOM 5797 C C . ASN B 1 228 ? 18.453 33.969 6.625 1 91.81 228 ASN B C 1
ATOM 5799 O O . ASN B 1 228 ? 18.641 33.281 7.617 1 91.81 228 ASN B O 1
ATOM 5803 N N . TYR B 1 229 ? 17.969 33.562 5.406 1 95.44 229 TYR B N 1
ATOM 5804 C CA . TYR B 1 229 ? 17.766 32.156 5.117 1 95.44 229 TYR B CA 1
ATOM 5805 C C . TYR B 1 229 ? 18.578 31.734 3.896 1 95.44 229 TYR B C 1
ATOM 5807 O O . TYR B 1 229 ? 18.875 32.562 3.021 1 95.44 229 TYR B O 1
ATOM 5815 N N . PRO B 1 230 ? 18.984 30.469 3.883 1 96.31 230 PRO B N 1
ATOM 5816 C CA . PRO B 1 230 ? 19.578 30 2.627 1 96.31 230 PRO B CA 1
ATOM 5817 C C . PRO B 1 230 ? 18.578 30.016 1.466 1 96.31 230 PRO B C 1
ATOM 5819 O O . PRO B 1 230 ? 17.438 29.594 1.618 1 96.31 230 PRO B O 1
ATOM 5822 N N . ARG B 1 231 ? 19.031 30.578 0.347 1 96.5 231 ARG B N 1
ATOM 5823 C CA . ARG B 1 231 ? 18.141 30.703 -0.811 1 96.5 231 ARG B CA 1
ATOM 5824 C C . ARG B 1 231 ? 18.734 30.016 -2.031 1 96.5 231 ARG B C 1
ATOM 5826 O O . ARG B 1 231 ? 19.953 30.031 -2.232 1 96.5 231 ARG B O 1
ATOM 5833 N N . THR B 1 232 ? 17.891 29.391 -2.838 1 95.75 232 THR B N 1
ATOM 5834 C CA . THR B 1 232 ? 18.312 28.797 -4.102 1 95.75 232 THR B CA 1
ATOM 5835 C C . THR B 1 232 ? 18.562 29.875 -5.152 1 95.75 232 THR B C 1
ATOM 5837 O O . THR B 1 232 ? 17.969 30.953 -5.098 1 95.75 232 THR B O 1
ATOM 5840 N N . PRO B 1 233 ? 19.469 29.641 -6.07 1 94.25 233 PRO B N 1
ATOM 5841 C CA . PRO B 1 233 ? 19.875 30.672 -7.035 1 94.25 233 PRO B CA 1
ATOM 5842 C C . PRO B 1 233 ? 18.75 31.031 -8.008 1 94.25 233 PRO B C 1
ATOM 5844 O O . PRO B 1 233 ? 18.641 32.188 -8.43 1 94.25 233 PRO B O 1
ATOM 5847 N N . HIS B 1 234 ? 17.953 30.047 -8.359 1 95.38 234 HIS B N 1
ATOM 5848 C CA . HIS B 1 234 ? 16.875 30.328 -9.312 1 95.38 234 HIS B CA 1
ATOM 5849 C C . HIS B 1 234 ? 15.617 29.531 -8.969 1 95.38 234 HIS B C 1
ATOM 5851 O O . HIS B 1 234 ? 15.68 28.531 -8.258 1 95.38 234 HIS B O 1
ATOM 5857 N N . VAL B 1 235 ? 14.484 30.062 -9.531 1 97.44 235 VAL B N 1
ATOM 5858 C CA . VAL B 1 235 ? 13.195 29.422 -9.336 1 97.44 235 VAL B CA 1
ATOM 5859 C C . VAL B 1 235 ? 12.898 28.484 -10.5 1 97.44 235 VAL B C 1
ATOM 5861 O O . VAL B 1 235 ? 12.945 28.891 -11.664 1 97.44 235 VAL B O 1
ATOM 5864 N N . ARG B 1 236 ? 12.688 27.219 -10.312 1 96.38 236 ARG B N 1
ATOM 5865 C CA . ARG B 1 236 ? 12.227 26.266 -11.32 1 96.38 236 ARG B CA 1
ATOM 5866 C C . ARG B 1 236 ? 10.703 26.266 -11.414 1 96.38 236 ARG B C 1
ATOM 5868 O O . ARG B 1 236 ? 10.031 25.547 -10.68 1 96.38 236 ARG B O 1
ATOM 5875 N N . TRP B 1 237 ? 10.133 26.906 -12.336 1 97.12 237 TRP B N 1
ATOM 5876 C CA . TRP B 1 237 ? 8.688 27.125 -12.414 1 97.12 237 TRP B CA 1
ATOM 5877 C C . TRP B 1 237 ? 7.961 25.828 -12.789 1 97.12 237 TRP B C 1
ATOM 5879 O O . TRP B 1 237 ? 6.816 25.625 -12.383 1 97.12 237 TRP B O 1
ATOM 5889 N N . ARG B 1 238 ? 8.57 24.984 -13.508 1 96.88 238 ARG B N 1
ATOM 5890 C CA . ARG B 1 238 ? 7.965 23.688 -13.789 1 96.88 238 ARG B CA 1
ATOM 5891 C C . ARG B 1 238 ? 7.727 22.891 -12.5 1 96.88 238 ARG B C 1
ATOM 5893 O O . ARG B 1 238 ? 6.684 22.266 -12.344 1 96.88 238 ARG B O 1
ATOM 5900 N N . TYR B 1 239 ? 8.688 22.969 -11.656 1 97.06 239 TYR B N 1
ATOM 5901 C CA . TYR B 1 239 ? 8.578 22.297 -10.367 1 97.06 239 TYR B CA 1
ATOM 5902 C C . TYR B 1 239 ? 7.438 22.891 -9.547 1 97.06 239 TYR B C 1
ATOM 5904 O O . TYR B 1 239 ? 6.699 22.156 -8.883 1 97.06 239 TYR B O 1
ATOM 5912 N N . VAL B 1 240 ? 7.238 24.188 -9.648 1 98.06 240 VAL B N 1
ATOM 5913 C CA . VAL B 1 240 ? 6.18 24.875 -8.922 1 98.06 240 VAL B CA 1
ATOM 5914 C C . VAL B 1 240 ? 4.816 24.453 -9.469 1 98.06 240 VAL B C 1
ATOM 5916 O O . VAL B 1 240 ? 3.928 24.078 -8.703 1 98.06 240 VAL B O 1
ATOM 5919 N N . ILE B 1 241 ? 4.691 24.453 -10.734 1 97.94 241 ILE B N 1
ATOM 5920 C CA . ILE B 1 241 ? 3.426 24.109 -11.375 1 97.94 241 ILE B CA 1
ATOM 5921 C C . ILE B 1 241 ? 3.1 22.641 -11.109 1 97.94 241 ILE B C 1
ATOM 5923 O O . ILE B 1 241 ? 1.948 22.281 -10.844 1 97.94 241 ILE B O 1
ATOM 5927 N N . GLU B 1 242 ? 4.094 21.812 -11.141 1 96.88 242 GLU B N 1
ATOM 5928 C CA . GLU B 1 242 ? 3.895 20.391 -10.883 1 96.88 242 GLU B CA 1
ATOM 5929 C C . GLU B 1 242 ? 3.416 20.156 -9.453 1 96.88 242 GLU B C 1
ATOM 5931 O O . GLU B 1 242 ? 2.51 19.359 -9.219 1 96.88 242 GLU B O 1
ATOM 5936 N N . ASN B 1 243 ? 4.031 20.828 -8.547 1 98.06 243 ASN B N 1
ATOM 5937 C CA . ASN B 1 243 ? 3.639 20.656 -7.152 1 98.06 243 ASN B CA 1
ATOM 5938 C C . ASN B 1 243 ? 2.234 21.188 -6.895 1 98.06 243 ASN B C 1
ATOM 5940 O O . ASN B 1 243 ? 1.469 20.594 -6.133 1 98.06 243 ASN B O 1
ATOM 5944 N N . PHE B 1 244 ? 1.874 22.25 -7.547 1 97.5 244 PHE B N 1
ATOM 5945 C CA . PHE B 1 244 ? 0.521 22.766 -7.391 1 97.5 244 PHE B CA 1
ATOM 5946 C C . PHE B 1 244 ? -0.493 21.859 -8.07 1 97.5 244 PHE B C 1
ATOM 5948 O O . PHE B 1 244 ? -1.605 21.672 -7.57 1 97.5 244 PHE B O 1
ATOM 5955 N N . ALA B 1 245 ? -0.136 21.297 -9.164 1 96.88 245 ALA B N 1
ATOM 5956 C CA . ALA B 1 245 ? -1.01 20.328 -9.836 1 96.88 245 ALA B CA 1
ATOM 5957 C C . ALA B 1 245 ? -1.227 19.094 -8.969 1 96.88 245 ALA B C 1
ATOM 5959 O O . ALA B 1 245 ? -2.35 18.594 -8.859 1 96.88 245 ALA B O 1
ATOM 5960 N N . LYS B 1 246 ? -0.135 18.656 -8.406 1 97.31 246 LYS B N 1
ATOM 5961 C CA . LYS B 1 246 ? -0.24 17.516 -7.5 1 97.31 246 LYS B CA 1
ATOM 5962 C C . LYS B 1 246 ? -1.104 17.859 -6.289 1 97.31 246 LYS B C 1
ATOM 5964 O O . LYS B 1 246 ? -1.863 17.016 -5.809 1 97.31 246 LYS B O 1
ATOM 5969 N N . PHE B 1 247 ? -0.957 19.062 -5.848 1 97.19 247 PHE B N 1
ATOM 5970 C CA . PHE B 1 247 ? -1.767 19.531 -4.727 1 97.19 247 PHE B CA 1
ATOM 5971 C C . PHE B 1 247 ? -3.25 19.484 -5.074 1 97.19 247 PHE B C 1
ATOM 5973 O O . PHE B 1 247 ? -4.051 18.922 -4.328 1 97.19 247 PHE B O 1
ATOM 5980 N N . LEU B 1 248 ? -3.629 19.984 -6.145 1 95.38 248 LEU B N 1
ATOM 5981 C CA . LEU B 1 248 ? -5.016 19.984 -6.594 1 95.38 248 LEU B CA 1
ATOM 5982 C C . LEU B 1 248 ? -5.496 18.562 -6.867 1 95.38 248 LEU B C 1
ATOM 5984 O O . LEU B 1 248 ? -6.641 18.219 -6.555 1 95.38 248 LEU B O 1
ATOM 5988 N N . GLY B 1 249 ? -4.613 17.781 -7.426 1 94.56 249 GLY B N 1
ATOM 5989 C CA . GLY B 1 249 ? -4.941 16.375 -7.652 1 94.56 249 GLY B CA 1
ATOM 5990 C C . GLY B 1 249 ? -5.227 15.617 -6.371 1 94.56 249 GLY B C 1
ATOM 5991 O O . GLY B 1 249 ? -6.137 14.789 -6.328 1 94.56 249 GLY B O 1
ATOM 5992 N N . CYS B 1 250 ? -4.477 15.93 -5.363 1 96.31 250 CYS B N 1
ATOM 5993 C CA . CYS B 1 250 ? -4.664 15.281 -4.07 1 96.31 250 CYS B CA 1
ATOM 5994 C C . CYS B 1 250 ? -6.004 15.672 -3.453 1 96.31 250 CYS B C 1
ATOM 5996 O O . CYS B 1 250 ? -6.672 14.852 -2.83 1 96.31 250 CYS B O 1
ATOM 5998 N N . LEU B 1 251 ? -6.379 16.922 -3.639 1 95.06 251 LEU B N 1
ATOM 5999 C CA . LEU B 1 251 ? -7.672 17.359 -3.127 1 95.06 251 LEU B CA 1
ATOM 6000 C C . LEU B 1 251 ? -8.812 16.625 -3.83 1 95.06 251 LEU B C 1
ATOM 6002 O O . LEU B 1 251 ? -9.766 16.188 -3.182 1 95.06 251 LEU B O 1
ATOM 6006 N N . PHE B 1 252 ? -8.641 16.516 -5.047 1 94.19 252 PHE B N 1
ATOM 6007 C CA . PHE B 1 252 ? -9.633 15.781 -5.824 1 94.19 252 PHE B CA 1
ATOM 6008 C C . PHE B 1 252 ? -9.664 14.312 -5.41 1 94.19 252 PHE B C 1
ATOM 6010 O O . PHE B 1 252 ? -10.742 13.734 -5.25 1 94.19 252 PHE B O 1
ATOM 6017 N N . TYR B 1 253 ? -8.469 13.781 -5.289 1 94.56 253 TYR B N 1
ATOM 6018 C CA . TYR B 1 253 ? -8.312 12.398 -4.852 1 94.56 253 TYR B CA 1
ATOM 6019 C C . TYR B 1 253 ? -9 12.172 -3.508 1 94.56 253 TYR B C 1
ATOM 6021 O O . TYR B 1 253 ? -9.727 11.195 -3.336 1 94.56 253 TYR B O 1
ATOM 6029 N N . GLY B 1 254 ? -8.789 13.109 -2.598 1 94.38 254 GLY B N 1
ATOM 6030 C CA . GLY B 1 254 ? -9.422 13.016 -1.292 1 94.38 254 GLY B CA 1
ATOM 6031 C C . GLY B 1 254 ? -10.938 13.055 -1.362 1 94.38 254 GLY B C 1
ATOM 6032 O O . GLY B 1 254 ? -11.617 12.297 -0.66 1 94.38 254 GLY B O 1
ATOM 6033 N N . SER B 1 255 ? -11.492 13.836 -2.219 1 93.75 255 SER B N 1
ATOM 6034 C CA . SER B 1 255 ? -12.938 13.938 -2.379 1 93.75 255 SER B CA 1
ATOM 6035 C C . SER B 1 255 ? -13.523 12.641 -2.916 1 93.75 255 SER B C 1
ATOM 6037 O O . SER B 1 255 ? -14.602 12.211 -2.49 1 93.75 255 SER B O 1
ATOM 6039 N N . LEU B 1 256 ? -12.82 12.016 -3.814 1 91.69 256 LEU B N 1
ATOM 6040 C CA . LEU B 1 256 ? -13.281 10.75 -4.371 1 91.69 256 LEU B CA 1
ATOM 6041 C C . LEU B 1 256 ? -13.242 9.648 -3.316 1 91.69 256 LEU B C 1
ATOM 6043 O O . LEU B 1 256 ? -14.141 8.805 -3.264 1 91.69 256 LEU B O 1
ATOM 6047 N N . LEU B 1 257 ? -12.219 9.695 -2.545 1 91.12 257 LEU B N 1
ATOM 6048 C CA . LEU B 1 257 ? -12.086 8.695 -1.49 1 91.12 257 LEU B CA 1
ATOM 6049 C C . LEU B 1 257 ? -13.227 8.805 -0.486 1 91.12 257 LEU B C 1
ATOM 6051 O O . LEU B 1 257 ? -13.805 7.793 -0.08 1 91.12 257 LEU B O 1
ATOM 6055 N N . PHE B 1 258 ? -13.57 10.008 -0.16 1 91.19 258 PHE B N 1
ATOM 6056 C CA . PHE B 1 258 ? -14.688 10.211 0.761 1 91.19 258 PHE B CA 1
ATOM 6057 C C . PHE B 1 258 ? -15.992 9.727 0.15 1 91.19 258 PHE B C 1
ATOM 6059 O O . PHE B 1 258 ? -16.781 9.047 0.815 1 91.19 258 PHE B O 1
ATOM 6066 N N . LYS B 1 259 ? -16.156 9.992 -1.034 1 88.25 259 LYS B N 1
ATOM 6067 C CA . LYS B 1 259 ? -17.406 9.656 -1.727 1 88.25 259 LYS B CA 1
ATOM 6068 C C . LYS B 1 259 ? -17.562 8.148 -1.881 1 88.25 259 LYS B C 1
ATOM 6070 O O . LYS B 1 259 ? -18.656 7.613 -1.704 1 88.25 259 LYS B O 1
ATOM 6075 N N . CYS B 1 260 ? -16.438 7.496 -2.121 1 85.31 260 CYS B N 1
ATOM 6076 C CA . CYS B 1 260 ? -16.516 6.082 -2.48 1 85.31 260 CYS B CA 1
ATOM 6077 C C . CYS B 1 260 ? -16.375 5.199 -1.248 1 85.31 260 CYS B C 1
ATOM 6079 O O . CYS B 1 260 ? -16.969 4.117 -1.188 1 85.31 260 CYS B O 1
ATOM 6081 N N . LEU B 1 261 ? -15.609 5.68 -0.272 1 83.75 261 LEU B N 1
ATOM 6082 C CA . LEU B 1 261 ? -15.258 4.742 0.791 1 83.75 261 LEU B CA 1
ATOM 6083 C C . LEU B 1 261 ? -15.875 5.18 2.119 1 83.75 261 LEU B C 1
ATOM 6085 O O . LEU B 1 261 ? -16.141 4.344 2.986 1 83.75 261 LEU B O 1
ATOM 6089 N N . SER B 1 262 ? -16.141 6.402 2.357 1 85.81 262 SER B N 1
ATOM 6090 C CA . SER B 1 262 ? -16.547 6.875 3.672 1 85.81 262 SER B CA 1
ATOM 6091 C C . SER B 1 262 ? -18.047 7.148 3.711 1 85.81 262 SER B C 1
ATOM 6093 O O . SER B 1 262 ? -18.766 6.609 4.562 1 85.81 262 SER B O 1
ATOM 6095 N N . ILE B 1 263 ? -18.609 7.855 2.764 1 86.19 263 ILE B N 1
ATOM 6096 C CA . ILE B 1 263 ? -19.984 8.344 2.791 1 86.19 263 ILE B CA 1
ATOM 6097 C C . ILE B 1 263 ? -20.953 7.164 2.746 1 86.19 263 ILE B C 1
ATOM 6099 O O . ILE B 1 263 ? -21.891 7.094 3.541 1 86.19 263 ILE B O 1
ATOM 6103 N N . PRO B 1 264 ? -20.656 6.188 1.937 1 82.5 264 PRO B N 1
ATOM 6104 C CA . PRO B 1 264 ? -21.625 5.09 1.882 1 82.5 264 PRO B CA 1
ATOM 6105 C C . PRO B 1 264 ? -21.688 4.301 3.188 1 82.5 264 PRO B C 1
ATOM 6107 O O . PRO B 1 264 ? -22.75 3.766 3.533 1 82.5 264 PRO B O 1
ATOM 6110 N N . ILE B 1 265 ? -20.688 4.293 3.922 1 81.69 265 ILE B N 1
ATOM 6111 C CA . ILE B 1 265 ? -20.625 3.506 5.148 1 81.69 265 ILE B CA 1
ATOM 6112 C C . ILE B 1 265 ? -21.25 4.297 6.297 1 81.69 265 ILE B C 1
ATOM 6114 O O . ILE B 1 265 ? -22.125 3.793 7 1 81.69 265 ILE B O 1
ATOM 6118 N N . PHE B 1 266 ? -20.953 5.504 6.438 1 87.25 266 PHE B N 1
ATOM 6119 C CA . PHE B 1 266 ? -21.297 6.23 7.656 1 87.25 266 PHE B CA 1
ATOM 6120 C C . PHE B 1 266 ? -22.609 6.988 7.48 1 87.25 266 PHE B C 1
ATOM 6122 O O . PHE B 1 266 ? -23.281 7.328 8.461 1 87.25 266 PHE B O 1
ATOM 6129 N N . SER B 1 267 ? -23 7.25 6.215 1 86.06 267 SER B N 1
ATOM 6130 C CA . SER B 1 267 ? -24.266 7.938 5.992 1 86.06 267 SER B CA 1
ATOM 6131 C C . SER B 1 267 ? -25.453 7.02 6.289 1 86.06 267 SER B C 1
ATOM 6133 O O . SER B 1 267 ? -26.562 7.496 6.582 1 86.06 267 SER B O 1
ATOM 6135 N N . ASN B 1 268 ? -25.219 5.734 6.277 1 82.44 268 ASN B N 1
ATOM 6136 C CA . ASN B 1 268 ? -26.312 4.789 6.461 1 82.44 268 ASN B CA 1
ATOM 6137 C C . ASN B 1 268 ? -26.281 4.16 7.848 1 82.44 268 ASN B C 1
ATOM 6139 O O . ASN B 1 268 ? -26.922 3.127 8.078 1 82.44 268 ASN B O 1
ATOM 6143 N N . MET B 1 269 ? -25.672 4.75 8.781 1 80.94 269 MET B N 1
ATOM 6144 C CA . MET B 1 269 ? -25.5 4.184 10.109 1 80.94 269 MET B CA 1
ATOM 6145 C C . MET B 1 269 ? -26.781 4.324 10.922 1 80.94 269 MET B C 1
ATOM 6147 O O . MET B 1 269 ? -26.984 3.613 11.906 1 80.94 269 MET B O 1
ATOM 6151 N N . ASN B 1 270 ? -27.656 5.199 10.508 1 79.31 270 ASN B N 1
ATOM 6152 C CA . ASN B 1 270 ? -28.922 5.418 11.219 1 79.31 270 ASN B CA 1
ATOM 6153 C C . ASN B 1 270 ? -29.969 4.379 10.828 1 79.31 270 ASN B C 1
ATOM 6155 O O . ASN B 1 270 ? -31 4.258 11.492 1 79.31 270 ASN B O 1
ATOM 6159 N N . LYS B 1 271 ? -29.688 3.609 9.812 1 80.94 271 LYS B N 1
ATOM 6160 C CA . LYS B 1 271 ? -30.688 2.666 9.312 1 80.94 271 LYS B CA 1
ATOM 6161 C C . LYS B 1 271 ? -30.812 1.459 10.234 1 80.94 271 LYS B C 1
ATOM 6163 O O . LYS B 1 271 ? -31.875 0.841 10.312 1 80.94 271 LYS B O 1
ATOM 6168 N N . GLN B 1 272 ? -29.719 1.119 10.945 1 80.69 272 GLN B N 1
ATOM 6169 C CA . GLN B 1 272 ? -29.719 0.03 11.922 1 80.69 272 GLN B CA 1
ATOM 6170 C C . GLN B 1 272 ? -29.094 0.471 13.242 1 80.69 272 GLN B C 1
ATOM 6172 O O . GLN B 1 272 ? -28.25 1.366 13.266 1 80.69 272 GLN B O 1
ATOM 6177 N N . PRO B 1 273 ? -29.656 -0.134 14.258 1 83.19 273 PRO B N 1
ATOM 6178 C CA . PRO B 1 273 ? -29.078 0.238 15.547 1 83.19 273 PRO B CA 1
ATOM 6179 C C . PRO B 1 273 ? -27.578 -0.064 15.641 1 83.19 273 PRO B C 1
ATOM 6181 O O . PRO B 1 273 ? -27.109 -1.062 15.086 1 83.19 273 PRO B O 1
ATOM 6184 N N . LEU B 1 274 ? -26.953 0.837 16.297 1 84.5 274 LEU B N 1
ATOM 6185 C CA . LEU B 1 274 ? -25.516 0.688 16.469 1 84.5 274 LEU B CA 1
ATOM 6186 C C . LEU B 1 274 ? -25.203 -0.293 17.594 1 84.5 274 LEU B C 1
ATOM 6188 O O . LEU B 1 274 ? -25.5 -0.024 18.75 1 84.5 274 LEU B O 1
ATOM 6192 N N . THR B 1 275 ? -24.734 -1.451 17.234 1 86.06 275 THR B N 1
ATOM 6193 C CA . THR B 1 275 ? -24.266 -2.457 18.172 1 86.06 275 THR B CA 1
ATOM 6194 C C . THR B 1 275 ? -22.734 -2.406 18.297 1 86.06 275 THR B C 1
ATOM 6196 O O . THR B 1 275 ? -22.062 -1.758 17.5 1 86.06 275 THR B O 1
ATOM 6199 N N . LEU B 1 276 ? -22.25 -2.949 19.391 1 84.06 276 LEU B N 1
ATOM 6200 C CA . LEU B 1 276 ? -20.797 -3.02 19.578 1 84.06 276 LEU B CA 1
ATOM 6201 C C . LEU B 1 276 ? -20.141 -3.73 18.391 1 84.06 276 LEU B C 1
ATOM 6203 O O . LEU B 1 276 ? -19.047 -3.34 17.969 1 84.06 276 LEU B O 1
ATOM 6207 N N . ARG B 1 277 ? -20.797 -4.688 17.906 1 86.94 277 ARG B N 1
ATOM 6208 C CA . ARG B 1 277 ? -20.297 -5.441 16.766 1 86.94 277 ARG B CA 1
ATOM 6209 C C . ARG B 1 277 ? -20.156 -4.551 15.531 1 86.94 277 ARG B C 1
ATOM 6211 O O . ARG B 1 277 ? -19.125 -4.543 14.867 1 86.94 277 ARG B O 1
ATOM 6218 N N . ARG B 1 278 ? -21.141 -3.793 15.344 1 86.62 278 ARG B N 1
ATOM 6219 C CA . ARG B 1 278 ? -21.141 -2.914 14.18 1 86.62 278 ARG B CA 1
ATOM 6220 C C . ARG B 1 278 ? -20.094 -1.808 14.328 1 86.62 278 ARG B C 1
ATOM 6222 O O . ARG B 1 278 ? -19.484 -1.396 13.344 1 86.62 278 ARG B O 1
ATOM 6229 N N . LEU B 1 279 ? -20 -1.359 15.523 1 86.69 279 LEU B N 1
ATOM 6230 C CA . LEU B 1 279 ? -19 -0.325 15.781 1 86.69 279 LEU B CA 1
ATOM 6231 C C . LEU B 1 279 ? -17.594 -0.845 15.508 1 86.69 279 LEU B C 1
ATOM 6233 O O . LEU B 1 279 ? -16.812 -0.19 14.82 1 86.69 279 LEU B O 1
ATOM 6237 N N . VAL B 1 280 ? -17.344 -2.025 16.016 1 86.62 280 VAL B N 1
ATOM 6238 C CA . VAL B 1 280 ? -16.031 -2.625 15.859 1 86.62 280 VAL B CA 1
ATOM 6239 C C . VAL B 1 280 ? -15.758 -2.898 14.383 1 86.62 280 VAL B C 1
ATOM 6241 O O . VAL B 1 280 ? -14.664 -2.619 13.883 1 86.62 280 VAL B O 1
ATOM 6244 N N . LEU B 1 281 ? -16.688 -3.369 13.68 1 87.12 281 LEU B N 1
ATOM 6245 C CA . LEU B 1 281 ? -16.547 -3.639 12.258 1 87.12 281 LEU B CA 1
ATOM 6246 C C . LEU B 1 281 ? -16.328 -2.346 11.477 1 87.12 281 LEU B C 1
ATOM 6248 O O . LEU B 1 281 ? -15.531 -2.311 10.531 1 87.12 281 LEU B O 1
ATOM 6252 N N . SER B 1 282 ? -16.938 -1.354 11.93 1 88.12 282 SER B N 1
ATOM 6253 C CA . SER B 1 282 ? -16.781 -0.063 11.266 1 88.12 282 SER B CA 1
ATOM 6254 C C . SER B 1 282 ? -15.383 0.501 11.477 1 88.12 282 SER B C 1
ATOM 6256 O O . SER B 1 282 ? -14.812 1.102 10.562 1 88.12 282 SER B O 1
ATOM 6258 N N . VAL B 1 283 ? -14.906 0.318 12.617 1 87.88 283 VAL B N 1
ATOM 6259 C CA . VAL B 1 283 ? -13.555 0.79 12.922 1 87.88 283 VAL B CA 1
ATOM 6260 C C . VAL B 1 283 ? -12.539 0.064 12.039 1 87.88 283 VAL B C 1
ATOM 6262 O O . VAL B 1 283 ? -11.68 0.695 11.43 1 87.88 283 VAL B O 1
ATOM 6265 N N . PHE B 1 284 ? -12.672 -1.184 11.93 1 88.06 284 PHE B N 1
ATOM 6266 C CA . PHE B 1 284 ? -11.719 -1.958 11.148 1 88.06 284 PHE B CA 1
ATOM 6267 C C . PHE B 1 284 ? -11.867 -1.669 9.656 1 88.06 284 PHE B C 1
ATOM 6269 O O . PHE B 1 284 ? -10.883 -1.63 8.922 1 88.06 284 PHE B O 1
ATOM 6276 N N . ASN B 1 285 ? -13.062 -1.412 9.242 1 85.75 285 ASN B N 1
ATOM 6277 C CA . ASN B 1 285 ? -13.289 -1.076 7.844 1 85.75 285 ASN B CA 1
ATOM 6278 C C . ASN B 1 285 ? -12.75 0.309 7.5 1 85.75 285 ASN B C 1
ATOM 6280 O O . ASN B 1 285 ? -12.5 0.613 6.332 1 85.75 285 ASN B O 1
ATOM 6284 N N . ALA B 1 286 ? -12.57 1.067 8.523 1 88.75 286 ALA B N 1
ATOM 6285 C CA . ALA B 1 286 ? -12.102 2.438 8.32 1 88.75 286 ALA B CA 1
ATOM 6286 C C . ALA B 1 286 ? -10.578 2.5 8.273 1 88.75 286 ALA B C 1
ATOM 6288 O O . ALA B 1 286 ? -10 3.553 7.992 1 88.75 286 ALA B O 1
ATOM 6289 N N . THR B 1 287 ? -9.906 1.401 8.469 1 88.44 287 THR B N 1
ATOM 6290 C CA . THR B 1 287 ? -8.453 1.382 8.578 1 88.44 287 THR B CA 1
ATOM 6291 C C . THR B 1 287 ? -7.805 1.828 7.27 1 88.44 287 THR B C 1
ATOM 6293 O O . THR B 1 287 ? -6.973 2.736 7.258 1 88.44 287 THR B O 1
ATOM 6296 N N . LEU B 1 288 ? -8.227 1.286 6.133 1 86.06 288 LEU B N 1
ATOM 6297 C CA . LEU B 1 288 ? -7.582 1.571 4.855 1 86.06 288 LEU B CA 1
ATOM 6298 C C . LEU B 1 288 ? -7.934 2.973 4.371 1 86.06 288 LEU B C 1
ATOM 6300 O O . LEU B 1 288 ? -7.047 3.736 3.973 1 86.06 288 LEU B O 1
ATOM 6304 N N . PRO B 1 289 ? -9.148 3.342 4.461 1 89.12 289 PRO B N 1
ATOM 6305 C CA . PRO B 1 289 ? -9.469 4.715 4.066 1 89.12 289 PRO B CA 1
ATOM 6306 C C . PRO B 1 289 ? -8.742 5.754 4.922 1 89.12 289 PRO B C 1
ATOM 6308 O O . PRO B 1 289 ? -8.289 6.777 4.402 1 89.12 289 PRO B O 1
ATOM 6311 N N . ALA B 1 290 ? -8.695 5.449 6.199 1 91.44 290 ALA B N 1
ATOM 6312 C CA . ALA B 1 290 ? -8.023 6.383 7.098 1 91.44 290 ALA B CA 1
ATOM 6313 C C . ALA B 1 290 ? -6.543 6.516 6.75 1 91.44 290 ALA B C 1
ATOM 6315 O O . ALA B 1 290 ? -6.008 7.625 6.695 1 91.44 290 ALA B O 1
ATOM 6316 N N . LEU B 1 291 ? -5.914 5.387 6.531 1 91.81 291 LEU B N 1
ATOM 6317 C CA . LEU B 1 291 ? -4.504 5.406 6.145 1 91.81 291 LEU B CA 1
ATOM 6318 C C . LEU B 1 291 ? -4.312 6.164 4.832 1 91.81 291 LEU B C 1
ATOM 6320 O O . LEU B 1 291 ? -3.393 6.973 4.711 1 91.81 291 LEU B O 1
ATOM 6324 N N . TYR B 1 292 ? -5.141 5.906 3.891 1 92.31 292 TYR B N 1
ATOM 6325 C CA . TYR B 1 292 ? -5.055 6.547 2.584 1 92.31 292 TYR B CA 1
ATOM 6326 C C . TYR B 1 292 ? -5.199 8.062 2.709 1 92.31 292 TYR B C 1
ATOM 6328 O O . TYR B 1 292 ? -4.426 8.812 2.111 1 92.31 292 TYR B O 1
ATOM 6336 N N . LEU B 1 293 ? -6.086 8.469 3.492 1 93 293 LEU B N 1
ATOM 6337 C CA . LEU B 1 293 ? -6.355 9.891 3.641 1 93 293 LEU B CA 1
ATOM 6338 C C . LEU B 1 293 ? -5.195 10.594 4.332 1 93 293 LEU B C 1
ATOM 6340 O O . LEU B 1 293 ? -4.809 11.703 3.941 1 93 293 LEU B O 1
ATOM 6344 N N . VAL B 1 294 ? -4.664 9.961 5.316 1 93.69 294 VAL B N 1
ATOM 6345 C CA . VAL B 1 294 ? -3.562 10.57 6.047 1 93.69 294 VAL B CA 1
ATOM 6346 C C . VAL B 1 294 ? -2.332 10.664 5.148 1 93.69 294 VAL B C 1
ATOM 6348 O O . VAL B 1 294 ? -1.601 11.656 5.18 1 93.69 294 VAL B O 1
ATOM 6351 N N . LEU B 1 295 ? -2.072 9.625 4.355 1 95.25 295 LEU B N 1
ATOM 6352 C CA . LEU B 1 295 ? -0.949 9.656 3.422 1 95.25 295 LEU B CA 1
ATOM 6353 C C . LEU B 1 295 ? -1.145 10.742 2.371 1 95.25 295 LEU B C 1
ATOM 6355 O O . LEU B 1 295 ? -0.194 11.438 2.008 1 95.25 295 LEU B O 1
ATOM 6359 N N . LEU B 1 296 ? -2.318 10.875 1.965 1 95.88 296 LEU B N 1
ATOM 6360 C CA . LEU B 1 296 ? -2.631 11.898 0.974 1 95.88 296 LEU B CA 1
ATOM 6361 C C . LEU B 1 296 ? -2.459 13.297 1.562 1 95.88 296 LEU B C 1
ATOM 6363 O O . LEU B 1 296 ? -1.902 14.188 0.913 1 95.88 296 LEU B O 1
ATOM 6367 N N . MET B 1 297 ? -2.938 13.469 2.766 1 95.31 297 MET B N 1
ATOM 6368 C CA . MET B 1 297 ? -2.803 14.758 3.439 1 95.31 297 MET B CA 1
ATOM 6369 C C . MET B 1 297 ? -1.335 15.109 3.65 1 95.31 297 MET B C 1
ATOM 6371 O O . MET B 1 297 ? -0.933 16.266 3.457 1 95.31 297 MET B O 1
ATOM 6375 N N . PHE B 1 298 ? -0.558 14.109 4.035 1 96.88 298 PHE B N 1
ATOM 6376 C CA . PHE B 1 298 ? 0.876 14.305 4.215 1 96.88 298 PHE B CA 1
ATOM 6377 C C . PHE B 1 298 ? 1.53 14.75 2.912 1 96.88 298 PHE B C 1
ATOM 6379 O O . PHE B 1 298 ? 2.266 15.734 2.887 1 96.88 298 PHE B O 1
ATOM 6386 N N . PHE B 1 299 ? 1.29 13.961 1.859 1 97.62 299 PHE B N 1
ATOM 6387 C CA . PHE B 1 299 ? 1.898 14.242 0.564 1 97.62 299 PHE B CA 1
ATOM 6388 C C . PHE B 1 299 ? 1.438 15.594 0.031 1 97.62 299 PHE B C 1
ATOM 6390 O O . PHE B 1 299 ? 2.24 16.359 -0.512 1 97.62 299 PHE B O 1
ATOM 6397 N N . CYS B 1 300 ? 0.251 15.914 0.244 1 97.19 300 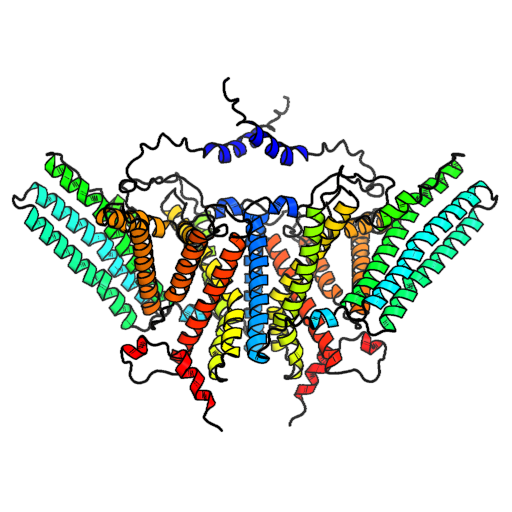CYS B N 1
ATOM 6398 C CA . CYS B 1 300 ? -0.378 17.125 -0.271 1 97.19 300 CYS B CA 1
ATOM 6399 C C . CYS B 1 300 ? 0.151 18.359 0.445 1 97.19 300 CYS B C 1
ATOM 6401 O O . CYS B 1 300 ? 0.65 19.281 -0.195 1 97.19 300 CYS B O 1
ATOM 6403 N N . PHE B 1 301 ? 0.195 18.359 1.723 1 96.69 301 PHE B N 1
ATOM 6404 C CA . PHE B 1 301 ? 0.485 19.578 2.479 1 96.69 301 PHE B CA 1
ATOM 6405 C C . PHE B 1 301 ? 1.971 19.672 2.803 1 96.69 301 PHE B C 1
ATOM 6407 O O . PHE B 1 301 ? 2.594 20.703 2.586 1 96.69 301 PHE B O 1
ATOM 6414 N N . PHE B 1 302 ? 2.564 18.562 3.252 1 97.31 302 PHE B N 1
ATOM 6415 C CA . PHE B 1 302 ? 3.932 18.656 3.754 1 97.31 302 PHE B CA 1
ATOM 6416 C C . PHE B 1 302 ? 4.934 18.484 2.621 1 97.31 302 PHE B C 1
ATOM 6418 O O . PHE B 1 302 ? 6.074 18.938 2.717 1 97.31 302 PHE B O 1
ATOM 6425 N N . HIS B 1 303 ? 4.488 17.828 1.598 1 97.62 303 HIS B N 1
ATOM 6426 C CA . HIS B 1 303 ? 5.422 17.672 0.489 1 97.62 303 HIS B CA 1
ATOM 6427 C C . HIS B 1 303 ? 5.137 18.672 -0.622 1 97.62 303 HIS B C 1
ATOM 6429 O O . HIS B 1 303 ? 5.957 19.547 -0.903 1 97.62 303 HIS B O 1
ATOM 6435 N N . CYS B 1 304 ? 3.959 18.672 -1.2 1 98.19 304 CYS B N 1
ATOM 6436 C CA . CYS B 1 304 ? 3.674 19.453 -2.396 1 98.19 304 CYS B CA 1
ATOM 6437 C C . CYS B 1 304 ? 3.514 20.938 -2.053 1 98.19 304 CYS B C 1
ATOM 6439 O O . CYS B 1 304 ? 4.168 21.797 -2.652 1 98.19 304 CYS B O 1
ATOM 6441 N N . TRP B 1 305 ? 2.699 21.266 -1.107 1 97.75 305 TRP B N 1
ATOM 6442 C CA . TRP B 1 305 ? 2.383 22.656 -0.756 1 97.75 305 TRP B CA 1
ATOM 6443 C C . TRP B 1 305 ? 3.623 23.391 -0.259 1 97.75 305 TRP B C 1
ATOM 6445 O O . TRP B 1 305 ? 3.959 24.453 -0.761 1 97.75 305 TRP B O 1
ATOM 6455 N N . LEU B 1 306 ? 4.348 22.828 0.678 1 98.19 306 LEU B N 1
ATOM 6456 C CA . LEU B 1 306 ? 5.512 23.484 1.26 1 98.19 306 LEU B CA 1
ATOM 6457 C C . LEU B 1 306 ? 6.637 23.594 0.236 1 98.19 306 LEU B C 1
ATOM 6459 O O . LEU B 1 306 ? 7.336 24.609 0.188 1 98.19 306 LEU B O 1
ATOM 6463 N N . ASN B 1 307 ? 6.77 22.562 -0.592 1 98.25 307 ASN B N 1
ATOM 6464 C CA . ASN B 1 307 ? 7.82 22.625 -1.604 1 98.25 307 ASN B CA 1
ATOM 6465 C C . ASN B 1 307 ? 7.5 23.656 -2.678 1 98.25 307 ASN B C 1
ATOM 6467 O O . ASN B 1 307 ? 8.406 24.312 -3.203 1 98.25 307 ASN B O 1
ATOM 6471 N N . ALA B 1 308 ? 6.273 23.797 -3.037 1 98.12 308 ALA B N 1
ATOM 6472 C CA . ALA B 1 308 ? 5.887 24.812 -4.02 1 98.12 308 ALA B CA 1
ATOM 6473 C C . ALA B 1 308 ? 6.199 26.219 -3.52 1 98.12 308 ALA B C 1
ATOM 6475 O O . ALA B 1 308 ? 6.785 27.031 -4.242 1 98.12 308 ALA B O 1
ATOM 6476 N N . PHE B 1 309 ? 5.867 26.516 -2.301 1 97.94 309 PHE B N 1
ATOM 6477 C CA . PHE B 1 309 ? 6.129 27.828 -1.728 1 97.94 309 PHE B CA 1
ATOM 6478 C C . PHE B 1 309 ? 7.621 28.047 -1.525 1 97.94 309 PHE B C 1
ATOM 6480 O O . PHE B 1 309 ? 8.133 29.156 -1.749 1 97.94 309 PHE B O 1
ATOM 6487 N N . ALA B 1 310 ? 8.281 27 -1.07 1 98.31 310 ALA B N 1
ATOM 6488 C CA . ALA B 1 310 ? 9.727 27.109 -0.898 1 98.31 310 ALA B CA 1
ATOM 6489 C C . ALA B 1 310 ? 10.414 27.453 -2.219 1 98.31 310 ALA B C 1
ATOM 6491 O O . ALA B 1 310 ? 11.328 28.281 -2.254 1 98.31 310 ALA B O 1
ATOM 6492 N N . GLU B 1 311 ? 9.93 26.844 -3.26 1 98.06 311 GLU B N 1
ATOM 6493 C CA . GLU B 1 311 ?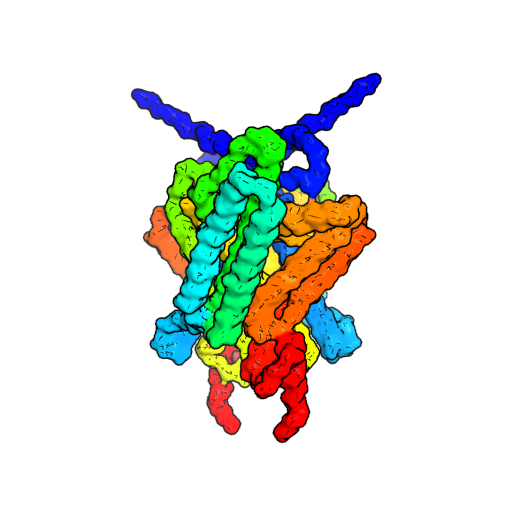 10.531 27.094 -4.57 1 98.06 311 GLU B CA 1
ATOM 6494 C C . GLU B 1 311 ? 10.234 28.5 -5.047 1 98.06 311 GLU B C 1
ATOM 6496 O O . GLU B 1 311 ? 11.125 29.203 -5.527 1 98.06 311 GLU B O 1
ATOM 6501 N N . MET B 1 312 ? 9.039 28.953 -4.887 1 97.75 312 MET B N 1
ATOM 6502 C CA . MET B 1 312 ? 8.641 30.297 -5.312 1 97.75 312 MET B CA 1
ATOM 6503 C C . MET B 1 312 ? 9.422 31.359 -4.551 1 97.75 312 MET B C 1
ATOM 6505 O O . MET B 1 312 ? 9.758 32.406 -5.109 1 97.75 312 MET B O 1
ATOM 6509 N N . LEU B 1 313 ? 9.758 31.109 -3.279 1 97.62 313 LEU B N 1
ATOM 6510 C CA . LEU B 1 313 ? 10.438 32.062 -2.422 1 97.62 313 LEU B CA 1
ATOM 6511 C C . LEU B 1 313 ? 11.938 31.812 -2.389 1 97.62 313 LEU B C 1
ATOM 6513 O O . LEU B 1 313 ? 12.68 32.5 -1.669 1 97.62 313 LEU B O 1
ATOM 6517 N N . ARG B 1 314 ? 12.375 30.828 -3.098 1 97.81 314 ARG B N 1
ATOM 6518 C CA . ARG B 1 314 ? 13.773 30.438 -3.188 1 97.81 314 ARG B CA 1
ATOM 6519 C C . ARG B 1 314 ? 14.32 30.031 -1.822 1 97.81 314 ARG B C 1
ATOM 6521 O O . ARG B 1 314 ? 15.477 30.312 -1.504 1 97.81 314 ARG B O 1
ATOM 6528 N N . PHE B 1 315 ? 13.453 29.5 -1.002 1 97.88 315 PHE B N 1
ATOM 6529 C CA . PHE B 1 315 ? 13.859 28.953 0.291 1 97.88 315 PHE B CA 1
ATOM 6530 C C . PHE B 1 3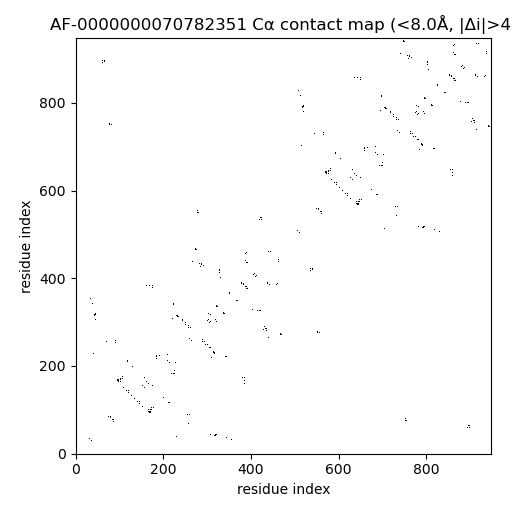15 ? 14.555 27.609 0.12 1 97.88 315 PHE B C 1
ATOM 6532 O O . PHE B 1 315 ? 13.953 26.656 -0.356 1 97.88 315 PHE B O 1
ATOM 6539 N N . ALA B 1 316 ? 15.742 27.422 0.548 1 97.5 316 ALA B N 1
ATOM 6540 C CA . ALA B 1 316 ? 16.578 26.281 0.167 1 97.5 316 ALA B CA 1
ATOM 6541 C C . ALA B 1 316 ? 16.453 25.141 1.176 1 97.5 316 ALA B C 1
ATOM 6543 O O . ALA B 1 316 ? 16.797 24 0.872 1 97.5 316 ALA B O 1
ATOM 6544 N N . ASP B 1 317 ? 16.062 25.391 2.387 1 97.06 317 ASP B N 1
ATOM 6545 C CA . ASP B 1 317 ? 15.914 24.344 3.385 1 97.06 317 ASP B CA 1
ATOM 6546 C C . ASP B 1 317 ? 14.57 23.625 3.246 1 97.06 317 ASP B C 1
ATOM 6548 O O . ASP B 1 317 ? 13.578 24.047 3.842 1 97.06 317 ASP B O 1
ATOM 6552 N N . ARG B 1 318 ? 14.555 22.484 2.594 1 97.12 318 ARG B N 1
ATOM 6553 C CA . ARG B 1 318 ? 13.305 21.781 2.314 1 97.12 318 ARG B CA 1
ATOM 6554 C C . ARG B 1 318 ? 13.141 20.578 3.227 1 97.12 318 ARG B C 1
ATOM 6556 O O . ARG B 1 318 ? 12.531 19.578 2.838 1 97.12 318 ARG B O 1
ATOM 6563 N N . GLY B 1 319 ? 13.75 20.625 4.344 1 96.75 319 GLY B N 1
ATOM 6564 C CA . GLY B 1 319 ? 13.594 19.578 5.34 1 96.75 319 GLY B CA 1
ATOM 6565 C C . GLY B 1 319 ? 12.312 19.703 6.145 1 96.75 319 GLY B C 1
ATOM 6566 O O . GLY B 1 319 ? 12.359 19.812 7.375 1 96.75 319 GLY B O 1
ATOM 6567 N N . PHE B 1 320 ? 11.164 19.625 5.5 1 97.81 320 PHE B N 1
ATOM 6568 C CA . PHE B 1 320 ? 9.867 19.844 6.129 1 97.81 320 PHE B CA 1
ATOM 6569 C C . PHE B 1 320 ? 9.422 18.609 6.906 1 97.81 320 PHE B C 1
ATOM 6571 O O . PHE B 1 320 ? 8.562 18.703 7.785 1 97.81 320 PHE B O 1
ATOM 6578 N N . TYR B 1 321 ? 9.859 17.469 6.477 1 97.75 321 TYR B N 1
ATOM 6579 C CA . TYR B 1 321 ? 9.617 16.172 7.109 1 97.75 321 TYR B CA 1
ATOM 6580 C C . TYR B 1 321 ? 10.828 15.266 6.969 1 97.75 321 TYR B C 1
ATOM 6582 O O . TYR B 1 321 ? 11.766 15.578 6.23 1 97.75 321 TYR B O 1
ATOM 6590 N N . LYS B 1 322 ? 10.867 14.32 7.738 1 97 322 LYS B N 1
ATOM 6591 C CA . LYS B 1 322 ? 11.906 13.289 7.648 1 97 322 LYS B CA 1
ATOM 6592 C C . LYS B 1 322 ? 11.289 11.906 7.426 1 97 322 LYS B C 1
ATOM 6594 O O . LYS B 1 322 ? 10.188 11.797 6.895 1 97 322 LYS B O 1
ATOM 6599 N N . ASP B 1 323 ? 12.008 10.828 7.625 1 95.75 323 ASP B N 1
ATOM 6600 C CA . ASP B 1 323 ? 11.539 9.484 7.32 1 95.75 323 ASP B CA 1
ATOM 6601 C C . ASP B 1 323 ? 10.617 8.961 8.422 1 95.75 323 ASP B C 1
ATOM 6603 O O . ASP B 1 323 ? 10.898 7.934 9.039 1 95.75 323 ASP B O 1
ATOM 6607 N N . TRP B 1 324 ? 9.453 9.578 8.57 1 95.75 324 TRP B N 1
ATOM 6608 C CA . TRP B 1 324 ? 8.523 9.25 9.648 1 95.75 324 TRP B CA 1
ATOM 6609 C C . TRP B 1 324 ? 7.992 7.828 9.484 1 95.75 324 TRP B C 1
ATOM 6611 O O . TRP B 1 324 ? 7.602 7.188 10.461 1 95.75 324 TRP B O 1
ATOM 6621 N N . TRP B 1 325 ? 7.965 7.273 8.273 1 95.12 325 TRP B N 1
ATOM 6622 C CA . TRP B 1 325 ? 7.453 5.926 8.039 1 95.12 325 TRP B CA 1
ATOM 6623 C C . TRP B 1 325 ? 8.398 4.879 8.617 1 95.12 325 TRP B C 1
ATOM 6625 O O . TRP B 1 325 ? 8.016 3.717 8.789 1 95.12 325 TRP B O 1
ATOM 6635 N N . ASN B 1 326 ? 9.664 5.246 8.945 1 94.38 326 ASN B N 1
ATOM 6636 C CA . ASN B 1 326 ? 10.625 4.336 9.562 1 94.38 326 ASN B CA 1
ATOM 6637 C C . ASN B 1 326 ? 10.648 4.492 11.078 1 94.38 326 ASN B C 1
ATOM 6639 O O . ASN B 1 326 ? 11.508 3.91 11.758 1 94.38 326 ASN B O 1
ATOM 6643 N N . ALA B 1 327 ? 9.719 5.258 11.617 1 91.81 327 ALA B N 1
ATOM 6644 C CA . ALA B 1 327 ? 9.711 5.52 13.047 1 91.81 327 ALA B CA 1
ATOM 6645 C C . ALA B 1 327 ? 9.469 4.238 13.844 1 91.81 327 ALA B C 1
ATOM 6647 O O . ALA B 1 327 ? 8.75 3.348 13.391 1 91.81 327 ALA B O 1
ATOM 6648 N N . THR B 1 328 ? 10.102 4.098 15.016 1 87.5 328 THR B N 1
ATOM 6649 C CA . THR B 1 328 ? 9.938 2.932 15.875 1 87.5 328 THR B CA 1
ATOM 6650 C C . THR B 1 328 ? 9.172 3.291 17.141 1 87.5 328 THR B C 1
ATOM 6652 O O . THR B 1 328 ? 8.867 2.42 17.953 1 87.5 328 THR B O 1
ATOM 6655 N N . SER B 1 329 ? 8.906 4.594 17.297 1 83.31 329 SER B N 1
ATOM 6656 C CA . SER B 1 329 ? 8.141 5.102 18.438 1 83.31 329 SER B CA 1
ATOM 6657 C C . SER B 1 329 ? 7.34 6.34 18.047 1 83.31 329 SER B C 1
ATOM 6659 O O . SER B 1 329 ? 7.629 6.984 17.047 1 83.31 329 SER B O 1
ATOM 6661 N N . PHE B 1 330 ? 6.383 6.676 18.859 1 82.44 330 PHE B N 1
ATOM 6662 C CA . PHE B 1 330 ? 5.5 7.789 18.531 1 82.44 330 PHE B CA 1
ATOM 6663 C C . PHE B 1 330 ? 6.219 9.117 18.719 1 82.44 330 PHE B C 1
ATOM 6665 O O . PHE B 1 330 ? 6.035 10.047 17.938 1 82.44 330 PHE B O 1
ATOM 6672 N N . PRO B 1 331 ? 7.055 9.273 19.734 1 79.69 331 PRO B N 1
ATOM 6673 C CA . PRO B 1 331 ? 7.801 10.531 19.812 1 79.69 331 PRO B CA 1
ATOM 6674 C C . PRO B 1 331 ? 8.656 10.789 18.578 1 79.69 331 PRO B C 1
ATOM 6676 O O . PRO B 1 331 ? 8.734 11.922 18.109 1 79.69 331 PRO B O 1
ATOM 6679 N N . THR B 1 332 ? 9.227 9.688 18.078 1 85.5 332 THR B N 1
ATOM 6680 C CA . THR B 1 332 ? 10 9.82 16.844 1 85.5 332 THR B CA 1
ATOM 6681 C C . THR B 1 332 ? 9.102 10.203 15.68 1 85.5 332 THR B C 1
ATOM 6683 O O . THR B 1 332 ? 9.492 11 14.828 1 85.5 332 THR B O 1
ATOM 6686 N N . PHE B 1 333 ? 8.008 9.672 15.727 1 89.81 333 PHE B N 1
ATOM 6687 C CA . PHE B 1 333 ? 7.043 9.984 14.68 1 89.81 333 PHE B CA 1
ATOM 6688 C C . PHE B 1 333 ? 6.676 11.461 14.711 1 89.81 333 PHE B C 1
ATOM 6690 O O . PHE B 1 333 ? 6.695 12.133 13.68 1 89.81 333 PHE B O 1
ATOM 6697 N N . PHE B 1 334 ? 6.414 12 15.812 1 84.38 334 PHE B N 1
ATOM 6698 C CA . PHE B 1 334 ? 5.977 13.383 15.938 1 84.38 334 PHE B CA 1
ATOM 6699 C C . PHE B 1 334 ? 7.113 14.344 15.609 1 84.38 334 PHE B C 1
ATOM 6701 O O . PHE B 1 334 ? 6.875 15.445 15.109 1 84.38 334 PHE B O 1
ATOM 6708 N N . ARG B 1 335 ? 8.297 13.867 15.789 1 88.56 335 ARG B N 1
ATOM 6709 C CA . ARG B 1 335 ? 9.469 14.695 15.492 1 88.56 335 ARG B CA 1
ATOM 6710 C C . ARG B 1 335 ? 9.758 14.711 14 1 88.56 335 ARG B C 1
ATOM 6712 O O . ARG B 1 335 ? 10.383 15.648 13.492 1 88.56 335 ARG B O 1
ATOM 6719 N N . THR B 1 336 ? 9.266 13.703 13.344 1 94.75 336 THR B N 1
ATOM 6720 C CA . THR B 1 336 ? 9.719 13.555 11.969 1 94.75 336 THR B CA 1
ATOM 6721 C C . THR B 1 336 ? 8.578 13.797 10.984 1 94.75 336 THR B C 1
ATOM 6723 O O . THR B 1 336 ? 8.805 14.078 9.812 1 94.75 336 THR B O 1
ATOM 6726 N N . TRP B 1 337 ? 7.348 13.727 11.422 1 94.12 337 TRP B N 1
ATOM 6727 C CA . TRP B 1 337 ? 6.18 13.844 10.555 1 94.12 337 TRP B CA 1
ATOM 6728 C C . TRP B 1 337 ? 5.996 15.289 10.078 1 94.12 337 TRP B C 1
ATOM 6730 O O . TRP B 1 337 ? 5.77 15.531 8.898 1 94.12 337 TRP B O 1
ATOM 6740 N N . ASN B 1 338 ? 6.102 16.203 10.938 1 94.62 338 ASN B N 1
ATOM 6741 C CA . ASN B 1 338 ? 5.992 17.641 10.711 1 94.62 338 ASN B CA 1
ATOM 6742 C C . ASN B 1 338 ? 7.102 18.406 11.422 1 94.62 338 ASN B C 1
ATOM 6744 O O . ASN B 1 338 ? 6.91 18.891 12.539 1 94.62 338 ASN B O 1
ATOM 6748 N N . VAL B 1 339 ? 8.203 18.594 10.68 1 96.94 339 VAL B N 1
ATOM 6749 C CA . VAL B 1 339 ? 9.398 19.172 11.281 1 96.94 339 VAL B CA 1
ATOM 6750 C C . VAL B 1 339 ? 9.195 20.672 11.492 1 96.94 339 VAL B C 1
ATOM 6752 O O . VAL B 1 339 ? 9.711 21.25 12.445 1 96.94 339 VAL B O 1
ATOM 6755 N N . VAL B 1 340 ? 8.398 21.297 10.711 1 97.19 340 VAL B N 1
ATOM 6756 C CA . VAL B 1 340 ? 8.18 22.734 10.766 1 97.19 340 VAL B CA 1
ATOM 6757 C C . VAL B 1 340 ? 7.531 23.109 12.102 1 97.19 340 VAL B C 1
ATOM 6759 O O . VAL B 1 340 ? 8.047 23.969 12.828 1 97.19 340 VAL B O 1
ATOM 6762 N N . VAL B 1 341 ? 6.426 22.469 12.445 1 96.44 341 VAL B N 1
ATOM 6763 C CA . VAL B 1 341 ? 5.723 22.766 13.688 1 96.44 341 VAL B CA 1
ATOM 6764 C C . VAL B 1 341 ? 6.523 22.234 14.875 1 96.44 341 VAL B C 1
ATOM 6766 O O . VAL B 1 341 ? 6.566 22.859 15.938 1 96.44 341 VAL B O 1
ATOM 6769 N N . HIS B 1 342 ? 7.156 21.094 14.641 1 94.12 342 HIS B N 1
ATOM 6770 C CA . HIS B 1 342 ? 7.977 20.531 15.711 1 94.12 342 HIS B CA 1
ATOM 6771 C C . HIS B 1 342 ? 9.078 21.484 16.125 1 94.12 342 HIS B C 1
ATOM 6773 O O . HIS B 1 342 ? 9.344 21.656 17.312 1 94.12 342 HIS B O 1
ATOM 6779 N N . ASP B 1 343 ? 9.758 22.094 15.188 1 95.94 343 ASP B N 1
ATOM 6780 C CA . ASP B 1 343 ? 10.828 23.047 15.484 1 95.94 343 ASP B CA 1
ATOM 6781 C C . ASP B 1 343 ? 10.305 24.219 16.297 1 95.94 343 ASP B C 1
ATOM 6783 O O . ASP B 1 343 ? 10.953 24.641 17.266 1 95.94 343 ASP B O 1
ATOM 6787 N N . TRP B 1 344 ? 9.219 24.734 15.93 1 97.19 344 TRP B N 1
ATOM 6788 C CA . TRP B 1 344 ? 8.648 25.859 16.672 1 97.19 344 TRP B CA 1
ATOM 6789 C C . TRP B 1 344 ? 8.344 25.469 18.109 1 97.19 344 TRP B C 1
ATOM 6791 O O . TRP B 1 344 ? 8.672 26.203 19.047 1 97.19 344 TRP B O 1
ATOM 6801 N N . LEU B 1 345 ? 7.707 24.281 18.297 1 95 345 LEU B N 1
ATOM 6802 C CA . LEU B 1 345 ? 7.375 23.797 19.625 1 95 345 LEU B CA 1
ATOM 6803 C C . LEU B 1 345 ? 8.641 23.531 20.438 1 95 345 LEU B C 1
ATOM 6805 O O . LEU B 1 345 ? 8.68 23.781 21.641 1 95 345 LEU B O 1
ATOM 6809 N N . TYR B 1 346 ? 9.625 23.016 19.734 1 93.19 346 TYR B N 1
ATOM 6810 C CA . TYR B 1 346 ? 10.875 22.672 20.406 1 93.19 346 TYR B CA 1
ATOM 6811 C C . TYR B 1 346 ? 11.594 23.938 20.891 1 93.19 346 TYR B C 1
ATOM 6813 O O . TYR B 1 346 ? 11.977 24.016 22.062 1 93.19 346 TYR B O 1
ATOM 6821 N N . TYR B 1 347 ? 11.719 24.984 20.156 1 93.81 347 TYR B N 1
ATOM 6822 C CA . TYR B 1 347 ? 12.555 26.141 20.453 1 93.81 347 TYR B CA 1
ATOM 6823 C C . TYR B 1 347 ? 11.797 27.156 21.297 1 93.81 347 TYR B C 1
ATOM 6825 O O . TYR B 1 347 ? 12.398 27.875 22.094 1 93.81 347 TYR B O 1
ATOM 6833 N N . TYR B 1 348 ? 10.445 27.172 21.172 1 94.81 348 TYR B N 1
ATOM 6834 C CA . TYR B 1 348 ? 9.742 28.266 21.828 1 94.81 348 TYR B CA 1
ATOM 6835 C C . TYR B 1 348 ? 8.859 27.766 22.953 1 94.81 348 TYR B C 1
ATOM 6837 O O . TYR B 1 348 ? 8.43 28.531 23.812 1 94.81 348 TYR B O 1
ATOM 6845 N N . ILE B 1 349 ? 8.508 26.516 22.953 1 94 349 ILE B N 1
ATOM 6846 C CA . ILE B 1 349 ? 7.668 26 24.031 1 94 349 ILE B CA 1
ATOM 6847 C C . ILE B 1 349 ? 8.492 25.062 24.922 1 94 349 ILE B C 1
ATOM 6849 O O . ILE B 1 349 ? 8.672 25.328 26.109 1 94 349 ILE B O 1
ATOM 6853 N N . TYR B 1 350 ? 9.117 24.062 24.328 1 90.88 350 TYR B N 1
ATOM 6854 C CA . TYR B 1 350 ? 9.867 23.062 25.094 1 90.88 350 TYR B CA 1
ATOM 6855 C C . TYR B 1 350 ? 11.039 23.719 25.812 1 90.88 350 TYR B C 1
ATOM 6857 O O . TYR B 1 350 ? 11.234 23.516 27.016 1 90.88 350 TYR B O 1
ATOM 6865 N N . GLN B 1 351 ? 11.844 24.531 25.156 1 90.62 351 GLN B N 1
ATOM 6866 C CA . GLN B 1 351 ? 13.016 25.172 25.75 1 90.62 351 GLN B CA 1
ATOM 6867 C C . GLN B 1 351 ? 12.609 26.156 26.844 1 90.62 351 GLN B C 1
ATOM 6869 O O . GLN B 1 351 ? 13.281 26.25 27.875 1 90.62 351 GLN B O 1
ATOM 6874 N N . ASP B 1 352 ? 11.547 26.859 26.625 1 91 352 ASP B N 1
ATOM 6875 C CA . ASP B 1 352 ? 11.07 27.781 27.641 1 91 352 ASP B CA 1
ATOM 6876 C C . ASP B 1 352 ? 10.594 27.047 28.891 1 91 352 ASP B C 1
ATOM 6878 O O . ASP B 1 352 ? 10.852 27.484 30.016 1 91 352 ASP B O 1
ATOM 6882 N N . LEU B 1 353 ? 9.906 25.953 28.578 1 89.88 353 LEU B N 1
ATOM 6883 C CA . LEU B 1 353 ? 9.43 25.156 29.703 1 89.88 353 LEU B CA 1
ATOM 6884 C C . LEU B 1 353 ? 10.602 24.516 30.453 1 89.88 353 LEU B C 1
ATOM 6886 O O . LEU B 1 353 ? 10.562 24.359 31.672 1 89.88 353 LEU B O 1
ATOM 6890 N N . LEU B 1 354 ? 11.617 24.141 29.703 1 87.44 354 LEU B N 1
ATOM 6891 C CA . LEU B 1 354 ? 12.82 23.594 30.328 1 87.44 354 LEU B CA 1
ATOM 6892 C C . LEU B 1 354 ? 13.516 24.641 31.188 1 87.44 354 LEU B C 1
ATOM 6894 O O . LEU B 1 354 ? 14.047 24.312 32.25 1 87.44 354 LEU B O 1
ATOM 6898 N N . TRP B 1 355 ? 13.461 25.781 30.703 1 85.44 355 TRP B N 1
ATOM 6899 C CA . TRP B 1 355 ? 14.062 26.875 31.453 1 85.44 355 TRP B CA 1
ATOM 6900 C C . TRP B 1 355 ? 13.281 27.156 32.719 1 85.44 355 TRP B C 1
ATOM 6902 O O . TRP B 1 355 ? 13.875 27.375 33.781 1 85.44 355 TRP B O 1
ATOM 6912 N N . VAL B 1 356 ? 12.008 27.141 32.656 1 85.31 356 VAL B N 1
ATOM 6913 C CA . VAL B 1 356 ? 11.148 27.453 33.781 1 85.31 356 VAL B CA 1
ATOM 6914 C C . VAL B 1 356 ? 11.281 26.359 34.844 1 85.31 356 VAL B C 1
ATOM 6916 O O . VAL B 1 356 ? 11.305 26.641 36.062 1 85.31 356 VAL B O 1
ATOM 6919 N N . PHE B 1 357 ? 11.438 25.125 34.375 1 83.5 357 PHE B N 1
ATOM 6920 C CA . PHE B 1 357 ? 11.477 24 35.281 1 83.5 357 PHE B CA 1
ATOM 6921 C C . PHE B 1 357 ? 12.914 23.656 35.656 1 83.5 357 PHE B C 1
ATOM 6923 O O . PHE B 1 357 ? 13.172 22.625 36.281 1 83.5 357 PHE B O 1
ATOM 6930 N N . LYS B 1 358 ? 13.844 24.5 35.5 1 74.19 358 LYS B N 1
ATOM 6931 C CA . LYS B 1 358 ? 15.258 24.422 35.844 1 74.19 358 LYS B CA 1
ATOM 6932 C C . LYS B 1 358 ? 15.875 23.109 35.375 1 74.19 358 LYS B C 1
ATOM 6934 O O . LYS B 1 358 ? 16.578 22.438 36.125 1 74.19 358 LYS B O 1
ATOM 6939 N N . ALA B 1 359 ? 15.664 22.703 34.125 1 65.12 359 ALA B N 1
ATOM 6940 C CA . ALA B 1 359 ? 16.312 21.641 33.375 1 65.12 359 ALA B CA 1
ATOM 6941 C C . ALA B 1 359 ? 16.141 20.281 34.031 1 65.12 359 ALA B C 1
ATOM 6943 O O . ALA B 1 359 ? 16.578 19.266 33.5 1 65.12 359 ALA B O 1
ATOM 6944 N N . LYS B 1 360 ? 15.578 20.188 35.281 1 65.25 360 LYS B N 1
ATOM 6945 C CA . LYS B 1 360 ? 15.523 18.906 36 1 65.25 360 LYS B CA 1
ATOM 6946 C C . LYS B 1 360 ? 14.328 18.078 35.531 1 65.25 360 LYS B C 1
ATOM 6948 O O . LYS B 1 360 ? 14.336 16.844 35.625 1 65.25 360 LYS B O 1
ATOM 6953 N N . ALA B 1 361 ? 13.445 18.812 34.938 1 79.88 361 ALA B N 1
ATOM 6954 C CA . ALA B 1 361 ? 12.227 18.078 34.656 1 79.88 361 ALA B CA 1
ATOM 6955 C C . ALA B 1 361 ? 11.984 17.969 33.125 1 79.88 361 ALA B C 1
ATOM 6957 O O . ALA B 1 361 ? 10.992 18.484 32.625 1 79.88 361 ALA B O 1
ATOM 6958 N N . GLN B 1 362 ? 12.844 17.234 32.438 1 80.56 362 GLN B N 1
ATOM 6959 C CA . GLN B 1 362 ? 12.75 17.062 30.984 1 80.56 362 GLN B CA 1
ATOM 6960 C C . GLN B 1 362 ? 11.453 16.359 30.594 1 80.56 362 GLN B C 1
ATOM 6962 O O . GLN B 1 362 ? 10.82 16.75 29.609 1 80.56 362 GLN B O 1
ATOM 6967 N N . SER B 1 363 ? 11.094 15.398 31.359 1 76.62 363 SER B N 1
ATOM 6968 C CA . SER B 1 363 ? 9.883 14.641 31.062 1 76.62 363 SER B CA 1
ATOM 6969 C C . SER B 1 363 ? 8.641 15.523 31.188 1 76.62 363 SER B C 1
ATOM 6971 O O . SER B 1 363 ? 7.703 15.391 30.406 1 76.62 363 SER B O 1
ATOM 6973 N N . VAL B 1 364 ? 8.711 16.328 32.156 1 81.88 364 VAL B N 1
ATOM 6974 C CA . VAL B 1 364 ? 7.566 17.203 32.375 1 81.88 364 VAL B CA 1
ATOM 6975 C C . VAL B 1 364 ? 7.469 18.219 31.234 1 81.88 364 VAL B C 1
ATOM 6977 O O . VAL B 1 364 ? 6.375 18.531 30.766 1 81.88 364 VAL B O 1
ATOM 6980 N N . ALA B 1 365 ? 8.57 18.75 30.797 1 85.19 365 ALA B N 1
ATOM 6981 C CA . ALA B 1 365 ? 8.586 19.703 29.688 1 85.19 365 ALA B CA 1
ATOM 6982 C C . ALA B 1 365 ? 8.086 19.047 28.391 1 85.19 365 ALA B C 1
ATOM 6984 O O . ALA B 1 365 ? 7.316 19.656 27.641 1 85.19 365 ALA B O 1
ATOM 6985 N N . LEU B 1 366 ? 8.555 17.859 28.266 1 80.81 366 LEU B N 1
ATOM 6986 C CA . LEU B 1 366 ? 8.141 17.125 27.062 1 80.81 366 LEU B CA 1
ATOM 6987 C C . LEU B 1 366 ? 6.641 16.859 27.078 1 80.81 366 LEU B C 1
ATOM 6989 O O . LEU B 1 366 ? 5.949 17.109 26.094 1 80.81 366 LEU B O 1
ATOM 6993 N N . LEU B 1 367 ? 6.172 16.375 28.172 1 78.81 367 LEU B N 1
ATOM 6994 C CA . LEU B 1 367 ? 4.754 16.047 28.297 1 78.81 367 LEU B CA 1
ATOM 6995 C C . LEU B 1 367 ? 3.896 17.297 28.156 1 78.81 367 LEU B C 1
ATOM 6997 O O . LEU B 1 367 ? 2.85 17.266 27.5 1 78.81 367 LEU B O 1
ATOM 7001 N N . SER B 1 368 ? 4.363 18.359 28.734 1 84.19 368 SER B N 1
ATOM 7002 C CA . SER B 1 368 ? 3.621 19.625 28.641 1 84.19 368 SER B CA 1
ATOM 7003 C C . SER B 1 368 ? 3.553 20.109 27.203 1 84.19 368 SER B C 1
ATOM 7005 O O . SER B 1 368 ? 2.514 20.609 26.766 1 84.19 368 SER B O 1
ATOM 7007 N N . THR B 1 369 ? 4.629 19.984 26.5 1 86.94 369 THR B N 1
ATOM 7008 C CA . THR B 1 369 ? 4.652 20.391 25.094 1 86.94 369 THR B CA 1
ATOM 7009 C C . THR B 1 369 ? 3.668 19.547 24.281 1 86.94 369 THR B C 1
ATOM 7011 O O . THR B 1 369 ? 2.943 20.094 23.438 1 86.94 369 THR B O 1
ATOM 7014 N N . PHE B 1 370 ? 3.557 18.312 24.594 1 81.62 370 PHE B N 1
ATOM 7015 C CA . PHE B 1 370 ? 2.637 17.422 23.906 1 81.62 370 PHE B CA 1
ATOM 7016 C C . PHE B 1 370 ? 1.19 17.781 24.219 1 81.62 370 PHE B C 1
ATOM 7018 O O . PHE B 1 370 ? 0.324 17.734 23.344 1 81.62 370 PHE B O 1
ATOM 7025 N N . ILE B 1 371 ? 0.974 18.094 25.406 1 82.69 371 ILE B N 1
ATOM 7026 C CA . ILE B 1 371 ? -0.376 18.453 25.828 1 82.69 371 ILE B CA 1
ATOM 7027 C C . ILE B 1 371 ? -0.801 19.75 25.156 1 82.69 371 ILE B C 1
ATOM 7029 O O . ILE B 1 371 ? -1.929 19.875 24.672 1 82.69 371 ILE B O 1
ATOM 7033 N N . ILE B 1 372 ? 0.094 20.703 25.125 1 87.38 372 ILE B N 1
ATOM 7034 C CA . ILE B 1 372 ? -0.206 21.969 24.469 1 87.38 372 ILE B CA 1
ATOM 7035 C C . ILE B 1 372 ? -0.507 21.75 22.984 1 87.38 372 ILE B C 1
ATOM 7037 O O . ILE B 1 372 ? -1.484 22.281 22.453 1 87.38 372 ILE B O 1
ATOM 7041 N N . SER B 1 373 ? 0.301 20.984 22.359 1 87.5 373 SER B N 1
ATOM 7042 C CA . SER B 1 373 ? 0.077 20.641 20.953 1 87.5 373 SER B CA 1
ATOM 7043 C C . SER B 1 373 ? -1.263 19.938 20.766 1 87.5 373 SER B C 1
ATOM 7045 O O . SER B 1 373 ? -1.99 20.234 19.812 1 87.5 373 SER B O 1
ATOM 7047 N N . GLY B 1 374 ? -1.639 18.984 21.609 1 84.12 374 GLY B N 1
ATOM 7048 C CA . GLY B 1 374 ? -2.908 18.281 21.547 1 84.12 374 GLY B CA 1
ATOM 7049 C C . GLY B 1 374 ? -4.109 19.188 21.703 1 84.12 374 GLY B C 1
ATOM 7050 O O . GLY B 1 374 ? -5.113 19.031 21 1 84.12 374 GLY B O 1
ATOM 7051 N N . VAL B 1 375 ? -3.975 20.125 22.578 1 86.81 375 VAL B N 1
ATOM 7052 C CA . VAL B 1 375 ? -5.059 21.062 22.844 1 86.81 375 VAL B CA 1
ATOM 7053 C C . VAL B 1 375 ? -5.293 21.938 21.609 1 86.81 375 VAL B C 1
ATOM 7055 O O . VAL B 1 375 ? -6.438 22.234 21.25 1 86.81 375 VAL B O 1
ATOM 7058 N N . VAL B 1 376 ? -4.25 22.328 20.984 1 90.5 376 VAL B N 1
ATOM 7059 C CA . VAL B 1 376 ? -4.371 23.172 19.797 1 90.5 376 VAL B CA 1
ATOM 7060 C C . VAL B 1 376 ? -5.02 22.359 18.672 1 90.5 376 VAL B C 1
ATOM 7062 O O . VAL B 1 376 ? -5.836 22.891 17.906 1 90.5 376 VAL B O 1
ATOM 7065 N N . HIS B 1 377 ? -4.664 21.125 18.578 1 88.62 377 HIS B N 1
ATOM 7066 C CA . HIS B 1 377 ? -5.301 20.281 17.562 1 88.62 377 HIS B CA 1
ATOM 7067 C C . HIS B 1 377 ? -6.789 20.125 17.844 1 88.62 377 HIS B C 1
ATOM 7069 O O . HIS B 1 377 ? -7.605 20.188 16.922 1 88.62 377 HIS B O 1
ATOM 7075 N N . GLU B 1 378 ? -7.121 19.938 19.094 1 86.31 378 GLU B N 1
ATOM 7076 C CA . GLU B 1 378 ? -8.531 19.828 19.469 1 86.31 378 GLU B CA 1
ATOM 7077 C C . GLU B 1 378 ? -9.281 21.125 19.188 1 86.31 378 GLU B C 1
ATOM 7079 O O . GLU B 1 378 ? -10.445 21.094 18.781 1 86.31 378 GLU B O 1
ATOM 7084 N N . TYR B 1 379 ? -8.625 22.156 19.453 1 89.88 379 TYR B N 1
ATOM 7085 C CA . TYR B 1 379 ? -9.188 23.469 19.156 1 89.88 379 TYR B CA 1
ATOM 7086 C C . TYR B 1 379 ? -9.516 23.594 17.672 1 89.88 379 TYR B C 1
ATOM 7088 O O . TYR B 1 379 ? -10.617 24 17.312 1 89.88 379 TYR B O 1
ATOM 7096 N N . ALA B 1 380 ? -8.617 23.203 16.891 1 92.19 380 ALA B N 1
ATOM 7097 C CA . ALA B 1 380 ? -8.805 23.312 15.438 1 92.19 380 ALA B CA 1
ATOM 7098 C C . ALA B 1 380 ? -9.914 22.375 14.961 1 92.19 380 ALA B C 1
ATOM 7100 O O . ALA B 1 380 ? -10.805 22.781 14.211 1 92.19 380 ALA B O 1
ATOM 7101 N N . PHE B 1 381 ? -9.93 21.156 15.422 1 89.38 381 PHE B N 1
ATOM 7102 C CA . PHE B 1 381 ? -10.922 20.172 14.984 1 89.38 381 PHE B CA 1
ATOM 7103 C C . PHE B 1 381 ? -12.312 20.562 15.453 1 89.38 381 PHE B C 1
ATOM 7105 O O . PHE B 1 381 ? -13.281 20.453 14.703 1 89.38 381 PHE B O 1
ATOM 7112 N N . THR B 1 382 ? -12.383 21.016 16.656 1 87.88 382 THR B N 1
ATOM 7113 C CA . THR B 1 382 ? -13.68 21.391 17.219 1 87.88 382 THR B CA 1
ATOM 7114 C C . THR B 1 382 ? -14.297 22.547 16.453 1 87.88 382 THR B C 1
ATOM 7116 O O . THR B 1 382 ? -15.484 22.516 16.125 1 87.88 382 THR B O 1
ATOM 7119 N N . LEU B 1 383 ? -13.555 23.5 16.141 1 90.81 383 LEU B N 1
ATOM 7120 C CA . LEU B 1 383 ? -14.07 24.672 15.445 1 90.81 383 LEU B CA 1
ATOM 7121 C C . LEU B 1 383 ? -14.383 24.344 13.984 1 90.81 383 LEU B C 1
ATOM 7123 O O . LEU B 1 383 ? -15.359 24.859 13.43 1 90.81 383 LEU B O 1
ATOM 7127 N N . CYS B 1 384 ? -13.625 23.484 13.367 1 92.06 384 CYS B N 1
ATOM 7128 C CA . CYS B 1 384 ? -13.781 23.25 11.938 1 92.06 384 CYS B CA 1
ATOM 7129 C C . CYS B 1 384 ? -14.891 22.234 11.672 1 92.06 384 CYS B C 1
ATOM 7131 O O . CYS B 1 384 ? -15.578 22.312 10.656 1 92.06 384 CYS B O 1
ATOM 7133 N N . PHE B 1 385 ? -15.078 21.312 12.562 1 88 385 PHE B N 1
ATOM 7134 C CA . PHE B 1 385 ? -16.141 20.328 12.375 1 88 385 PHE B CA 1
ATOM 7135 C C . PHE B 1 385 ? -17.406 20.75 13.102 1 88 385 PHE B C 1
ATOM 7137 O O . PHE B 1 385 ? -18.5 20.281 12.781 1 88 385 PHE B O 1
ATOM 7144 N N . GLY B 1 386 ? -17.25 21.578 14.133 1 82.81 386 GLY B N 1
ATOM 7145 C CA . GLY B 1 386 ? -18.406 22.125 14.82 1 82.81 386 GLY B CA 1
ATOM 7146 C C . GLY B 1 386 ? -18.812 21.328 16.047 1 82.81 386 GLY B C 1
ATOM 7147 O O . GLY B 1 386 ? -19.875 21.578 16.625 1 82.81 386 GLY B O 1
ATOM 7148 N N . PHE B 1 387 ? -18.047 20.281 16.359 1 81.5 387 PHE B N 1
ATOM 7149 C CA . PHE B 1 387 ? -18.328 19.5 17.547 1 81.5 387 PHE B CA 1
ATOM 7150 C C . PHE B 1 387 ? -17.047 19.094 18.25 1 81.5 387 PHE B C 1
ATOM 7152 O O . PHE B 1 387 ? -15.992 18.984 17.609 1 81.5 387 PHE B O 1
ATOM 7159 N N . PHE B 1 388 ? -17.188 19 19.594 1 78.25 388 PHE B N 1
ATOM 7160 C CA . PHE B 1 388 ? -16.031 18.609 20.375 1 78.25 388 PHE B CA 1
ATOM 7161 C C . PHE B 1 388 ? -15.945 17.094 20.516 1 78.25 388 PHE B C 1
ATOM 7163 O O . PHE B 1 388 ? -16.938 16.453 20.875 1 78.25 388 PHE B O 1
ATOM 7170 N N . TYR B 1 389 ? -15.016 16.531 19.953 1 71.25 389 TYR B N 1
ATOM 7171 C CA . TYR B 1 389 ? -14.727 15.117 20.172 1 71.25 389 TYR B CA 1
ATOM 7172 C C . TYR B 1 389 ? -13.281 14.93 20.641 1 71.25 389 TYR B C 1
ATOM 7174 O O . TYR B 1 389 ? -12.344 15.141 19.859 1 71.25 389 TYR B O 1
ATOM 7182 N N . PRO B 1 390 ? -13.242 14.703 21.969 1 65.75 390 PRO B N 1
ATOM 7183 C CA . PRO B 1 390 ? -11.859 14.633 22.453 1 65.75 390 PRO B CA 1
ATOM 7184 C C . PRO B 1 390 ? -11.055 13.523 21.766 1 65.75 390 PRO B C 1
ATOM 7186 O O . PRO B 1 390 ? -11.07 12.383 22.219 1 65.75 390 PRO B O 1
ATOM 7189 N N . PHE B 1 391 ? -10.734 13.664 20.469 1 58.66 391 PHE B N 1
ATOM 7190 C CA . PHE B 1 391 ? -10.086 12.727 19.562 1 58.66 391 PHE B CA 1
ATOM 7191 C C . PHE B 1 391 ? -8.648 12.461 19.984 1 58.66 391 PHE B C 1
ATOM 7193 O O . PHE B 1 391 ? -8.156 11.336 19.875 1 58.66 391 PHE B O 1
ATOM 7200 N N . THR B 1 392 ? -7.965 13.586 20.156 1 57.12 392 THR B N 1
ATOM 7201 C CA . THR B 1 392 ? -6.527 13.609 20.406 1 57.12 392 THR B CA 1
ATOM 7202 C C . THR B 1 392 ? -6.191 12.898 21.719 1 57.12 392 THR B C 1
ATOM 7204 O O . THR B 1 392 ? -5.051 12.477 21.922 1 57.12 392 THR B O 1
ATOM 7207 N N . LEU B 1 393 ? -7.293 12.68 22.438 1 54.84 393 LEU B N 1
ATOM 7208 C CA . LEU B 1 393 ? -7.027 12.078 23.75 1 54.84 393 LEU B CA 1
ATOM 7209 C C . LEU B 1 393 ? -6.656 10.602 23.594 1 54.84 393 LEU B C 1
ATOM 7211 O O . LEU B 1 393 ? -5.645 10.156 24.141 1 54.84 393 LEU B O 1
ATOM 7215 N N . PRO B 1 394 ? -7.457 9.891 22.812 1 54.75 394 PRO B N 1
ATOM 7216 C CA . PRO B 1 394 ? -7.027 8.5 22.703 1 54.75 394 PRO B CA 1
ATOM 7217 C C . PRO B 1 394 ? -5.641 8.352 22.078 1 54.75 394 PRO B C 1
ATOM 7219 O O . PRO B 1 394 ? -4.859 7.492 22.484 1 54.75 394 PRO B O 1
ATOM 7222 N N . PHE B 1 395 ? -5.371 9.211 21.094 1 56.94 395 PHE B N 1
ATOM 7223 C CA . PHE B 1 395 ? -4.055 9.141 20.484 1 56.94 395 PHE B CA 1
ATOM 7224 C C . PHE B 1 395 ? -2.965 9.531 21.469 1 56.94 395 PHE B C 1
ATOM 7226 O O . PHE B 1 395 ? -1.909 8.891 21.531 1 56.94 395 PHE B O 1
ATOM 7233 N N . SER B 1 396 ? -3.254 10.586 22.297 1 55.06 396 SER B N 1
ATOM 7234 C CA . SER B 1 396 ? -2.285 11.008 23.297 1 55.06 396 SER B CA 1
ATOM 7235 C C . SER B 1 396 ? -2.082 9.93 24.359 1 55.06 396 SER B C 1
ATOM 7237 O O . SER B 1 396 ? -0.966 9.734 24.844 1 55.06 396 SER B O 1
ATOM 7239 N N . ILE B 1 397 ? -3.172 9.211 24.562 1 53.88 397 ILE B N 1
ATOM 7240 C CA . ILE B 1 397 ? -3.078 8.141 25.547 1 53.88 397 ILE B CA 1
ATOM 7241 C C . ILE B 1 397 ? -2.227 7 24.984 1 53.88 397 ILE B C 1
ATOM 7243 O O . ILE B 1 397 ? -1.367 6.461 25.688 1 53.88 397 ILE B O 1
ATOM 7247 N N . VAL B 1 398 ? -2.461 6.734 23.75 1 57.41 398 VAL B N 1
ATOM 7248 C CA . VAL B 1 398 ? -1.703 5.629 23.172 1 57.41 398 VAL B CA 1
ATOM 7249 C C . VAL B 1 398 ? -0.223 5.996 23.094 1 57.41 398 VAL B C 1
ATOM 7251 O O . VAL B 1 398 ? 0.645 5.164 23.359 1 57.41 398 VAL B O 1
ATOM 7254 N N . VAL B 1 399 ? 0.059 7.25 22.766 1 57.88 399 VAL B N 1
ATOM 7255 C CA . VAL B 1 399 ? 1.434 7.734 22.703 1 57.88 399 VAL B CA 1
ATOM 7256 C C . VAL B 1 399 ? 2.08 7.66 24.078 1 57.88 399 VAL B C 1
ATOM 7258 O O . VAL B 1 399 ? 3.221 7.207 24.219 1 57.88 399 VAL B O 1
ATOM 7261 N N . VAL B 1 400 ? 1.266 8.156 25.047 1 54.78 400 VAL B N 1
ATOM 7262 C CA . VAL B 1 400 ? 1.793 8.148 26.406 1 54.78 400 VAL B CA 1
ATOM 7263 C C . VAL B 1 400 ? 2.02 6.707 26.859 1 54.78 400 VAL B C 1
ATOM 7265 O O . VAL B 1 400 ? 3.051 6.398 27.469 1 54.78 400 VAL B O 1
ATOM 7268 N N . LEU B 1 401 ? 1.095 5.898 26.5 1 55.28 401 LEU B N 1
ATOM 7269 C CA . LEU B 1 401 ? 1.207 4.508 26.922 1 55.28 401 LEU B CA 1
ATOM 7270 C C . LEU B 1 401 ? 2.379 3.822 26.234 1 55.28 401 LEU B C 1
ATOM 7272 O O . LEU B 1 401 ? 3.125 3.066 26.859 1 55.28 401 LEU B O 1
ATOM 7276 N N . GLU B 1 402 ? 2.523 4.047 25 1 57.69 402 GLU B N 1
ATOM 7277 C CA . GLU B 1 402 ? 3.637 3.457 24.266 1 57.69 402 GLU B CA 1
ATOM 7278 C C . GLU B 1 402 ? 4.977 3.979 24.781 1 57.69 402 GLU B C 1
ATOM 7280 O O . GLU B 1 402 ? 5.941 3.221 24.891 1 57.69 402 GLU B O 1
ATOM 7285 N N . GLY B 1 403 ? 5.02 5.32 24.875 1 55.12 403 GLY B N 1
ATOM 7286 C CA . GLY B 1 403 ? 6.234 5.895 25.438 1 55.12 403 GLY B CA 1
ATOM 7287 C C . GLY B 1 403 ? 6.613 5.293 26.781 1 55.12 403 GLY B C 1
ATOM 7288 O O . GLY B 1 403 ? 7.785 4.984 27.016 1 55.12 403 GLY B O 1
ATOM 7289 N N . MET B 1 404 ? 5.598 5.199 27.562 1 51.56 404 MET B N 1
ATOM 7290 C CA . MET B 1 404 ? 5.844 4.594 28.875 1 51.56 404 MET B CA 1
ATOM 7291 C C . MET B 1 404 ? 6.285 3.143 28.734 1 51.56 404 MET B C 1
ATOM 7293 O O . MET B 1 404 ? 7.184 2.689 29.438 1 51.56 404 MET B O 1
ATOM 7297 N N . PHE B 1 405 ? 5.656 2.484 27.859 1 52.62 405 PHE B N 1
ATOM 7298 C CA . PHE B 1 405 ? 5.992 1.078 27.656 1 52.62 405 PHE B CA 1
ATOM 7299 C C . PHE B 1 405 ? 7.375 0.934 27.031 1 52.62 405 PHE B C 1
ATOM 7301 O O . PHE B 1 405 ? 8.156 0.07 27.438 1 52.62 405 PHE B O 1
ATOM 7308 N N . TYR B 1 406 ? 7.598 1.61 25.984 1 52.31 406 TYR B N 1
ATOM 7309 C CA . TYR B 1 406 ? 8.906 1.53 25.344 1 52.31 406 TYR B CA 1
ATOM 7310 C C . TYR B 1 406 ? 10.016 1.915 26.312 1 52.31 406 TYR B C 1
ATOM 7312 O O . TYR B 1 406 ? 11.086 1.306 26.312 1 52.31 406 TYR B O 1
ATOM 7320 N N . SER B 1 407 ? 9.859 3.061 26.969 1 51.28 407 SER B N 1
ATOM 7321 C CA . SER B 1 407 ? 10.883 3.465 27.938 1 51.28 407 SER B CA 1
ATOM 7322 C C . SER B 1 407 ? 11.086 2.395 29 1 51.28 407 SER B C 1
ATOM 7324 O O . SER B 1 407 ? 12.219 2.146 29.422 1 51.28 407 SER B O 1
ATOM 7326 N N . THR B 1 408 ? 9.992 1.915 29.453 1 46.69 408 THR B N 1
ATOM 7327 C CA . THR B 1 408 ? 10.117 0.958 30.547 1 46.69 408 THR B CA 1
ATOM 7328 C C . THR B 1 408 ? 10.625 -0.388 30.031 1 46.69 408 THR B C 1
ATOM 7330 O O . THR B 1 408 ? 11.414 -1.057 30.703 1 46.69 408 THR B O 1
ATOM 7333 N N . PHE B 1 409 ? 10.062 -0.83 28.969 1 46.59 409 PHE B N 1
ATOM 7334 C CA . PHE B 1 409 ? 10.383 -2.207 28.609 1 46.59 409 PHE B CA 1
ATOM 7335 C C . PHE B 1 409 ? 11.516 -2.252 27.594 1 46.59 409 PHE B C 1
ATOM 7337 O O . PHE B 1 409 ? 12.148 -3.293 27.406 1 46.59 409 PHE B O 1
ATOM 7344 N N . THR B 1 410 ? 11.664 -1.287 26.828 1 50.44 410 THR B N 1
ATOM 7345 C CA . THR B 1 410 ? 12.695 -1.511 25.812 1 50.44 410 THR B CA 1
ATOM 7346 C C . THR B 1 410 ? 13.992 -0.799 26.203 1 50.44 410 THR B C 1
ATOM 7348 O O . THR B 1 410 ? 14.945 -0.769 25.422 1 50.44 410 THR B O 1
ATOM 7351 N N . HIS B 1 411 ? 14.492 -0.855 27.297 1 44.62 411 HIS B N 1
ATOM 7352 C CA . HIS B 1 411 ? 15.82 -0.426 27.734 1 44.62 411 HIS B CA 1
ATOM 7353 C C . HIS B 1 411 ? 16.703 -0.081 26.531 1 44.62 411 HIS B C 1
ATOM 7355 O O . HIS B 1 411 ? 17.812 -0.601 26.391 1 44.62 411 HIS B O 1
ATOM 7361 N N . GLY B 1 412 ? 16.281 0.809 25.594 1 48.38 412 GLY B N 1
ATOM 7362 C CA . GLY B 1 412 ? 17.234 1.348 24.625 1 48.38 412 GLY B CA 1
ATOM 7363 C C . GLY B 1 412 ? 17.359 0.498 23.375 1 48.38 412 GLY B C 1
ATOM 7364 O O . GLY B 1 412 ? 18.016 0.899 22.406 1 48.38 412 GLY B O 1
ATOM 7365 N N . ASN B 1 413 ? 17.312 -0.853 23.406 1 49.25 413 ASN B N 1
ATOM 7366 C CA . ASN B 1 413 ? 17.703 -1.688 22.281 1 49.25 413 ASN B CA 1
ATOM 7367 C C . ASN B 1 413 ? 16.609 -1.742 21.219 1 49.25 413 ASN B C 1
ATOM 7369 O O . ASN B 1 413 ? 15.445 -1.994 21.531 1 49.25 413 ASN B O 1
ATOM 7373 N N . LYS B 1 414 ? 16.859 -0.998 20.094 1 55.38 414 LYS B N 1
ATOM 7374 C CA . LYS B 1 414 ? 16.031 -1.071 18.891 1 55.38 414 LYS B CA 1
ATOM 7375 C C . LYS B 1 414 ? 15.609 -2.508 18.609 1 55.38 414 LYS B C 1
ATOM 7377 O O . LYS B 1 414 ? 16.453 -3.361 18.312 1 55.38 414 LYS B O 1
ATOM 7382 N N . ARG B 1 415 ? 14.445 -2.984 19.078 1 59.56 415 ARG B N 1
ATOM 7383 C CA . ARG B 1 415 ? 13.953 -4.32 18.75 1 59.56 415 ARG B CA 1
ATOM 7384 C C . ARG B 1 415 ? 13.516 -4.402 17.281 1 59.56 415 ARG B C 1
ATOM 7386 O O . ARG B 1 415 ? 13.023 -3.424 16.719 1 59.56 415 ARG B O 1
ATOM 7393 N N . PRO B 1 416 ? 13.867 -5.48 16.547 1 62.78 416 PRO B N 1
ATOM 7394 C CA . PRO B 1 416 ? 13.617 -5.641 15.109 1 62.78 416 PRO B CA 1
ATOM 7395 C C . PRO B 1 416 ? 12.141 -5.48 14.75 1 62.78 416 PRO B C 1
ATOM 7397 O O . PRO B 1 416 ? 11.812 -5.102 13.625 1 62.78 416 PRO B O 1
ATOM 7400 N N . ASN B 1 417 ? 11.219 -5.391 15.883 1 83.38 417 ASN B N 1
ATOM 7401 C CA . ASN B 1 417 ? 9.805 -5.371 15.523 1 83.38 417 ASN B CA 1
ATOM 7402 C C . ASN B 1 417 ? 9.109 -4.117 16.047 1 83.38 417 ASN B C 1
ATOM 7404 O O . ASN B 1 417 ? 7.879 -4.055 16.094 1 83.38 417 ASN B O 1
ATOM 7408 N N . SER B 1 418 ? 9.922 -3.176 16.234 1 86.75 418 SER B N 1
ATOM 7409 C CA . SER B 1 418 ? 9.344 -1.963 16.797 1 86.75 418 SER B CA 1
ATOM 7410 C C . SER B 1 418 ? 8.617 -1.149 15.734 1 86.75 418 SER B C 1
ATOM 7412 O O . SER B 1 418 ? 7.613 -0.49 16.016 1 86.75 418 SER B O 1
ATOM 7414 N N . ASN B 1 419 ? 9.141 -1.208 14.586 1 92.31 419 ASN B N 1
ATOM 7415 C CA . ASN B 1 419 ? 8.469 -0.496 13.508 1 92.31 419 ASN B CA 1
ATOM 7416 C C . ASN B 1 419 ? 7.117 -1.125 13.18 1 92.31 419 ASN B C 1
ATOM 7418 O O . ASN B 1 419 ? 6.168 -0.42 12.828 1 92.31 419 ASN B O 1
ATOM 7422 N N . ILE B 1 420 ? 7 -2.434 13.328 1 93.12 420 ILE B N 1
ATOM 7423 C CA . ILE B 1 420 ? 5.734 -3.127 13.102 1 93.12 420 ILE B CA 1
ATOM 7424 C C . ILE B 1 420 ? 4.715 -2.701 14.148 1 93.12 420 ILE B C 1
ATOM 7426 O O . ILE B 1 420 ? 3.557 -2.426 13.828 1 93.12 420 ILE B O 1
ATOM 7430 N N . LEU B 1 421 ? 5.16 -2.674 15.32 1 88.31 421 LEU B N 1
ATOM 7431 C CA . LEU B 1 421 ? 4.273 -2.273 16.406 1 88.31 421 LEU B CA 1
ATOM 7432 C C . LEU B 1 421 ? 3.82 -0.828 16.234 1 88.31 421 LEU B C 1
ATOM 7434 O O . LEU B 1 421 ? 2.648 -0.51 16.453 1 88.31 421 LEU B O 1
ATOM 7438 N N . PHE B 1 422 ? 4.734 0.039 15.938 1 89.25 422 PHE B N 1
ATOM 7439 C CA . PHE B 1 422 ? 4.402 1.435 15.672 1 89.25 422 PHE B CA 1
ATOM 7440 C C . PHE B 1 422 ? 3.301 1.542 14.625 1 89.25 422 PHE B C 1
ATOM 7442 O O . PHE B 1 422 ? 2.305 2.238 14.836 1 89.25 422 PHE B O 1
ATOM 7449 N N . TRP B 1 423 ? 3.459 0.829 13.484 1 91.81 423 TRP B N 1
ATOM 7450 C CA . TRP B 1 423 ? 2.49 0.912 12.398 1 91.81 423 TRP B CA 1
ATOM 7451 C C . TRP B 1 423 ? 1.16 0.285 12.805 1 91.81 423 TRP B C 1
ATOM 7453 O O . TRP B 1 423 ? 0.096 0.752 12.391 1 91.81 423 TRP B O 1
ATOM 7463 N N . THR B 1 424 ? 1.175 -0.774 13.609 1 91.06 424 THR B N 1
ATOM 7464 C CA . THR B 1 424 ? -0.064 -1.384 14.078 1 91.06 424 THR B CA 1
ATOM 7465 C C . THR B 1 424 ? -0.857 -0.403 14.938 1 91.06 424 THR B C 1
ATOM 7467 O O . THR B 1 424 ? -2.061 -0.228 14.742 1 91.06 424 THR B O 1
ATOM 7470 N N . TYR B 1 425 ? -0.135 0.291 15.742 1 86.12 425 TYR B N 1
ATOM 7471 C CA . TYR B 1 425 ? -0.792 1.263 16.609 1 86.12 425 TYR B CA 1
ATOM 7472 C C . TYR B 1 425 ? -1.262 2.475 15.812 1 86.12 425 TYR B C 1
ATOM 7474 O O . TYR B 1 425 ? -2.33 3.027 16.078 1 86.12 425 TYR B O 1
ATOM 7482 N N . LEU B 1 426 ? -0.454 2.9 14.945 1 88.75 426 LEU B N 1
ATOM 7483 C CA . LEU B 1 426 ? -0.823 4.047 14.125 1 88.75 426 LEU B CA 1
ATOM 7484 C C . LEU B 1 426 ? -2.078 3.752 13.305 1 88.75 426 LEU B C 1
ATOM 7486 O O . LEU B 1 426 ? -2.994 4.574 13.25 1 88.75 426 LEU B O 1
ATOM 7490 N N . LEU B 1 427 ? -2.123 2.539 12.719 1 90.75 427 LEU B N 1
ATOM 7491 C CA . LEU B 1 427 ? -3.273 2.154 11.906 1 90.75 427 LEU B CA 1
ATOM 7492 C C . LEU B 1 427 ? -4.535 2.062 12.758 1 90.75 427 LEU B C 1
ATOM 7494 O O . LEU B 1 427 ? -5.594 2.553 12.359 1 90.75 427 LEU B O 1
ATOM 7498 N N . LEU B 1 428 ? -4.398 1.52 13.898 1 87.31 428 LEU B N 1
ATOM 7499 C CA . LEU B 1 428 ? -5.543 1.394 14.797 1 87.31 428 LEU B CA 1
ATOM 7500 C C . LEU B 1 428 ? -6.008 2.764 15.281 1 87.31 428 LEU B C 1
ATOM 7502 O O . LEU B 1 428 ? -7.211 3.035 15.328 1 87.31 428 LEU B O 1
ATOM 7506 N N . GLY B 1 429 ? -5.07 3.607 15.609 1 84.88 429 GLY B N 1
ATOM 7507 C CA . GLY B 1 429 ? -5.41 4.949 16.062 1 84.88 429 GLY B CA 1
ATOM 7508 C C . GLY B 1 429 ? -6.09 5.781 14.992 1 84.88 429 GLY B C 1
ATOM 7509 O O . GLY B 1 429 ? -7.066 6.48 15.266 1 84.88 429 GLY B O 1
ATOM 7510 N N . LEU B 1 430 ? -5.574 5.695 13.789 1 87.81 430 LEU B N 1
ATOM 7511 C CA . LEU B 1 430 ? -6.152 6.445 12.68 1 87.81 430 LEU B CA 1
ATOM 7512 C C . LEU B 1 430 ? -7.555 5.941 12.352 1 87.81 430 LEU B C 1
ATOM 7514 O O . LEU B 1 430 ? -8.453 6.734 12.07 1 87.81 430 LEU B O 1
ATOM 7518 N N . ALA B 1 431 ? -7.695 4.66 12.43 1 88.56 431 ALA B N 1
ATOM 7519 C CA . ALA B 1 431 ? -9 4.07 12.141 1 88.56 431 ALA B CA 1
ATOM 7520 C C . ALA B 1 431 ? -10.031 4.488 13.188 1 88.56 431 ALA B C 1
ATOM 7522 O O . ALA B 1 431 ? -11.164 4.832 12.844 1 88.56 431 ALA B O 1
ATOM 7523 N N . LEU B 1 432 ? -9.633 4.449 14.414 1 86.12 432 LEU B N 1
ATOM 7524 C CA . LEU B 1 432 ? -10.523 4.836 15.5 1 86.12 432 LEU B CA 1
ATOM 7525 C C . LEU B 1 432 ? -10.922 6.305 15.383 1 86.12 432 LEU B C 1
ATOM 7527 O O . LEU B 1 432 ? -12.102 6.648 15.516 1 86.12 432 LEU B O 1
ATOM 7531 N N . GLN B 1 433 ? -9.945 7.105 15.094 1 85.12 433 GLN B N 1
ATOM 7532 C CA . GLN B 1 433 ? -10.219 8.531 14.961 1 85.12 433 GLN B CA 1
ATOM 7533 C C . GLN B 1 433 ? -11.148 8.812 13.781 1 85.12 433 GLN B C 1
ATOM 7535 O O . GLN B 1 433 ? -12.117 9.562 13.914 1 85.12 433 GLN B O 1
ATOM 7540 N N . PHE B 1 434 ? -10.852 8.227 12.719 1 87.81 434 PHE B N 1
ATOM 7541 C CA . PHE B 1 434 ? -11.641 8.445 11.508 1 87.81 434 PHE B CA 1
ATOM 7542 C C . PHE B 1 434 ? -13.062 7.945 11.695 1 87.81 434 PHE B C 1
ATOM 7544 O O . PHE B 1 434 ? -14.016 8.617 11.289 1 87.81 434 PHE B O 1
ATOM 7551 N N . CYS B 1 435 ? -13.242 6.809 12.266 1 88.31 435 CYS B N 1
ATOM 7552 C CA . CYS B 1 435 ? -14.555 6.207 12.469 1 88.31 435 CYS B CA 1
ATOM 7553 C C . CYS B 1 435 ? -15.383 7.023 13.445 1 88.31 435 CYS B C 1
ATOM 7555 O O . CYS B 1 435 ? -16.531 7.379 13.156 1 88.31 435 CYS B O 1
ATOM 7557 N N . LEU B 1 436 ? -14.797 7.367 14.547 1 84.94 436 LEU B N 1
ATOM 7558 C CA . LEU B 1 436 ? -15.539 8.078 15.578 1 84.94 436 LEU B CA 1
ATOM 7559 C C . LEU B 1 436 ? -15.891 9.492 15.125 1 84.94 436 LEU B C 1
ATOM 7561 O O . LEU B 1 436 ? -16.984 9.984 15.406 1 84.94 436 LEU B O 1
ATOM 7565 N N . GLN B 1 437 ? -14.992 10.117 14.461 1 86.38 437 GLN B N 1
ATOM 7566 C CA . GLN B 1 437 ? -15.281 11.445 13.938 1 86.38 437 GLN B CA 1
ATOM 7567 C C . GLN B 1 437 ? -16.391 11.398 12.891 1 86.38 437 GLN B C 1
ATOM 7569 O O . GLN B 1 437 ? -17.25 12.273 12.844 1 86.38 437 GLN B O 1
ATOM 7574 N N . SER B 1 438 ? -16.375 10.406 12.078 1 89.06 438 SER B N 1
ATOM 7575 C CA . SER B 1 438 ? -17.406 10.266 11.047 1 89.06 438 SER B CA 1
ATOM 7576 C C . SER B 1 438 ? -18.766 9.938 11.664 1 89.06 438 SER B C 1
ATOM 7578 O O . SER B 1 438 ? -19.781 10.445 11.227 1 89.06 438 SER B O 1
ATOM 7580 N N . LEU B 1 439 ? -18.719 9.094 12.656 1 88.19 439 LEU B N 1
ATOM 7581 C CA . LEU B 1 439 ? -19.953 8.75 13.344 1 88.19 439 LEU B CA 1
ATOM 7582 C C . LEU B 1 439 ? -20.562 9.977 14.016 1 88.19 439 LEU B C 1
ATOM 7584 O O . LEU B 1 439 ? -21.766 10.18 13.953 1 88.19 439 LEU B O 1
ATOM 7588 N N . GLU B 1 440 ? -19.719 10.75 14.609 1 86.81 440 GLU B N 1
ATOM 7589 C CA . GLU B 1 440 ? -20.203 11.961 15.281 1 86.81 440 GLU B CA 1
ATOM 7590 C C . GLU B 1 440 ? -20.719 12.984 14.273 1 86.81 440 GLU B C 1
ATOM 7592 O O . GLU B 1 440 ? -21.734 13.641 14.508 1 86.81 440 GLU B O 1
ATOM 7597 N N . TRP B 1 441 ? -20.047 13.125 13.18 1 88.06 441 TRP B N 1
ATOM 7598 C CA . TRP B 1 441 ? -20.469 14.039 12.125 1 88.06 441 TRP B CA 1
ATOM 7599 C C . TRP B 1 441 ? -21.875 13.703 11.633 1 88.06 441 TRP B C 1
ATOM 7601 O O . TRP B 1 441 ? -22.734 14.578 11.547 1 88.06 441 TRP B O 1
ATOM 7611 N N . TYR B 1 442 ? -22.172 12.477 11.445 1 89.19 442 TYR B N 1
ATOM 7612 C CA . TYR B 1 442 ? -23.469 12.086 10.898 1 89.19 442 TYR B CA 1
ATOM 7613 C C . TYR B 1 442 ? -24.531 12.031 11.984 1 89.19 442 TYR B C 1
ATOM 7615 O O . TYR B 1 442 ? -25.719 12.164 11.703 1 89.19 442 TYR B O 1
ATOM 7623 N N . SER B 1 443 ? -24.062 11.828 13.203 1 87.19 443 SER B N 1
ATOM 7624 C CA . SER B 1 443 ? -25.031 11.883 14.289 1 87.19 443 SER B CA 1
ATOM 7625 C C . SER B 1 443 ? -25.625 13.281 14.445 1 87.19 443 SER B C 1
ATOM 7627 O O . SER B 1 443 ? -26.781 13.438 14.82 1 87.19 443 SER B O 1
ATOM 7629 N N . GLN B 1 444 ? -24.766 14.273 14.109 1 83.81 444 GLN B N 1
ATOM 7630 C CA . GLN B 1 444 ? -25.25 15.656 14.172 1 83.81 444 GLN B CA 1
ATOM 7631 C C . GLN B 1 444 ? -26.266 15.938 13.078 1 83.81 444 GLN B C 1
ATOM 7633 O O . GLN B 1 444 ? -27.141 16.797 13.234 1 83.81 444 GLN B O 1
ATOM 7638 N N . ILE B 1 445 ? -26.234 15.18 12.047 1 84.38 445 ILE B N 1
ATOM 7639 C CA . ILE B 1 445 ? -27.141 15.352 10.914 1 84.38 445 ILE B CA 1
ATOM 7640 C C . ILE B 1 445 ? -28.406 14.531 11.133 1 84.38 445 ILE B C 1
ATOM 7642 O O . ILE B 1 445 ? -29.516 15.016 10.914 1 84.38 445 ILE B O 1
ATOM 7646 N N . HIS B 1 446 ? -28.234 13.383 11.648 1 85.88 446 HIS B N 1
ATOM 7647 C CA . HIS B 1 446 ? -29.344 12.461 11.797 1 85.88 446 HIS B CA 1
ATOM 7648 C C . HIS B 1 446 ? -30.172 12.797 13.031 1 85.88 446 HIS B C 1
ATOM 7650 O O . HIS B 1 446 ? -31.406 12.641 13.023 1 85.88 446 HIS B O 1
ATOM 7656 N N . CYS B 1 447 ? -29.469 13.148 14.102 1 83.81 447 CYS B N 1
ATOM 7657 C CA . CYS B 1 447 ? -30.125 13.484 15.352 1 83.81 447 CYS B CA 1
ATOM 7658 C C . CYS B 1 447 ? -29.766 14.891 15.805 1 83.81 447 CYS B C 1
ATOM 7660 O O . CYS B 1 447 ? -29 15.062 16.766 1 83.81 447 CYS B O 1
ATOM 7662 N N . PRO B 1 448 ? -30.422 15.852 15.102 1 78.81 448 PRO B N 1
ATOM 7663 C CA . PRO B 1 448 ? -30.062 17.219 15.469 1 78.81 448 PRO B CA 1
ATOM 7664 C C . PRO B 1 448 ? -30.5 17.578 16.891 1 78.81 448 PRO B C 1
ATOM 7666 O O . PRO B 1 448 ? -31.562 17.172 17.344 1 78.81 448 PRO B O 1
ATOM 7669 N N . VAL B 1 449 ? -29.531 17.938 17.703 1 69.31 449 VAL B N 1
ATOM 7670 C CA . VAL B 1 449 ? -29.812 18.297 19.094 1 69.31 449 VAL B CA 1
ATOM 7671 C C . VAL B 1 449 ? -30.547 19.625 19.141 1 69.31 449 VAL B C 1
ATOM 7673 O O . VAL B 1 449 ? -30.156 20.594 18.469 1 69.31 449 VAL B O 1
ATOM 7676 N N . GLN B 1 450 ? -31.891 19.609 19.375 1 62 450 GLN B N 1
ATOM 7677 C CA . GLN B 1 450 ? -32.781 20.766 19.422 1 62 450 GLN B CA 1
ATOM 7678 C C . GLN B 1 450 ? -32.156 21.891 20.234 1 62 450 GLN B C 1
ATOM 7680 O O . GLN B 1 450 ? -32.219 23.062 19.844 1 62 450 GLN B O 1
ATOM 7685 N N . LYS B 1 451 ? -31.906 21.688 21.672 1 59.44 451 LYS B N 1
ATOM 7686 C CA . LYS B 1 451 ? -31.453 22.797 22.516 1 59.44 451 LYS B CA 1
ATOM 7687 C C . LYS B 1 451 ? -29.953 22.766 22.719 1 59.44 451 LYS B C 1
ATOM 7689 O O . LYS B 1 451 ? -29.406 21.75 23.172 1 59.44 451 LYS B O 1
ATOM 7694 N N . SER B 1 452 ? -29.172 23.516 21.938 1 59.09 452 SER B N 1
ATOM 7695 C CA . SER B 1 452 ? -27.719 23.562 21.859 1 59.09 452 SER B CA 1
ATOM 7696 C C . SER B 1 452 ? -27.094 23.984 23.188 1 59.09 452 SER B C 1
ATOM 7698 O O . SER B 1 452 ? -27.109 25.172 23.516 1 59.09 452 SER B O 1
ATOM 7700 N N . THR B 1 453 ? -27.312 23.203 24.297 1 60.22 453 THR B N 1
ATOM 7701 C CA . THR B 1 453 ? -26.531 23.531 25.484 1 60.22 453 THR B CA 1
ATOM 7702 C C . THR B 1 453 ? -25.062 23.203 25.281 1 60.22 453 THR B C 1
ATOM 7704 O O . THR B 1 453 ? -24.719 22.391 24.422 1 60.22 453 THR B O 1
ATOM 7707 N N . PHE B 1 454 ? -24.172 23.984 25.891 1 62.72 454 PHE B N 1
ATOM 7708 C CA . PHE B 1 454 ? -22.719 23.844 25.844 1 62.72 454 PHE B CA 1
ATOM 7709 C C . PHE B 1 454 ? -22.312 22.391 26.016 1 62.72 454 PHE B C 1
ATOM 7711 O O . PHE B 1 454 ? -21.469 21.875 25.266 1 62.72 454 PHE B O 1
ATOM 7718 N N . TRP B 1 455 ? -23 21.719 26.891 1 63.81 455 TRP B N 1
ATOM 7719 C CA . TRP B 1 455 ? -22.609 20.359 27.25 1 63.81 455 TRP B CA 1
ATOM 7720 C C . TRP B 1 455 ? -22.938 19.391 26.125 1 63.81 455 TRP B C 1
ATOM 7722 O O . TRP B 1 455 ? -22.234 18.391 25.922 1 63.81 455 TRP B O 1
ATOM 7732 N N . MET B 1 456 ? -23.891 19.797 25.5 1 63.38 456 MET B N 1
ATOM 7733 C CA . MET B 1 456 ? -24.297 18.891 24.422 1 63.38 456 MET B CA 1
ATOM 7734 C C . MET B 1 456 ? -23.312 18.984 23.25 1 63.38 456 MET B C 1
ATOM 7736 O O . MET B 1 456 ? -23.141 18.016 22.5 1 63.38 456 MET B O 1
ATOM 7740 N N . LYS B 1 457 ? -22.688 20.094 23.234 1 62.91 457 LYS B N 1
ATOM 7741 C CA . LYS B 1 457 ? -21.719 20.266 22.156 1 62.91 457 LYS B CA 1
ATOM 7742 C C . LYS B 1 457 ? -20.406 19.562 22.5 1 62.91 457 LYS B C 1
ATOM 7744 O O . LYS B 1 457 ? -19.641 19.188 21.609 1 62.91 457 LYS B O 1
ATOM 7749 N N . VAL B 1 458 ? -20.312 19.359 23.828 1 67.56 458 VAL B N 1
ATOM 7750 C CA . VAL B 1 458 ? -19.047 18.797 24.266 1 67.56 458 VAL B CA 1
ATOM 7751 C C . VAL B 1 458 ? -19.188 17.297 24.469 1 67.56 458 VAL B C 1
ATOM 7753 O O . VAL B 1 458 ? -18.188 16.562 24.453 1 67.56 458 VAL B O 1
ATOM 7756 N N . THR B 1 459 ? -20.453 16.859 24.531 1 69.5 459 THR B N 1
ATOM 7757 C CA . THR B 1 459 ? -20.641 15.438 24.766 1 69.5 459 THR B CA 1
ATOM 7758 C C . THR B 1 459 ? -20.859 14.703 23.438 1 69.5 459 THR B C 1
ATOM 7760 O O . THR B 1 459 ? -21.469 15.234 22.516 1 69.5 459 THR B O 1
ATOM 7763 N N . THR B 1 460 ? -20.219 13.594 23.359 1 74 460 THR B N 1
ATOM 7764 C CA . THR B 1 460 ? -20.375 12.75 22.172 1 74 460 THR B CA 1
ATOM 7765 C C . THR B 1 460 ? -21.812 12.289 22.031 1 74 460 THR B C 1
ATOM 7767 O O . THR B 1 460 ? -22.453 11.906 23.016 1 74 460 THR B O 1
ATOM 7770 N N . HIS B 1 461 ? -22.422 12.484 20.859 1 77.94 461 HIS B N 1
ATOM 7771 C CA . HIS B 1 461 ? -23.844 12.273 20.578 1 77.94 461 HIS B CA 1
ATOM 7772 C C . HIS B 1 461 ? -24.062 10.953 19.844 1 77.94 461 HIS B C 1
ATOM 7774 O O . HIS B 1 461 ? -25.188 10.445 19.797 1 77.94 461 HIS B O 1
ATOM 7780 N N . PHE B 1 462 ? -23.062 10.359 19.391 1 80.25 462 PHE B N 1
ATOM 7781 C CA . PHE B 1 462 ? -23.312 9.305 18.422 1 80.25 462 PHE B CA 1
ATOM 7782 C C . PHE B 1 462 ? -23.906 8.07 19.109 1 80.25 462 PHE B C 1
ATOM 7784 O O . PHE B 1 462 ? -24.75 7.387 18.531 1 80.25 462 PHE B O 1
ATOM 7791 N N . TRP B 1 463 ? -23.469 7.902 20.391 1 75.81 463 TRP B N 1
ATOM 7792 C CA . TRP B 1 463 ? -23.984 6.711 21.062 1 75.81 463 TRP B CA 1
ATOM 7793 C C . TRP B 1 463 ? -25.453 6.867 21.391 1 75.81 463 TRP B C 1
ATOM 7795 O O . TRP B 1 463 ? -26.25 5.945 21.188 1 75.81 463 TRP B O 1
ATOM 7805 N N . SER B 1 464 ? -25.828 8.008 21.875 1 76.25 464 SER B N 1
ATOM 7806 C CA . SER B 1 464 ? -27.219 8.25 22.219 1 76.25 464 SER B CA 1
ATOM 7807 C C . SER B 1 464 ? -28.094 8.312 20.953 1 76.25 464 SER B C 1
ATOM 7809 O O . SER B 1 464 ? -29.234 7.859 20.969 1 76.25 464 SER B O 1
ATOM 7811 N N . CYS B 1 465 ? -27.531 8.781 19.953 1 81 465 CYS B N 1
ATOM 7812 C CA . CYS B 1 465 ? -28.25 8.914 18.688 1 81 465 CYS B CA 1
ATOM 7813 C C . CYS B 1 465 ? -28.547 7.543 18.078 1 81 465 CYS B C 1
ATOM 7815 O O . CYS B 1 465 ? -29.656 7.285 17.641 1 81 465 CYS B O 1
ATOM 7817 N N . TYR B 1 466 ? -27.672 6.66 18.156 1 79.06 466 TYR B N 1
ATOM 7818 C CA . TYR B 1 466 ? -27.812 5.426 17.391 1 79.06 466 TYR B CA 1
ATOM 7819 C C . TYR B 1 466 ? -28.188 4.258 18.297 1 79.06 466 TYR B C 1
ATOM 7821 O O . TYR B 1 466 ? -28.547 3.18 17.812 1 79.06 466 TYR B O 1
ATOM 7829 N N . SER B 1 467 ? -28.141 4.371 19.609 1 72.44 467 SER B N 1
ATOM 7830 C CA . SER B 1 467 ? -28.594 3.316 20.5 1 72.44 467 SER B CA 1
ATOM 7831 C C . SER B 1 467 ? -30.109 3.266 20.594 1 72.44 467 SER B C 1
ATOM 7833 O O . SER B 1 467 ? -30.688 2.199 20.797 1 72.44 467 SER B O 1
ATOM 7835 N N . SER B 1 468 ? -30.953 4.457 20.688 1 61 468 SER B N 1
ATOM 7836 C CA . SER B 1 468 ? -32.406 4.484 20.844 1 61 468 SER B CA 1
ATOM 7837 C C . SER B 1 468 ? -33.125 3.9 19.625 1 61 468 SER B C 1
ATOM 7839 O O . SER B 1 468 ? -34.312 3.652 19.656 1 61 468 SER B O 1
ATOM 7841 N N . ALA B 1 469 ? -32.688 3.857 18.516 1 49.91 469 ALA B N 1
ATOM 7842 C CA . ALA B 1 469 ? -33.406 3.178 17.438 1 49.91 469 ALA B CA 1
ATOM 7843 C C . ALA B 1 469 ? -33.625 1.709 17.766 1 49.91 469 ALA B C 1
ATOM 7845 O O . ALA B 1 469 ? -34.25 0.982 17 1 49.91 469 ALA B O 1
ATOM 7846 N N . ILE B 1 470 ? -33.094 1.08 18.734 1 42.09 470 ILE B N 1
ATOM 7847 C CA . ILE B 1 470 ? -33.344 -0.266 19.219 1 42.09 470 ILE B CA 1
ATOM 7848 C C . ILE B 1 470 ? -34.781 -0.346 19.734 1 42.09 470 ILE B C 1
ATOM 7850 O O . ILE B 1 470 ? -35.438 -1.389 19.609 1 42.09 470 ILE B O 1
ATOM 7854 N N . THR B 1 471 ? -35.375 0.542 20.484 1 38.41 471 THR B N 1
ATOM 7855 C CA . THR B 1 471 ? -36.562 0.212 21.234 1 38.41 471 THR B CA 1
ATOM 7856 C C . THR B 1 471 ? -37.812 0.42 20.391 1 38.41 471 THR B C 1
ATOM 7858 O O . THR B 1 471 ? -38.938 0.2 20.859 1 38.41 471 THR B O 1
ATOM 7861 N N . THR B 1 472 ? -37.969 1.287 19.422 1 33.66 472 THR B N 1
ATOM 7862 C CA . THR B 1 472 ? -39.375 1.345 19.047 1 33.66 472 THR B CA 1
ATOM 7863 C C . THR B 1 472 ? -39.75 0.161 18.156 1 33.66 472 THR B C 1
ATOM 7865 O O . THR B 1 472 ? -39.188 -0.026 17.078 1 33.66 472 THR B O 1
ATOM 7868 N N . PRO B 1 473 ? -40.25 -0.889 18.734 1 34.47 473 PRO B N 1
ATOM 7869 C CA . PRO B 1 473 ? -41.031 -1.88 17.984 1 34.47 473 PRO B CA 1
ATOM 7870 C C . PRO B 1 473 ? -41.938 -1.245 16.938 1 34.47 473 PRO B C 1
ATOM 7872 O O . PRO B 1 473 ? -42.625 -0.274 17.25 1 34.47 473 PRO B O 1
ATOM 7875 N N . SER B 1 474 ? -41.531 -1.169 15.664 1 27.05 474 SER B N 1
ATOM 7876 C CA . SER B 1 474 ? -42.812 -1.106 14.938 1 27.05 474 SER B CA 1
ATOM 7877 C C . SER B 1 474 ? -43.688 -2.303 15.266 1 27.05 474 SER B C 1
ATOM 7879 O O . SER B 1 474 ? -43.188 -3.43 15.383 1 27.05 474 SER B O 1
#

Foldseek 3Di:
DDPDCPPPPPVPPPVPPPPPVPPPPPPPPCPPLLPDDDDFDFDDEPLVVVCVDPVSVVVVVVLVVVLVVLLVVQQVVCCVVVVDRDNDCPLVCQQAPPLVVLVVLLVQLVVCLLPVLLVLVVVLLVCLVPPPCNPVSVVVSVVVVVVSLCPSLNVSLLCSLVVDDGHLNSNLSSLVSSVLSVLLSVQVCVVQVVVSVVCSVVVHPDDDQDSVQSVLSSLALASHRDSDADFAPAFDVVLLVVLVVLLVSLSSSLSSLCVPQPCVLQLCLQVAFDDPVSLVVQLVSLLVSLVVNVVSVLCNPLPSVNVSSCRVSRGRRSQQAAPLLQDLAVVSNVCGSGVRVVSSLSNPQLSVVCVVVVVPCNVVSVLVSLVVVLVSVQVSCCSSLVARDSLVVVVNVVRVVRVVCCVVPVPPDPDPCSSVVVVVVVSSSSSNSSSQSSLQSSLCVQPPDPDPDPVVRNDRRNNVSRNVVPPDDD/DDPDPPPPPPVPPPVPPPPPVPPPPPPPPCDPLLPDDDDFDFDDEPLVVVCVDPVSVVVVVVLVVVLVVLLVVQQVVCCVVVVDRDNDCPLVCQQAPPLVVLVVLLVQLVVCLLPVLLVLVVVLLVCLVPPPCNPVSVVVSVVSVVVSLCPSLNVSLLCSLVVDDGHLNSNLSSLVSSVLSVLLSVQVCVVQVVVSVVCSVVVHPDDDQDSVQSVLSSLALASHGDSDADFAPAFDVVLLVVLVVLLVSLSSSLSSLCVPQPCVLQLCLQVAFDDPVSLVVQLVSLLVSLVVNVVSVLCNPLPSVNVSSCRVSRGRRSQQAAPLLQDLAVVSNVCGSGVRVVSSLSNPQLSVVCVVVVVPCNVVSVLVSLVVVLVSVQVSCCSSLVAGDSLVVVVNVVRVVRVVCCVVPVVPDPDPCSSVVVVVVVSSSSSNSSSQSSLQSSLCVQPPDPDPDPVVRNDRRNNVSRNVVPPDDD

pLDDT: mean 82.54, std 18.69, range [22.39, 98.31]